Protein 2JOT (pdb70)

Solvent-accessible surface area: 4008 Å² total; per-residue (Å²): 108,98,38,4,164,62,118,18,87,118,8,210,82,212,37,75,134,98,69,63,27,8,96,58,184,74,30,23,107,23,65,25,14,44,46,38,50,105,21,2,25,53,80,81,64,149,25,0,104,139,109,20,59,169,87

Radius of gyration: 10.41 Å; Cα contacts (8 Å, |Δi|>4): 119; chains: 1; bounding box: 18×33×12 Å

GO terms:
  GO:0005576 extracellular region (C, EXP)

Secondary structure (DSSP, 8-state):
--STTS------TT---EEEEEETTEEEEEE--S-S-SSSEESSHHHHHHHHT--

InterPro domains:
  IPR002223 Pancreatic trypsin inhibitor Kunitz domain [PF00014] (36-85)
  IPR002223 Pancreatic trypsin inhibitor Kunitz domain [PR00759] (34-48)
  IPR002223 Pancreatic trypsin inhibitor Kunitz domain [PR00759] (60-70)
  IPR002223 Pancreatic trypsin inhibitor Kunitz domain [PR00759] (70-85)
  IPR002223 Pancreatic trypsin inhibitor Kunitz domain [PS50279] (37-85)
  IPR002223 Pancreatic trypsin inhibitor Kunitz domain [SM00131] (35-86)
  IPR020901 Proteinase inhibitor I2, Kunitz, conserved site [PS00280] (63-81)
  IPR036880 Pancreatic trypsin inhibitor Kunitz domain superfamily [G3DSA:4.10.410.10] (34-88)
  IPR036880 Pancreatic trypsin inhibitor Kunitz domain superfamily [SSF57362] (35-86)
  IPR050098 Tissue factor pathway inhibitor/Kunitz-type serine protease inhibitor-like [PTHR10083] (32-85)

CATH classification: 4.10.410.10

Foldseek 3Di:
DCLLPDWFDQDPPQQDAKKWFRHQARIDIDGHGDPRDDRRIGRDCVCNCCPRVVD

Organism: Cyriopagopus schmidti (NCBI:txid29017)

Structure (mmCIF, N/CA/C/O backbone):
data_2JOT
#
_entry.id   2JOT
#
_cell.length_a   1.000
_cell.length_b   1.000
_cell.length_c   1.000
_cell.angle_alpha   90.00
_cell.angle_beta   90.00
_cell.angle_gamma   90.00
#
_symmetry.space_group_name_H-M   'P 1'
#
loop_
_atom_site.group_PDB
_atom_site.id
_atom_site.type_symbol
_atom_site.label_atom_id
_atom_site.label_alt_id
_atom_site.label_comp_id
_atom_site.label_asym_id
_atom_site.label_entity_id
_atom_site.label_seq_id
_atom_site.pdbx_PDB_ins_code
_atom_site.Cartn_x
_atom_site.Cartn_y
_atom_site.Cartn_z
_atom_site.occupancy
_atom_site.B_iso_or_equiv
_atom_site.auth_seq_id
_atom_site.auth_comp_id
_atom_site.auth_asym_id
_atom_site.auth_atom_id
_atom_site.pdbx_PDB_model_num
ATOM 1 N N .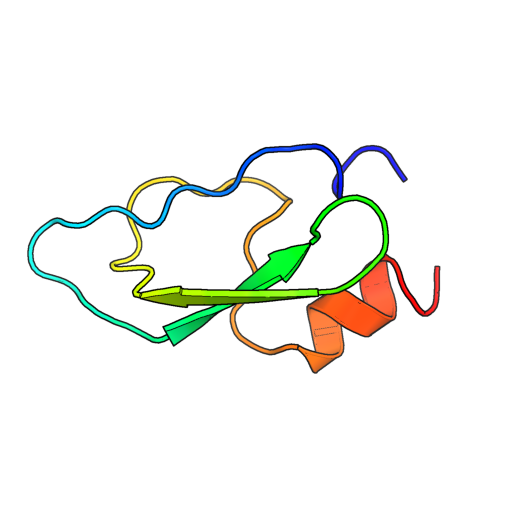 ILE A 1 1 ? 5.311 14.280 3.837 1.00 0.00 1 ILE A N 1
ATOM 2 C CA . ILE A 1 1 ? 4.890 12.877 3.591 1.00 0.00 1 ILE A CA 1
ATOM 3 C C . ILE A 1 1 ? 5.925 12.131 2.757 1.00 0.00 1 ILE A C 1
ATOM 4 O O . ILE A 1 1 ? 5.874 12.145 1.527 1.00 0.00 1 ILE A O 1
ATOM 22 N N . ASP A 1 2 ? 6.866 11.481 3.435 1.00 0.00 2 ASP A N 1
ATOM 23 C CA . ASP A 1 2 ? 7.917 10.729 2.757 1.00 0.00 2 ASP A CA 1
ATOM 24 C C . ASP A 1 2 ? 7.645 9.225 2.802 1.00 0.00 2 ASP A C 1
ATOM 25 O O . ASP A 1 2 ? 8.428 8.430 2.282 1.00 0.00 2 ASP A O 1
ATOM 34 N N . THR A 1 3 ? 6.535 8.838 3.426 1.00 0.00 3 THR A N 1
ATOM 35 C CA . THR A 1 3 ? 6.172 7.429 3.533 1.00 0.00 3 THR A CA 1
ATOM 36 C C . THR A 1 3 ? 5.523 6.933 2.245 1.00 0.00 3 THR A C 1
ATOM 37 O O . THR A 1 3 ? 5.649 5.762 1.884 1.00 0.00 3 THR A O 1
ATOM 48 N N . CYS A 1 4 ? 4.829 7.832 1.553 1.00 0.00 4 CYS A N 1
ATOM 49 C CA . CYS A 1 4 ? 4.158 7.487 0.303 1.00 0.00 4 CYS A CA 1
ATOM 50 C C . CYS A 1 4 ? 5.162 7.285 -0.833 1.00 0.00 4 CYS A C 1
ATOM 51 O O . CYS A 1 4 ? 4.790 6.865 -1.929 1.00 0.00 4 CYS A O 1
ATOM 58 N N . ARG A 1 5 ? 6.432 7.590 -0.573 1.00 0.00 5 ARG A N 1
ATOM 59 C CA . ARG A 1 5 ? 7.475 7.443 -1.584 1.00 0.00 5 ARG A CA 1
ATOM 60 C C . ARG A 1 5 ? 8.097 6.050 -1.532 1.00 0.00 5 ARG A C 1
ATOM 61 O O . ARG A 1 5 ? 8.588 5.541 -2.540 1.00 0.00 5 ARG A O 1
ATOM 82 N N . LEU A 1 6 ? 8.079 5.439 -0.351 1.00 0.00 6 LEU A N 1
ATOM 83 C CA . LEU A 1 6 ? 8.645 4.106 -0.173 1.00 0.00 6 LEU A CA 1
ATOM 84 C C . LEU A 1 6 ? 7.951 3.091 -1.083 1.00 0.00 6 LEU A C 1
ATOM 85 O O . LEU A 1 6 ? 6.723 3.041 -1.137 1.00 0.00 6 LEU A O 1
ATOM 101 N N . PRO A 1 7 ? 8.723 2.264 -1.816 1.00 0.00 7 PRO A N 1
ATOM 102 C CA . PRO A 1 7 ? 8.166 1.258 -2.717 1.00 0.00 7 PRO A CA 1
ATOM 103 C C . PRO A 1 7 ? 7.744 -0.009 -1.980 1.00 0.00 7 PRO A C 1
ATOM 104 O O . PRO A 1 7 ? 8.586 -0.755 -1.478 1.00 0.00 7 PRO A O 1
ATOM 115 N N . SER A 1 8 ? 6.439 -0.251 -1.919 1.00 0.00 8 SER A N 1
ATOM 116 C CA . SER A 1 8 ? 5.913 -1.433 -1.245 1.00 0.00 8 SER A CA 1
ATOM 117 C C . SER A 1 8 ? 6.012 -2.660 -2.147 1.00 0.00 8 SER A C 1
ATOM 118 O O . SER A 1 8 ? 5.618 -2.619 -3.312 1.00 0.00 8 SER A O 1
ATOM 126 N N . ASP A 1 9 ? 6.541 -3.751 -1.601 1.00 0.00 9 ASP A N 1
ATOM 127 C CA . ASP A 1 9 ? 6.692 -4.989 -2.359 1.00 0.00 9 ASP A CA 1
ATOM 128 C C . ASP A 1 9 ? 5.451 -5.864 -2.219 1.00 0.00 9 ASP A C 1
ATOM 129 O O . ASP A 1 9 ? 4.760 -5.822 -1.201 1.00 0.00 9 ASP A O 1
ATOM 138 N N . ARG A 1 10 ? 5.169 -6.652 -3.252 1.00 0.00 10 ARG A N 1
ATOM 139 C CA . ARG A 1 10 ? 4.007 -7.531 -3.249 1.00 0.00 10 ARG A CA 1
ATOM 140 C C . ARG A 1 10 ? 4.330 -8.893 -2.638 1.00 0.00 10 ARG A C 1
ATOM 141 O O . ARG A 1 10 ? 3.426 -9.679 -2.359 1.00 0.00 10 ARG A O 1
ATOM 162 N N . GLY A 1 11 ? 5.617 -9.165 -2.424 1.00 0.00 11 GLY A N 1
ATOM 163 C CA . GLY A 1 11 ? 6.027 -10.430 -1.838 1.00 0.00 11 GLY A CA 1
ATOM 164 C C . GLY A 1 11 ? 5.233 -11.617 -2.352 1.00 0.00 11 GLY A C 1
ATOM 165 O O . GLY A 1 11 ? 4.251 -12.026 -1.733 1.00 0.00 11 GLY A O 1
ATOM 169 N N . ARG A 1 12 ? 5.657 -12.175 -3.481 1.00 0.00 12 ARG A N 1
ATOM 170 C CA . ARG A 1 12 ? 4.973 -13.326 -4.061 1.00 0.00 12 ARG A CA 1
ATOM 171 C C . ARG A 1 12 ? 4.789 -14.420 -3.015 1.00 0.00 12 ARG A C 1
ATOM 172 O O . ARG A 1 12 ? 3.677 -14.662 -2.547 1.00 0.00 12 ARG A O 1
ATOM 193 N N . CYS A 1 13 ? 5.892 -15.068 -2.642 1.00 0.00 13 CYS A N 1
ATOM 194 C CA . CYS A 1 13 ? 5.862 -16.130 -1.639 1.00 0.00 13 CYS A CA 1
ATOM 195 C C . CYS A 1 13 ? 4.648 -17.043 -1.839 1.00 0.00 13 CYS A C 1
ATOM 196 O O . CYS A 1 13 ? 4.127 -17.151 -2.949 1.00 0.00 13 CYS A O 1
ATOM 203 N N . LYS A 1 14 ? 4.202 -17.698 -0.771 1.00 0.00 14 LYS A N 1
ATOM 204 C CA . LYS A 1 14 ? 3.054 -18.593 -0.858 1.00 0.00 14 LYS A CA 1
ATOM 205 C C . LYS A 1 14 ? 1.751 -17.868 -0.533 1.00 0.00 14 LYS A C 1
ATOM 206 O O . LYS A 1 14 ? 0.723 -18.504 -0.294 1.00 0.00 14 LYS A O 1
ATOM 225 N N . ALA A 1 15 ? 1.792 -16.538 -0.527 1.00 0.00 15 ALA A N 1
ATOM 226 C CA . ALA A 1 15 ? 0.605 -15.744 -0.231 1.00 0.00 15 ALA A CA 1
ATOM 227 C C . ALA A 1 15 ? 0.104 -15.011 -1.471 1.00 0.00 15 ALA A C 1
ATOM 228 O O . ALA A 1 15 ? 0.775 -14.980 -2.502 1.00 0.00 15 ALA A O 1
ATOM 235 N N . SER A 1 16 ? -1.083 -14.422 -1.361 1.00 0.00 16 SER A N 1
ATOM 236 C CA . SER A 1 16 ? -1.680 -13.687 -2.470 1.00 0.00 16 SER A CA 1
ATOM 237 C C . SER A 1 16 ? -2.912 -12.913 -2.010 1.00 0.00 16 SER A C 1
ATOM 238 O O . SER A 1 16 ? -4.043 -13.285 -2.322 1.00 0.00 16 SER A O 1
ATOM 246 N N . PHE A 1 17 ? -2.685 -11.835 -1.263 1.00 0.00 17 PHE A N 1
ATOM 247 C CA . PHE A 1 17 ? -3.780 -11.010 -0.759 1.00 0.00 17 PHE A CA 1
ATOM 248 C C . PHE A 1 17 ? -3.713 -9.602 -1.341 1.00 0.00 17 PHE A C 1
ATOM 249 O O . PHE A 1 17 ? -2.648 -8.988 -1.387 1.00 0.00 17 PHE A O 1
ATOM 266 N N . GLU A 1 18 ? -4.860 -9.097 -1.788 1.00 0.00 18 GLU A N 1
ATOM 267 C CA . GLU A 1 18 ? -4.930 -7.761 -2.370 1.00 0.00 18 GLU A CA 1
ATOM 268 C C . GLU A 1 18 ? -4.896 -6.686 -1.287 1.00 0.00 18 GLU A C 1
ATOM 269 O O . GLU A 1 18 ? -5.681 -6.720 -0.340 1.00 0.00 18 GLU A O 1
ATOM 281 N N . ARG A 1 19 ? -3.982 -5.731 -1.438 1.00 0.00 19 ARG A N 1
ATOM 282 C CA . ARG A 1 19 ? -3.845 -4.643 -0.476 1.00 0.00 19 ARG A CA 1
ATOM 283 C C . ARG A 1 19 ? -3.653 -3.306 -1.187 1.00 0.00 19 ARG A C 1
ATOM 284 O O . ARG A 1 19 ? -3.523 -3.257 -2.414 1.00 0.00 19 ARG A O 1
ATOM 305 N N . TRP A 1 20 ? -3.642 -2.224 -0.410 1.00 0.00 20 TRP A N 1
ATOM 306 C CA . TRP A 1 20 ? -3.474 -0.882 -0.962 1.00 0.00 20 TRP A CA 1
ATOM 307 C C . TRP A 1 20 ? -2.120 -0.287 -0.580 1.00 0.00 20 TRP A C 1
ATOM 308 O O . TRP A 1 20 ? -1.562 -0.602 0.471 1.00 0.00 20 TRP A O 1
ATOM 329 N N . TYR A 1 21 ? -1.604 0.577 -1.449 1.00 0.00 21 TYR A N 1
ATOM 330 C CA . TYR A 1 21 ? -0.315 1.229 -1.226 1.00 0.00 21 TYR A CA 1
ATOM 331 C C . TYR A 1 21 ? -0.311 2.616 -1.862 1.00 0.00 21 TYR A C 1
ATOM 332 O O . TYR A 1 21 ? -1.116 2.901 -2.749 1.00 0.00 21 TYR A O 1
ATOM 350 N N . PHE A 1 22 ? 0.596 3.476 -1.412 1.00 0.00 22 PHE A N 1
ATOM 351 C CA . PHE A 1 22 ? 0.687 4.829 -1.953 1.00 0.00 22 PHE A CA 1
ATOM 352 C C . PHE A 1 22 ? 1.519 4.848 -3.233 1.00 0.00 22 PHE A C 1
ATOM 353 O O . PHE A 1 22 ? 2.549 4.180 -3.327 1.00 0.00 22 PHE A O 1
ATOM 370 N N . ASN A 1 23 ? 1.066 5.623 -4.213 1.00 0.00 23 ASN A N 1
ATOM 371 C CA . ASN A 1 23 ? 1.768 5.737 -5.487 1.00 0.00 23 ASN A CA 1
ATOM 372 C C . ASN A 1 23 ? 2.036 7.201 -5.823 1.00 0.00 23 ASN A C 1
ATOM 373 O O . ASN A 1 23 ? 1.372 7.783 -6.681 1.00 0.00 23 ASN A O 1
ATOM 384 N N . GLY A 1 24 ? 3.008 7.791 -5.136 1.00 0.00 24 GLY A N 1
ATOM 385 C CA . GLY A 1 24 ? 3.343 9.183 -5.369 1.00 0.00 24 GLY A CA 1
ATOM 386 C C . GLY A 1 24 ? 2.373 10.126 -4.686 1.00 0.00 24 GLY A C 1
ATOM 387 O O . GLY A 1 24 ? 2.762 10.915 -3.825 1.00 0.00 24 GLY A O 1
ATOM 391 N N . ARG A 1 25 ? 1.104 10.036 -5.067 1.00 0.00 25 ARG A N 1
ATOM 392 C CA . ARG A 1 25 ? 0.067 10.880 -4.486 1.00 0.00 25 ARG A CA 1
ATOM 393 C C . ARG A 1 25 ? -1.242 10.108 -4.327 1.00 0.00 25 ARG A C 1
ATOM 394 O O . ARG A 1 25 ? -1.980 10.311 -3.364 1.00 0.00 25 ARG A O 1
ATOM 415 N N . THR A 1 26 ? -1.524 9.221 -5.279 1.00 0.00 26 THR A N 1
ATOM 416 C CA . THR A 1 26 ? -2.743 8.420 -5.242 1.00 0.00 26 THR A CA 1
ATOM 417 C C . THR A 1 26 ? -2.457 7.018 -4.715 1.00 0.00 26 THR A C 1
ATOM 418 O O . THR A 1 26 ? -1.304 6.646 -4.497 1.00 0.00 26 THR A O 1
ATOM 429 N N . CYS A 1 27 ? -3.518 6.243 -4.513 1.00 0.00 27 CYS A N 1
ATOM 430 C CA . CYS A 1 27 ? -3.390 4.881 -4.012 1.00 0.00 27 CYS A CA 1
ATOM 431 C C . CYS A 1 27 ? -3.247 3.887 -5.160 1.00 0.00 27 CYS A C 1
ATOM 432 O O . CYS A 1 27 ? -3.333 4.255 -6.331 1.00 0.00 27 CYS A O 1
ATOM 439 N N . ALA A 1 28 ? -3.022 2.627 -4.809 1.00 0.00 28 ALA A N 1
ATOM 440 C CA . ALA A 1 28 ? -2.857 1.569 -5.800 1.00 0.00 28 ALA A CA 1
ATOM 441 C C . ALA A 1 28 ? -3.309 0.222 -5.238 1.00 0.00 28 ALA A C 1
ATOM 442 O O . ALA A 1 28 ? -3.692 0.129 -4.072 1.00 0.00 28 ALA A O 1
ATOM 449 N N . LYS A 1 29 ? -3.282 -0.819 -6.069 1.00 0.00 29 LYS A N 1
ATOM 450 C CA . LYS A 1 29 ? -3.715 -2.145 -5.635 1.00 0.00 29 LYS A CA 1
ATOM 451 C C . LYS A 1 29 ? -2.941 -3.254 -6.343 1.00 0.00 29 LYS A C 1
ATOM 452 O O . LYS A 1 29 ? -2.677 -3.178 -7.542 1.00 0.00 29 LYS A O 1
ATOM 471 N N . PHE A 1 30 ? -2.588 -4.289 -5.583 1.00 0.00 30 PHE A N 1
ATOM 472 C CA . PHE A 1 30 ? -1.850 -5.426 -6.123 1.00 0.00 30 PHE A CA 1
ATOM 473 C C . PHE A 1 30 ? -1.951 -6.628 -5.188 1.00 0.00 30 PHE A C 1
ATOM 474 O O . PHE A 1 30 ? -2.539 -6.535 -4.111 1.00 0.00 30 PHE A O 1
ATOM 491 N N . ILE A 1 31 ? -1.381 -7.757 -5.597 1.00 0.00 31 ILE A N 1
ATOM 492 C CA . ILE A 1 31 ? -1.424 -8.959 -4.779 1.00 0.00 31 ILE A CA 1
ATOM 493 C C . ILE A 1 31 ? -0.226 -9.005 -3.837 1.00 0.00 31 ILE A C 1
ATOM 494 O O . ILE A 1 31 ? 0.856 -9.456 -4.210 1.00 0.00 31 ILE A O 1
ATOM 510 N N . TYR A 1 32 ? -0.429 -8.523 -2.615 1.00 0.00 32 TYR A N 1
ATOM 511 C CA . TYR A 1 32 ? 0.628 -8.490 -1.613 1.00 0.00 32 TYR A CA 1
ATOM 512 C C . TYR A 1 32 ? 0.610 -9.741 -0.742 1.00 0.00 32 TYR A C 1
ATOM 513 O O . TYR A 1 32 ? -0.146 -9.823 0.227 1.00 0.00 32 TYR A O 1
ATOM 531 N N . GLY A 1 33 ? 1.456 -10.708 -1.081 1.00 0.00 33 GLY A N 1
ATOM 532 C CA . GLY A 1 33 ? 1.528 -11.930 -0.303 1.00 0.00 33 GLY A CA 1
ATOM 533 C C . GLY A 1 33 ? 1.908 -11.658 1.141 1.00 0.00 33 GLY A C 1
ATOM 534 O O . GLY A 1 33 ? 1.651 -12.472 2.027 1.00 0.00 33 GLY A O 1
ATOM 538 N N . GLY A 1 34 ? 2.521 -10.500 1.379 1.00 0.00 34 GLY A N 1
ATOM 539 C CA . GLY A 1 34 ? 2.926 -10.136 2.723 1.00 0.00 34 GLY A CA 1
ATOM 540 C C . GLY A 1 34 ? 4.433 -10.067 2.884 1.00 0.00 34 GLY A C 1
ATOM 541 O O . GLY A 1 34 ? 4.935 -9.914 3.998 1.00 0.00 34 GLY A O 1
ATOM 545 N N . CYS A 1 35 ? 5.161 -10.184 1.775 1.00 0.00 35 CYS A N 1
ATOM 546 C CA . CYS A 1 35 ? 6.621 -10.137 1.815 1.00 0.00 35 CYS A CA 1
ATOM 547 C C . CYS A 1 35 ? 7.145 -8.857 1.168 1.00 0.00 35 CYS A C 1
ATOM 548 O O . CYS A 1 35 ? 7.128 -8.710 -0.056 1.00 0.00 35 CYS A O 1
ATOM 555 N N . GLY A 1 36 ? 7.612 -7.931 2.001 1.00 0.00 36 GLY A N 1
ATOM 556 C CA . GLY A 1 36 ? 8.136 -6.675 1.495 1.00 0.00 36 GLY A CA 1
ATOM 557 C C . GLY A 1 36 ? 7.215 -5.504 1.781 1.00 0.00 36 GLY A C 1
ATOM 558 O O . GLY A 1 36 ? 6.372 -5.153 0.955 1.00 0.00 36 GLY A O 1
ATOM 562 N N . GLY A 1 37 ? 7.377 -4.897 2.952 1.00 0.00 37 GLY A N 1
ATOM 563 C CA . GLY A 1 37 ? 6.546 -3.766 3.322 1.00 0.00 37 GLY A CA 1
ATOM 564 C C . GLY A 1 37 ? 7.119 -2.981 4.487 1.00 0.00 37 GLY A C 1
ATOM 565 O O . GLY A 1 37 ? 7.673 -3.560 5.421 1.00 0.00 37 GLY A O 1
ATOM 569 N N . ASN A 1 38 ? 6.984 -1.660 4.432 1.00 0.00 38 ASN A N 1
ATOM 570 C CA . ASN A 1 38 ? 7.492 -0.794 5.491 1.00 0.00 38 ASN A CA 1
ATOM 571 C C . ASN A 1 38 ? 6.435 0.225 5.919 1.00 0.00 38 ASN A C 1
ATOM 572 O O . ASN A 1 38 ? 5.708 0.006 6.887 1.00 0.00 38 ASN A O 1
ATOM 583 N N . GLY A 1 39 ? 6.353 1.338 5.193 1.00 0.00 39 GLY A N 1
ATOM 584 C CA . GLY A 1 39 ? 5.380 2.366 5.517 1.00 0.00 39 GLY A CA 1
ATOM 585 C C . GLY A 1 39 ? 4.473 2.708 4.347 1.00 0.00 39 GLY A C 1
ATOM 586 O O . GLY A 1 39 ? 3.512 3.461 4.501 1.00 0.00 39 GLY A O 1
ATOM 590 N N . ASN A 1 40 ? 4.776 2.153 3.176 1.00 0.00 40 ASN A N 1
ATOM 591 C CA . ASN A 1 40 ? 3.977 2.405 1.981 1.00 0.00 40 ASN A CA 1
ATOM 592 C C . ASN A 1 40 ? 2.850 1.381 1.855 1.00 0.00 40 ASN A C 1
ATOM 593 O O . ASN A 1 40 ? 1.850 1.624 1.177 1.00 0.00 40 ASN A O 1
ATOM 604 N N . LYS A 1 41 ? 3.027 0.235 2.510 1.00 0.00 41 LYS A N 1
ATOM 605 C CA . LYS A 1 41 ? 2.039 -0.836 2.478 1.00 0.00 41 LYS A CA 1
ATOM 606 C C . LYS A 1 41 ? 0.846 -0.513 3.376 1.00 0.00 41 LYS A C 1
ATOM 607 O O . LYS A 1 41 ? 0.968 0.250 4.335 1.00 0.00 41 LYS A O 1
ATOM 626 N N . PHE A 1 42 ? -0.303 -1.106 3.063 1.00 0.00 42 PHE A N 1
ATOM 627 C CA . PHE A 1 42 ? -1.516 -0.890 3.845 1.00 0.00 42 PHE A CA 1
ATOM 628 C C . PHE A 1 42 ? -2.615 -1.867 3.422 1.00 0.00 42 PHE A C 1
ATOM 629 O O . PHE A 1 42 ? -2.798 -2.128 2.233 1.00 0.00 42 PHE A O 1
ATOM 646 N N . PRO A 1 43 ? -3.358 -2.430 4.393 1.00 0.00 43 PRO A N 1
ATOM 647 C CA . PRO A 1 43 ? -4.434 -3.391 4.110 1.00 0.00 43 PRO A CA 1
ATOM 648 C C . PRO A 1 43 ? -5.604 -2.769 3.351 1.00 0.00 43 PRO A C 1
ATOM 649 O O . PRO A 1 43 ? -6.006 -3.270 2.300 1.00 0.00 43 PRO A O 1
ATOM 660 N N . THR A 1 44 ? -6.159 -1.689 3.894 1.00 0.00 44 THR A N 1
ATOM 661 C CA . THR A 1 44 ? -7.295 -1.019 3.269 1.00 0.00 44 THR A CA 1
ATOM 662 C C . THR A 1 44 ? -6.905 0.344 2.706 1.00 0.00 44 THR A C 1
ATOM 663 O O . THR A 1 44 ? -5.940 0.963 3.153 1.00 0.00 44 THR A O 1
ATOM 674 N N . GLN A 1 45 ? -7.672 0.806 1.722 1.00 0.00 45 GLN A N 1
ATOM 675 C CA . GLN A 1 45 ? -7.422 2.098 1.094 1.00 0.00 45 GLN A CA 1
ATOM 676 C C . GLN A 1 45 ? -7.755 3.238 2.051 1.00 0.00 45 GLN A C 1
ATOM 677 O O . GLN A 1 45 ? -7.214 4.338 1.931 1.00 0.00 45 GLN A O 1
ATOM 691 N N . GLU A 1 46 ? -8.649 2.970 3.001 1.00 0.00 46 GLU A N 1
ATOM 692 C CA . GLU A 1 46 ? -9.053 3.975 3.979 1.00 0.00 46 GLU A CA 1
ATOM 693 C C . GLU A 1 46 ? -7.834 4.583 4.665 1.00 0.00 46 GLU A C 1
ATOM 694 O O . GLU A 1 46 ? -7.810 5.776 4.967 1.00 0.00 46 GLU A O 1
ATOM 706 N N . ALA A 1 47 ? -6.822 3.755 4.899 1.00 0.00 47 ALA A N 1
ATOM 707 C CA . ALA A 1 47 ? -5.596 4.211 5.541 1.00 0.00 47 ALA A CA 1
ATOM 708 C C . ALA A 1 47 ? -4.672 4.870 4.525 1.00 0.00 47 ALA A C 1
ATOM 709 O O . ALA A 1 47 ? -3.960 5.823 4.841 1.00 0.00 47 ALA A O 1
ATOM 716 N N . CYS A 1 48 ? -4.694 4.355 3.300 1.00 0.00 48 CYS A N 1
ATOM 717 C CA . CYS A 1 48 ? -3.862 4.891 2.228 1.00 0.00 48 CYS A CA 1
ATOM 718 C C . CYS A 1 48 ? -4.289 6.313 1.872 1.00 0.00 48 CYS A C 1
ATOM 719 O O . CYS A 1 48 ? -3.457 7.160 1.550 1.00 0.00 48 CYS A O 1
ATOM 726 N N . MET A 1 49 ? -5.592 6.566 1.930 1.00 0.00 49 MET A N 1
ATOM 727 C CA . MET A 1 49 ? -6.129 7.884 1.610 1.00 0.00 49 MET A CA 1
ATOM 728 C C . MET A 1 49 ? -5.997 8.833 2.798 1.00 0.00 49 MET A C 1
ATOM 729 O O . MET A 1 49 ? -5.804 10.035 2.625 1.00 0.00 49 MET A O 1
ATOM 743 N N . LYS A 1 50 ? -6.107 8.288 4.003 1.00 0.00 50 LYS A N 1
ATOM 744 C CA . LYS A 1 50 ? -6.005 9.091 5.217 1.00 0.00 50 LYS A CA 1
ATOM 745 C C . LYS A 1 50 ? -4.552 9.449 5.531 1.00 0.00 50 LYS A C 1
ATOM 746 O O . LYS A 1 50 ? -4.287 10.330 6.348 1.00 0.00 50 LYS A O 1
ATOM 765 N N . ARG A 1 51 ? -3.613 8.757 4.892 1.00 0.00 51 ARG A N 1
ATOM 766 C CA . ARG A 1 51 ? -2.197 9.007 5.129 1.00 0.00 51 ARG A CA 1
ATOM 767 C C . ARG A 1 51 ? -1.608 9.968 4.097 1.00 0.00 51 ARG A C 1
ATOM 768 O O . ARG A 1 51 ? -0.676 10.714 4.400 1.00 0.00 51 ARG A O 1
ATOM 789 N N . CYS A 1 52 ? -2.137 9.939 2.878 1.00 0.00 52 CYS A N 1
ATOM 790 C CA . CYS A 1 52 ? -1.631 10.808 1.816 1.00 0.00 52 CYS A CA 1
ATOM 791 C C . CYS A 1 52 ? -2.730 11.692 1.225 1.00 0.00 52 CYS A C 1
ATOM 792 O O . CYS A 1 52 ? -2.459 12.803 0.768 1.00 0.00 52 CYS A O 1
ATOM 799 N N . ALA A 1 53 ? -3.965 11.200 1.226 1.00 0.00 53 ALA A N 1
ATOM 800 C CA . ALA A 1 53 ? -5.083 11.960 0.678 1.00 0.00 53 ALA A CA 1
ATOM 801 C C . ALA A 1 53 ? -5.687 12.896 1.721 1.00 0.00 53 ALA A C 1
ATOM 802 O O . ALA A 1 53 ? -6.301 13.906 1.377 1.00 0.00 53 ALA A O 1
ATOM 809 N N . LYS A 1 54 ? -5.512 12.556 2.994 1.00 0.00 54 LYS A N 1
ATOM 810 C CA . LYS A 1 54 ? -6.045 13.371 4.077 1.00 0.00 54 LYS A CA 1
ATOM 811 C C . LYS A 1 54 ? -4.941 14.189 4.741 1.00 0.00 54 LYS A C 1
ATOM 812 O O . LYS A 1 54 ? -5.185 15.286 5.243 1.00 0.00 54 LYS A O 1
ATOM 831 N N . ALA A 1 55 ? -3.728 13.647 4.741 1.00 0.00 55 ALA A N 1
ATOM 832 C CA . ALA A 1 55 ? -2.588 14.329 5.343 1.00 0.00 55 ALA A CA 1
ATOM 833 C C . ALA A 1 55 ? -1.979 15.339 4.377 1.00 0.00 55 ALA A C 1
ATOM 834 O O . ALA A 1 55 ? -2.611 15.616 3.335 1.00 0.00 55 ALA A O 1
ATOM 842 N N . ILE A 1 1 ? 8.650 13.598 1.206 1.00 0.00 1 ILE A N 2
ATOM 843 C CA . ILE A 1 1 ? 9.462 12.415 0.820 1.00 0.00 1 ILE A CA 2
ATOM 844 C C . ILE A 1 1 ? 9.626 11.454 1.994 1.00 0.00 1 ILE A C 2
ATOM 845 O O . ILE A 1 1 ? 10.737 11.207 2.461 1.00 0.00 1 ILE A O 2
ATOM 863 N N . ASP A 1 2 ? 8.510 10.914 2.470 1.00 0.00 2 ASP A N 2
ATOM 864 C CA . ASP A 1 2 ? 8.539 9.982 3.589 1.00 0.00 2 ASP A CA 2
ATOM 865 C C . ASP A 1 2 ? 8.186 8.560 3.132 1.00 0.00 2 ASP A C 2
ATOM 866 O O . ASP A 1 2 ? 8.868 7.994 2.276 1.00 0.00 2 ASP A O 2
ATOM 875 N N . THR A 1 3 ? 7.128 7.983 3.701 1.00 0.00 3 THR A N 2
ATOM 876 C CA . THR A 1 3 ? 6.704 6.634 3.347 1.00 0.00 3 THR A CA 2
ATOM 877 C C . THR A 1 3 ? 5.687 6.647 2.210 1.00 0.00 3 THR A C 2
ATOM 878 O O . THR A 1 3 ? 5.649 5.734 1.386 1.00 0.00 3 THR A O 2
ATOM 889 N N . CYS A 1 4 ? 4.853 7.678 2.187 1.00 0.00 4 CYS A N 2
ATOM 890 C CA . CYS A 1 4 ? 3.817 7.802 1.168 1.00 0.00 4 CYS A CA 2
ATOM 891 C C . CYS A 1 4 ? 4.406 7.941 -0.237 1.00 0.00 4 CYS A C 2
ATOM 892 O O . CYS A 1 4 ? 3.690 7.806 -1.228 1.00 0.00 4 CYS A O 2
ATOM 899 N N . ARG A 1 5 ? 5.703 8.219 -0.327 1.00 0.00 5 ARG A N 2
ATOM 900 C CA . ARG A 1 5 ? 6.346 8.378 -1.628 1.00 0.00 5 ARG A CA 2
ATOM 901 C C . ARG A 1 5 ? 7.028 7.087 -2.077 1.00 0.00 5 ARG A C 2
ATOM 902 O O . ARG A 1 5 ? 7.118 6.810 -3.273 1.00 0.00 5 ARG A O 2
ATOM 923 N N . LEU A 1 6 ? 7.511 6.301 -1.119 1.00 0.00 6 LEU A N 2
ATOM 924 C CA . LEU A 1 6 ? 8.185 5.045 -1.437 1.00 0.00 6 LEU A CA 2
ATOM 925 C C . LEU A 1 6 ? 7.170 3.931 -1.700 1.00 0.00 6 LEU A C 2
ATOM 926 O O . LEU A 1 6 ? 6.410 3.553 -0.808 1.00 0.00 6 LEU A O 2
ATOM 942 N N . PRO A 1 7 ? 7.139 3.388 -2.933 1.00 0.00 7 PRO A N 2
ATOM 943 C CA . PRO A 1 7 ? 6.208 2.314 -3.299 1.00 0.00 7 PRO A CA 2
ATOM 944 C C . PRO A 1 7 ? 6.436 1.045 -2.484 1.00 0.00 7 PRO A C 2
ATOM 945 O O . PRO A 1 7 ? 7.530 0.818 -1.965 1.00 0.00 7 PRO A O 2
ATOM 956 N N . SER A 1 8 ? 5.398 0.220 -2.377 1.00 0.00 8 SER A N 2
ATOM 957 C CA . SER A 1 8 ? 5.484 -1.029 -1.626 1.00 0.00 8 SER A CA 2
ATOM 958 C C . SER A 1 8 ? 5.442 -2.232 -2.564 1.00 0.00 8 SER A C 2
ATOM 959 O O . SER A 1 8 ? 4.684 -2.251 -3.533 1.00 0.00 8 SER A O 2
ATOM 967 N N . ASP A 1 9 ? 6.262 -3.237 -2.268 1.00 0.00 9 ASP A N 2
ATOM 968 C CA . ASP A 1 9 ? 6.316 -4.445 -3.085 1.00 0.00 9 ASP A CA 2
ATOM 969 C C . ASP A 1 9 ? 5.515 -5.574 -2.442 1.00 0.00 9 ASP A C 2
ATOM 970 O O . ASP A 1 9 ? 5.525 -5.739 -1.223 1.00 0.00 9 ASP A O 2
ATOM 979 N N . ARG A 1 10 ? 4.814 -6.343 -3.271 1.00 0.00 10 ARG A N 2
ATOM 980 C CA . ARG A 1 10 ? 3.998 -7.450 -2.786 1.00 0.00 10 ARG A CA 2
ATOM 981 C C . ARG A 1 10 ? 4.787 -8.758 -2.724 1.00 0.00 10 ARG A C 2
ATOM 982 O O . ARG A 1 10 ? 4.247 -9.791 -2.334 1.00 0.00 10 ARG A O 2
ATOM 1003 N N . GLY A 1 11 ? 6.061 -8.711 -3.111 1.00 0.00 11 GLY A N 2
ATOM 1004 C CA . GLY A 1 11 ? 6.890 -9.905 -3.095 1.00 0.00 11 GLY A CA 2
ATOM 1005 C C . GLY A 1 11 ? 6.203 -11.111 -3.715 1.00 0.00 11 GLY A C 2
ATOM 1006 O O . GLY A 1 11 ? 5.081 -11.010 -4.213 1.00 0.00 11 GLY A O 2
ATOM 1010 N N . ARG A 1 12 ? 6.876 -12.255 -3.684 1.00 0.00 12 ARG A N 2
ATOM 1011 C CA . ARG A 1 12 ? 6.320 -13.484 -4.243 1.00 0.00 12 ARG A CA 2
ATOM 1012 C C . ARG A 1 12 ? 5.979 -14.489 -3.143 1.00 0.00 12 ARG A C 2
ATOM 1013 O O . ARG A 1 12 ? 5.261 -15.459 -3.384 1.00 0.00 12 ARG A O 2
ATOM 1034 N N . CYS A 1 13 ? 6.509 -14.253 -1.940 1.00 0.00 13 CYS A N 2
ATOM 1035 C CA . CYS A 1 13 ? 6.279 -15.139 -0.796 1.00 0.00 13 CYS A CA 2
ATOM 1036 C C . CYS A 1 13 ? 4.853 -15.709 -0.784 1.00 0.00 13 CYS A C 2
ATOM 1037 O O . CYS A 1 13 ? 4.598 -16.758 -1.377 1.00 0.00 13 CYS A O 2
ATOM 1044 N N . LYS A 1 14 ? 3.927 -15.028 -0.112 1.00 0.00 14 LYS A N 2
ATOM 1045 C CA . LYS A 1 14 ? 2.546 -15.489 -0.040 1.00 0.00 14 LYS A CA 2
ATOM 1046 C C . LYS A 1 14 ? 1.618 -14.576 -0.838 1.00 0.00 14 LYS A C 2
ATOM 1047 O O . LYS A 1 14 ? 0.547 -14.197 -0.365 1.00 0.00 14 LYS A O 2
ATOM 1066 N N . ALA A 1 15 ? 2.033 -14.224 -2.053 1.00 0.00 15 ALA A N 2
ATOM 1067 C CA . ALA A 1 15 ? 1.230 -13.355 -2.907 1.00 0.00 15 ALA A CA 2
ATOM 1068 C C . ALA A 1 15 ? -0.160 -13.942 -3.132 1.00 0.00 15 ALA A C 2
ATOM 1069 O O . ALA A 1 15 ? -0.355 -14.780 -4.014 1.00 0.00 15 ALA A O 2
ATOM 1076 N N . SER A 1 16 ? -1.123 -13.498 -2.331 1.00 0.00 16 SER A N 2
ATOM 1077 C CA . SER A 1 16 ? -2.494 -13.983 -2.444 1.00 0.00 16 SER A CA 2
ATOM 1078 C C . SER A 1 16 ? -3.451 -13.157 -1.586 1.00 0.00 16 SER A C 2
ATOM 1079 O O . SER A 1 16 ? -4.474 -13.663 -1.125 1.00 0.00 16 SER A O 2
ATOM 1087 N N . PHE A 1 17 ? -3.118 -11.888 -1.375 1.00 0.00 17 PHE A N 2
ATOM 1088 C CA . PHE A 1 17 ? -3.956 -11.000 -0.575 1.00 0.00 17 PHE A CA 2
ATOM 1089 C C . PHE A 1 17 ? -3.938 -9.587 -1.146 1.00 0.00 17 PHE A C 2
ATOM 1090 O O . PHE A 1 17 ? -2.914 -8.910 -1.112 1.00 0.00 17 PHE A O 2
ATOM 1107 N N . GLU A 1 18 ? -5.074 -9.150 -1.677 1.00 0.00 18 GLU A N 2
ATOM 1108 C CA . GLU A 1 18 ? -5.178 -7.820 -2.268 1.00 0.00 18 GLU A CA 2
ATOM 1109 C C . GLU A 1 18 ? -5.100 -6.728 -1.205 1.00 0.00 18 GLU A C 2
ATOM 1110 O O . GLU A 1 18 ? -5.778 -6.791 -0.180 1.00 0.00 18 GLU A O 2
ATOM 1122 N N . ARG A 1 19 ? -4.265 -5.726 -1.466 1.00 0.00 19 ARG A N 2
ATOM 1123 C CA . ARG A 1 19 ? -4.087 -4.610 -0.543 1.00 0.00 19 ARG A CA 2
ATOM 1124 C C . ARG A 1 19 ? -3.930 -3.296 -1.305 1.00 0.00 19 ARG A C 2
ATOM 1125 O O . ARG A 1 19 ? -3.875 -3.284 -2.536 1.00 0.00 19 ARG A O 2
ATOM 1146 N N . TRP A 1 20 ? -3.864 -2.192 -0.567 1.00 0.00 20 TRP A N 2
ATOM 1147 C CA . TRP A 1 20 ? -3.719 -0.871 -1.171 1.00 0.00 20 TRP A CA 2
ATOM 1148 C C . TRP A 1 20 ? -2.375 -0.243 -0.814 1.00 0.00 20 TRP A C 2
ATOM 1149 O O . TRP A 1 20 ? -1.818 -0.504 0.251 1.00 0.00 20 TRP A O 2
ATOM 1170 N N . TYR A 1 21 ? -1.866 0.589 -1.714 1.00 0.00 21 TYR A N 2
ATOM 1171 C CA . TYR A 1 21 ? -0.588 1.266 -1.505 1.00 0.00 21 TYR A CA 2
ATOM 1172 C C . TYR A 1 21 ? -0.698 2.726 -1.926 1.00 0.00 21 TYR A C 2
ATOM 1173 O O . TYR A 1 21 ? -1.573 3.087 -2.713 1.00 0.00 21 TYR A O 2
ATOM 1191 N N . PHE A 1 22 ? 0.184 3.563 -1.398 1.00 0.00 22 PHE A N 2
ATOM 1192 C CA . PHE A 1 22 ? 0.166 4.982 -1.725 1.00 0.00 22 PHE A CA 2
ATOM 1193 C C . PHE A 1 22 ? 1.059 5.285 -2.924 1.00 0.00 22 PHE A C 2
ATOM 1194 O O . PHE A 1 22 ? 2.271 5.445 -2.782 1.00 0.00 22 PHE A O 2
ATOM 1211 N N . ASN A 1 23 ? 0.451 5.372 -4.104 1.00 0.00 23 ASN A N 2
ATOM 1212 C CA . ASN A 1 23 ? 1.198 5.666 -5.320 1.00 0.00 23 ASN A CA 2
ATOM 1213 C C . ASN A 1 23 ? 1.588 7.140 -5.362 1.00 0.00 23 ASN A C 2
ATOM 1214 O O . ASN A 1 23 ? 1.136 7.935 -4.540 1.00 0.00 23 ASN A O 2
ATOM 1225 N N . GLY A 1 24 ? 2.437 7.493 -6.318 1.00 0.00 24 GLY A N 2
ATOM 1226 C CA . GLY A 1 24 ? 2.887 8.867 -6.441 1.00 0.00 24 GLY A CA 2
ATOM 1227 C C . GLY A 1 24 ? 1.777 9.840 -6.803 1.00 0.00 24 GLY A C 2
ATOM 1228 O O . GLY A 1 24 ? 1.978 11.053 -6.746 1.00 0.00 24 GLY A O 2
ATOM 1232 N N . ARG A 1 25 ? 0.611 9.325 -7.187 1.00 0.00 25 ARG A N 2
ATOM 1233 C CA . ARG A 1 25 ? -0.500 10.195 -7.566 1.00 0.00 25 ARG A CA 2
ATOM 1234 C C . ARG A 1 25 ? -1.853 9.684 -7.060 1.00 0.00 25 ARG A C 2
ATOM 1235 O O . ARG A 1 25 ? -2.881 10.314 -7.310 1.00 0.00 25 ARG A O 2
ATOM 1256 N N . THR A 1 26 ? -1.865 8.551 -6.357 1.00 0.00 26 THR A N 2
ATOM 1257 C CA . THR A 1 26 ? -3.118 7.996 -5.842 1.00 0.00 26 THR A CA 2
ATOM 1258 C C . THR A 1 26 ? -2.900 6.637 -5.188 1.00 0.00 26 THR A C 2
ATOM 1259 O O . THR A 1 26 ? -1.799 6.091 -5.215 1.00 0.00 26 THR A O 2
ATOM 1270 N N . CYS A 1 27 ? -3.962 6.096 -4.601 1.00 0.00 27 CYS A N 2
ATOM 1271 C CA . CYS A 1 27 ? -3.897 4.798 -3.940 1.00 0.00 27 CYS A CA 2
ATOM 1272 C C . CYS A 1 27 ? -4.223 3.677 -4.926 1.00 0.00 27 CYS A C 2
ATOM 1273 O O . CYS A 1 27 ? -5.367 3.521 -5.353 1.00 0.00 27 CYS A O 2
ATOM 1280 N N . ALA A 1 28 ? -3.203 2.907 -5.285 1.00 0.00 28 ALA A N 2
ATOM 1281 C CA . ALA A 1 28 ? -3.356 1.802 -6.225 1.00 0.00 28 ALA A CA 2
ATOM 1282 C C . ALA A 1 28 ? -3.700 0.500 -5.500 1.00 0.00 28 ALA A C 2
ATOM 1283 O O . ALA A 1 28 ? -3.785 0.469 -4.272 1.00 0.00 28 ALA A O 2
ATOM 1290 N N . LYS A 1 29 ? -3.924 -0.567 -6.265 1.00 0.00 29 LYS A N 2
ATOM 1291 C CA . LYS A 1 29 ? -4.289 -1.862 -5.695 1.00 0.00 29 LYS A CA 2
ATOM 1292 C C . LYS A 1 29 ? -3.557 -3.012 -6.386 1.00 0.00 29 LYS A C 2
ATOM 1293 O O . LYS A 1 29 ? -3.316 -2.977 -7.593 1.00 0.00 29 LYS A O 2
ATOM 1312 N N . PHE A 1 30 ? -3.200 -4.024 -5.599 1.00 0.00 30 PHE A N 2
ATOM 1313 C CA . PHE A 1 30 ? -2.483 -5.189 -6.107 1.00 0.00 30 PHE A CA 2
ATOM 1314 C C . PHE A 1 30 ? -2.555 -6.345 -5.114 1.00 0.00 30 PHE A C 2
ATOM 1315 O O . PHE A 1 30 ? -3.099 -6.197 -4.019 1.00 0.00 30 PHE A O 2
ATOM 1332 N N . ILE A 1 31 ? -2.005 -7.495 -5.489 1.00 0.00 31 ILE A N 2
ATOM 1333 C CA . ILE A 1 31 ? -2.015 -8.650 -4.603 1.00 0.00 31 ILE A CA 2
ATOM 1334 C C . ILE A 1 31 ? -0.778 -8.642 -3.718 1.00 0.00 31 ILE A C 2
ATOM 1335 O O . ILE A 1 31 ? 0.326 -8.930 -4.175 1.00 0.00 31 ILE A O 2
ATOM 1351 N N . TYR A 1 32 ? -0.976 -8.298 -2.452 1.00 0.00 32 TYR A N 2
ATOM 1352 C CA . TYR A 1 32 ? 0.115 -8.231 -1.493 1.00 0.00 32 TYR A CA 2
ATOM 1353 C C . TYR A 1 32 ? 0.325 -9.571 -0.802 1.00 0.00 32 TYR A C 2
ATOM 1354 O O . TYR A 1 32 ? -0.593 -10.122 -0.192 1.00 0.00 32 TYR A O 2
ATOM 1372 N N . GLY A 1 33 ? 1.543 -10.087 -0.902 1.00 0.00 33 GLY A N 2
ATOM 1373 C CA . GLY A 1 33 ? 1.870 -11.356 -0.281 1.00 0.00 33 GLY A CA 2
ATOM 1374 C C . GLY A 1 33 ? 2.374 -11.183 1.138 1.00 0.00 33 GLY A C 2
ATOM 1375 O O . GLY A 1 33 ? 2.127 -12.027 2.000 1.00 0.00 33 GLY A O 2
ATOM 1379 N N . GLY A 1 34 ? 3.077 -10.081 1.381 1.00 0.00 34 GLY A N 2
ATOM 1380 C CA . GLY A 1 34 ? 3.601 -9.814 2.707 1.00 0.00 34 GLY A CA 2
ATOM 1381 C C . GLY A 1 34 ? 5.036 -9.325 2.685 1.00 0.00 34 GLY A C 2
ATOM 1382 O O . GLY A 1 34 ? 5.466 -8.604 3.586 1.00 0.00 34 GLY A O 2
ATOM 1386 N N . CYS A 1 35 ? 5.783 -9.716 1.656 1.00 0.00 35 CYS A N 2
ATOM 1387 C CA . CYS A 1 35 ? 7.179 -9.308 1.531 1.00 0.00 35 CYS A CA 2
ATOM 1388 C C . CYS A 1 35 ? 7.375 -8.332 0.370 1.00 0.00 35 CYS A C 2
ATOM 1389 O O . CYS A 1 35 ? 6.786 -8.487 -0.703 1.00 0.00 35 CYS A O 2
ATOM 1396 N N . GLY A 1 36 ? 8.209 -7.320 0.598 1.00 0.00 36 GLY A N 2
ATOM 1397 C CA . GLY A 1 36 ? 8.473 -6.327 -0.424 1.00 0.00 36 GLY A CA 2
ATOM 1398 C C . GLY A 1 36 ? 8.070 -4.930 0.006 1.00 0.00 36 GLY A C 2
ATOM 1399 O O . GLY A 1 36 ? 8.707 -3.947 -0.376 1.00 0.00 36 GLY A O 2
ATOM 1403 N N . GLY A 1 37 ? 7.009 -4.840 0.804 1.00 0.00 37 GLY A N 2
ATOM 1404 C CA . GLY A 1 37 ? 6.541 -3.550 1.272 1.00 0.00 37 GLY A CA 2
ATOM 1405 C C . GLY A 1 37 ? 7.224 -3.112 2.553 1.00 0.00 37 GLY A C 2
ATOM 1406 O O . GLY A 1 37 ? 8.296 -3.611 2.895 1.00 0.00 37 GLY A O 2
ATOM 1410 N N . ASN A 1 38 ? 6.600 -2.177 3.262 1.00 0.00 38 ASN A N 2
ATOM 1411 C CA . ASN A 1 38 ? 7.152 -1.668 4.512 1.00 0.00 38 ASN A CA 2
ATOM 1412 C C . ASN A 1 38 ? 6.132 -0.791 5.236 1.00 0.00 38 ASN A C 2
ATOM 1413 O O . ASN A 1 38 ? 5.503 -1.220 6.203 1.00 0.00 38 ASN A O 2
ATOM 1424 N N . GLY A 1 39 ? 5.972 0.439 4.757 1.00 0.00 39 GLY A N 2
ATOM 1425 C CA . GLY A 1 39 ? 5.027 1.360 5.362 1.00 0.00 39 GLY A CA 2
ATOM 1426 C C . GLY A 1 39 ? 4.087 1.986 4.347 1.00 0.00 39 GLY A C 2
ATOM 1427 O O . GLY A 1 39 ? 3.194 2.751 4.711 1.00 0.00 39 GLY A O 2
ATOM 1431 N N . ASN A 1 40 ? 4.286 1.662 3.071 1.00 0.00 40 ASN A N 2
ATOM 1432 C CA . ASN A 1 40 ? 3.448 2.197 2.002 1.00 0.00 40 ASN A CA 2
ATOM 1433 C C . ASN A 1 40 ? 2.243 1.290 1.750 1.00 0.00 40 ASN A C 2
ATOM 1434 O O . ASN A 1 40 ? 1.232 1.726 1.201 1.00 0.00 40 ASN A O 2
ATOM 1445 N N . LYS A 1 41 ? 2.359 0.029 2.158 1.00 0.00 41 LYS A N 2
ATOM 1446 C CA . LYS A 1 41 ? 1.280 -0.936 1.977 1.00 0.00 41 LYS A CA 2
ATOM 1447 C C . LYS A 1 41 ? 0.172 -0.714 3.001 1.00 0.00 41 LYS A C 2
ATOM 1448 O O . LYS A 1 41 ? 0.423 -0.243 4.110 1.00 0.00 41 LYS A O 2
ATOM 1467 N N . PHE A 1 42 ? -1.054 -1.059 2.622 1.00 0.00 42 PHE A N 2
ATOM 1468 C CA . PHE A 1 42 ? -2.205 -0.902 3.506 1.00 0.00 42 PHE A CA 2
ATOM 1469 C C . PHE A 1 42 ? -3.312 -1.887 3.130 1.00 0.00 42 PHE A C 2
ATOM 1470 O O . PHE A 1 42 ? -3.497 -2.200 1.956 1.00 0.00 42 PHE A O 2
ATOM 1487 N N . PRO A 1 43 ? -4.061 -2.396 4.124 1.00 0.00 43 PRO A N 2
ATOM 1488 C CA . PRO A 1 43 ? -5.147 -3.355 3.882 1.00 0.00 43 PRO A CA 2
ATOM 1489 C C . PRO A 1 43 ? -6.252 -2.783 2.999 1.00 0.00 43 PRO A C 2
ATOM 1490 O O . PRO A 1 43 ? -6.698 -3.430 2.051 1.00 0.00 43 PRO A O 2
ATOM 1501 N N . THR A 1 44 ? -6.699 -1.573 3.320 1.00 0.00 44 THR A N 2
ATOM 1502 C CA . THR A 1 44 ? -7.759 -0.923 2.559 1.00 0.00 44 THR A CA 2
ATOM 1503 C C . THR A 1 44 ? -7.342 0.475 2.115 1.00 0.00 44 THR A C 2
ATOM 1504 O O . THR A 1 44 ? -6.403 1.058 2.658 1.00 0.00 44 THR A O 2
ATOM 1515 N N . GLN A 1 45 ? -8.049 1.007 1.123 1.00 0.00 45 GLN A N 2
ATOM 1516 C CA . GLN A 1 45 ? -7.759 2.337 0.602 1.00 0.00 45 GLN A CA 2
ATOM 1517 C C . GLN A 1 45 ? -8.112 3.410 1.626 1.00 0.00 45 GLN A C 2
ATOM 1518 O O . GLN A 1 45 ? -7.485 4.468 1.672 1.00 0.00 45 GLN A O 2
ATOM 1532 N N . GLU A 1 46 ? -9.119 3.130 2.444 1.00 0.00 46 GLU A N 2
ATOM 1533 C CA . GLU A 1 46 ? -9.556 4.073 3.468 1.00 0.00 46 GLU A CA 2
ATOM 1534 C C . GLU A 1 46 ? -8.456 4.311 4.500 1.00 0.00 46 GLU A C 2
ATOM 1535 O O . GLU A 1 46 ? -8.504 5.283 5.253 1.00 0.00 46 GLU A O 2
ATOM 1547 N N . ALA A 1 47 ? -7.469 3.421 4.535 1.00 0.00 47 ALA A N 2
ATOM 1548 C CA . ALA A 1 47 ? -6.366 3.541 5.479 1.00 0.00 47 ALA A CA 2
ATOM 1549 C C . ALA A 1 47 ? -5.217 4.356 4.893 1.00 0.00 47 ALA A C 2
ATOM 1550 O O . ALA A 1 47 ? -4.541 5.095 5.608 1.00 0.00 47 ALA A O 2
ATOM 1557 N N . CYS A 1 48 ? -4.995 4.212 3.589 1.00 0.00 48 CYS A N 2
ATOM 1558 C CA . CYS A 1 48 ? -3.919 4.933 2.914 1.00 0.00 48 CYS A CA 2
ATOM 1559 C C . CYS A 1 48 ? -4.241 6.423 2.790 1.00 0.00 48 CYS A C 2
ATOM 1560 O O . CYS A 1 48 ? -3.342 7.265 2.802 1.00 0.00 48 CYS A O 2
ATOM 1567 N N . MET A 1 49 ? -5.525 6.741 2.667 1.00 0.00 49 MET A N 2
ATOM 1568 C CA . MET A 1 49 ? -5.958 8.129 2.532 1.00 0.00 49 MET A CA 2
ATOM 1569 C C . MET A 1 49 ? -6.215 8.766 3.896 1.00 0.00 49 MET A C 2
ATOM 1570 O O . MET A 1 49 ? -5.995 9.963 4.083 1.00 0.00 49 MET A O 2
ATOM 1584 N N . LYS A 1 50 ? -6.684 7.963 4.845 1.00 0.00 50 LYS A N 2
ATOM 1585 C CA . LYS A 1 50 ? -6.975 8.456 6.188 1.00 0.00 50 LYS A CA 2
ATOM 1586 C C . LYS A 1 50 ? -5.693 8.774 6.959 1.00 0.00 50 LYS A C 2
ATOM 1587 O O . LYS A 1 50 ? -5.727 9.474 7.970 1.00 0.00 50 LYS A O 2
ATOM 1606 N N . ARG A 1 51 ? -4.565 8.255 6.483 1.00 0.00 51 ARG A N 2
ATOM 1607 C CA . ARG A 1 51 ? -3.286 8.487 7.146 1.00 0.00 51 ARG A CA 2
ATOM 1608 C C . ARG A 1 51 ? -2.442 9.516 6.397 1.00 0.00 51 ARG A C 2
ATOM 1609 O O . ARG A 1 51 ? -1.652 10.239 7.004 1.00 0.00 51 ARG A O 2
ATOM 1630 N N . CYS A 1 52 ? -2.601 9.573 5.078 1.00 0.00 52 CYS A N 2
ATOM 1631 C CA . CYS A 1 52 ? -1.836 10.512 4.262 1.00 0.00 52 CYS A CA 2
ATOM 1632 C C . CYS A 1 52 ? -2.690 11.702 3.826 1.00 0.00 52 CYS A C 2
ATOM 1633 O O . CYS A 1 52 ? -2.208 12.832 3.767 1.00 0.00 52 CYS A O 2
ATOM 1640 N N . ALA A 1 53 ? -3.957 11.443 3.519 1.00 0.00 53 ALA A N 2
ATOM 1641 C CA . ALA A 1 53 ? -4.868 12.496 3.085 1.00 0.00 53 ALA A CA 2
ATOM 1642 C C . ALA A 1 53 ? -5.494 13.211 4.277 1.00 0.00 53 ALA A C 2
ATOM 1643 O O . ALA A 1 53 ? -5.828 14.393 4.198 1.00 0.00 53 ALA A O 2
ATOM 1650 N N . LYS A 1 54 ? -5.652 12.489 5.380 1.00 0.00 54 LYS A N 2
ATOM 1651 C CA . LYS A 1 54 ? -6.241 13.059 6.587 1.00 0.00 54 LYS A CA 2
ATOM 1652 C C . LYS A 1 54 ? -5.178 13.750 7.436 1.00 0.00 54 LYS A C 2
ATOM 1653 O O . LYS A 1 54 ? -5.252 14.954 7.682 1.00 0.00 54 LYS A O 2
ATOM 1672 N N . ALA A 1 55 ? -4.191 12.981 7.882 1.00 0.00 55 ALA A N 2
ATOM 1673 C CA . ALA A 1 55 ? -3.114 13.520 8.703 1.00 0.00 55 ALA A CA 2
ATOM 1674 C C . ALA A 1 55 ? -1.950 13.995 7.840 1.00 0.00 55 ALA A C 2
ATOM 1675 O O . ALA A 1 55 ? -1.116 14.774 8.349 1.00 0.00 55 ALA A O 2
ATOM 1683 N N . ILE A 1 1 ? 4.003 13.650 3.619 1.00 0.00 1 ILE A N 3
ATOM 1684 C CA . ILE A 1 1 ? 3.768 12.277 3.103 1.00 0.00 1 ILE A CA 3
ATOM 1685 C C . ILE A 1 1 ? 5.006 11.733 2.399 1.00 0.00 1 ILE A C 3
ATOM 1686 O O . ILE A 1 1 ? 5.097 11.758 1.172 1.00 0.00 1 ILE A O 3
ATOM 1704 N N . ASP A 1 2 ? 5.958 11.239 3.184 1.00 0.00 2 ASP A N 3
ATOM 1705 C CA . ASP A 1 2 ? 7.190 10.687 2.633 1.00 0.00 2 ASP A CA 3
ATOM 1706 C C . ASP A 1 2 ? 7.036 9.198 2.345 1.00 0.00 2 ASP A C 3
ATOM 1707 O O . ASP A 1 2 ? 7.544 8.692 1.345 1.00 0.00 2 ASP A O 3
ATOM 1716 N N . THR A 1 3 ? 6.331 8.500 3.231 1.00 0.00 3 THR A N 3
ATOM 1717 C CA . THR A 1 3 ? 6.107 7.066 3.077 1.00 0.00 3 THR A CA 3
ATOM 1718 C C . THR A 1 3 ? 5.465 6.750 1.729 1.00 0.00 3 THR A C 3
ATOM 1719 O O . THR A 1 3 ? 5.632 5.655 1.193 1.00 0.00 3 THR A O 3
ATOM 1730 N N . CYS A 1 4 ? 4.731 7.716 1.185 1.00 0.00 4 CYS A N 3
ATOM 1731 C CA . CYS A 1 4 ? 4.065 7.538 -0.101 1.00 0.00 4 CYS A CA 3
ATOM 1732 C C . CYS A 1 4 ? 5.069 7.551 -1.255 1.00 0.00 4 CYS A C 3
ATOM 1733 O O . CYS A 1 4 ? 4.710 7.266 -2.398 1.00 0.00 4 CYS A O 3
ATOM 1740 N N . ARG A 1 5 ? 6.322 7.887 -0.956 1.00 0.00 5 ARG A N 3
ATOM 1741 C CA . ARG A 1 5 ? 7.362 7.938 -1.978 1.00 0.00 5 ARG A CA 3
ATOM 1742 C C . ARG A 1 5 ? 8.108 6.608 -2.085 1.00 0.00 5 ARG A C 3
ATOM 1743 O O . ARG A 1 5 ? 8.791 6.353 -3.077 1.00 0.00 5 ARG A O 3
ATOM 1764 N N . LEU A 1 6 ? 7.980 5.766 -1.062 1.00 0.00 6 LEU A N 3
ATOM 1765 C CA . LEU A 1 6 ? 8.648 4.467 -1.054 1.00 0.00 6 LEU A CA 3
ATOM 1766 C C . LEU A 1 6 ? 7.639 3.326 -1.192 1.00 0.00 6 LEU A C 3
ATOM 1767 O O . LEU A 1 6 ? 7.260 2.703 -0.203 1.00 0.00 6 LEU A O 3
ATOM 1783 N N . PRO A 1 7 ? 7.193 3.035 -2.428 1.00 0.00 7 PRO A N 3
ATOM 1784 C CA . PRO A 1 7 ? 6.225 1.964 -2.692 1.00 0.00 7 PRO A CA 3
ATOM 1785 C C . PRO A 1 7 ? 6.564 0.668 -1.959 1.00 0.00 7 PRO A C 3
ATOM 1786 O O . PRO A 1 7 ? 7.734 0.351 -1.748 1.00 0.00 7 PRO A O 3
ATOM 1797 N N . SER A 1 8 ? 5.530 -0.077 -1.576 1.00 0.00 8 SER A N 3
ATOM 1798 C CA . SER A 1 8 ? 5.718 -1.341 -0.870 1.00 0.00 8 SER A CA 3
ATOM 1799 C C . SER A 1 8 ? 5.711 -2.518 -1.841 1.00 0.00 8 SER A C 3
ATOM 1800 O O . SER A 1 8 ? 5.145 -2.434 -2.931 1.00 0.00 8 SER A O 3
ATOM 1808 N N . ASP A 1 9 ? 6.347 -3.614 -1.437 1.00 0.00 9 ASP A N 3
ATOM 1809 C CA . ASP A 1 9 ? 6.417 -4.811 -2.269 1.00 0.00 9 ASP A CA 3
ATOM 1810 C C . ASP A 1 9 ? 5.252 -5.752 -1.974 1.00 0.00 9 ASP A C 3
ATOM 1811 O O . ASP A 1 9 ? 4.817 -5.882 -0.830 1.00 0.00 9 ASP A O 3
ATOM 1820 N N . ARG A 1 10 ? 4.748 -6.402 -3.019 1.00 0.00 10 ARG A N 3
ATOM 1821 C CA . ARG A 1 10 ? 3.629 -7.325 -2.886 1.00 0.00 10 ARG A CA 3
ATOM 1822 C C . ARG A 1 10 ? 4.096 -8.756 -2.609 1.00 0.00 10 ARG A C 3
ATOM 1823 O O . ARG A 1 10 ? 3.273 -9.660 -2.473 1.00 0.00 10 ARG A O 3
ATOM 1844 N N . GLY A 1 11 ? 5.416 -8.955 -2.519 1.00 0.00 11 GLY A N 3
ATOM 1845 C CA . GLY A 1 11 ? 5.970 -10.278 -2.252 1.00 0.00 11 GLY A CA 3
ATOM 1846 C C . GLY A 1 11 ? 5.080 -11.420 -2.711 1.00 0.00 11 GLY A C 3
ATOM 1847 O O . GLY A 1 11 ? 4.275 -11.934 -1.933 1.00 0.00 11 GLY A O 3
ATOM 1851 N N . ARG A 1 12 ? 5.219 -11.821 -3.970 1.00 0.00 12 ARG A N 3
ATOM 1852 C CA . ARG A 1 12 ? 4.415 -12.914 -4.512 1.00 0.00 12 ARG A CA 3
ATOM 1853 C C . ARG A 1 12 ? 4.436 -14.118 -3.572 1.00 0.00 12 ARG A C 3
ATOM 1854 O O . ARG A 1 12 ? 3.422 -14.456 -2.962 1.00 0.00 12 ARG A O 3
ATOM 1875 N N . CYS A 1 13 ? 5.600 -14.753 -3.452 1.00 0.00 13 CYS A N 3
ATOM 1876 C CA . CYS A 1 13 ? 5.760 -15.912 -2.575 1.00 0.00 13 CYS A CA 3
ATOM 1877 C C . CYS A 1 13 ? 4.586 -16.883 -2.727 1.00 0.00 13 CYS A C 3
ATOM 1878 O O . CYS A 1 13 ? 3.879 -16.859 -3.735 1.00 0.00 13 CYS A O 3
ATOM 1885 N N . LYS A 1 14 ? 4.383 -17.736 -1.726 1.00 0.00 14 LYS A N 3
ATOM 1886 C CA . LYS A 1 14 ? 3.295 -18.707 -1.762 1.00 0.00 14 LYS A CA 3
ATOM 1887 C C . LYS A 1 14 ? 1.995 -18.115 -1.213 1.00 0.00 14 LYS A C 3
ATOM 1888 O O . LYS A 1 14 ? 1.022 -18.838 -0.994 1.00 0.00 14 LYS A O 3
ATOM 1907 N N . ALA A 1 15 ? 1.980 -16.802 -0.993 1.00 0.00 15 ALA A N 3
ATOM 1908 C CA . ALA A 1 15 ? 0.795 -16.131 -0.472 1.00 0.00 15 ALA A CA 3
ATOM 1909 C C . ALA A 1 15 ? 0.153 -15.246 -1.536 1.00 0.00 15 ALA A C 3
ATOM 1910 O O . ALA A 1 15 ? 0.750 -14.982 -2.579 1.00 0.00 15 ALA A O 3
ATOM 1917 N N . SER A 1 16 ? -1.067 -14.793 -1.265 1.00 0.00 16 SER A N 3
ATOM 1918 C CA . SER A 1 16 ? -1.788 -13.938 -2.200 1.00 0.00 16 SER A CA 3
ATOM 1919 C C . SER A 1 16 ? -2.937 -13.212 -1.508 1.00 0.00 16 SER A C 3
ATOM 1920 O O . SER A 1 16 ? -4.020 -13.770 -1.330 1.00 0.00 16 SER A O 3
ATOM 1928 N N . PHE A 1 17 ? -2.696 -11.963 -1.122 1.00 0.00 17 PHE A N 3
ATOM 1929 C CA . PHE A 1 17 ? -3.712 -11.157 -0.452 1.00 0.00 17 PHE A CA 3
ATOM 1930 C C . PHE A 1 17 ? -3.759 -9.750 -1.035 1.00 0.00 17 PHE A C 3
ATOM 1931 O O . PHE A 1 17 ? -2.756 -9.038 -1.045 1.00 0.00 17 PHE A O 3
ATOM 1948 N N . GLU A 1 18 ? -4.931 -9.353 -1.520 1.00 0.00 18 GLU A N 3
ATOM 1949 C CA . GLU A 1 18 ? -5.102 -8.029 -2.104 1.00 0.00 18 GLU A CA 3
ATOM 1950 C C . GLU A 1 18 ? -5.023 -6.950 -1.028 1.00 0.00 18 GLU A C 3
ATOM 1951 O O . GLU A 1 18 ? -5.737 -7.005 -0.026 1.00 0.00 18 GLU A O 3
ATOM 1963 N N . ARG A 1 19 ? -4.146 -5.973 -1.238 1.00 0.00 19 ARG A N 3
ATOM 1964 C CA . ARG A 1 19 ? -3.972 -4.888 -0.280 1.00 0.00 19 ARG A CA 3
ATOM 1965 C C . ARG A 1 19 ? -3.798 -3.548 -0.989 1.00 0.00 19 ARG A C 3
ATOM 1966 O O . ARG A 1 19 ? -3.725 -3.487 -2.218 1.00 0.00 19 ARG A O 3
ATOM 1987 N N . TRP A 1 20 ? -3.738 -2.474 -0.203 1.00 0.00 20 TRP A N 3
ATOM 1988 C CA . TRP A 1 20 ? -3.581 -1.129 -0.748 1.00 0.00 20 TRP A CA 3
ATOM 1989 C C . TRP A 1 20 ? -2.225 -0.531 -0.378 1.00 0.00 20 TRP A C 3
ATOM 1990 O O . TRP A 1 20 ? -1.642 -0.871 0.652 1.00 0.00 20 TRP A O 3
ATOM 2011 N N . TYR A 1 21 ? -1.731 0.361 -1.232 1.00 0.00 21 TYR A N 3
ATOM 2012 C CA . TYR A 1 21 ? -0.442 1.017 -1.011 1.00 0.00 21 TYR A CA 3
ATOM 2013 C C . TYR A 1 21 ? -0.429 2.392 -1.672 1.00 0.00 21 TYR A C 3
ATOM 2014 O O . TYR A 1 21 ? -1.272 2.689 -2.518 1.00 0.00 21 TYR A O 3
ATOM 2032 N N . PHE A 1 22 ? 0.528 3.228 -1.286 1.00 0.00 22 PHE A N 3
ATOM 2033 C CA . PHE A 1 22 ? 0.636 4.570 -1.853 1.00 0.00 22 PHE A CA 3
ATOM 2034 C C . PHE A 1 22 ? 1.263 4.527 -3.243 1.00 0.00 22 PHE A C 3
ATOM 2035 O O . PHE A 1 22 ? 2.191 3.758 -3.496 1.00 0.00 22 PHE A O 3
ATOM 2052 N N . ASN A 1 23 ? 0.753 5.367 -4.137 1.00 0.00 23 ASN A N 3
ATOM 2053 C CA . ASN A 1 23 ? 1.263 5.438 -5.501 1.00 0.00 23 ASN A CA 3
ATOM 2054 C C . ASN A 1 23 ? 1.455 6.892 -5.921 1.00 0.00 23 ASN A C 3
ATOM 2055 O O . ASN A 1 23 ? 0.779 7.384 -6.826 1.00 0.00 23 ASN A O 3
ATOM 2066 N N . GLY A 1 24 ? 2.375 7.576 -5.251 1.00 0.00 24 GLY A N 3
ATOM 2067 C CA . GLY A 1 24 ? 2.637 8.968 -5.560 1.00 0.00 24 GLY A CA 3
ATOM 2068 C C . GLY A 1 24 ? 1.638 9.898 -4.901 1.00 0.00 24 GLY A C 3
ATOM 2069 O O . GLY A 1 24 ? 1.909 10.460 -3.839 1.00 0.00 24 GLY A O 3
ATOM 2073 N N . ARG A 1 25 ? 0.478 10.057 -5.529 1.00 0.00 25 ARG A N 3
ATOM 2074 C CA . ARG A 1 25 ? -0.569 10.923 -4.994 1.00 0.00 25 ARG A CA 3
ATOM 2075 C C . ARG A 1 25 ? -1.807 10.113 -4.619 1.00 0.00 25 ARG A C 3
ATOM 2076 O O . ARG A 1 25 ? -2.547 10.482 -3.706 1.00 0.00 25 ARG A O 3
ATOM 2097 N N . THR A 1 26 ? -2.030 9.011 -5.329 1.00 0.00 26 THR A N 3
ATOM 2098 C CA . THR A 1 26 ? -3.181 8.153 -5.071 1.00 0.00 26 THR A CA 3
ATOM 2099 C C . THR A 1 26 ? -2.740 6.776 -4.585 1.00 0.00 26 THR A C 3
ATOM 2100 O O . THR A 1 26 ? -1.548 6.474 -4.536 1.00 0.00 26 THR A O 3
ATOM 2111 N N . CYS A 1 27 ? -3.715 5.948 -4.226 1.00 0.00 27 CYS A N 3
ATOM 2112 C CA . CYS A 1 27 ? -3.442 4.600 -3.739 1.00 0.00 27 CYS A CA 3
ATOM 2113 C C . CYS A 1 27 ? -3.398 3.601 -4.892 1.00 0.00 27 CYS A C 3
ATOM 2114 O O . CYS A 1 27 ? -3.657 3.951 -6.043 1.00 0.00 27 CYS A O 3
ATOM 2121 N N . ALA A 1 28 ? -3.055 2.357 -4.571 1.00 0.00 28 ALA A N 3
ATOM 2122 C CA . ALA A 1 28 ? -2.958 1.299 -5.572 1.00 0.00 28 ALA A CA 3
ATOM 2123 C C . ALA A 1 28 ? -3.369 -0.053 -4.985 1.00 0.00 28 ALA A C 3
ATOM 2124 O O . ALA A 1 28 ? -3.690 -0.148 -3.800 1.00 0.00 28 ALA A O 3
ATOM 2131 N N . LYS A 1 29 ? -3.384 -1.095 -5.820 1.00 0.00 29 LYS A N 3
ATOM 2132 C CA . LYS A 1 29 ? -3.789 -2.426 -5.366 1.00 0.00 29 LYS A CA 3
ATOM 2133 C C . LYS A 1 29 ? -2.995 -3.533 -6.062 1.00 0.00 29 LYS A C 3
ATOM 2134 O O . LYS A 1 29 ? -2.709 -3.455 -7.256 1.00 0.00 29 LYS A O 3
ATOM 2153 N N . PHE A 1 30 ? -2.650 -4.568 -5.295 1.00 0.00 30 PHE A N 3
ATOM 2154 C CA . PHE A 1 30 ? -1.897 -5.707 -5.816 1.00 0.00 30 PHE A CA 3
ATOM 2155 C C . PHE A 1 30 ? -2.035 -6.914 -4.894 1.00 0.00 30 PHE A C 3
ATOM 2156 O O . PHE A 1 30 ? -2.644 -6.824 -3.828 1.00 0.00 30 PHE A O 3
ATOM 2173 N N . ILE A 1 31 ? -1.463 -8.041 -5.302 1.00 0.00 31 ILE A N 3
ATOM 2174 C CA . ILE A 1 31 ? -1.521 -9.252 -4.498 1.00 0.00 31 ILE A CA 3
ATOM 2175 C C . ILE A 1 31 ? -0.336 -9.304 -3.541 1.00 0.00 31 ILE A C 3
ATOM 2176 O O . ILE A 1 31 ? 0.750 -9.753 -3.906 1.00 0.00 31 ILE A O 3
ATOM 2192 N N . TYR A 1 32 ? -0.551 -8.833 -2.316 1.00 0.00 32 TYR A N 3
ATOM 2193 C CA . TYR A 1 32 ? 0.502 -8.814 -1.310 1.00 0.00 32 TYR A CA 3
ATOM 2194 C C . TYR A 1 32 ? 0.526 -10.112 -0.514 1.00 0.00 32 TYR A C 3
ATOM 2195 O O . TYR A 1 32 ? -0.211 -10.271 0.459 1.00 0.00 32 TYR A O 3
ATOM 2213 N N . GLY A 1 33 ? 1.385 -11.033 -0.933 1.00 0.00 33 GLY A N 3
ATOM 2214 C CA . GLY A 1 33 ? 1.499 -12.306 -0.245 1.00 0.00 33 GLY A CA 3
ATOM 2215 C C . GLY A 1 33 ? 1.957 -12.138 1.192 1.00 0.00 33 GLY A C 3
ATOM 2216 O O . GLY A 1 33 ? 1.674 -12.980 2.044 1.00 0.00 33 GLY A O 3
ATOM 2220 N N . GLY A 1 34 ? 2.665 -11.046 1.459 1.00 0.00 34 GLY A N 3
ATOM 2221 C CA . GLY A 1 34 ? 3.151 -10.783 2.802 1.00 0.00 34 GLY A CA 3
ATOM 2222 C C . GLY A 1 34 ? 4.662 -10.634 2.864 1.00 0.00 34 GLY A C 3
ATOM 2223 O O . GLY A 1 34 ? 5.237 -10.560 3.950 1.00 0.00 34 GLY A O 3
ATOM 2227 N N . CYS A 1 35 ? 5.309 -10.592 1.701 1.00 0.00 35 CYS A N 3
ATOM 2228 C CA . CYS A 1 35 ? 6.760 -10.453 1.641 1.00 0.00 35 CYS A CA 3
ATOM 2229 C C . CYS A 1 35 ? 7.157 -9.080 1.101 1.00 0.00 35 CYS A C 3
ATOM 2230 O O . CYS A 1 35 ? 6.894 -8.750 -0.060 1.00 0.00 35 CYS A O 3
ATOM 2237 N N . GLY A 1 36 ? 7.791 -8.279 1.955 1.00 0.00 36 GLY A N 3
ATOM 2238 C CA . GLY A 1 36 ? 8.215 -6.950 1.554 1.00 0.00 36 GLY A CA 3
ATOM 2239 C C . GLY A 1 36 ? 7.199 -5.885 1.914 1.00 0.00 36 GLY A C 3
ATOM 2240 O O . GLY A 1 36 ? 6.334 -5.543 1.107 1.00 0.00 36 GLY A O 3
ATOM 2244 N N . GLY A 1 37 ? 7.303 -5.356 3.131 1.00 0.00 37 GLY A N 3
ATOM 2245 C CA . GLY A 1 37 ? 6.380 -4.329 3.576 1.00 0.00 37 GLY A CA 3
ATOM 2246 C C . GLY A 1 37 ? 6.969 -3.456 4.667 1.00 0.00 37 GLY A C 3
ATOM 2247 O O . GLY A 1 37 ? 7.427 -3.957 5.693 1.00 0.00 37 GLY A O 3
ATOM 2251 N N . ASN A 1 38 ? 6.958 -2.145 4.445 1.00 0.00 38 ASN A N 3
ATOM 2252 C CA . ASN A 1 38 ? 7.496 -1.199 5.417 1.00 0.00 38 ASN A CA 3
ATOM 2253 C C . ASN A 1 38 ? 6.402 -0.260 5.929 1.00 0.00 38 ASN A C 3
ATOM 2254 O O . ASN A 1 38 ? 5.763 -0.539 6.943 1.00 0.00 38 ASN A O 3
ATOM 2265 N N . GLY A 1 39 ? 6.187 0.848 5.224 1.00 0.00 39 GLY A N 3
ATOM 2266 C CA . GLY A 1 39 ? 5.165 1.798 5.629 1.00 0.00 39 GLY A CA 3
ATOM 2267 C C . GLY A 1 39 ? 4.263 2.216 4.482 1.00 0.00 39 GLY A C 3
ATOM 2268 O O . GLY A 1 39 ? 3.351 3.022 4.666 1.00 0.00 39 GLY A O 3
ATOM 2272 N N . ASN A 1 40 ? 4.516 1.671 3.295 1.00 0.00 40 ASN A N 3
ATOM 2273 C CA . ASN A 1 40 ? 3.724 1.995 2.116 1.00 0.00 40 ASN A CA 3
ATOM 2274 C C . ASN A 1 40 ? 2.554 1.027 1.953 1.00 0.00 40 ASN A C 3
ATOM 2275 O O . ASN A 1 40 ? 1.561 1.344 1.297 1.00 0.00 40 ASN A O 3
ATOM 2286 N N . LYS A 1 41 ? 2.680 -0.155 2.550 1.00 0.00 41 LYS A N 3
ATOM 2287 C CA . LYS A 1 41 ? 1.637 -1.171 2.468 1.00 0.00 41 LYS A CA 3
ATOM 2288 C C . LYS A 1 41 ? 0.477 -0.853 3.409 1.00 0.00 41 LYS A C 3
ATOM 2289 O O . LYS A 1 41 ? 0.662 -0.223 4.450 1.00 0.00 41 LYS A O 3
ATOM 2308 N N . PHE A 1 42 ? -0.717 -1.299 3.032 1.00 0.00 42 PHE A N 3
ATOM 2309 C CA . PHE A 1 42 ? -1.914 -1.074 3.836 1.00 0.00 42 PHE A CA 3
ATOM 2310 C C . PHE A 1 42 ? -3.014 -2.057 3.444 1.00 0.00 42 PHE A C 3
ATOM 2311 O O . PHE A 1 42 ? -3.114 -2.457 2.285 1.00 0.00 42 PHE A O 3
ATOM 2328 N N . PRO A 1 43 ? -3.854 -2.469 4.409 1.00 0.00 43 PRO A N 3
ATOM 2329 C CA . PRO A 1 43 ? -4.943 -3.421 4.157 1.00 0.00 43 PRO A CA 3
ATOM 2330 C C . PRO A 1 43 ? -6.112 -2.796 3.398 1.00 0.00 43 PRO A C 3
ATOM 2331 O O . PRO A 1 43 ? -6.688 -3.421 2.506 1.00 0.00 43 PRO A O 3
ATOM 2342 N N . THR A 1 44 ? -6.466 -1.567 3.761 1.00 0.00 44 THR A N 3
ATOM 2343 C CA . THR A 1 44 ? -7.574 -0.872 3.113 1.00 0.00 44 THR A CA 3
ATOM 2344 C C . THR A 1 44 ? -7.133 0.477 2.553 1.00 0.00 44 THR A C 3
ATOM 2345 O O . THR A 1 44 ? -6.187 1.090 3.048 1.00 0.00 44 THR A O 3
ATOM 2356 N N . GLN A 1 45 ? -7.832 0.934 1.519 1.00 0.00 45 GLN A N 3
ATOM 2357 C CA . GLN A 1 45 ? -7.523 2.212 0.888 1.00 0.00 45 GLN A CA 3
ATOM 2358 C C . GLN A 1 45 ? -7.801 3.369 1.843 1.00 0.00 45 GLN A C 3
ATOM 2359 O O . GLN A 1 45 ? -7.175 4.424 1.754 1.00 0.00 45 GLN A O 3
ATOM 2373 N N . GLU A 1 46 ? -8.741 3.163 2.757 1.00 0.00 46 GLU A N 3
ATOM 2374 C CA . GLU A 1 46 ? -9.097 4.191 3.728 1.00 0.00 46 GLU A CA 3
ATOM 2375 C C . GLU A 1 46 ? -7.895 4.560 4.590 1.00 0.00 46 GLU A C 3
ATOM 2376 O O . GLU A 1 46 ? -7.741 5.711 4.999 1.00 0.00 46 GLU A O 3
ATOM 2388 N N . ALA A 1 47 ? -7.043 3.576 4.858 1.00 0.00 47 ALA A N 3
ATOM 2389 C CA . ALA A 1 47 ? -5.853 3.797 5.669 1.00 0.00 47 ALA A CA 3
ATOM 2390 C C . ALA A 1 47 ? -4.825 4.635 4.915 1.00 0.00 47 ALA A C 3
ATOM 2391 O O . ALA A 1 47 ? -4.229 5.554 5.477 1.00 0.00 47 ALA A O 3
ATOM 2398 N N . CYS A 1 48 ? -4.618 4.311 3.641 1.00 0.00 48 CYS A N 3
ATOM 2399 C CA . CYS A 1 48 ? -3.659 5.039 2.819 1.00 0.00 48 CYS A CA 3
ATOM 2400 C C . CYS A 1 48 ? -4.186 6.428 2.469 1.00 0.00 48 CYS A C 3
ATOM 2401 O O . CYS A 1 48 ? -3.444 7.410 2.494 1.00 0.00 48 CYS A O 3
ATOM 2408 N N . MET A 1 49 ? -5.471 6.504 2.144 1.00 0.00 49 MET A N 3
ATOM 2409 C CA . MET A 1 49 ? -6.096 7.774 1.789 1.00 0.00 49 MET A CA 3
ATOM 2410 C C . MET A 1 49 ? -6.172 8.710 2.995 1.00 0.00 49 MET A C 3
ATOM 2411 O O . MET A 1 49 ? -6.373 9.913 2.844 1.00 0.00 49 MET A O 3
ATOM 2425 N N . LYS A 1 50 ? -6.015 8.151 4.192 1.00 0.00 50 LYS A N 3
ATOM 2426 C CA . LYS A 1 50 ? -6.072 8.942 5.416 1.00 0.00 50 LYS A CA 3
ATOM 2427 C C . LYS A 1 50 ? -4.691 9.467 5.806 1.00 0.00 50 LYS A C 3
ATOM 2428 O O . LYS A 1 50 ? -4.577 10.415 6.583 1.00 0.00 50 LYS A O 3
ATOM 2447 N N . ARG A 1 51 ? -3.643 8.842 5.274 1.00 0.00 51 ARG A N 3
ATOM 2448 C CA . ARG A 1 51 ? -2.278 9.250 5.585 1.00 0.00 51 ARG A CA 3
ATOM 2449 C C . ARG A 1 51 ? -1.600 9.911 4.384 1.00 0.00 51 ARG A C 3
ATOM 2450 O O . ARG A 1 51 ? -0.643 10.669 4.545 1.00 0.00 51 ARG A O 3
ATOM 2471 N N . CYS A 1 52 ? -2.091 9.620 3.182 1.00 0.00 52 CYS A N 3
ATOM 2472 C CA . CYS A 1 52 ? -1.516 10.192 1.968 1.00 0.00 52 CYS A CA 3
ATOM 2473 C C . CYS A 1 52 ? -2.361 11.348 1.438 1.00 0.00 52 CYS A C 3
ATOM 2474 O O . CYS A 1 52 ? -1.865 12.202 0.704 1.00 0.00 52 CYS A O 3
ATOM 2481 N N . ALA A 1 53 ? -3.638 11.373 1.811 1.00 0.00 53 ALA A N 3
ATOM 2482 C CA . ALA A 1 53 ? -4.538 12.429 1.364 1.00 0.00 53 ALA A CA 3
ATOM 2483 C C . ALA A 1 53 ? -4.677 13.520 2.420 1.00 0.00 53 ALA A C 3
ATOM 2484 O O . ALA A 1 53 ? -4.443 14.697 2.144 1.00 0.00 53 ALA A O 3
ATOM 2491 N N . LYS A 1 54 ? -5.060 13.125 3.630 1.00 0.00 54 LYS A N 3
ATOM 2492 C CA . LYS A 1 54 ? -5.229 14.075 4.722 1.00 0.00 54 LYS A CA 3
ATOM 2493 C C . LYS A 1 54 ? -3.889 14.407 5.371 1.00 0.00 54 LYS A C 3
ATOM 2494 O O . LYS A 1 54 ? -3.545 15.577 5.542 1.00 0.00 54 LYS A O 3
ATOM 2513 N N . ALA A 1 55 ? -3.136 13.373 5.728 1.00 0.00 55 ALA A N 3
ATOM 2514 C CA . ALA A 1 55 ? -1.833 13.557 6.356 1.00 0.00 55 ALA A CA 3
ATOM 2515 C C . ALA A 1 55 ? -0.714 13.524 5.321 1.00 0.00 55 ALA A C 3
ATOM 2516 O O . ALA A 1 55 ? 0.429 13.190 5.696 1.00 0.00 55 ALA A O 3
ATOM 2524 N N . ILE A 1 1 ? 7.855 11.901 5.141 1.00 0.00 1 ILE A N 4
ATOM 2525 C CA . ILE A 1 1 ? 7.651 12.395 3.754 1.00 0.00 1 ILE A CA 4
ATOM 2526 C C . ILE A 1 1 ? 8.179 11.395 2.728 1.00 0.00 1 ILE A C 4
ATOM 2527 O O . ILE A 1 1 ? 7.617 11.250 1.643 1.00 0.00 1 ILE A O 4
ATOM 2545 N N . ASP A 1 2 ? 9.262 10.711 3.080 1.00 0.00 2 ASP A N 4
ATOM 2546 C CA . ASP A 1 2 ? 9.867 9.725 2.190 1.00 0.00 2 ASP A CA 4
ATOM 2547 C C . ASP A 1 2 ? 9.051 8.432 2.155 1.00 0.00 2 ASP A C 4
ATOM 2548 O O . ASP A 1 2 ? 9.313 7.547 1.340 1.00 0.00 2 ASP A O 4
ATOM 2557 N N . THR A 1 3 ? 8.065 8.325 3.041 1.00 0.00 3 THR A N 4
ATOM 2558 C CA . THR A 1 3 ? 7.220 7.138 3.105 1.00 0.00 3 THR A CA 4
ATOM 2559 C C . THR A 1 3 ? 6.098 7.205 2.075 1.00 0.00 3 THR A C 4
ATOM 2560 O O . THR A 1 3 ? 5.745 6.199 1.459 1.00 0.00 3 THR A O 4
ATOM 2571 N N . CYS A 1 4 ? 5.536 8.396 1.897 1.00 0.00 4 CYS A N 4
ATOM 2572 C CA . CYS A 1 4 ? 4.447 8.595 0.947 1.00 0.00 4 CYS A CA 4
ATOM 2573 C C . CYS A 1 4 ? 4.950 8.603 -0.497 1.00 0.00 4 CYS A C 4
ATOM 2574 O O . CYS A 1 4 ? 4.154 8.671 -1.434 1.00 0.00 4 CYS A O 4
ATOM 2581 N N . ARG A 1 5 ? 6.267 8.538 -0.678 1.00 0.00 5 ARG A N 4
ATOM 2582 C CA . ARG A 1 5 ? 6.848 8.543 -2.018 1.00 0.00 5 ARG A CA 4
ATOM 2583 C C . ARG A 1 5 ? 7.504 7.204 -2.354 1.00 0.00 5 ARG A C 4
ATOM 2584 O O . ARG A 1 5 ? 7.887 6.967 -3.499 1.00 0.00 5 ARG A O 4
ATOM 2605 N N . LEU A 1 6 ? 7.632 6.328 -1.359 1.00 0.00 6 LEU A N 4
ATOM 2606 C CA . LEU A 1 6 ? 8.243 5.021 -1.577 1.00 0.00 6 LEU A CA 4
ATOM 2607 C C . LEU A 1 6 ? 7.173 3.949 -1.795 1.00 0.00 6 LEU A C 4
ATOM 2608 O O . LEU A 1 6 ? 6.171 3.910 -1.082 1.00 0.00 6 LEU A O 4
ATOM 2624 N N . PRO A 1 7 ? 7.372 3.063 -2.788 1.00 0.00 7 PRO A N 4
ATOM 2625 C CA . PRO A 1 7 ? 6.419 1.995 -3.094 1.00 0.00 7 PRO A CA 4
ATOM 2626 C C . PRO A 1 7 ? 6.549 0.808 -2.144 1.00 0.00 7 PRO A C 4
ATOM 2627 O O . PRO A 1 7 ? 7.585 0.618 -1.509 1.00 0.00 7 PRO A O 4
ATOM 2638 N N . SER A 1 8 ? 5.488 0.010 -2.055 1.00 0.00 8 SER A N 4
ATOM 2639 C CA . SER A 1 8 ? 5.482 -1.161 -1.184 1.00 0.00 8 SER A CA 4
ATOM 2640 C C . SER A 1 8 ? 5.674 -2.437 -1.998 1.00 0.00 8 SER A C 4
ATOM 2641 O O . SER A 1 8 ? 5.287 -2.506 -3.165 1.00 0.00 8 SER A O 4
ATOM 2649 N N . ASP A 1 9 ? 6.272 -3.449 -1.375 1.00 0.00 9 ASP A N 4
ATOM 2650 C CA . ASP A 1 9 ? 6.513 -4.722 -2.045 1.00 0.00 9 ASP A CA 4
ATOM 2651 C C . ASP A 1 9 ? 5.334 -5.669 -1.848 1.00 0.00 9 ASP A C 4
ATOM 2652 O O . ASP A 1 9 ? 4.626 -5.595 -0.844 1.00 0.00 9 ASP A O 4
ATOM 2661 N N . ARG A 1 10 ? 5.121 -6.551 -2.820 1.00 0.00 10 ARG A N 4
ATOM 2662 C CA . ARG A 1 10 ? 4.019 -7.501 -2.762 1.00 0.00 10 ARG A CA 4
ATOM 2663 C C . ARG A 1 10 ? 4.427 -8.805 -2.081 1.00 0.00 10 ARG A C 4
ATOM 2664 O O . ARG A 1 10 ? 3.568 -9.576 -1.659 1.00 0.00 10 ARG A O 4
ATOM 2685 N N . GLY A 1 11 ? 5.733 -9.042 -1.966 1.00 0.00 11 GLY A N 4
ATOM 2686 C CA . GLY A 1 11 ? 6.229 -10.253 -1.325 1.00 0.00 11 GLY A CA 4
ATOM 2687 C C . GLY A 1 11 ? 5.307 -11.450 -1.478 1.00 0.00 11 GLY A C 4
ATOM 2688 O O . GLY A 1 11 ? 4.739 -11.928 -0.495 1.00 0.00 11 GLY A O 4
ATOM 2692 N N . ARG A 1 12 ? 5.155 -11.939 -2.705 1.00 0.00 12 ARG A N 4
ATOM 2693 C CA . ARG A 1 12 ? 4.291 -13.089 -2.963 1.00 0.00 12 ARG A CA 4
ATOM 2694 C C . ARG A 1 12 ? 4.596 -14.223 -1.986 1.00 0.00 12 ARG A C 4
ATOM 2695 O O . ARG A 1 12 ? 3.697 -14.749 -1.330 1.00 0.00 12 ARG A O 4
ATOM 2716 N N . CYS A 1 13 ? 5.874 -14.583 -1.890 1.00 0.00 13 CYS A N 4
ATOM 2717 C CA . CYS A 1 13 ? 6.319 -15.644 -0.989 1.00 0.00 13 CYS A CA 4
ATOM 2718 C C . CYS A 1 13 ? 5.344 -16.832 -0.992 1.00 0.00 13 CYS A C 4
ATOM 2719 O O . CYS A 1 13 ? 5.240 -17.547 -1.989 1.00 0.00 13 CYS A O 4
ATOM 2726 N N . LYS A 1 14 ? 4.630 -17.043 0.116 1.00 0.00 14 LYS A N 4
ATOM 2727 C CA . LYS A 1 14 ? 3.678 -18.144 0.213 1.00 0.00 14 LYS A CA 4
ATOM 2728 C C . LYS A 1 14 ? 2.239 -17.633 0.242 1.00 0.00 14 LYS A C 4
ATOM 2729 O O . LYS A 1 14 ? 1.310 -18.351 -0.130 1.00 0.00 14 LYS A O 4
ATOM 2748 N N . ALA A 1 15 ? 2.058 -16.395 0.693 1.00 0.00 15 ALA A N 4
ATOM 2749 C CA . ALA A 1 15 ? 0.730 -15.800 0.779 1.00 0.00 15 ALA A CA 4
ATOM 2750 C C . ALA A 1 15 ? 0.406 -14.976 -0.462 1.00 0.00 15 ALA A C 4
ATOM 2751 O O . ALA A 1 15 ? 1.234 -14.835 -1.362 1.00 0.00 15 ALA A O 4
ATOM 2758 N N . SER A 1 16 ? -0.807 -14.433 -0.503 1.00 0.00 16 SER A N 4
ATOM 2759 C CA . SER A 1 16 ? -1.246 -13.621 -1.632 1.00 0.00 16 SER A CA 4
ATOM 2760 C C . SER A 1 16 ? -2.569 -12.926 -1.321 1.00 0.00 16 SER A C 4
ATOM 2761 O O . SER A 1 16 ? -3.638 -13.418 -1.682 1.00 0.00 16 SER A O 4
ATOM 2769 N N . PHE A 1 17 ? -2.488 -11.781 -0.650 1.00 0.00 17 PHE A N 4
ATOM 2770 C CA . PHE A 1 17 ? -3.681 -11.019 -0.293 1.00 0.00 17 PHE A CA 4
ATOM 2771 C C . PHE A 1 17 ? -3.674 -9.652 -0.968 1.00 0.00 17 PHE A C 4
ATOM 2772 O O . PHE A 1 17 ? -2.634 -9.003 -1.066 1.00 0.00 17 PHE A O 4
ATOM 2789 N N . GLU A 1 18 ? -4.842 -9.221 -1.434 1.00 0.00 18 GLU A N 4
ATOM 2790 C CA . GLU A 1 18 ? -4.967 -7.931 -2.105 1.00 0.00 18 GLU A CA 4
ATOM 2791 C C . GLU A 1 18 ? -4.972 -6.787 -1.095 1.00 0.00 18 GLU A C 4
ATOM 2792 O O . GLU A 1 18 ? -5.866 -6.692 -0.254 1.00 0.00 18 GLU A O 4
ATOM 2804 N N . ARG A 1 19 ? -3.971 -5.917 -1.188 1.00 0.00 19 ARG A N 4
ATOM 2805 C CA . ARG A 1 19 ? -3.859 -4.777 -0.285 1.00 0.00 19 ARG A CA 4
ATOM 2806 C C . ARG A 1 19 ? -3.695 -3.476 -1.069 1.00 0.00 19 ARG A C 4
ATOM 2807 O O . ARG A 1 19 ? -3.586 -3.491 -2.296 1.00 0.00 19 ARG A O 4
ATOM 2828 N N . TRP A 1 20 ? -3.688 -2.354 -0.354 1.00 0.00 20 TRP A N 4
ATOM 2829 C CA . TRP A 1 20 ? -3.547 -1.044 -0.985 1.00 0.00 20 TRP A CA 4
ATOM 2830 C C . TRP A 1 20 ? -2.218 -0.387 -0.621 1.00 0.00 20 TRP A C 4
ATOM 2831 O O . TRP A 1 20 ? -1.680 -0.605 0.465 1.00 0.00 20 TRP A O 4
ATOM 2852 N N . TYR A 1 21 ? -1.699 0.421 -1.540 1.00 0.00 21 TYR A N 4
ATOM 2853 C CA . TYR A 1 21 ? -0.432 1.120 -1.332 1.00 0.00 21 TYR A CA 4
ATOM 2854 C C . TYR A 1 21 ? -0.481 2.506 -1.968 1.00 0.00 21 TYR A C 4
ATOM 2855 O O . TYR A 1 21 ? -1.109 2.697 -3.010 1.00 0.00 21 TYR A O 4
ATOM 2873 N N . PHE A 1 22 ? 0.181 3.470 -1.338 1.00 0.00 22 PHE A N 4
ATOM 2874 C CA . PHE A 1 22 ? 0.204 4.835 -1.852 1.00 0.00 22 PHE A CA 4
ATOM 2875 C C . PHE A 1 22 ? 1.108 4.941 -3.078 1.00 0.00 22 PHE A C 4
ATOM 2876 O O . PHE A 1 22 ? 2.279 4.563 -3.032 1.00 0.00 22 PHE A O 4
ATOM 2893 N N . ASN A 1 23 ? 0.558 5.459 -4.172 1.00 0.00 23 ASN A N 4
ATOM 2894 C CA . ASN A 1 23 ? 1.317 5.616 -5.408 1.00 0.00 23 ASN A CA 4
ATOM 2895 C C . ASN A 1 23 ? 1.199 7.040 -5.944 1.00 0.00 23 ASN A C 4
ATOM 2896 O O . ASN A 1 23 ? 0.371 7.322 -6.811 1.00 0.00 23 ASN A O 4
ATOM 2907 N N . GLY A 1 24 ? 2.033 7.932 -5.421 1.00 0.00 24 GLY A N 4
ATOM 2908 C CA . GLY A 1 24 ? 2.010 9.315 -5.857 1.00 0.00 24 GLY A CA 4
ATOM 2909 C C . GLY A 1 24 ? 0.909 10.116 -5.193 1.00 0.00 24 GLY A C 4
ATOM 2910 O O . GLY A 1 24 ? 1.142 10.800 -4.196 1.00 0.00 24 GLY A O 4
ATOM 2914 N N . ARG A 1 25 ? -0.294 10.035 -5.749 1.00 0.00 25 ARG A N 4
ATOM 2915 C CA . ARG A 1 25 ? -1.438 10.763 -5.208 1.00 0.00 25 ARG A CA 4
ATOM 2916 C C . ARG A 1 25 ? -2.606 9.826 -4.911 1.00 0.00 25 ARG A C 4
ATOM 2917 O O . ARG A 1 25 ? -3.431 10.109 -4.041 1.00 0.00 25 ARG A O 4
ATOM 2938 N N . THR A 1 26 ? -2.678 8.712 -5.635 1.00 0.00 26 THR A N 4
ATOM 2939 C CA . THR A 1 26 ? -3.753 7.745 -5.443 1.00 0.00 26 THR A CA 4
ATOM 2940 C C . THR A 1 26 ? -3.222 6.448 -4.842 1.00 0.00 26 THR A C 4
ATOM 2941 O O . THR A 1 26 ? -2.015 6.276 -4.675 1.00 0.00 26 THR A O 4
ATOM 2952 N N . CYS A 1 27 ? -4.137 5.540 -4.517 1.00 0.00 27 CYS A N 4
ATOM 2953 C CA . CYS A 1 27 ? -3.770 4.255 -3.933 1.00 0.00 27 CYS A CA 4
ATOM 2954 C C . CYS A 1 27 ? -3.941 3.128 -4.948 1.00 0.00 27 CYS A C 4
ATOM 2955 O O . CYS A 1 27 ? -4.985 3.005 -5.589 1.00 0.00 27 CYS A O 4
ATOM 2962 N N . ALA A 1 28 ? -2.902 2.313 -5.091 1.00 0.00 28 ALA A N 4
ATOM 2963 C CA . ALA A 1 28 ? -2.914 1.194 -6.027 1.00 0.00 28 ALA A CA 4
ATOM 2964 C C . ALA A 1 28 ? -3.272 -0.114 -5.320 1.00 0.00 28 ALA A C 4
ATOM 2965 O O . ALA A 1 28 ? -3.475 -0.135 -4.106 1.00 0.00 28 ALA A O 4
ATOM 2972 N N . LYS A 1 29 ? -3.373 -1.200 -6.087 1.00 0.00 29 LYS A N 4
ATOM 2973 C CA . LYS A 1 29 ? -3.737 -2.501 -5.528 1.00 0.00 29 LYS A CA 4
ATOM 2974 C C . LYS A 1 29 ? -2.960 -3.637 -6.190 1.00 0.00 29 LYS A C 4
ATOM 2975 O O . LYS A 1 29 ? -2.708 -3.618 -7.394 1.00 0.00 29 LYS A O 4
ATOM 2994 N N . PHE A 1 30 ? -2.584 -4.626 -5.381 1.00 0.00 30 PHE A N 4
ATOM 2995 C CA . PHE A 1 30 ? -1.835 -5.782 -5.863 1.00 0.00 30 PHE A CA 4
ATOM 2996 C C . PHE A 1 30 ? -1.899 -6.919 -4.847 1.00 0.00 30 PHE A C 4
ATOM 2997 O O . PHE A 1 30 ? -2.479 -6.765 -3.773 1.00 0.00 30 PHE A O 4
ATOM 3014 N N . ILE A 1 31 ? -1.313 -8.062 -5.185 1.00 0.00 31 ILE A N 4
ATOM 3015 C CA . ILE A 1 31 ? -1.328 -9.206 -4.284 1.00 0.00 31 ILE A CA 4
ATOM 3016 C C . ILE A 1 31 ? -0.124 -9.168 -3.347 1.00 0.00 31 ILE A C 4
ATOM 3017 O O . ILE A 1 31 ? 0.962 -9.628 -3.692 1.00 0.00 31 ILE A O 4
ATOM 3033 N N . TYR A 1 32 ? -0.335 -8.607 -2.158 1.00 0.00 32 TYR A N 4
ATOM 3034 C CA . TYR A 1 32 ? 0.723 -8.491 -1.161 1.00 0.00 32 TYR A CA 4
ATOM 3035 C C . TYR A 1 32 ? 0.754 -9.708 -0.242 1.00 0.00 32 TYR A C 4
ATOM 3036 O O . TYR A 1 32 ? 0.021 -9.772 0.745 1.00 0.00 32 TYR A O 4
ATOM 3054 N N . GLY A 1 33 ? 1.615 -10.666 -0.567 1.00 0.00 33 GLY A N 4
ATOM 3055 C CA . GLY A 1 33 ? 1.736 -11.860 0.247 1.00 0.00 33 GLY A CA 4
ATOM 3056 C C . GLY A 1 33 ? 2.112 -11.538 1.679 1.00 0.00 33 GLY A C 4
ATOM 3057 O O . GLY A 1 33 ? 1.717 -12.245 2.607 1.00 0.00 33 GLY A O 4
ATOM 3061 N N . GLY A 1 34 ? 2.870 -10.459 1.861 1.00 0.00 34 GLY A N 4
ATOM 3062 C CA . GLY A 1 34 ? 3.278 -10.056 3.193 1.00 0.00 34 GLY A CA 4
ATOM 3063 C C . GLY A 1 34 ? 4.772 -9.811 3.322 1.00 0.00 34 GLY A C 4
ATOM 3064 O O . GLY A 1 34 ? 5.261 -9.539 4.419 1.00 0.00 34 GLY A O 4
ATOM 3068 N N . CYS A 1 35 ? 5.507 -9.906 2.215 1.00 0.00 35 CYS A N 4
ATOM 3069 C CA . CYS A 1 35 ? 6.952 -9.686 2.248 1.00 0.00 35 CYS A CA 4
ATOM 3070 C C . CYS A 1 35 ? 7.332 -8.391 1.532 1.00 0.00 35 CYS A C 4
ATOM 3071 O O . CYS A 1 35 ? 7.044 -8.211 0.346 1.00 0.00 35 CYS A O 4
ATOM 3078 N N . GLY A 1 36 ? 7.981 -7.492 2.264 1.00 0.00 36 GLY A N 4
ATOM 3079 C CA . GLY A 1 36 ? 8.393 -6.224 1.691 1.00 0.00 36 GLY A CA 4
ATOM 3080 C C . GLY A 1 36 ? 7.400 -5.112 1.964 1.00 0.00 36 GLY A C 4
ATOM 3081 O O . GLY A 1 36 ? 6.419 -4.954 1.237 1.00 0.00 36 GLY A O 4
ATOM 3085 N N . GLY A 1 37 ? 7.655 -4.338 3.014 1.00 0.00 37 GLY A N 4
ATOM 3086 C CA . GLY A 1 37 ? 6.768 -3.243 3.363 1.00 0.00 37 GLY A CA 4
ATOM 3087 C C . GLY A 1 37 ? 7.328 -2.374 4.472 1.00 0.00 37 GLY A C 4
ATOM 3088 O O . GLY A 1 37 ? 8.342 -2.712 5.083 1.00 0.00 37 GLY A O 4
ATOM 3092 N N . ASN A 1 38 ? 6.667 -1.250 4.733 1.00 0.00 38 ASN A N 4
ATOM 3093 C CA . ASN A 1 38 ? 7.108 -0.329 5.777 1.00 0.00 38 ASN A CA 4
ATOM 3094 C C . ASN A 1 38 ? 5.984 0.629 6.171 1.00 0.00 38 ASN A C 4
ATOM 3095 O O . ASN A 1 38 ? 5.266 0.387 7.141 1.00 0.00 38 ASN A O 4
ATOM 3106 N N . GLY A 1 39 ? 5.833 1.716 5.416 1.00 0.00 39 GLY A N 4
ATOM 3107 C CA . GLY A 1 39 ? 4.792 2.685 5.712 1.00 0.00 39 GLY A CA 4
ATOM 3108 C C . GLY A 1 39 ? 3.894 2.970 4.521 1.00 0.00 39 GLY A C 4
ATOM 3109 O O . GLY A 1 39 ? 2.907 3.694 4.644 1.00 0.00 39 GLY A O 4
ATOM 3113 N N . ASN A 1 40 ? 4.232 2.401 3.367 1.00 0.00 40 ASN A N 4
ATOM 3114 C CA . ASN A 1 40 ? 3.442 2.601 2.157 1.00 0.00 40 ASN A CA 4
ATOM 3115 C C . ASN A 1 40 ? 2.353 1.539 2.038 1.00 0.00 40 ASN A C 4
ATOM 3116 O O . ASN A 1 40 ? 1.326 1.756 1.393 1.00 0.00 40 ASN A O 4
ATOM 3127 N N . LYS A 1 41 ? 2.587 0.390 2.665 1.00 0.00 41 LYS A N 4
ATOM 3128 C CA . LYS A 1 41 ? 1.633 -0.712 2.637 1.00 0.00 41 LYS A CA 4
ATOM 3129 C C . LYS A 1 41 ? 0.383 -0.378 3.450 1.00 0.00 41 LYS A C 4
ATOM 3130 O O . LYS A 1 41 ? 0.464 0.274 4.491 1.00 0.00 41 LYS A O 4
ATOM 3149 N N . PHE A 1 42 ? -0.770 -0.833 2.968 1.00 0.00 42 PHE A N 4
ATOM 3150 C CA . PHE A 1 42 ? -2.039 -0.590 3.645 1.00 0.00 42 PHE A CA 4
ATOM 3151 C C . PHE A 1 42 ? -3.039 -1.702 3.329 1.00 0.00 42 PHE A C 4
ATOM 3152 O O . PHE A 1 42 ? -3.139 -2.145 2.186 1.00 0.00 42 PHE A O 4
ATOM 3169 N N . PRO A 1 43 ? -3.790 -2.175 4.339 1.00 0.00 43 PRO A N 4
ATOM 3170 C CA . PRO A 1 43 ? -4.776 -3.246 4.153 1.00 0.00 43 PRO A CA 4
ATOM 3171 C C . PRO A 1 43 ? -5.962 -2.816 3.294 1.00 0.00 43 PRO A C 4
ATOM 3172 O O . PRO A 1 43 ? -6.295 -3.474 2.309 1.00 0.00 43 PRO A O 4
ATOM 3183 N N . THR A 1 44 ? -6.600 -1.713 3.674 1.00 0.00 44 THR A N 4
ATOM 3184 C CA . THR A 1 44 ? -7.752 -1.206 2.937 1.00 0.00 44 THR A CA 4
ATOM 3185 C C . THR A 1 44 ? -7.468 0.178 2.360 1.00 0.00 44 THR A C 4
ATOM 3186 O O . THR A 1 44 ? -6.499 0.835 2.741 1.00 0.00 44 THR A O 4
ATOM 3197 N N . GLN A 1 45 ? -8.320 0.612 1.437 1.00 0.00 45 GLN A N 4
ATOM 3198 C CA . GLN A 1 45 ? -8.164 1.917 0.806 1.00 0.00 45 GLN A CA 4
ATOM 3199 C C . GLN A 1 45 ? -8.517 3.037 1.780 1.00 0.00 45 GLN A C 4
ATOM 3200 O O . GLN A 1 45 ? -7.974 4.139 1.696 1.00 0.00 45 GLN A O 4
ATOM 3214 N N . GLU A 1 46 ? -9.427 2.748 2.706 1.00 0.00 46 GLU A N 4
ATOM 3215 C CA . GLU A 1 46 ? -9.849 3.730 3.696 1.00 0.00 46 GLU A CA 4
ATOM 3216 C C . GLU A 1 46 ? -8.659 4.219 4.515 1.00 0.00 46 GLU A C 4
ATOM 3217 O O . GLU A 1 46 ? -8.609 5.379 4.926 1.00 0.00 46 GLU A O 4
ATOM 3229 N N . ALA A 1 47 ? -7.701 3.328 4.746 1.00 0.00 47 ALA A N 4
ATOM 3230 C CA . ALA A 1 47 ? -6.510 3.667 5.512 1.00 0.00 47 ALA A CA 4
ATOM 3231 C C . ALA A 1 47 ? -5.560 4.529 4.687 1.00 0.00 47 ALA A C 4
ATOM 3232 O O . ALA A 1 47 ? -5.091 5.570 5.147 1.00 0.00 47 ALA A O 4
ATOM 3239 N N . CYS A 1 48 ? -5.281 4.084 3.466 1.00 0.00 48 CYS A N 4
ATOM 3240 C CA . CYS A 1 48 ? -4.387 4.806 2.564 1.00 0.00 48 CYS A CA 4
ATOM 3241 C C . CYS A 1 48 ? -4.771 6.282 2.464 1.00 0.00 48 CYS A C 4
ATOM 3242 O O . CYS A 1 48 ? -3.908 7.148 2.312 1.00 0.00 48 CYS A O 4
ATOM 3249 N N . MET A 1 49 ? -6.067 6.559 2.543 1.00 0.00 49 MET A N 4
ATOM 3250 C CA . MET A 1 49 ? -6.562 7.929 2.452 1.00 0.00 49 MET A CA 4
ATOM 3251 C C . MET A 1 49 ? -6.430 8.663 3.785 1.00 0.00 49 MET A C 4
ATOM 3252 O O . MET A 1 49 ? -6.046 9.831 3.823 1.00 0.00 49 MET A O 4
ATOM 3266 N N . LYS A 1 50 ? -6.759 7.980 4.874 1.00 0.00 50 LYS A N 4
ATOM 3267 C CA . LYS A 1 50 ? -6.684 8.582 6.202 1.00 0.00 50 LYS A CA 4
ATOM 3268 C C . LYS A 1 50 ? -5.251 8.605 6.738 1.00 0.00 50 LYS A C 4
ATOM 3269 O O . LYS A 1 50 ? -5.010 9.071 7.851 1.00 0.00 50 LYS A O 4
ATOM 3288 N N . ARG A 1 51 ? -4.302 8.098 5.952 1.00 0.00 51 ARG A N 4
ATOM 3289 C CA . ARG A 1 51 ? -2.906 8.068 6.377 1.00 0.00 51 ARG A CA 4
ATOM 3290 C C . ARG A 1 51 ? -2.099 9.194 5.733 1.00 0.00 51 ARG A C 4
ATOM 3291 O O . ARG A 1 51 ? -1.355 9.899 6.414 1.00 0.00 51 ARG A O 4
ATOM 3312 N N . CYS A 1 52 ? -2.235 9.351 4.419 1.00 0.00 52 CYS A N 4
ATOM 3313 C CA . CYS A 1 52 ? -1.497 10.387 3.700 1.00 0.00 52 CYS A CA 4
ATOM 3314 C C . CYS A 1 52 ? -2.428 11.444 3.111 1.00 0.00 52 CYS A C 4
ATOM 3315 O O . CYS A 1 52 ? -2.018 12.583 2.887 1.00 0.00 52 CYS A O 4
ATOM 3322 N N . ALA A 1 53 ? -3.677 11.069 2.857 1.00 0.00 53 ALA A N 4
ATOM 3323 C CA . ALA A 1 53 ? -4.647 11.999 2.290 1.00 0.00 53 ALA A CA 4
ATOM 3324 C C . ALA A 1 53 ? -5.276 12.873 3.371 1.00 0.00 53 ALA A C 4
ATOM 3325 O O . ALA A 1 53 ? -5.753 13.972 3.092 1.00 0.00 53 ALA A O 4
ATOM 3332 N N . LYS A 1 54 ? -5.273 12.381 4.606 1.00 0.00 54 LYS A N 4
ATOM 3333 C CA . LYS A 1 54 ? -5.844 13.124 5.721 1.00 0.00 54 LYS A CA 4
ATOM 3334 C C . LYS A 1 54 ? -4.862 14.173 6.234 1.00 0.00 54 LYS A C 4
ATOM 3335 O O . LYS A 1 54 ? -5.087 15.374 6.085 1.00 0.00 54 LYS A O 4
ATOM 3354 N N . ALA A 1 55 ? -3.772 13.712 6.838 1.00 0.00 55 ALA A N 4
ATOM 3355 C CA . ALA A 1 55 ? -2.755 14.610 7.372 1.00 0.00 55 ALA A CA 4
ATOM 3356 C C . ALA A 1 55 ? -2.045 15.362 6.252 1.00 0.00 55 ALA A C 4
ATOM 3357 O O . ALA A 1 55 ? -2.347 15.088 5.071 1.00 0.00 55 ALA A O 4
ATOM 3365 N N . ILE A 1 1 ? 7.649 12.657 5.926 1.00 0.00 1 ILE A N 5
ATOM 3366 C CA . ILE A 1 1 ? 6.763 12.389 4.765 1.00 0.00 1 ILE A CA 5
ATOM 3367 C C . ILE A 1 1 ? 7.535 11.717 3.629 1.00 0.00 1 ILE A C 5
ATOM 3368 O O . ILE A 1 1 ? 7.521 12.182 2.489 1.00 0.00 1 ILE A O 5
ATOM 3386 N N . ASP A 1 2 ? 8.212 10.620 3.953 1.00 0.00 2 ASP A N 5
ATOM 3387 C CA . ASP A 1 2 ? 8.992 9.883 2.965 1.00 0.00 2 ASP A CA 5
ATOM 3388 C C . ASP A 1 2 ? 8.354 8.530 2.642 1.00 0.00 2 ASP A C 5
ATOM 3389 O O . ASP A 1 2 ? 8.842 7.798 1.781 1.00 0.00 2 ASP A O 5
ATOM 3398 N N . THR A 1 3 ? 7.268 8.200 3.337 1.00 0.00 3 THR A N 5
ATOM 3399 C CA . THR A 1 3 ? 6.577 6.934 3.119 1.00 0.00 3 THR A CA 5
ATOM 3400 C C . THR A 1 3 ? 5.657 7.011 1.904 1.00 0.00 3 THR A C 5
ATOM 3401 O O . THR A 1 3 ? 5.576 6.070 1.114 1.00 0.00 3 THR A O 5
ATOM 3412 N N . CYS A 1 4 ? 4.964 8.136 1.762 1.00 0.00 4 CYS A N 5
ATOM 3413 C CA . CYS A 1 4 ? 4.045 8.334 0.647 1.00 0.00 4 CYS A CA 5
ATOM 3414 C C . CYS A 1 4 ? 4.788 8.421 -0.686 1.00 0.00 4 CYS A C 5
ATOM 3415 O O . CYS A 1 4 ? 4.172 8.363 -1.750 1.00 0.00 4 CYS A O 5
ATOM 3422 N N . ARG A 1 5 ? 6.109 8.566 -0.627 1.00 0.00 5 ARG A N 5
ATOM 3423 C CA . ARG A 1 5 ? 6.917 8.664 -1.838 1.00 0.00 5 ARG A CA 5
ATOM 3424 C C . ARG A 1 5 ? 7.523 7.315 -2.212 1.00 0.00 5 ARG A C 5
ATOM 3425 O O . ARG A 1 5 ? 7.775 7.044 -3.387 1.00 0.00 5 ARG A O 5
ATOM 3446 N N . LEU A 1 6 ? 7.755 6.469 -1.213 1.00 0.00 6 LEU A N 5
ATOM 3447 C CA . LEU A 1 6 ? 8.333 5.151 -1.454 1.00 0.00 6 LEU A CA 5
ATOM 3448 C C . LEU A 1 6 ? 7.238 4.117 -1.724 1.00 0.00 6 LEU A C 5
ATOM 3449 O O . LEU A 1 6 ? 6.437 3.808 -0.841 1.00 0.00 6 LEU A O 5
ATOM 3465 N N . PRO A 1 7 ? 7.182 3.569 -2.953 1.00 0.00 7 PRO A N 5
ATOM 3466 C CA . PRO A 1 7 ? 6.173 2.571 -3.328 1.00 0.00 7 PRO A CA 5
ATOM 3467 C C . PRO A 1 7 ? 6.298 1.286 -2.516 1.00 0.00 7 PRO A C 5
ATOM 3468 O O . PRO A 1 7 ? 7.278 1.086 -1.798 1.00 0.00 7 PRO A O 5
ATOM 3479 N N . SER A 1 8 ? 5.300 0.417 -2.638 1.00 0.00 8 SER A N 5
ATOM 3480 C CA . SER A 1 8 ? 5.297 -0.853 -1.920 1.00 0.00 8 SER A CA 5
ATOM 3481 C C . SER A 1 8 ? 5.499 -2.020 -2.882 1.00 0.00 8 SER A C 5
ATOM 3482 O O . SER A 1 8 ? 5.117 -1.945 -4.050 1.00 0.00 8 SER A O 5
ATOM 3490 N N . ASP A 1 9 ? 6.101 -3.095 -2.386 1.00 0.00 9 ASP A N 5
ATOM 3491 C CA . ASP A 1 9 ? 6.352 -4.276 -3.204 1.00 0.00 9 ASP A CA 5
ATOM 3492 C C . ASP A 1 9 ? 5.776 -5.528 -2.547 1.00 0.00 9 ASP A C 5
ATOM 3493 O O . ASP A 1 9 ? 5.956 -5.753 -1.350 1.00 0.00 9 ASP A O 5
ATOM 3502 N N . ARG A 1 10 ? 5.081 -6.338 -3.338 1.00 0.00 10 ARG A N 5
ATOM 3503 C CA . ARG A 1 10 ? 4.476 -7.566 -2.834 1.00 0.00 10 ARG A CA 5
ATOM 3504 C C . ARG A 1 10 ? 5.432 -8.753 -2.949 1.00 0.00 10 ARG A C 5
ATOM 3505 O O . ARG A 1 10 ? 5.082 -9.873 -2.575 1.00 0.00 10 ARG A O 5
ATOM 3526 N N . GLY A 1 11 ? 6.634 -8.509 -3.471 1.00 0.00 11 GLY A N 5
ATOM 3527 C CA . GLY A 1 11 ? 7.608 -9.578 -3.625 1.00 0.00 11 GLY A CA 5
ATOM 3528 C C . GLY A 1 11 ? 7.019 -10.804 -4.296 1.00 0.00 11 GLY A C 5
ATOM 3529 O O . GLY A 1 11 ? 5.865 -10.789 -4.724 1.00 0.00 11 GLY A O 5
ATOM 3533 N N . ARG A 1 12 ? 7.804 -11.873 -4.383 1.00 0.00 12 ARG A N 5
ATOM 3534 C CA . ARG A 1 12 ? 7.332 -13.105 -4.999 1.00 0.00 12 ARG A CA 5
ATOM 3535 C C . ARG A 1 12 ? 6.666 -13.999 -3.956 1.00 0.00 12 ARG A C 5
ATOM 3536 O O . ARG A 1 12 ? 5.439 -14.032 -3.858 1.00 0.00 12 ARG A O 5
ATOM 3557 N N . CYS A 1 13 ? 7.480 -14.703 -3.164 1.00 0.00 13 CYS A N 5
ATOM 3558 C CA . CYS A 1 13 ? 6.976 -15.586 -2.107 1.00 0.00 13 CYS A CA 5
ATOM 3559 C C . CYS A 1 13 ? 5.652 -16.249 -2.506 1.00 0.00 13 CYS A C 5
ATOM 3560 O O . CYS A 1 13 ? 5.387 -16.460 -3.689 1.00 0.00 13 CYS A O 5
ATOM 3567 N N . LYS A 1 14 ? 4.819 -16.568 -1.515 1.00 0.00 14 LYS A N 5
ATOM 3568 C CA . LYS A 1 14 ? 3.525 -17.191 -1.774 1.00 0.00 14 LYS A CA 5
ATOM 3569 C C . LYS A 1 14 ? 2.398 -16.202 -1.494 1.00 0.00 14 LYS A C 5
ATOM 3570 O O . LYS A 1 14 ? 1.471 -16.493 -0.739 1.00 0.00 14 LYS A O 5
ATOM 3589 N N . ALA A 1 15 ? 2.495 -15.024 -2.106 1.00 0.00 15 ALA A N 5
ATOM 3590 C CA . ALA A 1 15 ? 1.498 -13.974 -1.926 1.00 0.00 15 ALA A CA 5
ATOM 3591 C C . ALA A 1 15 ? 0.082 -14.494 -2.148 1.00 0.00 15 ALA A C 5
ATOM 3592 O O . ALA A 1 15 ? -0.165 -15.291 -3.053 1.00 0.00 15 ALA A O 5
ATOM 3599 N N . SER A 1 16 ? -0.846 -14.032 -1.315 1.00 0.00 16 SER A N 5
ATOM 3600 C CA . SER A 1 16 ? -2.238 -14.446 -1.419 1.00 0.00 16 SER A CA 5
ATOM 3601 C C . SER A 1 16 ? -3.172 -13.443 -0.743 1.00 0.00 16 SER A C 5
ATOM 3602 O O . SER A 1 16 ? -4.291 -13.789 -0.364 1.00 0.00 16 SER A O 5
ATOM 3610 N N . PHE A 1 17 ? -2.715 -12.201 -0.593 1.00 0.00 17 PHE A N 5
ATOM 3611 C CA . PHE A 1 17 ? -3.528 -11.167 0.038 1.00 0.00 17 PHE A CA 5
ATOM 3612 C C . PHE A 1 17 ? -3.607 -9.925 -0.846 1.00 0.00 17 PHE A C 5
ATOM 3613 O O . PHE A 1 17 ? -2.728 -9.685 -1.670 1.00 0.00 17 PHE A O 5
ATOM 3630 N N . GLU A 1 18 ? -4.664 -9.139 -0.667 1.00 0.00 18 GLU A N 5
ATOM 3631 C CA . GLU A 1 18 ? -4.851 -7.919 -1.448 1.00 0.00 18 GLU A CA 5
ATOM 3632 C C . GLU A 1 18 ? -4.662 -6.688 -0.568 1.00 0.00 18 GLU A C 5
ATOM 3633 O O . GLU A 1 18 ? -5.290 -6.566 0.484 1.00 0.00 18 GLU A O 5
ATOM 3645 N N . ARG A 1 19 ? -3.787 -5.782 -0.997 1.00 0.00 19 ARG A N 5
ATOM 3646 C CA . ARG A 1 19 ? -3.513 -4.570 -0.231 1.00 0.00 19 ARG A CA 5
ATOM 3647 C C . ARG A 1 19 ? -3.526 -3.331 -1.123 1.00 0.00 19 ARG A C 5
ATOM 3648 O O . ARG A 1 19 ? -3.634 -3.429 -2.345 1.00 0.00 19 ARG A O 5
ATOM 3669 N N . TRP A 1 20 ? -3.407 -2.164 -0.494 1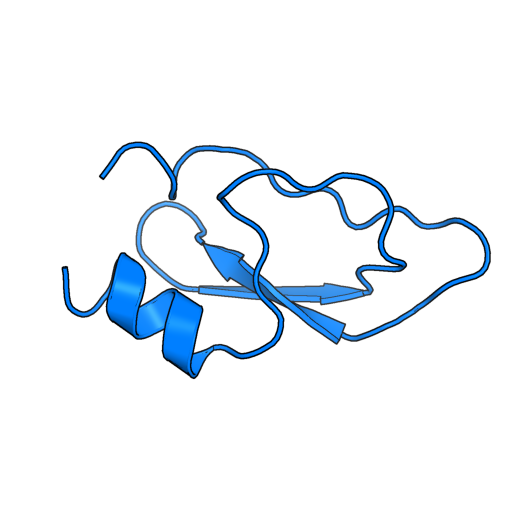.00 0.00 20 TRP A N 5
ATOM 3670 C CA . TRP A 1 20 ? -3.394 -0.895 -1.211 1.00 0.00 20 TRP A CA 5
ATOM 3671 C C . TRP A 1 20 ? -2.048 -0.199 -1.036 1.00 0.00 20 TRP A C 5
ATOM 3672 O O . TRP A 1 20 ? -1.393 -0.347 -0.005 1.00 0.00 20 TRP A O 5
ATOM 3693 N N . TYR A 1 21 ? -1.634 0.550 -2.051 1.00 0.00 21 TYR A N 5
ATOM 3694 C CA . TYR A 1 21 ? -0.356 1.256 -2.010 1.00 0.00 21 TYR A CA 5
ATOM 3695 C C . TYR A 1 21 ? -0.500 2.666 -2.571 1.00 0.00 21 TYR A C 5
ATOM 3696 O O . TYR A 1 21 ? -1.101 2.866 -3.626 1.00 0.00 21 TYR A O 5
ATOM 3714 N N . PHE A 1 22 ? 0.055 3.639 -1.858 1.00 0.00 22 PHE A N 5
ATOM 3715 C CA . PHE A 1 22 ? -0.015 5.032 -2.286 1.00 0.00 22 PHE A CA 5
ATOM 3716 C C . PHE A 1 22 ? 0.846 5.264 -3.523 1.00 0.00 22 PHE A C 5
ATOM 3717 O O . PHE A 1 22 ? 2.070 5.144 -3.471 1.00 0.00 22 PHE A O 5
ATOM 3734 N N . ASN A 1 23 ? 0.198 5.596 -4.635 1.00 0.00 23 ASN A N 5
ATOM 3735 C CA . ASN A 1 23 ? 0.904 5.845 -5.887 1.00 0.00 23 ASN A CA 5
ATOM 3736 C C . ASN A 1 23 ? 1.185 7.334 -6.070 1.00 0.00 23 ASN A C 5
ATOM 3737 O O . ASN A 1 23 ? 1.024 7.878 -7.163 1.00 0.00 23 ASN A O 5
ATOM 3748 N N . GLY A 1 24 ? 1.612 7.987 -4.994 1.00 0.00 24 GLY A N 5
ATOM 3749 C CA . GLY A 1 24 ? 1.919 9.403 -5.056 1.00 0.00 24 GLY A CA 5
ATOM 3750 C C . GLY A 1 24 ? 0.682 10.275 -5.160 1.00 0.00 24 GLY A C 5
ATOM 3751 O O . GLY A 1 24 ? 0.319 10.962 -4.205 1.00 0.00 24 GLY A O 5
ATOM 3755 N N . ARG A 1 25 ? 0.040 10.260 -6.324 1.00 0.00 25 ARG A N 5
ATOM 3756 C CA . ARG A 1 25 ? -1.153 11.070 -6.548 1.00 0.00 25 ARG A CA 5
ATOM 3757 C C . ARG A 1 25 ? -2.429 10.282 -6.265 1.00 0.00 25 ARG A C 5
ATOM 3758 O O . ARG A 1 25 ? -3.426 10.846 -5.814 1.00 0.00 25 ARG A O 5
ATOM 3779 N N . THR A 1 26 ? -2.398 8.981 -6.534 1.00 0.00 26 THR A N 5
ATOM 3780 C CA . THR A 1 26 ? -3.564 8.133 -6.308 1.00 0.00 26 THR A CA 5
ATOM 3781 C C . THR A 1 26 ? -3.159 6.783 -5.727 1.00 0.00 26 THR A C 5
ATOM 3782 O O . THR A 1 26 ? -1.979 6.436 -5.700 1.00 0.00 26 THR A O 5
ATOM 3793 N N . CYS A 1 27 ? -4.148 6.023 -5.263 1.00 0.00 27 CYS A N 5
ATOM 3794 C CA . CYS A 1 27 ? -3.897 4.709 -4.684 1.00 0.00 27 CYS A CA 5
ATOM 3795 C C . CYS A 1 27 ? -3.948 3.626 -5.756 1.00 0.00 27 CYS A C 5
ATOM 3796 O O . CYS A 1 27 ? -4.256 3.896 -6.916 1.00 0.00 27 CYS A O 5
ATOM 3803 N N . ALA A 1 28 ? -3.632 2.400 -5.357 1.00 0.00 28 ALA A N 5
ATOM 3804 C CA . ALA A 1 28 ? -3.628 1.269 -6.276 1.00 0.00 28 ALA A CA 5
ATOM 3805 C C . ALA A 1 28 ? -3.955 -0.034 -5.546 1.00 0.00 28 ALA A C 5
ATOM 3806 O O . ALA A 1 28 ? -4.131 -0.039 -4.327 1.00 0.00 28 ALA A O 5
ATOM 3813 N N . LYS A 1 29 ? -4.055 -1.133 -6.294 1.00 0.00 29 LYS A N 5
ATOM 3814 C CA . LYS A 1 29 ? -4.386 -2.429 -5.703 1.00 0.00 29 LYS A CA 5
ATOM 3815 C C . LYS A 1 29 ? -3.580 -3.556 -6.340 1.00 0.00 29 LYS A C 5
ATOM 3816 O O . LYS A 1 29 ? -3.362 -3.576 -7.551 1.00 0.00 29 LYS A O 5
ATOM 3835 N N . PHE A 1 30 ? -3.137 -4.491 -5.505 1.00 0.00 30 PHE A N 5
ATOM 3836 C CA . PHE A 1 30 ? -2.344 -5.625 -5.966 1.00 0.00 30 PHE A CA 5
ATOM 3837 C C . PHE A 1 30 ? -2.328 -6.742 -4.929 1.00 0.00 30 PHE A C 5
ATOM 3838 O O . PHE A 1 30 ? -2.877 -6.597 -3.838 1.00 0.00 30 PHE A O 5
ATOM 3855 N N . ILE A 1 31 ? -1.695 -7.858 -5.275 1.00 0.00 31 ILE A N 5
ATOM 3856 C CA . ILE A 1 31 ? -1.613 -8.990 -4.372 1.00 0.00 31 ILE A CA 5
ATOM 3857 C C . ILE A 1 31 ? -0.378 -8.864 -3.493 1.00 0.00 31 ILE A C 5
ATOM 3858 O O . ILE A 1 31 ? 0.743 -9.074 -3.948 1.00 0.00 31 ILE A O 5
ATOM 3874 N N . TYR A 1 32 ? -0.594 -8.505 -2.237 1.00 0.00 32 TYR A N 5
ATOM 3875 C CA . TYR A 1 32 ? 0.500 -8.333 -1.298 1.00 0.00 32 TYR A CA 5
ATOM 3876 C C . TYR A 1 32 ? 0.818 -9.641 -0.588 1.00 0.00 32 TYR A C 5
ATOM 3877 O O . TYR A 1 32 ? -0.009 -10.185 0.146 1.00 0.00 32 TYR A O 5
ATOM 3895 N N . GLY A 1 33 ? 2.023 -10.142 -0.825 1.00 0.00 33 GLY A N 5
ATOM 3896 C CA . GLY A 1 33 ? 2.444 -11.386 -0.208 1.00 0.00 33 GLY A CA 5
ATOM 3897 C C . GLY A 1 33 ? 3.269 -11.167 1.048 1.00 0.00 33 GLY A C 5
ATOM 3898 O O . GLY A 1 33 ? 3.903 -12.096 1.549 1.00 0.00 33 GLY A O 5
ATOM 3902 N N . GLY A 1 34 ? 3.258 -9.940 1.562 1.00 0.00 34 GLY A N 5
ATOM 3903 C CA . GLY A 1 34 ? 4.013 -9.634 2.764 1.00 0.00 34 GLY A CA 5
ATOM 3904 C C . GLY A 1 34 ? 5.501 -9.473 2.507 1.00 0.00 34 GLY A C 5
ATOM 3905 O O . GLY A 1 34 ? 6.275 -9.268 3.441 1.00 0.00 34 GLY A O 5
ATOM 3909 N N . CYS A 1 35 ? 5.906 -9.571 1.244 1.00 0.00 35 CYS A N 5
ATOM 3910 C CA . CYS A 1 35 ? 7.314 -9.437 0.883 1.00 0.00 35 CYS A CA 5
ATOM 3911 C C . CYS A 1 35 ? 7.572 -8.141 0.118 1.00 0.00 35 CYS A C 5
ATOM 3912 O O . CYS A 1 35 ? 7.303 -8.049 -1.081 1.00 0.00 35 CYS A O 5
ATOM 3919 N N . GLY A 1 36 ? 8.101 -7.142 0.819 1.00 0.00 36 GLY A N 5
ATOM 3920 C CA . GLY A 1 36 ? 8.393 -5.866 0.189 1.00 0.00 36 GLY A CA 5
ATOM 3921 C C . GLY A 1 36 ? 7.472 -4.755 0.657 1.00 0.00 36 GLY A C 5
ATOM 3922 O O . GLY A 1 36 ? 7.088 -3.889 -0.129 1.00 0.00 36 GLY A O 5
ATOM 3926 N N . GLY A 1 37 ? 7.118 -4.776 1.937 1.00 0.00 37 GLY A N 5
ATOM 3927 C CA . GLY A 1 37 ? 6.241 -3.755 2.480 1.00 0.00 37 GLY A CA 5
ATOM 3928 C C . GLY A 1 37 ? 6.872 -3.001 3.634 1.00 0.00 37 GLY A C 5
ATOM 3929 O O . GLY A 1 37 ? 7.772 -3.512 4.300 1.00 0.00 37 GLY A O 5
ATOM 3933 N N . ASN A 1 38 ? 6.397 -1.784 3.871 1.00 0.00 38 ASN A N 5
ATOM 3934 C CA . ASN A 1 38 ? 6.919 -0.955 4.953 1.00 0.00 38 ASN A CA 5
ATOM 3935 C C . ASN A 1 38 ? 5.846 0.002 5.467 1.00 0.00 38 ASN A C 5
ATOM 3936 O O . ASN A 1 38 ? 5.219 -0.249 6.497 1.00 0.00 38 ASN A O 5
ATOM 3947 N N . GLY A 1 39 ? 5.635 1.098 4.744 1.00 0.00 39 GLY A N 5
ATOM 3948 C CA . GLY A 1 39 ? 4.636 2.072 5.145 1.00 0.00 39 GLY A CA 5
ATOM 3949 C C . GLY A 1 39 ? 3.765 2.535 3.990 1.00 0.00 39 GLY A C 5
ATOM 3950 O O . GLY A 1 39 ? 2.873 3.364 4.176 1.00 0.00 39 GLY A O 5
ATOM 3954 N N . ASN A 1 40 ? 4.018 2.006 2.795 1.00 0.00 40 ASN A N 5
ATOM 3955 C CA . ASN A 1 40 ? 3.247 2.378 1.615 1.00 0.00 40 ASN A CA 5
ATOM 3956 C C . ASN A 1 40 ? 2.040 1.463 1.441 1.00 0.00 40 ASN A C 5
ATOM 3957 O O . ASN A 1 40 ? 1.009 1.875 0.908 1.00 0.00 40 ASN A O 5
ATOM 3968 N N . LYS A 1 41 ? 2.176 0.218 1.891 1.00 0.00 41 LYS A N 5
ATOM 3969 C CA . LYS A 1 41 ? 1.096 -0.756 1.784 1.00 0.00 41 LYS A CA 5
ATOM 3970 C C . LYS A 1 41 ? 0.024 -0.506 2.841 1.00 0.00 41 LYS A C 5
ATOM 3971 O O . LYS A 1 41 ? 0.314 -0.004 3.927 1.00 0.00 41 LYS A O 5
ATOM 3990 N N . PHE A 1 42 ? -1.214 -0.860 2.513 1.00 0.00 42 PHE A N 5
ATOM 3991 C CA . PHE A 1 42 ? -2.333 -0.678 3.430 1.00 0.00 42 PHE A CA 5
ATOM 3992 C C . PHE A 1 42 ? -3.402 -1.744 3.195 1.00 0.00 42 PHE A C 5
ATOM 3993 O O . PHE A 1 42 ? -3.651 -2.139 2.058 1.00 0.00 42 PHE A O 5
ATOM 4010 N N . PRO A 1 43 ? -4.051 -2.225 4.269 1.00 0.00 43 PRO A N 5
ATOM 4011 C CA . PRO A 1 43 ? -5.093 -3.253 4.166 1.00 0.00 43 PRO A CA 5
ATOM 4012 C C . PRO A 1 43 ? -6.295 -2.789 3.349 1.00 0.00 43 PRO A C 5
ATOM 4013 O O . PRO A 1 43 ? -6.792 -3.518 2.492 1.00 0.00 43 PRO A O 5
ATOM 4024 N N . THR A 1 44 ? -6.761 -1.574 3.622 1.00 0.00 44 THR A N 5
ATOM 4025 C CA . THR A 1 44 ? -7.910 -1.022 2.910 1.00 0.00 44 THR A CA 5
ATOM 4026 C C . THR A 1 44 ? -7.587 0.349 2.325 1.00 0.00 44 THR A C 5
ATOM 4027 O O . THR A 1 44 ? -6.595 0.977 2.698 1.00 0.00 44 THR A O 5
ATOM 4038 N N . GLN A 1 45 ? -8.433 0.808 1.408 1.00 0.00 45 GLN A N 5
ATOM 4039 C CA . GLN A 1 45 ? -8.240 2.106 0.770 1.00 0.00 45 GLN A CA 5
ATOM 4040 C C . GLN A 1 45 ? -8.384 3.236 1.785 1.00 0.00 45 GLN A C 5
ATOM 4041 O O . GLN A 1 45 ? -7.770 4.294 1.645 1.00 0.00 45 GLN A O 5
ATOM 4055 N N . GLU A 1 46 ? -9.201 3.006 2.810 1.00 0.00 46 GLU A N 5
ATOM 4056 C CA . GLU A 1 46 ? -9.423 4.004 3.848 1.00 0.00 46 GLU A CA 5
ATOM 4057 C C . GLU A 1 46 ? -8.103 4.422 4.489 1.00 0.00 46 GLU A C 5
ATOM 4058 O O . GLU A 1 46 ? -7.867 5.604 4.733 1.00 0.00 46 GLU A O 5
ATOM 4070 N N . ALA A 1 47 ? -7.245 3.442 4.754 1.00 0.00 47 ALA A N 5
ATOM 4071 C CA . ALA A 1 47 ? -5.948 3.707 5.363 1.00 0.00 47 ALA A CA 5
ATOM 4072 C C . ALA A 1 47 ? -4.994 4.357 4.364 1.00 0.00 47 ALA A C 5
ATOM 4073 O O . ALA A 1 47 ? -4.062 5.062 4.750 1.00 0.00 47 ALA A O 5
ATOM 4080 N N . CYS A 1 48 ? -5.235 4.115 3.078 1.00 0.00 48 CYS A N 5
ATOM 4081 C CA . CYS A 1 48 ? -4.397 4.677 2.023 1.00 0.00 48 CYS A CA 5
ATOM 4082 C C . CYS A 1 48 ? -4.343 6.198 2.122 1.00 0.00 48 CYS A C 5
ATOM 4083 O O . CYS A 1 48 ? -3.264 6.791 2.143 1.00 0.00 48 CYS A O 5
ATOM 4090 N N . MET A 1 49 ? -5.513 6.826 2.180 1.00 0.00 49 MET A N 5
ATOM 4091 C CA . MET A 1 49 ? -5.597 8.279 2.273 1.00 0.00 49 MET A CA 5
ATOM 4092 C C . MET A 1 49 ? -5.606 8.741 3.728 1.00 0.00 49 MET A C 5
ATOM 4093 O O . MET A 1 49 ? -5.178 9.851 4.038 1.00 0.00 49 MET A O 5
ATOM 4107 N N . LYS A 1 50 ? -6.100 7.886 4.616 1.00 0.00 50 LYS A N 5
ATOM 4108 C CA . LYS A 1 50 ? -6.167 8.216 6.036 1.00 0.00 50 LYS A CA 5
ATOM 4109 C C . LYS A 1 50 ? -4.778 8.236 6.673 1.00 0.00 50 LYS A C 5
ATOM 4110 O O . LYS A 1 50 ? -4.599 8.770 7.767 1.00 0.00 50 LYS A O 5
ATOM 4129 N N . ARG A 1 51 ? -3.799 7.646 5.991 1.00 0.00 51 ARG A N 5
ATOM 4130 C CA . ARG A 1 51 ? -2.435 7.598 6.511 1.00 0.00 51 ARG A CA 5
ATOM 4131 C C . ARG A 1 51 ? -1.493 8.490 5.706 1.00 0.00 51 ARG A C 5
ATOM 4132 O O . ARG A 1 51 ? -0.495 8.983 6.233 1.00 0.00 51 ARG A O 5
ATOM 4153 N N . CYS A 1 52 ? -1.803 8.691 4.429 1.00 0.00 52 CYS A N 5
ATOM 4154 C CA . CYS A 1 52 ? -0.966 9.519 3.566 1.00 0.00 52 CYS A CA 5
ATOM 4155 C C . CYS A 1 52 ? -1.606 10.880 3.300 1.00 0.00 52 CYS A C 5
ATOM 4156 O O . CYS A 1 52 ? -0.907 11.864 3.057 1.00 0.00 52 CYS A O 5
ATOM 4163 N N . ALA A 1 53 ? -2.932 10.933 3.342 1.00 0.00 53 ALA A N 5
ATOM 4164 C CA . ALA A 1 53 ? -3.650 12.180 3.100 1.00 0.00 53 ALA A CA 5
ATOM 4165 C C . ALA A 1 53 ? -3.986 12.887 4.408 1.00 0.00 53 ALA A C 5
ATOM 4166 O O . ALA A 1 53 ? -3.689 14.070 4.578 1.00 0.00 53 ALA A O 5
ATOM 4173 N N . LYS A 1 54 ? -4.606 12.157 5.329 1.00 0.00 54 LYS A N 5
ATOM 4174 C CA . LYS A 1 54 ? -4.980 12.719 6.620 1.00 0.00 54 LYS A CA 5
ATOM 4175 C C . LYS A 1 54 ? -3.747 12.961 7.486 1.00 0.00 54 LYS A C 5
ATOM 4176 O O . LYS A 1 54 ? -3.481 14.088 7.905 1.00 0.00 54 LYS A O 5
ATOM 4195 N N . ALA A 1 55 ? -2.997 11.896 7.748 1.00 0.00 55 ALA A N 5
ATOM 4196 C CA . ALA A 1 55 ? -1.792 11.993 8.563 1.00 0.00 55 ALA A CA 5
ATOM 4197 C C . ALA A 1 55 ? -0.767 12.919 7.918 1.00 0.00 55 ALA A C 5
ATOM 4198 O O . ALA A 1 55 ? 0.401 12.907 8.360 1.00 0.00 55 ALA A O 5
ATOM 4206 N N . ILE A 1 1 ? 7.379 14.743 2.709 1.00 0.00 1 ILE A N 6
ATOM 4207 C CA . ILE A 1 1 ? 7.275 13.367 3.259 1.00 0.00 1 ILE A CA 6
ATOM 4208 C C . ILE A 1 1 ? 7.830 12.340 2.280 1.00 0.00 1 ILE A C 6
ATOM 4209 O O . ILE A 1 1 ? 7.577 12.413 1.077 1.00 0.00 1 ILE A O 6
ATOM 4227 N N . ASP A 1 2 ? 8.589 11.382 2.802 1.00 0.00 2 ASP A N 6
ATOM 4228 C CA . ASP A 1 2 ? 9.180 10.337 1.975 1.00 0.00 2 ASP A CA 6
ATOM 4229 C C . ASP A 1 2 ? 8.383 9.040 2.080 1.00 0.00 2 ASP A C 6
ATOM 4230 O O . ASP A 1 2 ? 8.413 8.206 1.174 1.00 0.00 2 ASP A O 6
ATOM 4239 N N . THR A 1 3 ? 7.670 8.873 3.192 1.00 0.00 3 THR A N 6
ATOM 4240 C CA . THR A 1 3 ? 6.866 7.677 3.415 1.00 0.00 3 THR A CA 6
ATOM 4241 C C . THR A 1 3 ? 5.890 7.450 2.264 1.00 0.00 3 THR A C 6
ATOM 4242 O O . THR A 1 3 ? 5.556 6.312 1.933 1.00 0.00 3 THR A O 6
ATOM 4253 N N . CYS A 1 4 ? 5.435 8.542 1.658 1.00 0.00 4 CYS A N 6
ATOM 4254 C CA . CYS A 1 4 ? 4.494 8.465 0.546 1.00 0.00 4 CYS A CA 6
ATOM 4255 C C . CYS A 1 4 ? 5.201 8.120 -0.767 1.00 0.00 4 CYS A C 6
ATOM 4256 O O . CYS A 1 4 ? 4.558 8.001 -1.809 1.00 0.00 4 CYS A O 6
ATOM 4263 N N . ARG A 1 5 ? 6.523 7.961 -0.714 1.00 0.00 5 ARG A N 6
ATOM 4264 C CA . ARG A 1 5 ? 7.297 7.633 -1.907 1.00 0.00 5 ARG A CA 6
ATOM 4265 C C . ARG A 1 5 ? 7.923 6.242 -1.805 1.00 0.00 5 ARG A C 6
ATOM 4266 O O . ARG A 1 5 ? 8.616 5.800 -2.722 1.00 0.00 5 ARG A O 6
ATOM 4287 N N . LEU A 1 6 ? 7.681 5.554 -0.691 1.00 0.00 6 LEU A N 6
ATOM 4288 C CA . LEU A 1 6 ? 8.231 4.219 -0.488 1.00 0.00 6 LEU A CA 6
ATOM 4289 C C . LEU A 1 6 ? 7.583 3.209 -1.436 1.00 0.00 6 LEU A C 6
ATOM 4290 O O . LEU A 1 6 ? 6.359 3.111 -1.505 1.00 0.00 6 LEU A O 6
ATOM 4306 N N . PRO A 1 7 ? 8.398 2.441 -2.184 1.00 0.00 7 PRO A N 6
ATOM 4307 C CA . PRO A 1 7 ? 7.895 1.443 -3.124 1.00 0.00 7 PRO A CA 6
ATOM 4308 C C . PRO A 1 7 ? 7.614 0.102 -2.452 1.00 0.00 7 PRO A C 6
ATOM 4309 O O . PRO A 1 7 ? 8.494 -0.755 -2.362 1.00 0.00 7 PRO A O 6
ATOM 4320 N N . SER A 1 8 ? 6.384 -0.073 -1.978 1.00 0.00 8 SER A N 6
ATOM 4321 C CA . SER A 1 8 ? 5.991 -1.311 -1.312 1.00 0.00 8 SER A CA 6
ATOM 4322 C C . SER A 1 8 ? 5.920 -2.468 -2.305 1.00 0.00 8 SER A C 6
ATOM 4323 O O . SER A 1 8 ? 5.361 -2.331 -3.394 1.00 0.00 8 SER A O 6
ATOM 4331 N N . ASP A 1 9 ? 6.485 -3.607 -1.918 1.00 0.00 9 ASP A N 6
ATOM 4332 C CA . ASP A 1 9 ? 6.481 -4.790 -2.770 1.00 0.00 9 ASP A CA 6
ATOM 4333 C C . ASP A 1 9 ? 5.450 -5.801 -2.281 1.00 0.00 9 ASP A C 6
ATOM 4334 O O . ASP A 1 9 ? 5.455 -6.194 -1.115 1.00 0.00 9 ASP A O 6
ATOM 4343 N N . ARG A 1 10 ? 4.561 -6.216 -3.174 1.00 0.00 10 ARG A N 6
ATOM 4344 C CA . ARG A 1 10 ? 3.523 -7.175 -2.826 1.00 0.00 10 ARG A CA 6
ATOM 4345 C C . ARG A 1 10 ? 4.110 -8.541 -2.482 1.00 0.00 10 ARG A C 6
ATOM 4346 O O . ARG A 1 10 ? 3.426 -9.390 -1.914 1.00 0.00 10 ARG A O 6
ATOM 4367 N N . GLY A 1 11 ? 5.379 -8.748 -2.821 1.00 0.00 11 GLY A N 6
ATOM 4368 C CA . GLY A 1 11 ? 6.022 -10.013 -2.527 1.00 0.00 11 GLY A CA 6
ATOM 4369 C C . GLY A 1 11 ? 5.291 -11.204 -3.118 1.00 0.00 11 GLY A C 6
ATOM 4370 O O . GLY A 1 11 ? 4.201 -11.558 -2.670 1.00 0.00 11 GLY A O 6
ATOM 4374 N N . ARG A 1 12 ? 5.898 -11.831 -4.119 1.00 0.00 12 ARG A N 6
ATOM 4375 C CA . ARG A 1 12 ? 5.300 -12.995 -4.763 1.00 0.00 12 ARG A CA 6
ATOM 4376 C C . ARG A 1 12 ? 5.415 -14.233 -3.871 1.00 0.00 12 ARG A C 6
ATOM 4377 O O . ARG A 1 12 ? 4.858 -15.285 -4.186 1.00 0.00 12 ARG A O 6
ATOM 4398 N N . CYS A 1 13 ? 6.143 -14.103 -2.761 1.00 0.00 13 CYS A N 6
ATOM 4399 C CA . CYS A 1 13 ? 6.335 -15.209 -1.827 1.00 0.00 13 CYS A CA 6
ATOM 4400 C C . CYS A 1 13 ? 5.023 -15.942 -1.546 1.00 0.00 13 CYS A C 6
ATOM 4401 O O . CYS A 1 13 ? 4.759 -16.999 -2.119 1.00 0.00 13 CYS A O 6
ATOM 4408 N N . LYS A 1 14 ? 4.204 -15.378 -0.662 1.00 0.00 14 LYS A N 6
ATOM 4409 C CA . LYS A 1 14 ? 2.925 -15.986 -0.311 1.00 0.00 14 LYS A CA 6
ATOM 4410 C C . LYS A 1 14 ? 1.758 -15.162 -0.849 1.00 0.00 14 LYS A C 6
ATOM 4411 O O . LYS A 1 14 ? 0.743 -14.994 -0.173 1.00 0.00 14 LYS A O 6
ATOM 4430 N N . ALA A 1 15 ? 1.907 -14.652 -2.069 1.00 0.00 15 ALA A N 6
ATOM 4431 C CA . ALA A 1 15 ? 0.862 -13.846 -2.697 1.00 0.00 15 ALA A CA 6
ATOM 4432 C C . ALA A 1 15 ? -0.504 -14.514 -2.568 1.00 0.00 15 ALA A C 6
ATOM 4433 O O . ALA A 1 15 ? -0.840 -15.414 -3.338 1.00 0.00 15 ALA A O 6
ATOM 4440 N N . SER A 1 16 ? -1.283 -14.074 -1.585 1.00 0.00 16 SER A N 6
ATOM 4441 C CA . SER A 1 16 ? -2.609 -14.639 -1.353 1.00 0.00 16 SER A CA 6
ATOM 4442 C C . SER A 1 16 ? -3.640 -13.561 -1.018 1.00 0.00 16 SER A C 6
ATOM 4443 O O . SER A 1 16 ? -4.829 -13.729 -1.294 1.00 0.00 16 SER A O 6
ATOM 4451 N N . PHE A 1 17 ? -3.192 -12.460 -0.419 1.00 0.00 17 PHE A N 6
ATOM 4452 C CA . PHE A 1 17 ? -4.096 -11.376 -0.049 1.00 0.00 17 PHE A CA 6
ATOM 4453 C C . PHE A 1 17 ? -3.854 -10.144 -0.910 1.00 0.00 17 PHE A C 6
ATOM 4454 O O . PHE A 1 17 ? -2.899 -10.091 -1.683 1.00 0.00 17 PHE A O 6
ATOM 4471 N N . GLU A 1 18 ? -4.726 -9.151 -0.766 1.00 0.00 18 GLU A N 6
ATOM 4472 C CA . GLU A 1 18 ? -4.610 -7.913 -1.524 1.00 0.00 18 GLU A CA 6
ATOM 4473 C C . GLU A 1 18 ? -4.533 -6.713 -0.586 1.00 0.00 18 GLU A C 6
ATOM 4474 O O . GLU A 1 18 ? -5.208 -6.676 0.444 1.00 0.00 18 GLU A O 6
ATOM 4486 N N . ARG A 1 19 ? -3.708 -5.734 -0.942 1.00 0.00 19 ARG A N 6
ATOM 4487 C CA . ARG A 1 19 ? -3.547 -4.539 -0.121 1.00 0.00 19 ARG A CA 6
ATOM 4488 C C . ARG A 1 19 ? -3.380 -3.295 -0.987 1.00 0.00 19 ARG A C 6
ATOM 4489 O O . ARG A 1 19 ? -3.253 -3.388 -2.208 1.00 0.00 19 ARG A O 6
ATOM 4510 N N . TRP A 1 20 ? -3.382 -2.132 -0.343 1.00 0.00 20 TRP A N 6
ATOM 4511 C CA . TRP A 1 20 ? -3.231 -0.865 -1.049 1.00 0.00 20 TRP A CA 6
ATOM 4512 C C . TRP A 1 20 ? -1.883 -0.223 -0.737 1.00 0.00 20 TRP A C 6
ATOM 4513 O O . TRP A 1 20 ? -1.305 -0.448 0.325 1.00 0.00 20 TRP A O 6
ATOM 4534 N N . TYR A 1 21 ? -1.387 0.568 -1.680 1.00 0.00 21 TYR A N 6
ATOM 4535 C CA . TYR A 1 21 ? -0.101 1.242 -1.528 1.00 0.00 21 TYR A CA 6
ATOM 4536 C C . TYR A 1 21 ? -0.145 2.619 -2.181 1.00 0.00 21 TYR A C 6
ATOM 4537 O O . TYR A 1 21 ? -0.570 2.757 -3.328 1.00 0.00 21 TYR A O 6
ATOM 4555 N N . PHE A 1 22 ? 0.290 3.637 -1.447 1.00 0.00 22 PHE A N 6
ATOM 4556 C CA . PHE A 1 22 ? 0.288 5.000 -1.964 1.00 0.00 22 PHE A CA 6
ATOM 4557 C C . PHE A 1 22 ? 1.333 5.173 -3.062 1.00 0.00 22 PHE A C 6
ATOM 4558 O O . PHE A 1 22 ? 2.514 4.892 -2.860 1.00 0.00 22 PHE A O 6
ATOM 4575 N N . ASN A 1 23 ? 0.885 5.639 -4.224 1.00 0.00 23 ASN A N 6
ATOM 4576 C CA . ASN A 1 23 ? 1.775 5.853 -5.359 1.00 0.00 23 ASN A CA 6
ATOM 4577 C C . ASN A 1 23 ? 1.707 7.301 -5.836 1.00 0.00 23 ASN A C 6
ATOM 4578 O O . ASN A 1 23 ? 0.999 7.617 -6.791 1.00 0.00 23 ASN A O 6
ATOM 4589 N N . GLY A 1 24 ? 2.444 8.176 -5.160 1.00 0.00 24 GLY A N 6
ATOM 4590 C CA . GLY A 1 24 ? 2.453 9.579 -5.524 1.00 0.00 24 GLY A CA 6
ATOM 4591 C C . GLY A 1 24 ? 1.261 10.329 -4.968 1.00 0.00 24 GLY A C 6
ATOM 4592 O O . GLY A 1 24 ? 1.353 10.963 -3.917 1.00 0.00 24 GLY A O 6
ATOM 4596 N N . ARG A 1 25 ? 0.139 10.257 -5.675 1.00 0.00 25 ARG A N 6
ATOM 4597 C CA . ARG A 1 25 ? -1.079 10.939 -5.247 1.00 0.00 25 ARG A CA 6
ATOM 4598 C C . ARG A 1 25 ? -2.272 9.985 -5.218 1.00 0.00 25 ARG A C 6
ATOM 4599 O O . ARG A 1 25 ? -3.232 10.205 -4.479 1.00 0.00 25 ARG A O 6
ATOM 4620 N N . THR A 1 26 ? -2.212 8.928 -6.025 1.00 0.00 26 THR A N 6
ATOM 4621 C CA . THR A 1 26 ? -3.295 7.952 -6.083 1.00 0.00 26 THR A CA 6
ATOM 4622 C C . THR A 1 26 ? -2.867 6.624 -5.468 1.00 0.00 26 THR A C 6
ATOM 4623 O O . THR A 1 26 ? -1.676 6.322 -5.387 1.00 0.00 26 THR A O 6
ATOM 4634 N N . CYS A 1 27 ? -3.845 5.835 -5.038 1.00 0.00 27 CYS A N 6
ATOM 4635 C CA . CYS A 1 27 ? -3.568 4.539 -4.433 1.00 0.00 27 CYS A CA 6
ATOM 4636 C C . CYS A 1 27 ? -3.530 3.441 -5.491 1.00 0.00 27 CYS A C 6
ATOM 4637 O O . CYS A 1 27 ? -3.955 3.644 -6.629 1.00 0.00 27 CYS A O 6
ATOM 4644 N N . ALA A 1 28 ? -3.012 2.281 -5.107 1.00 0.00 28 ALA A N 6
ATOM 4645 C CA . ALA A 1 28 ? -2.903 1.144 -6.013 1.00 0.00 28 ALA A CA 6
ATOM 4646 C C . ALA A 1 28 ? -3.293 -0.150 -5.303 1.00 0.00 28 ALA A C 6
ATOM 4647 O O . ALA A 1 28 ? -3.594 -0.139 -4.110 1.00 0.00 28 ALA A O 6
ATOM 4654 N N . LYS A 1 29 ? -3.307 -1.263 -6.036 1.00 0.00 29 LYS A N 6
ATOM 4655 C CA . LYS A 1 29 ? -3.685 -2.546 -5.450 1.00 0.00 29 LYS A CA 6
ATOM 4656 C C . LYS A 1 29 ? -2.939 -3.707 -6.099 1.00 0.00 29 LYS A C 6
ATOM 4657 O O . LYS A 1 29 ? -2.677 -3.700 -7.302 1.00 0.00 29 LYS A O 6
ATOM 4676 N N . PHE A 1 30 ? -2.604 -4.705 -5.286 1.00 0.00 30 PHE A N 6
ATOM 4677 C CA . PHE A 1 30 ? -1.891 -5.884 -5.764 1.00 0.00 30 PHE A CA 6
ATOM 4678 C C . PHE A 1 30 ? -2.031 -7.041 -4.777 1.00 0.00 30 PHE A C 6
ATOM 4679 O O . PHE A 1 30 ? -2.620 -6.885 -3.708 1.00 0.00 30 PHE A O 6
ATOM 4696 N N . ILE A 1 31 ? -1.488 -8.199 -5.139 1.00 0.00 31 ILE A N 6
ATOM 4697 C CA . ILE A 1 31 ? -1.557 -9.369 -4.274 1.00 0.00 31 ILE A CA 6
ATOM 4698 C C . ILE A 1 31 ? -0.360 -9.393 -3.335 1.00 0.00 31 ILE A C 6
ATOM 4699 O O . ILE A 1 31 ? 0.753 -9.719 -3.742 1.00 0.00 31 ILE A O 6
ATOM 4715 N N . TYR A 1 32 ? -0.597 -9.027 -2.079 1.00 0.00 32 TYR A N 6
ATOM 4716 C CA . TYR A 1 32 ? 0.466 -8.976 -1.085 1.00 0.00 32 TYR A CA 6
ATOM 4717 C C . TYR A 1 32 ? 0.637 -10.315 -0.380 1.00 0.00 32 TYR A C 6
ATOM 4718 O O . TYR A 1 32 ? -0.197 -10.719 0.431 1.00 0.00 32 TYR A O 6
ATOM 4736 N N . GLY A 1 33 ? 1.735 -10.993 -0.695 1.00 0.00 33 GLY A N 6
ATOM 4737 C CA . GLY A 1 33 ? 2.019 -12.276 -0.085 1.00 0.00 33 GLY A CA 6
ATOM 4738 C C . GLY A 1 33 ? 2.712 -12.132 1.255 1.00 0.00 33 GLY A C 6
ATOM 4739 O O . GLY A 1 33 ? 2.571 -12.986 2.131 1.00 0.00 33 GLY A O 6
ATOM 4743 N N . GLY A 1 34 ? 3.461 -11.044 1.420 1.00 0.00 34 GLY A N 6
ATOM 4744 C CA . GLY A 1 34 ? 4.160 -10.812 2.671 1.00 0.00 34 GLY A CA 6
ATOM 4745 C C . GLY A 1 34 ? 5.593 -10.341 2.485 1.00 0.00 34 GLY A C 6
ATOM 4746 O O . GLY A 1 34 ? 6.290 -10.076 3.466 1.00 0.00 34 GLY A O 6
ATOM 4750 N N . CYS A 1 35 ? 6.045 -10.234 1.237 1.00 0.00 35 CYS A N 6
ATOM 4751 C CA . CYS A 1 35 ? 7.409 -9.789 0.964 1.00 0.00 35 CYS A CA 6
ATOM 4752 C C . CYS A 1 35 ? 7.421 -8.400 0.331 1.00 0.00 35 CYS A C 6
ATOM 4753 O O . CYS A 1 35 ? 7.174 -8.246 -0.867 1.00 0.00 35 CYS A O 6
ATOM 4760 N N . GLY A 1 36 ? 7.712 -7.388 1.146 1.00 0.00 36 GLY A N 6
ATOM 4761 C CA . GLY A 1 36 ? 7.755 -6.024 0.654 1.00 0.00 36 GLY A CA 6
ATOM 4762 C C . GLY A 1 36 ? 6.787 -5.109 1.380 1.00 0.00 36 GLY A C 6
ATOM 4763 O O . GLY A 1 36 ? 5.639 -4.951 0.966 1.00 0.00 36 GLY A O 6
ATOM 4767 N N . GLY A 1 37 ? 7.253 -4.501 2.466 1.00 0.00 37 GLY A N 6
ATOM 4768 C CA . GLY A 1 37 ? 6.412 -3.602 3.232 1.00 0.00 37 GLY A CA 6
ATOM 4769 C C . GLY A 1 37 ? 7.222 -2.592 4.019 1.00 0.00 37 GLY A C 6
ATOM 4770 O O . GLY A 1 37 ? 7.995 -2.961 4.903 1.00 0.00 37 GLY A O 6
ATOM 4774 N N . ASN A 1 38 ? 7.052 -1.314 3.695 1.00 0.00 38 ASN A N 6
ATOM 4775 C CA . ASN A 1 38 ? 7.783 -0.252 4.379 1.00 0.00 38 ASN A CA 6
ATOM 4776 C C . ASN A 1 38 ? 6.839 0.645 5.178 1.00 0.00 38 ASN A C 6
ATOM 4777 O O . ASN A 1 38 ? 6.593 0.397 6.359 1.00 0.00 38 ASN A O 6
ATOM 4788 N N . GLY A 1 39 ? 6.318 1.691 4.540 1.00 0.00 39 GLY A N 6
ATOM 4789 C CA . GLY A 1 39 ? 5.419 2.598 5.231 1.00 0.00 39 GLY A CA 6
ATOM 4790 C C . GLY A 1 39 ? 4.251 3.060 4.376 1.00 0.00 39 GLY A C 6
ATOM 4791 O O . GLY A 1 39 ? 3.415 3.837 4.838 1.00 0.00 39 GLY A O 6
ATOM 4795 N N . ASN A 1 40 ? 4.184 2.593 3.132 1.00 0.00 40 ASN A N 6
ATOM 4796 C CA . ASN A 1 40 ? 3.097 2.983 2.237 1.00 0.00 40 ASN A CA 6
ATOM 4797 C C . ASN A 1 40 ? 2.129 1.826 1.991 1.00 0.00 40 ASN A C 6
ATOM 4798 O O . ASN A 1 40 ? 1.025 2.031 1.486 1.00 0.00 40 ASN A O 6
ATOM 4809 N N . LYS A 1 41 ? 2.543 0.613 2.353 1.00 0.00 41 LYS A N 6
ATOM 4810 C CA . LYS A 1 41 ? 1.699 -0.563 2.170 1.00 0.00 41 LYS A CA 6
ATOM 4811 C C . LYS A 1 41 ? 0.612 -0.622 3.241 1.00 0.00 41 LYS A C 6
ATOM 4812 O O . LYS A 1 41 ? 0.898 -0.860 4.415 1.00 0.00 41 LYS A O 6
ATOM 4831 N N . PHE A 1 42 ? -0.633 -0.404 2.830 1.00 0.00 42 PHE A N 6
ATOM 4832 C CA . PHE A 1 42 ? -1.759 -0.432 3.756 1.00 0.00 42 PHE A CA 6
ATOM 4833 C C . PHE A 1 42 ? -2.767 -1.509 3.357 1.00 0.00 42 PHE A C 6
ATOM 4834 O O . PHE A 1 42 ? -2.922 -1.816 2.176 1.00 0.00 42 PHE A O 6
ATOM 4851 N N . PRO A 1 43 ? -3.466 -2.101 4.341 1.00 0.00 43 PRO A N 6
ATOM 4852 C CA . PRO A 1 43 ? -4.460 -3.151 4.085 1.00 0.00 43 PRO A CA 6
ATOM 4853 C C . PRO A 1 43 ? -5.570 -2.689 3.144 1.00 0.00 43 PRO A C 6
ATOM 4854 O O . PRO A 1 43 ? -5.748 -3.245 2.060 1.00 0.00 43 PRO A O 6
ATOM 4865 N N . THR A 1 44 ? -6.316 -1.674 3.568 1.00 0.00 44 THR A N 6
ATOM 4866 C CA . THR A 1 44 ? -7.414 -1.143 2.765 1.00 0.00 44 THR A CA 6
ATOM 486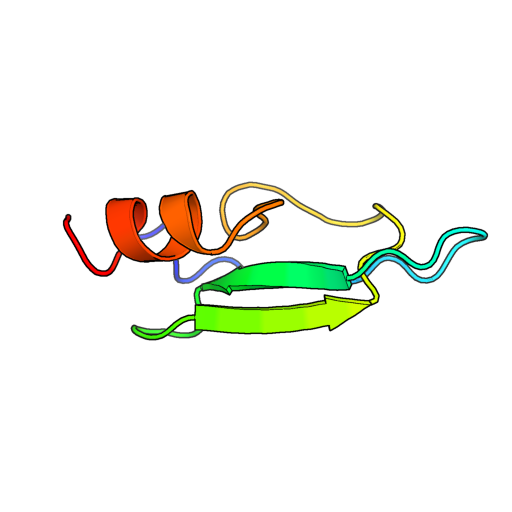7 C C . THR A 1 44 ? -7.071 0.233 2.204 1.00 0.00 44 THR A C 6
ATOM 4868 O O . THR A 1 44 ? -6.074 0.844 2.592 1.00 0.00 44 THR A O 6
ATOM 4879 N N . GLN A 1 45 ? -7.906 0.717 1.289 1.00 0.00 45 GLN A N 6
ATOM 4880 C CA . GLN A 1 45 ? -7.696 2.023 0.673 1.00 0.00 45 GLN A CA 6
ATOM 4881 C C . GLN A 1 45 ? -7.999 3.144 1.662 1.00 0.00 45 GLN A C 6
ATOM 4882 O O . GLN A 1 45 ? -7.405 4.220 1.595 1.00 0.00 45 GLN A O 6
ATOM 4896 N N . GLU A 1 46 ? -8.924 2.885 2.581 1.00 0.00 46 GLU A N 6
ATOM 4897 C CA . GLU A 1 46 ? -9.303 3.873 3.586 1.00 0.00 46 GLU A CA 6
ATOM 4898 C C . GLU A 1 46 ? -8.074 4.386 4.330 1.00 0.00 46 GLU A C 6
ATOM 4899 O O . GLU A 1 46 ? -7.968 5.575 4.628 1.00 0.00 46 GLU A O 6
ATOM 4911 N N . ALA A 1 47 ? -7.146 3.481 4.622 1.00 0.00 47 ALA A N 6
ATOM 4912 C CA . ALA A 1 47 ? -5.921 3.842 5.324 1.00 0.00 47 ALA A CA 6
ATOM 4913 C C . ALA A 1 47 ? -4.925 4.503 4.378 1.00 0.00 47 ALA A C 6
ATOM 4914 O O . ALA A 1 47 ? -4.094 5.309 4.799 1.00 0.00 47 ALA A O 6
ATOM 4921 N N . CYS A 1 48 ? -5.014 4.158 3.096 1.00 0.00 48 CYS A N 6
ATOM 4922 C CA . CYS A 1 48 ? -4.122 4.718 2.087 1.00 0.00 48 CYS A CA 6
ATOM 4923 C C . CYS A 1 48 ? -4.218 6.240 2.057 1.00 0.00 48 CYS A C 6
ATOM 4924 O O . CYS A 1 48 ? -3.204 6.937 2.107 1.00 0.00 48 CYS A O 6
ATOM 4931 N N . MET A 1 49 ? -5.443 6.751 1.973 1.00 0.00 49 MET A N 6
ATOM 4932 C CA . MET A 1 49 ? -5.667 8.191 1.932 1.00 0.00 49 MET A CA 6
ATOM 4933 C C . MET A 1 49 ? -5.737 8.780 3.338 1.00 0.00 49 MET A C 6
ATOM 4934 O O . MET A 1 49 ? -5.333 9.921 3.563 1.00 0.00 49 MET A O 6
ATOM 4948 N N . LYS A 1 50 ? -6.255 8.001 4.278 1.00 0.00 50 LYS A N 6
ATOM 4949 C CA . LYS A 1 50 ? -6.382 8.451 5.660 1.00 0.00 50 LYS A CA 6
ATOM 4950 C C . LYS A 1 50 ? -5.019 8.541 6.349 1.00 0.00 50 LYS A C 6
ATOM 4951 O O . LYS A 1 50 ? -4.911 9.068 7.456 1.00 0.00 50 LYS A O 6
ATOM 4970 N N . ARG A 1 51 ? -3.981 8.020 5.700 1.00 0.00 51 ARG A N 6
ATOM 4971 C CA . ARG A 1 51 ? -2.641 8.044 6.277 1.00 0.00 51 ARG A CA 6
ATOM 4972 C C . ARG A 1 51 ? -1.726 9.028 5.552 1.00 0.00 51 ARG A C 6
ATOM 4973 O O . ARG A 1 51 ? -0.835 9.618 6.163 1.00 0.00 51 ARG A O 6
ATOM 4994 N N . CYS A 1 52 ? -1.933 9.194 4.247 1.00 0.00 52 CYS A N 6
ATOM 4995 C CA . CYS A 1 52 ? -1.100 10.101 3.460 1.00 0.00 52 CYS A CA 6
ATOM 4996 C C . CYS A 1 52 ? -1.915 11.235 2.837 1.00 0.00 52 CYS A C 6
ATOM 4997 O O . CYS A 1 52 ? -1.388 12.317 2.583 1.00 0.00 52 CYS A O 6
ATOM 5004 N N . ALA A 1 53 ? -3.197 10.987 2.588 1.00 0.00 53 ALA A N 6
ATOM 5005 C CA . ALA A 1 53 ? -4.062 11.998 1.990 1.00 0.00 53 ALA A CA 6
ATOM 5006 C C . ALA A 1 53 ? -4.660 12.913 3.053 1.00 0.00 53 ALA A C 6
ATOM 5007 O O . ALA A 1 53 ? -4.967 14.075 2.784 1.00 0.00 53 ALA A O 6
ATOM 5014 N N . LYS A 1 54 ? -4.820 12.386 4.262 1.00 0.00 54 LYS A N 6
ATOM 5015 C CA . LYS A 1 54 ? -5.380 13.161 5.362 1.00 0.00 54 LYS A CA 6
ATOM 5016 C C . LYS A 1 54 ? -4.306 13.493 6.393 1.00 0.00 54 LYS A C 6
ATOM 5017 O O . LYS A 1 54 ? -3.966 14.659 6.596 1.00 0.00 54 LYS A O 6
ATOM 5036 N N . ALA A 1 55 ? -3.778 12.461 7.042 1.00 0.00 55 ALA A N 6
ATOM 5037 C CA . ALA A 1 55 ? -2.743 12.643 8.053 1.00 0.00 55 ALA A CA 6
ATOM 5038 C C . ALA A 1 55 ? -1.512 13.319 7.462 1.00 0.00 55 ALA A C 6
ATOM 5039 O O . ALA A 1 55 ? -0.765 12.646 6.721 1.00 0.00 55 ALA A O 6
ATOM 5047 N N . ILE A 1 1 ? 5.280 11.288 5.538 1.00 0.00 1 ILE A N 7
ATOM 5048 C CA . ILE A 1 1 ? 5.332 12.038 4.256 1.00 0.00 1 ILE A CA 7
ATOM 5049 C C . ILE A 1 1 ? 6.259 11.352 3.257 1.00 0.00 1 ILE A C 7
ATOM 5050 O O . ILE A 1 1 ? 5.922 11.202 2.083 1.00 0.00 1 ILE A O 7
ATOM 5068 N N . ASP A 1 2 ? 7.428 10.935 3.733 1.00 0.00 2 ASP A N 7
ATOM 5069 C CA . ASP A 1 2 ? 8.403 10.263 2.881 1.00 0.00 2 ASP A CA 7
ATOM 5070 C C . ASP A 1 2 ? 7.938 8.854 2.526 1.00 0.00 2 ASP A C 7
ATOM 5071 O O . ASP A 1 2 ? 8.307 8.313 1.484 1.00 0.00 2 ASP A O 7
ATOM 5080 N N . THR A 1 3 ? 7.128 8.264 3.401 1.00 0.00 3 THR A N 7
ATOM 5081 C CA . THR A 1 3 ? 6.614 6.918 3.179 1.00 0.00 3 THR A CA 7
ATOM 5082 C C . THR A 1 3 ? 5.833 6.839 1.871 1.00 0.00 3 THR A C 7
ATOM 5083 O O . THR A 1 3 ? 5.891 5.834 1.161 1.00 0.00 3 THR A O 7
ATOM 5094 N N . CYS A 1 4 ? 5.107 7.905 1.556 1.00 0.00 4 CYS A N 7
ATOM 5095 C CA . CYS A 1 4 ? 4.318 7.955 0.330 1.00 0.00 4 CYS A CA 7
ATOM 5096 C C . CYS A 1 4 ? 5.218 8.013 -0.904 1.00 0.00 4 CYS A C 7
ATOM 5097 O O . CYS A 1 4 ? 4.756 7.821 -2.029 1.00 0.00 4 CYS A O 7
ATOM 5104 N N . ARG A 1 5 ? 6.505 8.282 -0.690 1.00 0.00 5 ARG A N 7
ATOM 5105 C CA . ARG A 1 5 ? 7.460 8.366 -1.788 1.00 0.00 5 ARG A CA 7
ATOM 5106 C C . ARG A 1 5 ? 8.091 7.007 -2.075 1.00 0.00 5 ARG A C 7
ATOM 5107 O O . ARG A 1 5 ? 8.453 6.710 -3.215 1.00 0.00 5 ARG A O 7
ATOM 5128 N N . LEU A 1 6 ? 8.225 6.186 -1.039 1.00 0.00 6 LEU A N 7
ATOM 5129 C CA . LEU A 1 6 ? 8.819 4.861 -1.189 1.00 0.00 6 LEU A CA 7
ATOM 5130 C C . LEU A 1 6 ? 7.746 3.808 -1.473 1.00 0.00 6 LEU A C 7
ATOM 5131 O O . LEU A 1 6 ? 6.903 3.527 -0.621 1.00 0.00 6 LEU A O 7
ATOM 5147 N N . PRO A 1 7 ? 7.762 3.208 -2.679 1.00 0.00 7 PRO A N 7
ATOM 5148 C CA . PRO A 1 7 ? 6.784 2.183 -3.062 1.00 0.00 7 PRO A CA 7
ATOM 5149 C C . PRO A 1 7 ? 6.793 0.995 -2.107 1.00 0.00 7 PRO A C 7
ATOM 5150 O O . PRO A 1 7 ? 7.780 0.750 -1.414 1.00 0.00 7 PRO A O 7
ATOM 5161 N N . SER A 1 8 ? 5.687 0.259 -2.075 1.00 0.00 8 SER A N 7
ATOM 5162 C CA . SER A 1 8 ? 5.568 -0.903 -1.202 1.00 0.00 8 SER A CA 7
ATOM 5163 C C . SER A 1 8 ? 5.561 -2.198 -2.010 1.00 0.00 8 SER A C 7
ATOM 5164 O O . SER A 1 8 ? 4.821 -2.329 -2.984 1.00 0.00 8 SER A O 7
ATOM 5172 N N . ASP A 1 9 ? 6.385 -3.154 -1.592 1.00 0.00 9 ASP A N 7
ATOM 5173 C CA . ASP A 1 9 ? 6.465 -4.440 -2.272 1.00 0.00 9 ASP A CA 7
ATOM 5174 C C . ASP A 1 9 ? 5.464 -5.420 -1.671 1.00 0.00 9 ASP A C 7
ATOM 5175 O O . ASP A 1 9 ? 5.229 -5.419 -0.463 1.00 0.00 9 ASP A O 7
ATOM 5184 N N . ARG A 1 10 ? 4.861 -6.239 -2.523 1.00 0.00 10 ARG A N 7
ATOM 5185 C CA . ARG A 1 10 ? 3.865 -7.208 -2.078 1.00 0.00 10 ARG A CA 7
ATOM 5186 C C . ARG A 1 10 ? 4.493 -8.525 -1.633 1.00 0.00 10 ARG A C 7
ATOM 5187 O O . ARG A 1 10 ? 3.826 -9.350 -1.013 1.00 0.00 10 ARG A O 7
ATOM 5208 N N . GLY A 1 11 ? 5.770 -8.720 -1.941 1.00 0.00 11 GLY A N 7
ATOM 5209 C CA . GLY A 1 11 ? 6.441 -9.946 -1.552 1.00 0.00 11 GLY A CA 7
ATOM 5210 C C . GLY A 1 11 ? 5.751 -11.194 -2.075 1.00 0.00 11 GLY A C 7
ATOM 5211 O O . GLY A 1 11 ? 4.569 -11.416 -1.813 1.00 0.00 11 GLY A O 7
ATOM 5215 N N . ARG A 1 12 ? 6.489 -12.016 -2.807 1.00 0.00 12 ARG A N 7
ATOM 5216 C CA . ARG A 1 12 ? 5.935 -13.248 -3.356 1.00 0.00 12 ARG A CA 7
ATOM 5217 C C . ARG A 1 12 ? 5.966 -14.377 -2.325 1.00 0.00 12 ARG A C 7
ATOM 5218 O O . ARG A 1 12 ? 5.557 -15.501 -2.616 1.00 0.00 12 ARG A O 7
ATOM 5239 N N . CYS A 1 13 ? 6.457 -14.079 -1.122 1.00 0.00 13 CYS A N 7
ATOM 5240 C CA . CYS A 1 13 ? 6.542 -15.082 -0.066 1.00 0.00 13 CYS A CA 7
ATOM 5241 C C . CYS A 1 13 ? 5.171 -15.690 0.237 1.00 0.00 13 CYS A C 7
ATOM 5242 O O . CYS A 1 13 ? 4.964 -16.889 0.047 1.00 0.00 13 CYS A O 7
ATOM 5249 N N . LYS A 1 14 ? 4.239 -14.866 0.707 1.00 0.00 14 LYS A N 7
ATOM 5250 C CA . LYS A 1 14 ? 2.896 -15.336 1.030 1.00 0.00 14 LYS A CA 7
ATOM 5251 C C . LYS A 1 14 ? 1.869 -14.781 0.048 1.00 0.00 14 LYS A C 7
ATOM 5252 O O . LYS A 1 14 ? 0.731 -14.499 0.422 1.00 0.00 14 LYS A O 7
ATOM 5271 N N . ALA A 1 15 ? 2.274 -14.625 -1.210 1.00 0.00 15 ALA A N 7
ATOM 5272 C CA . ALA A 1 15 ? 1.384 -14.099 -2.241 1.00 0.00 15 ALA A CA 7
ATOM 5273 C C . ALA A 1 15 ? 0.031 -14.806 -2.227 1.00 0.00 15 ALA A C 7
ATOM 5274 O O . ALA A 1 15 ? -0.124 -15.883 -2.802 1.00 0.00 15 ALA A O 7
ATOM 5281 N N . SER A 1 16 ? -0.946 -14.191 -1.564 1.00 0.00 16 SER A N 7
ATOM 5282 C CA . SER A 1 16 ? -2.286 -14.764 -1.476 1.00 0.00 16 SER A CA 7
ATOM 5283 C C . SER A 1 16 ? -3.276 -13.766 -0.879 1.00 0.00 16 SER A C 7
ATOM 5284 O O . SER A 1 16 ? -4.202 -14.152 -0.167 1.00 0.00 16 SER A O 7
ATOM 5292 N N . PHE A 1 17 ? -3.075 -12.484 -1.171 1.00 0.00 17 PHE A N 7
ATOM 5293 C CA . PHE A 1 17 ? -3.955 -11.436 -0.660 1.00 0.00 17 PHE A CA 7
ATOM 5294 C C . PHE A 1 17 ? -3.887 -10.192 -1.536 1.00 0.00 17 PHE A C 7
ATOM 5295 O O . PHE A 1 17 ? -3.092 -10.122 -2.471 1.00 0.00 17 PHE A O 7
ATOM 5312 N N . GLU A 1 18 ? -4.725 -9.210 -1.220 1.00 0.00 18 GLU A N 7
ATOM 5313 C CA . GLU A 1 18 ? -4.764 -7.960 -1.971 1.00 0.00 18 GLU A CA 7
ATOM 5314 C C . GLU A 1 18 ? -4.591 -6.769 -1.032 1.00 0.00 18 GLU A C 7
ATOM 5315 O O . GLU A 1 18 ? -4.959 -6.838 0.140 1.00 0.00 18 GLU A O 7
ATOM 5327 N N . ARG A 1 19 ? -4.024 -5.681 -1.546 1.00 0.00 19 ARG A N 7
ATOM 5328 C CA . ARG A 1 19 ? -3.807 -4.489 -0.733 1.00 0.00 19 ARG A CA 7
ATOM 5329 C C . ARG A 1 19 ? -3.707 -3.234 -1.596 1.00 0.00 19 ARG A C 7
ATOM 5330 O O . ARG A 1 19 ? -3.626 -3.312 -2.821 1.00 0.00 19 ARG A O 7
ATOM 5351 N N . TRP A 1 20 ? -3.712 -2.078 -0.938 1.00 0.00 20 TRP A N 7
ATOM 5352 C CA . TRP A 1 20 ? -3.621 -0.797 -1.630 1.00 0.00 20 TRP A CA 7
ATOM 5353 C C . TRP A 1 20 ? -2.312 -0.091 -1.286 1.00 0.00 20 TRP A C 7
ATOM 5354 O O . TRP A 1 20 ? -1.784 -0.242 -0.185 1.00 0.00 20 TRP A O 7
ATOM 5375 N N . TYR A 1 21 ? -1.788 0.668 -2.242 1.00 0.00 21 TYR A N 7
ATOM 5376 C CA . TYR A 1 21 ? -0.531 1.388 -2.050 1.00 0.00 21 TYR A CA 7
ATOM 5377 C C . TYR A 1 21 ? -0.604 2.772 -2.688 1.00 0.00 21 TYR A C 7
ATOM 5378 O O . TYR A 1 21 ? -1.224 2.949 -3.737 1.00 0.00 21 TYR A O 7
ATOM 5396 N N . PHE A 1 22 ? 0.028 3.749 -2.050 1.00 0.00 22 PHE A N 7
ATOM 5397 C CA . PHE A 1 22 ? 0.027 5.116 -2.560 1.00 0.00 22 PHE A CA 7
ATOM 5398 C C . PHE A 1 22 ? 0.867 5.223 -3.830 1.00 0.00 22 PHE A C 7
ATOM 5399 O O . PHE A 1 22 ? 2.070 4.962 -3.815 1.00 0.00 22 PHE A O 7
ATOM 5416 N N . ASN A 1 23 ? 0.224 5.611 -4.926 1.00 0.00 23 ASN A N 7
ATOM 5417 C CA . ASN A 1 23 ? 0.909 5.754 -6.205 1.00 0.00 23 ASN A CA 7
ATOM 5418 C C . ASN A 1 23 ? 1.167 7.223 -6.525 1.00 0.00 23 ASN A C 7
ATOM 5419 O O . ASN A 1 23 ? 0.767 7.721 -7.579 1.00 0.00 23 ASN A O 7
ATOM 5430 N N . GLY A 1 24 ? 1.837 7.913 -5.608 1.00 0.00 24 GLY A N 7
ATOM 5431 C CA . GLY A 1 24 ? 2.140 9.317 -5.808 1.00 0.00 24 GLY A CA 7
ATOM 5432 C C . GLY A 1 24 ? 0.908 10.197 -5.749 1.00 0.00 24 GLY A C 7
ATOM 5433 O O . GLY A 1 24 ? 0.654 10.854 -4.740 1.00 0.00 24 GLY A O 7
ATOM 5437 N N . ARG A 1 25 ? 0.142 10.212 -6.835 1.00 0.00 25 ARG A N 7
ATOM 5438 C CA . ARG A 1 25 ? -1.068 11.021 -6.907 1.00 0.00 25 ARG A CA 7
ATOM 5439 C C . ARG A 1 25 ? -2.292 10.214 -6.482 1.00 0.00 25 ARG A C 7
ATOM 5440 O O . ARG A 1 25 ? -3.096 10.668 -5.669 1.00 0.00 25 ARG A O 7
ATOM 5461 N N . THR A 1 26 ? -2.428 9.017 -7.043 1.00 0.00 26 THR A N 7
ATOM 5462 C CA . THR A 1 26 ? -3.557 8.149 -6.727 1.00 0.00 26 THR A CA 7
ATOM 5463 C C . THR A 1 26 ? -3.079 6.829 -6.134 1.00 0.00 26 THR A C 7
ATOM 5464 O O . THR A 1 26 ? -1.881 6.552 -6.097 1.00 0.00 26 THR A O 7
ATOM 5475 N N . CYS A 1 27 ? -4.023 6.016 -5.671 1.00 0.00 27 CYS A N 7
ATOM 5476 C CA . CYS A 1 27 ? -3.695 4.726 -5.081 1.00 0.00 27 CYS A CA 7
ATOM 5477 C C . CYS A 1 27 ? -3.668 3.634 -6.147 1.00 0.00 27 CYS A C 7
ATOM 5478 O O . CYS A 1 27 ? -4.022 3.871 -7.302 1.00 0.00 27 CYS A O 7
ATOM 5485 N N . ALA A 1 28 ? -3.229 2.443 -5.754 1.00 0.00 28 ALA A N 7
ATOM 5486 C CA . ALA A 1 28 ? -3.137 1.316 -6.676 1.00 0.00 28 ALA A CA 7
ATOM 5487 C C . ALA A 1 28 ? -3.538 0.009 -5.992 1.00 0.00 28 ALA A C 7
ATOM 5488 O O . ALA A 1 28 ? -3.846 -0.004 -4.799 1.00 0.00 28 ALA A O 7
ATOM 5495 N N . LYS A 1 29 ? -3.557 -1.083 -6.753 1.00 0.00 29 LYS A N 7
ATOM 5496 C CA . LYS A 1 29 ? -3.950 -2.382 -6.212 1.00 0.00 29 LYS A CA 7
ATOM 5497 C C . LYS A 1 29 ? -3.089 -3.509 -6.774 1.00 0.00 29 LYS A C 7
ATOM 5498 O O . LYS A 1 29 ? -2.751 -3.523 -7.958 1.00 0.00 29 LYS A O 7
ATOM 5517 N N . PHE A 1 30 ? -2.738 -4.452 -5.905 1.00 0.00 30 PHE A N 7
ATOM 5518 C CA . PHE A 1 30 ? -1.914 -5.590 -6.289 1.00 0.00 30 PHE A CA 7
ATOM 5519 C C . PHE A 1 30 ? -2.109 -6.753 -5.322 1.00 0.00 30 PHE A C 7
ATOM 5520 O O . PHE A 1 30 ? -2.828 -6.632 -4.330 1.00 0.00 30 PHE A O 7
ATOM 5537 N N . ILE A 1 31 ? -1.467 -7.879 -5.612 1.00 0.00 31 ILE A N 7
ATOM 5538 C CA . ILE A 1 31 ? -1.577 -9.049 -4.755 1.00 0.00 31 ILE A CA 7
ATOM 5539 C C . ILE A 1 31 ? -0.501 -9.005 -3.679 1.00 0.00 31 ILE A C 7
ATOM 5540 O O . ILE A 1 31 ? 0.686 -9.142 -3.972 1.00 0.00 31 ILE A O 7
ATOM 5556 N N . TYR A 1 32 ? -0.925 -8.790 -2.437 1.00 0.00 32 TYR A N 7
ATOM 5557 C CA . TYR A 1 32 ? 0.003 -8.697 -1.316 1.00 0.00 32 TYR A CA 7
ATOM 5558 C C . TYR A 1 32 ? 0.272 -10.059 -0.690 1.00 0.00 32 TYR A C 7
ATOM 5559 O O . TYR A 1 32 ? -0.648 -10.752 -0.255 1.00 0.00 32 TYR A O 7
ATOM 5577 N N . GLY A 1 33 ? 1.547 -10.427 -0.644 1.00 0.00 33 GLY A N 7
ATOM 5578 C CA . GLY A 1 33 ? 1.937 -11.694 -0.061 1.00 0.00 33 GLY A CA 7
ATOM 5579 C C . GLY A 1 33 ? 2.265 -11.562 1.412 1.00 0.00 33 GLY A C 7
ATOM 5580 O O . GLY A 1 33 ? 1.708 -12.277 2.244 1.00 0.00 33 GLY A O 7
ATOM 5584 N N . GLY A 1 34 ? 3.164 -10.636 1.738 1.00 0.00 34 GLY A N 7
ATOM 5585 C CA . GLY A 1 34 ? 3.534 -10.428 3.124 1.00 0.00 34 GLY A CA 7
ATOM 5586 C C . GLY A 1 34 ? 4.883 -9.753 3.293 1.00 0.00 34 GLY A C 7
ATOM 5587 O O . GLY A 1 34 ? 5.132 -9.113 4.314 1.00 0.00 34 GLY A O 7
ATOM 5591 N N . CYS A 1 35 ? 5.761 -9.891 2.302 1.00 0.00 35 CYS A N 7
ATOM 5592 C CA . CYS A 1 35 ? 7.086 -9.280 2.380 1.00 0.00 35 CYS A CA 7
ATOM 5593 C C . CYS A 1 35 ? 7.239 -8.129 1.386 1.00 0.00 35 CYS A C 7
ATOM 5594 O O . CYS A 1 35 ? 6.560 -8.075 0.358 1.00 0.00 35 CYS A O 7
ATOM 5601 N N . GLY A 1 36 ? 8.143 -7.206 1.701 1.00 0.00 36 GLY A N 7
ATOM 5602 C CA . GLY A 1 36 ? 8.376 -6.072 0.830 1.00 0.00 36 GLY A CA 7
ATOM 5603 C C . GLY A 1 36 ? 7.733 -4.796 1.341 1.00 0.00 36 GLY A C 7
ATOM 5604 O O . GLY A 1 36 ? 8.370 -3.743 1.373 1.00 0.00 36 GLY A O 7
ATOM 5608 N N . GLY A 1 37 ? 6.468 -4.889 1.739 1.00 0.00 37 GLY A N 7
ATOM 5609 C CA . GLY A 1 37 ? 5.763 -3.727 2.242 1.00 0.00 37 GLY A CA 7
ATOM 5610 C C . GLY A 1 37 ? 6.430 -3.129 3.463 1.00 0.00 37 GLY A C 7
ATOM 5611 O O . GLY A 1 37 ? 7.342 -3.726 4.036 1.00 0.00 37 GLY A O 7
ATOM 5615 N N . ASN A 1 38 ? 5.977 -1.946 3.863 1.00 0.00 38 ASN A N 7
ATOM 5616 C CA . ASN A 1 38 ? 6.538 -1.267 5.026 1.00 0.00 38 ASN A CA 7
ATOM 5617 C C . ASN A 1 38 ? 5.590 -0.186 5.536 1.00 0.00 38 ASN A C 7
ATOM 5618 O O . ASN A 1 38 ? 5.018 -0.309 6.618 1.00 0.00 38 ASN A O 7
ATOM 5629 N N . GLY A 1 39 ? 5.429 0.874 4.749 1.00 0.00 39 GLY A N 7
ATOM 5630 C CA . GLY A 1 39 ? 4.551 1.961 5.144 1.00 0.00 39 GLY A CA 7
ATOM 5631 C C . GLY A 1 39 ? 3.716 2.505 3.996 1.00 0.00 39 GLY A C 7
ATOM 5632 O O . GLY A 1 39 ? 2.840 3.344 4.207 1.00 0.00 39 GLY A O 7
ATOM 5636 N N . ASN A 1 40 ? 3.984 2.034 2.781 1.00 0.00 40 ASN A N 7
ATOM 5637 C CA . ASN A 1 40 ? 3.246 2.489 1.606 1.00 0.00 40 ASN A CA 7
ATOM 5638 C C . ASN A 1 40 ? 2.068 1.563 1.307 1.00 0.00 40 ASN A C 7
ATOM 5639 O O . ASN A 1 40 ? 1.116 1.955 0.629 1.00 0.00 40 ASN A O 7
ATOM 5650 N N . LYS A 1 41 ? 2.136 0.336 1.816 1.00 0.00 41 LYS A N 7
ATOM 5651 C CA . LYS A 1 41 ? 1.075 -0.641 1.603 1.00 0.00 41 LYS A CA 7
ATOM 5652 C C . LYS A 1 41 ? -0.074 -0.419 2.582 1.00 0.00 41 LYS A C 7
ATOM 5653 O O . LYS A 1 41 ? 0.102 0.205 3.628 1.00 0.00 41 LYS A O 7
ATOM 5672 N N . PHE A 1 42 ? -1.250 -0.933 2.233 1.00 0.00 42 PHE A N 7
ATOM 5673 C CA . PHE A 1 42 ? -2.430 -0.792 3.080 1.00 0.00 42 PHE A CA 7
ATOM 5674 C C . PHE A 1 42 ? -3.453 -1.883 2.772 1.00 0.00 42 PHE A C 7
ATOM 5675 O O . PHE A 1 42 ? -3.562 -2.338 1.635 1.00 0.00 42 PHE A O 7
ATOM 5692 N N . PRO A 1 43 ? -4.221 -2.317 3.786 1.00 0.00 43 PRO A N 7
ATOM 5693 C CA . PRO A 1 43 ? -5.239 -3.360 3.615 1.00 0.00 43 PRO A CA 7
ATOM 5694 C C . PRO A 1 43 ? -6.454 -2.863 2.840 1.00 0.00 43 PRO A C 7
ATOM 5695 O O . PRO A 1 43 ? -7.070 -3.613 2.083 1.00 0.00 43 PRO A O 7
ATOM 5706 N N . THR A 1 44 ? -6.795 -1.591 3.034 1.00 0.00 44 THR A N 7
ATOM 5707 C CA . THR A 1 44 ? -7.940 -0.995 2.352 1.00 0.00 44 THR A CA 7
ATOM 5708 C C . THR A 1 44 ? -7.574 0.358 1.750 1.00 0.00 44 THR A C 7
ATOM 5709 O O . THR A 1 44 ? -6.496 0.893 2.009 1.00 0.00 44 THR A O 7
ATOM 5720 N N . GLN A 1 45 ? -8.481 0.906 0.948 1.00 0.00 45 GLN A N 7
ATOM 5721 C CA . GLN A 1 45 ? -8.256 2.198 0.310 1.00 0.00 45 GLN A CA 7
ATOM 5722 C C . GLN A 1 45 ? -8.394 3.333 1.319 1.00 0.00 45 GLN A C 7
ATOM 5723 O O . GLN A 1 45 ? -7.732 4.365 1.203 1.00 0.00 45 GLN A O 7
ATOM 5737 N N . GLU A 1 46 ? -9.258 3.137 2.309 1.00 0.00 46 GLU A N 7
ATOM 5738 C CA . GLU A 1 46 ? -9.482 4.144 3.339 1.00 0.00 46 GLU A CA 7
ATOM 5739 C C . GLU A 1 46 ? -8.178 4.503 4.042 1.00 0.00 46 GLU A C 7
ATOM 5740 O O . GLU A 1 46 ? -7.946 5.661 4.389 1.00 0.00 46 GLU A O 7
ATOM 5752 N N . ALA A 1 47 ? -7.327 3.502 4.247 1.00 0.00 47 ALA A N 7
ATOM 5753 C CA . ALA A 1 47 ? -6.044 3.712 4.906 1.00 0.00 47 ALA A CA 7
ATOM 5754 C C . ALA A 1 47 ? -5.033 4.337 3.950 1.00 0.00 47 ALA A C 7
ATOM 5755 O O . ALA A 1 47 ? -4.114 5.038 4.374 1.00 0.00 47 ALA A O 7
ATOM 5762 N N . CYS A 1 48 ? -5.211 4.080 2.657 1.00 0.00 48 CYS A N 7
ATOM 5763 C CA . CYS A 1 48 ? -4.315 4.617 1.638 1.00 0.00 48 CYS A CA 7
ATOM 5764 C C . CYS A 1 48 ? -4.229 6.139 1.732 1.00 0.00 48 CYS A C 7
ATOM 5765 O O . CYS A 1 48 ? -3.139 6.709 1.740 1.00 0.00 48 CYS A O 7
ATOM 5772 N N . MET A 1 49 ? -5.387 6.789 1.796 1.00 0.00 49 MET A N 7
ATOM 5773 C CA . MET A 1 49 ? -5.442 8.245 1.880 1.00 0.00 49 MET A CA 7
ATOM 5774 C C . MET A 1 49 ? -5.432 8.723 3.330 1.00 0.00 49 MET A C 7
ATOM 5775 O O . MET A 1 49 ? -4.993 9.833 3.623 1.00 0.00 49 MET A O 7
ATOM 5789 N N . LYS A 1 50 ? -5.924 7.884 4.236 1.00 0.00 50 LYS A N 7
ATOM 5790 C CA . LYS A 1 50 ? -5.974 8.237 5.650 1.00 0.00 50 LYS A CA 7
ATOM 5791 C C . LYS A 1 50 ? -4.577 8.276 6.266 1.00 0.00 50 LYS A C 7
ATOM 5792 O O . LYS A 1 50 ? -4.358 8.930 7.285 1.00 0.00 50 LYS A O 7
ATOM 5811 N N . ARG A 1 51 ? -3.634 7.568 5.652 1.00 0.00 51 ARG A N 7
ATOM 5812 C CA . ARG A 1 51 ? -2.268 7.526 6.161 1.00 0.00 51 ARG A CA 7
ATOM 5813 C C . ARG A 1 51 ? -1.328 8.398 5.331 1.00 0.00 51 ARG A C 7
ATOM 5814 O O . ARG A 1 51 ? -0.331 8.906 5.842 1.00 0.00 51 ARG A O 7
ATOM 5835 N N . CYS A 1 52 ? -1.641 8.564 4.049 1.00 0.00 52 CYS A N 7
ATOM 5836 C CA . CYS A 1 52 ? -0.805 9.372 3.165 1.00 0.00 52 CYS A CA 7
ATOM 5837 C C . CYS A 1 52 ? -1.477 10.696 2.809 1.00 0.00 52 CYS A C 7
ATOM 5838 O O . CYS A 1 52 ? -0.817 11.732 2.727 1.00 0.00 52 CYS A O 7
ATOM 5845 N N . ALA A 1 53 ? -2.788 10.660 2.599 1.00 0.00 53 ALA A N 7
ATOM 5846 C CA . ALA A 1 53 ? -3.536 11.863 2.251 1.00 0.00 53 ALA A CA 7
ATOM 5847 C C . ALA A 1 53 ? -3.891 12.669 3.495 1.00 0.00 53 ALA A C 7
ATOM 5848 O O . ALA A 1 53 ? -4.077 13.883 3.426 1.00 0.00 53 ALA A O 7
ATOM 5855 N N . LYS A 1 54 ? -3.983 11.987 4.633 1.00 0.00 54 LYS A N 7
ATOM 5856 C CA . LYS A 1 54 ? -4.315 12.645 5.889 1.00 0.00 54 LYS A CA 7
ATOM 5857 C C . LYS A 1 54 ? -3.069 13.236 6.539 1.00 0.00 54 LYS A C 7
ATOM 5858 O O . LYS A 1 54 ? -2.969 14.450 6.722 1.00 0.00 54 LYS A O 7
ATOM 5877 N N . ALA A 1 55 ? -2.122 12.371 6.887 1.00 0.00 55 ALA A N 7
ATOM 5878 C CA . ALA A 1 55 ? -0.882 12.808 7.516 1.00 0.00 55 ALA A CA 7
ATOM 5879 C C . ALA A 1 55 ? 0.076 13.402 6.490 1.00 0.00 55 ALA A C 7
ATOM 5880 O O . ALA A 1 55 ? 0.555 12.644 5.620 1.00 0.00 55 ALA A O 7
ATOM 5888 N N . ILE A 1 1 ? 7.405 12.966 6.010 1.00 0.00 1 ILE A N 8
ATOM 5889 C CA . ILE A 1 1 ? 6.430 12.299 5.108 1.00 0.00 1 ILE A CA 8
ATOM 5890 C C . ILE A 1 1 ? 7.110 11.810 3.831 1.00 0.00 1 ILE A C 8
ATOM 5891 O O . ILE A 1 1 ? 6.896 12.357 2.750 1.00 0.00 1 ILE A O 8
ATOM 5909 N N . ASP A 1 2 ? 7.933 10.774 3.967 1.00 0.00 2 ASP A N 8
ATOM 5910 C CA . ASP A 1 2 ? 8.647 10.211 2.827 1.00 0.00 2 ASP A CA 8
ATOM 5911 C C . ASP A 1 2 ? 8.108 8.827 2.464 1.00 0.00 2 ASP A C 8
ATOM 5912 O O . ASP A 1 2 ? 8.320 8.342 1.353 1.00 0.00 2 ASP A O 8
ATOM 5921 N N . THR A 1 3 ? 7.412 8.195 3.406 1.00 0.00 3 THR A N 8
ATOM 5922 C CA . THR A 1 3 ? 6.849 6.867 3.180 1.00 0.00 3 THR A CA 8
ATOM 5923 C C . THR A 1 3 ? 5.958 6.851 1.941 1.00 0.00 3 THR A C 8
ATOM 5924 O O . THR A 1 3 ? 5.951 5.881 1.182 1.00 0.00 3 THR A O 8
ATOM 5935 N N . CYS A 1 4 ? 5.208 7.930 1.743 1.00 0.00 4 CYS A N 8
ATOM 5936 C CA . CYS A 1 4 ? 4.313 8.038 0.595 1.00 0.00 4 CYS A CA 8
ATOM 5937 C C . CYS A 1 4 ? 5.095 8.123 -0.716 1.00 0.00 4 CYS A C 8
ATOM 5938 O O . CYS A 1 4 ? 4.523 7.983 -1.796 1.00 0.00 4 CYS A O 8
ATOM 5945 N N . ARG A 1 5 ? 6.402 8.355 -0.618 1.00 0.00 5 ARG A N 8
ATOM 5946 C CA . ARG A 1 5 ? 7.250 8.459 -1.802 1.00 0.00 5 ARG A CA 8
ATOM 5947 C C . ARG A 1 5 ? 7.811 7.096 -2.195 1.00 0.00 5 ARG A C 8
ATOM 5948 O O . ARG A 1 5 ? 8.015 6.816 -3.376 1.00 0.00 5 ARG A O 8
ATOM 5969 N N . LEU A 1 6 ? 8.060 6.251 -1.199 1.00 0.00 6 LEU A N 8
ATOM 5970 C CA . LEU A 1 6 ? 8.600 4.919 -1.446 1.00 0.00 6 LEU A CA 8
ATOM 5971 C C . LEU A 1 6 ? 7.477 3.897 -1.621 1.00 0.00 6 LEU A C 8
ATOM 5972 O O . LEU A 1 6 ? 6.527 3.871 -0.839 1.00 0.00 6 LEU A O 8
ATOM 5988 N N . PRO A 1 7 ? 7.567 3.040 -2.656 1.00 0.00 7 PRO A N 8
ATOM 5989 C CA . PRO A 1 7 ? 6.554 2.020 -2.927 1.00 0.00 7 PRO A CA 8
ATOM 5990 C C . PRO A 1 7 ? 6.723 0.783 -2.050 1.00 0.00 7 PRO A C 8
ATOM 5991 O O . PRO A 1 7 ? 7.772 0.583 -1.439 1.00 0.00 7 PRO A O 8
ATOM 6002 N N . SER A 1 8 ? 5.683 -0.044 -1.995 1.00 0.00 8 SER A N 8
ATOM 6003 C CA . SER A 1 8 ? 5.717 -1.263 -1.193 1.00 0.00 8 SER A CA 8
ATOM 6004 C C . SER A 1 8 ? 5.758 -2.499 -2.086 1.00 0.00 8 SER A C 8
ATOM 6005 O O . SER A 1 8 ? 5.020 -2.592 -3.067 1.00 0.00 8 SER A O 8
ATOM 6013 N N . ASP A 1 9 ? 6.620 -3.448 -1.737 1.00 0.00 9 ASP A N 8
ATOM 6014 C CA . ASP A 1 9 ? 6.752 -4.681 -2.506 1.00 0.00 9 ASP A CA 8
ATOM 6015 C C . ASP A 1 9 ? 5.843 -5.769 -1.945 1.00 0.00 9 ASP A C 8
ATOM 6016 O O . ASP A 1 9 ? 5.863 -6.053 -0.747 1.00 0.00 9 ASP A O 8
ATOM 6025 N N . ARG A 1 10 ? 5.042 -6.369 -2.818 1.00 0.00 10 ARG A N 8
ATOM 6026 C CA . ARG A 1 10 ? 4.117 -7.424 -2.413 1.00 0.00 10 ARG A CA 8
ATOM 6027 C C . ARG A 1 10 ? 4.835 -8.752 -2.176 1.00 0.00 10 ARG A C 8
ATOM 6028 O O . ARG A 1 10 ? 4.215 -9.727 -1.751 1.00 0.00 10 ARG A O 8
ATOM 6049 N N . GLY A 1 11 ? 6.137 -8.789 -2.447 1.00 0.00 11 GLY A N 8
ATOM 6050 C CA . GLY A 1 11 ? 6.905 -10.006 -2.258 1.00 0.00 11 GLY A CA 8
ATOM 6051 C C . GLY A 1 11 ? 6.270 -11.217 -2.919 1.00 0.00 11 GLY A C 8
ATOM 6052 O O . GLY A 1 11 ? 5.152 -11.146 -3.428 1.00 0.00 11 GLY A O 8
ATOM 6056 N N . ARG A 1 12 ? 6.987 -12.334 -2.909 1.00 0.00 12 ARG A N 8
ATOM 6057 C CA . ARG A 1 12 ? 6.489 -13.569 -3.504 1.00 0.00 12 ARG A CA 8
ATOM 6058 C C . ARG A 1 12 ? 6.173 -14.612 -2.431 1.00 0.00 12 ARG A C 8
ATOM 6059 O O . ARG A 1 12 ? 5.567 -15.643 -2.720 1.00 0.00 12 ARG A O 8
ATOM 6080 N N . CYS A 1 13 ? 6.600 -14.340 -1.196 1.00 0.00 13 CYS A N 8
ATOM 6081 C CA . CYS A 1 13 ? 6.380 -15.257 -0.078 1.00 0.00 13 CYS A CA 8
ATOM 6082 C C . CYS A 1 13 ? 4.978 -15.877 -0.115 1.00 0.00 13 CYS A C 8
ATOM 6083 O O . CYS A 1 13 ? 4.799 -16.979 -0.634 1.00 0.00 13 CYS A O 8
ATOM 6090 N N . LYS A 1 14 ? 3.989 -15.177 0.435 1.00 0.00 14 LYS A N 8
ATOM 6091 C CA . LYS A 1 14 ? 2.621 -15.678 0.453 1.00 0.00 14 LYS A CA 8
ATOM 6092 C C . LYS A 1 14 ? 1.724 -14.869 -0.480 1.00 0.00 14 LYS A C 8
ATOM 6093 O O . LYS A 1 14 ? 0.670 -14.380 -0.074 1.00 0.00 14 LYS A O 8
ATOM 6112 N N . ALA A 1 15 ? 2.146 -14.733 -1.734 1.00 0.00 15 ALA A N 8
ATOM 6113 C CA . ALA A 1 15 ? 1.373 -13.985 -2.719 1.00 0.00 15 ALA A CA 8
ATOM 6114 C C . ALA A 1 15 ? -0.020 -14.578 -2.889 1.00 0.00 15 ALA A C 8
ATOM 6115 O O . ALA A 1 15 ? -0.217 -15.505 -3.674 1.00 0.00 15 ALA A O 8
ATOM 6122 N N . SER A 1 16 ? -0.983 -14.040 -2.148 1.00 0.00 16 SER A N 8
ATOM 6123 C CA . SER A 1 16 ? -2.358 -14.526 -2.223 1.00 0.00 16 SER A CA 8
ATOM 6124 C C . SER A 1 16 ? -3.346 -13.545 -1.586 1.00 0.00 16 SER A C 8
ATOM 6125 O O . SER A 1 16 ? -4.438 -13.939 -1.177 1.00 0.00 16 SER A O 8
ATOM 6133 N N . PHE A 1 17 ? -2.967 -12.272 -1.507 1.00 0.00 17 PHE A N 8
ATOM 6134 C CA . PHE A 1 17 ? -3.838 -11.257 -0.925 1.00 0.00 17 PHE A CA 8
ATOM 6135 C C . PHE A 1 17 ? -3.798 -9.974 -1.748 1.00 0.00 17 PHE A C 8
ATOM 6136 O O . PHE A 1 17 ? -2.932 -9.808 -2.603 1.00 0.00 17 PHE A O 8
ATOM 6153 N N . GLU A 1 18 ? -4.738 -9.072 -1.486 1.00 0.00 18 GLU A N 8
ATOM 6154 C CA . GLU A 1 18 ? -4.805 -7.804 -2.207 1.00 0.00 18 GLU A CA 8
ATOM 6155 C C . GLU A 1 18 ? -4.757 -6.629 -1.234 1.00 0.00 18 GLU A C 8
ATOM 6156 O O . GLU A 1 18 ? -5.401 -6.656 -0.186 1.00 0.00 18 GLU A O 8
ATOM 6168 N N . ARG A 1 19 ? -3.988 -5.599 -1.582 1.00 0.00 19 ARG A N 8
ATOM 6169 C CA . ARG A 1 19 ? -3.862 -4.424 -0.722 1.00 0.00 19 ARG A CA 8
ATOM 6170 C C . ARG A 1 19 ? -3.678 -3.150 -1.542 1.00 0.00 19 ARG A C 8
ATOM 6171 O O . ARG A 1 19 ? -3.553 -3.197 -2.766 1.00 0.00 19 ARG A O 8
ATOM 6192 N N . TRP A 1 20 ? -3.657 -2.012 -0.851 1.00 0.00 20 TRP A N 8
ATOM 6193 C CA . TRP A 1 20 ? -3.483 -0.718 -1.502 1.00 0.00 20 TRP A CA 8
ATOM 6194 C C . TRP A 1 20 ? -2.114 -0.130 -1.175 1.00 0.00 20 TRP A C 8
ATOM 6195 O O . TRP A 1 20 ? -1.549 -0.400 -0.116 1.00 0.00 20 TRP A O 8
ATOM 6216 N N . TYR A 1 21 ? -1.580 0.667 -2.095 1.00 0.00 21 TYR A N 8
ATOM 6217 C CA . TYR A 1 21 ? -0.268 1.284 -1.909 1.00 0.00 21 TYR A CA 8
ATOM 6218 C C . TYR A 1 21 ? -0.250 2.692 -2.493 1.00 0.00 21 TYR A C 8
ATOM 6219 O O . TYR A 1 21 ? -0.861 2.951 -3.531 1.00 0.00 21 TYR A O 8
ATOM 6237 N N . PHE A 1 22 ? 0.450 3.599 -1.824 1.00 0.00 22 PHE A N 8
ATOM 6238 C CA . PHE A 1 22 ? 0.542 4.980 -2.283 1.00 0.00 22 PHE A CA 8
ATOM 6239 C C . PHE A 1 22 ? 1.417 5.083 -3.529 1.00 0.00 22 PHE A C 8
ATOM 6240 O O . PHE A 1 22 ? 2.581 4.682 -3.517 1.00 0.00 22 PHE A O 8
ATOM 6257 N N . ASN A 1 23 ? 0.848 5.622 -4.602 1.00 0.00 23 ASN A N 8
ATOM 6258 C CA . ASN A 1 23 ? 1.574 5.777 -5.857 1.00 0.00 23 ASN A CA 8
ATOM 6259 C C . ASN A 1 23 ? 1.709 7.251 -6.230 1.00 0.00 23 ASN A C 8
ATOM 6260 O O . ASN A 1 23 ? 1.021 7.742 -7.125 1.00 0.00 23 ASN A O 8
ATOM 6271 N N . GLY A 1 24 ? 2.600 7.950 -5.534 1.00 0.00 24 GLY A N 8
ATOM 6272 C CA . GLY A 1 24 ? 2.812 9.359 -5.803 1.00 0.00 24 GLY A CA 8
ATOM 6273 C C . GLY A 1 24 ? 1.745 10.235 -5.179 1.00 0.00 24 GLY A C 8
ATOM 6274 O O . GLY A 1 24 ? 1.940 10.786 -4.096 1.00 0.00 24 GLY A O 8
ATOM 6278 N N . ARG A 1 25 ? 0.616 10.366 -5.866 1.00 0.00 25 ARG A N 8
ATOM 6279 C CA . ARG A 1 25 ? -0.488 11.185 -5.374 1.00 0.00 25 ARG A CA 8
ATOM 6280 C C . ARG A 1 25 ? -1.742 10.344 -5.152 1.00 0.00 25 ARG A C 8
ATOM 6281 O O . ARG A 1 25 ? -2.537 10.626 -4.255 1.00 0.00 25 ARG A O 8
ATOM 6302 N N . THR A 1 26 ? -1.916 9.312 -5.972 1.00 0.00 26 THR A N 8
ATOM 6303 C CA . THR A 1 26 ? -3.077 8.436 -5.860 1.00 0.00 26 THR A CA 8
ATOM 6304 C C . THR A 1 26 ? -2.671 7.050 -5.370 1.00 0.00 26 THR A C 8
ATOM 6305 O O . THR A 1 26 ? -1.487 6.717 -5.329 1.00 0.00 26 THR A O 8
ATOM 6316 N N . CYS A 1 27 ? -3.663 6.246 -5.000 1.00 0.00 27 CYS A N 8
ATOM 6317 C CA . CYS A 1 27 ? -3.409 4.895 -4.514 1.00 0.00 27 CYS A CA 8
ATOM 6318 C C . CYS A 1 27 ? -3.407 3.894 -5.665 1.00 0.00 27 CYS A C 8
ATOM 6319 O O . CYS A 1 27 ? -3.682 4.247 -6.811 1.00 0.00 27 CYS A O 8
ATOM 6326 N N . ALA A 1 28 ? -3.082 2.645 -5.350 1.00 0.00 28 ALA A N 8
ATOM 6327 C CA . ALA A 1 28 ? -3.026 1.589 -6.353 1.00 0.00 28 ALA A CA 8
ATOM 6328 C C . ALA A 1 28 ? -3.515 0.256 -5.783 1.00 0.00 28 ALA A C 8
ATOM 6329 O O . ALA A 1 28 ? -3.843 0.164 -4.600 1.00 0.00 28 ALA A O 8
ATOM 6336 N N . LYS A 1 29 ? -3.577 -0.771 -6.634 1.00 0.00 29 LYS A N 8
ATOM 6337 C CA . LYS A 1 29 ? -4.050 -2.089 -6.210 1.00 0.00 29 LYS A CA 8
ATOM 6338 C C . LYS A 1 29 ? -3.189 -3.203 -6.798 1.00 0.00 29 LYS A C 8
ATOM 6339 O O . LYS A 1 29 ? -2.853 -3.189 -7.982 1.00 0.00 29 LYS A O 8
ATOM 6358 N N . PHE A 1 30 ? -2.830 -4.165 -5.952 1.00 0.00 30 PHE A N 8
ATOM 6359 C CA . PHE A 1 30 ? -1.998 -5.286 -6.372 1.00 0.00 30 PHE A CA 8
ATOM 6360 C C . PHE A 1 30 ? -2.142 -6.467 -5.420 1.00 0.00 30 PHE A C 8
ATOM 6361 O O . PHE A 1 30 ? -2.828 -6.375 -4.402 1.00 0.00 30 PHE A O 8
ATOM 6378 N N . ILE A 1 31 ? -1.491 -7.577 -5.753 1.00 0.00 31 ILE A N 8
ATOM 6379 C CA . ILE A 1 31 ? -1.549 -8.763 -4.922 1.00 0.00 31 ILE A CA 8
ATOM 6380 C C . ILE A 1 31 ? -0.428 -8.727 -3.896 1.00 0.00 31 ILE A C 8
ATOM 6381 O O . ILE A 1 31 ? 0.736 -8.893 -4.241 1.00 0.00 31 ILE A O 8
ATOM 6397 N N . TYR A 1 32 ? -0.782 -8.489 -2.641 1.00 0.00 32 TYR A N 8
ATOM 6398 C CA . TYR A 1 32 ? 0.211 -8.409 -1.581 1.00 0.00 32 TYR A CA 8
ATOM 6399 C C . TYR A 1 32 ? 0.475 -9.773 -0.961 1.00 0.00 32 TYR A C 8
ATOM 6400 O O . TYR A 1 32 ? -0.421 -10.401 -0.397 1.00 0.00 32 TYR A O 8
ATOM 6418 N N . GLY A 1 33 ? 1.720 -10.222 -1.071 1.00 0.00 33 GLY A N 8
ATOM 6419 C CA . GLY A 1 33 ? 2.099 -11.504 -0.512 1.00 0.00 33 GLY A CA 8
ATOM 6420 C C . GLY A 1 33 ? 2.421 -11.405 0.965 1.00 0.00 33 GLY A C 8
ATOM 6421 O O . GLY A 1 33 ? 2.216 -12.357 1.719 1.00 0.00 33 GLY A O 8
ATOM 6425 N N . GLY A 1 34 ? 2.922 -10.244 1.384 1.00 0.00 34 GLY A N 8
ATOM 6426 C CA . GLY A 1 34 ? 3.255 -10.043 2.781 1.00 0.00 34 GLY A CA 8
ATOM 6427 C C . GLY A 1 34 ? 4.655 -9.495 2.984 1.00 0.00 34 GLY A C 8
ATOM 6428 O O . GLY A 1 34 ? 4.910 -8.778 3.952 1.00 0.00 34 GLY A O 8
ATOM 6432 N N . CYS A 1 35 ? 5.568 -9.832 2.077 1.00 0.00 35 CYS A N 8
ATOM 6433 C CA . CYS A 1 35 ? 6.947 -9.364 2.180 1.00 0.00 35 CYS A CA 8
ATOM 6434 C C . CYS A 1 35 ? 7.277 -8.352 1.082 1.00 0.00 35 CYS A C 8
ATOM 6435 O O . CYS A 1 35 ? 6.741 -8.415 -0.028 1.00 0.00 35 CYS A O 8
ATOM 6442 N N . GLY A 1 36 ? 8.161 -7.414 1.405 1.00 0.00 36 GLY A N 8
ATOM 6443 C CA . GLY A 1 36 ? 8.550 -6.397 0.446 1.00 0.00 36 GLY A CA 8
ATOM 6444 C C . GLY A 1 36 ? 8.038 -5.019 0.820 1.00 0.00 36 GLY A C 8
ATOM 6445 O O . GLY A 1 36 ? 8.636 -4.007 0.454 1.00 0.00 36 GLY A O 8
ATOM 6449 N N . GLY A 1 37 ? 6.929 -4.980 1.552 1.00 0.00 37 GLY A N 8
ATOM 6450 C CA . GLY A 1 37 ? 6.356 -3.712 1.962 1.00 0.00 37 GLY A CA 8
ATOM 6451 C C . GLY A 1 37 ? 7.035 -3.136 3.188 1.00 0.00 37 GLY A C 8
ATOM 6452 O O . GLY A 1 37 ? 8.059 -3.649 3.640 1.00 0.00 37 GLY A O 8
ATOM 6456 N N . ASN A 1 38 ? 6.463 -2.064 3.726 1.00 0.00 38 ASN A N 8
ATOM 6457 C CA . ASN A 1 38 ? 7.015 -1.410 4.907 1.00 0.00 38 ASN A CA 8
ATOM 6458 C C . ASN A 1 38 ? 6.040 -0.370 5.452 1.00 0.00 38 ASN A C 8
ATOM 6459 O O . ASN A 1 38 ? 5.402 -0.584 6.483 1.00 0.00 38 ASN A O 8
ATOM 6470 N N . GLY A 1 39 ? 5.927 0.752 4.750 1.00 0.00 39 GLY A N 8
ATOM 6471 C CA . GLY A 1 39 ? 5.023 1.808 5.172 1.00 0.00 39 GLY A CA 8
ATOM 6472 C C . GLY A 1 39 ? 4.156 2.324 4.036 1.00 0.00 39 GLY A C 8
ATOM 6473 O O . GLY A 1 39 ? 3.313 3.199 4.241 1.00 0.00 39 GLY A O 8
ATOM 6477 N N . ASN A 1 40 ? 4.361 1.783 2.836 1.00 0.00 40 ASN A N 8
ATOM 6478 C CA . ASN A 1 40 ? 3.592 2.195 1.667 1.00 0.00 40 ASN A CA 8
ATOM 6479 C C . ASN A 1 40 ? 2.369 1.302 1.473 1.00 0.00 40 ASN A C 8
ATOM 6480 O O . ASN A 1 40 ? 1.391 1.703 0.841 1.00 0.00 40 ASN A O 8
ATOM 6491 N N . LYS A 1 41 ? 2.432 0.089 2.017 1.00 0.00 41 LYS A N 8
ATOM 6492 C CA . LYS A 1 41 ? 1.330 -0.861 1.902 1.00 0.00 41 LYS A CA 8
ATOM 6493 C C . LYS A 1 41 ? 0.150 -0.444 2.774 1.00 0.00 41 LYS A C 8
ATOM 6494 O O . LYS A 1 41 ? 0.325 0.202 3.807 1.00 0.00 41 LYS A O 8
ATOM 6513 N N . PHE A 1 42 ? -1.051 -0.822 2.349 1.00 0.00 42 PHE A N 8
ATOM 6514 C CA . PHE A 1 42 ? -2.267 -0.494 3.084 1.00 0.00 42 PHE A CA 8
ATOM 6515 C C . PHE A 1 42 ? -3.329 -1.575 2.877 1.00 0.00 42 PHE A C 8
ATOM 6516 O O . PHE A 1 42 ? -3.818 -1.764 1.763 1.00 0.00 42 PHE A O 8
ATOM 6533 N N . PRO A 1 43 ? -3.701 -2.302 3.946 1.00 0.00 43 PRO A N 8
ATOM 6534 C CA . PRO A 1 43 ? -4.707 -3.367 3.862 1.00 0.00 43 PRO A CA 8
ATOM 6535 C C . PRO A 1 43 ? -5.985 -2.913 3.164 1.00 0.00 43 PRO A C 8
ATOM 6536 O O . PRO A 1 43 ? -6.520 -3.620 2.309 1.00 0.00 43 PRO A O 8
ATOM 6547 N N . THR A 1 44 ? -6.474 -1.733 3.531 1.00 0.00 44 THR A N 8
ATOM 6548 C CA . THR A 1 44 ? -7.691 -1.193 2.937 1.00 0.00 44 THR A CA 8
ATOM 6549 C C . THR A 1 44 ? -7.452 0.200 2.362 1.00 0.00 44 THR A C 8
ATOM 6550 O O . THR A 1 44 ? -6.524 0.900 2.767 1.00 0.00 44 THR A O 8
ATOM 6561 N N . GLN A 1 45 ? -8.298 0.595 1.416 1.00 0.00 45 GLN A N 8
ATOM 6562 C CA . GLN A 1 45 ? -8.184 1.904 0.783 1.00 0.00 45 GLN A CA 8
ATOM 6563 C C . GLN A 1 45 ? -8.451 3.019 1.789 1.00 0.00 45 GLN A C 8
ATOM 6564 O O . GLN A 1 45 ? -7.900 4.115 1.676 1.00 0.00 45 GLN A O 8
ATOM 6578 N N . GLU A 1 46 ? -9.300 2.734 2.772 1.00 0.00 46 GLU A N 8
ATOM 6579 C CA . GLU A 1 46 ? -9.638 3.713 3.798 1.00 0.00 46 GLU A CA 8
ATOM 6580 C C . GLU A 1 46 ? -8.385 4.202 4.516 1.00 0.00 46 GLU A C 8
ATOM 6581 O O . GLU A 1 46 ? -8.283 5.373 4.885 1.00 0.00 46 GLU A O 8
ATOM 6593 N N . ALA A 1 47 ? -7.430 3.297 4.707 1.00 0.00 47 ALA A N 8
ATOM 6594 C CA . ALA A 1 47 ? -6.181 3.635 5.376 1.00 0.00 47 ALA A CA 8
ATOM 6595 C C . ALA A 1 47 ? -5.283 4.466 4.467 1.00 0.00 47 ALA A C 8
ATOM 6596 O O . ALA A 1 47 ? -4.502 5.292 4.936 1.00 0.00 47 ALA A O 8
ATOM 6603 N N . CYS A 1 48 ? -5.399 4.236 3.164 1.00 0.00 48 CYS A N 8
ATOM 6604 C CA . CYS A 1 48 ? -4.598 4.955 2.178 1.00 0.00 48 CYS A CA 8
ATOM 6605 C C . CYS A 1 48 ? -4.903 6.453 2.195 1.00 0.00 48 CYS A C 8
ATOM 6606 O O . CYS A 1 48 ? -3.992 7.282 2.206 1.00 0.00 48 CYS A O 8
ATOM 6613 N N . MET A 1 49 ? -6.188 6.791 2.184 1.00 0.00 49 MET A N 8
ATOM 6614 C CA . MET A 1 49 ? -6.615 8.187 2.183 1.00 0.00 49 MET A CA 8
ATOM 6615 C C . MET A 1 49 ? -6.334 8.867 3.522 1.00 0.00 49 MET A C 8
ATOM 6616 O O . MET A 1 49 ? -5.963 10.040 3.564 1.00 0.00 49 MET A O 8
ATOM 6630 N N . LYS A 1 50 ? -6.520 8.136 4.615 1.00 0.00 50 LYS A N 8
ATOM 6631 C CA . LYS A 1 50 ? -6.293 8.692 5.946 1.00 0.00 50 LYS A CA 8
ATOM 6632 C C . LYS A 1 50 ? -4.805 8.745 6.298 1.00 0.00 50 LYS A C 8
ATOM 6633 O O . LYS A 1 50 ? -4.438 9.186 7.387 1.00 0.00 50 LYS A O 8
ATOM 6652 N N . ARG A 1 51 ? -3.949 8.299 5.381 1.00 0.00 51 ARG A N 8
ATOM 6653 C CA . ARG A 1 51 ? -2.509 8.309 5.622 1.00 0.00 51 ARG A CA 8
ATOM 6654 C C . ARG A 1 51 ? -1.858 9.551 5.019 1.00 0.00 51 ARG A C 8
ATOM 6655 O O . ARG A 1 51 ? -1.125 10.269 5.700 1.00 0.00 51 ARG A O 8
ATOM 6676 N N . CYS A 1 52 ? -2.118 9.795 3.737 1.00 0.00 52 CYS A N 8
ATOM 6677 C CA . CYS A 1 52 ? -1.542 10.947 3.051 1.00 0.00 52 CYS A CA 8
ATOM 6678 C C . CYS A 1 52 ? -2.616 11.960 2.660 1.00 0.00 52 CYS A C 8
ATOM 6679 O O . CYS A 1 52 ? -2.349 13.159 2.579 1.00 0.00 52 CYS A O 8
ATOM 6686 N N . ALA A 1 53 ? -3.829 11.475 2.414 1.00 0.00 53 ALA A N 8
ATOM 6687 C CA . ALA A 1 53 ? -4.932 12.347 2.029 1.00 0.00 53 ALA A CA 8
ATOM 6688 C C . ALA A 1 53 ? -5.517 13.067 3.239 1.00 0.00 53 ALA A C 8
ATOM 6689 O O . ALA A 1 53 ? -6.110 14.138 3.108 1.00 0.00 53 ALA A O 8
ATOM 6696 N N . LYS A 1 54 ? -5.348 12.475 4.418 1.00 0.00 54 LYS A N 8
ATOM 6697 C CA . LYS A 1 54 ? -5.862 13.066 5.647 1.00 0.00 54 LYS A CA 8
ATOM 6698 C C . LYS A 1 54 ? -5.204 14.415 5.920 1.00 0.00 54 LYS A C 8
ATOM 6699 O O . LYS A 1 54 ? -5.845 15.461 5.819 1.00 0.00 54 LYS A O 8
ATOM 6718 N N . ALA A 1 55 ? -3.921 14.383 6.265 1.00 0.00 55 ALA A N 8
ATOM 6719 C CA . ALA A 1 55 ? -3.176 15.602 6.553 1.00 0.00 55 ALA A CA 8
ATOM 6720 C C . ALA A 1 55 ? -2.740 16.295 5.267 1.00 0.00 55 ALA A C 8
ATOM 6721 O O . ALA A 1 55 ? -2.644 15.608 4.228 1.00 0.00 55 ALA A O 8
ATOM 6729 N N . ILE A 1 1 ? 5.276 11.994 5.358 1.00 0.00 1 ILE A N 9
ATOM 6730 C CA . ILE A 1 1 ? 4.983 12.111 3.905 1.00 0.00 1 ILE A CA 9
ATOM 6731 C C . ILE A 1 1 ? 5.961 11.278 3.081 1.00 0.00 1 ILE A C 9
ATOM 6732 O O . ILE A 1 1 ? 5.608 10.752 2.026 1.00 0.00 1 ILE A O 9
ATOM 6750 N N . ASP A 1 2 ? 7.192 11.164 3.571 1.00 0.00 2 ASP A N 9
ATOM 6751 C CA . ASP A 1 2 ? 8.221 10.395 2.879 1.00 0.00 2 ASP A CA 9
ATOM 6752 C C . ASP A 1 2 ? 7.782 8.947 2.678 1.00 0.00 2 ASP A C 9
ATOM 6753 O O . ASP A 1 2 ? 8.233 8.276 1.750 1.00 0.00 2 ASP A O 9
ATOM 6762 N N . THR A 1 3 ? 6.897 8.472 3.551 1.00 0.00 3 THR A N 9
ATOM 6763 C CA . THR A 1 3 ? 6.398 7.104 3.465 1.00 0.00 3 THR A CA 9
ATOM 6764 C C . THR A 1 3 ? 5.769 6.838 2.099 1.00 0.00 3 THR A C 9
ATOM 6765 O O . THR A 1 3 ? 5.780 5.709 1.608 1.00 0.00 3 THR A O 9
ATOM 6776 N N . CYS A 1 4 ? 5.224 7.888 1.489 1.00 0.00 4 CYS A N 9
ATOM 6777 C CA . CYS A 1 4 ? 4.592 7.771 0.179 1.00 0.00 4 CYS A CA 9
ATOM 6778 C C . CYS A 1 4 ? 5.631 7.669 -0.938 1.00 0.00 4 CYS A C 9
ATOM 6779 O O . CYS A 1 4 ? 5.278 7.517 -2.108 1.00 0.00 4 CYS A O 9
ATOM 6786 N N . ARG A 1 5 ? 6.910 7.757 -0.579 1.00 0.00 5 ARG A N 9
ATOM 6787 C CA . ARG A 1 5 ? 7.986 7.677 -1.563 1.00 0.00 5 ARG A CA 9
ATOM 6788 C C . ARG A 1 5 ? 8.517 6.251 -1.694 1.00 0.00 5 ARG A C 9
ATOM 6789 O O . ARG A 1 5 ? 9.137 5.904 -2.700 1.00 0.00 5 ARG A O 9
ATOM 6810 N N . LEU A 1 6 ? 8.278 5.427 -0.677 1.00 0.00 6 LEU A N 9
ATOM 6811 C CA . LEU A 1 6 ? 8.746 4.043 -0.697 1.00 0.00 6 LEU A CA 9
ATOM 6812 C C . LEU A 1 6 ? 7.842 3.171 -1.568 1.00 0.00 6 LEU A C 9
ATOM 6813 O O . LEU A 1 6 ? 6.650 3.037 -1.293 1.00 0.00 6 LEU A O 9
ATOM 6829 N N . PRO A 1 7 ? 8.397 2.554 -2.629 1.00 0.00 7 PRO A N 9
ATOM 6830 C CA . PRO A 1 7 ? 7.627 1.689 -3.524 1.00 0.00 7 PRO A CA 9
ATOM 6831 C C . PRO A 1 7 ? 7.310 0.343 -2.879 1.00 0.00 7 PRO A C 9
ATOM 6832 O O . PRO A 1 7 ? 8.109 -0.590 -2.942 1.00 0.00 7 PRO A O 9
ATOM 6843 N N . SER A 1 8 ? 6.142 0.254 -2.253 1.00 0.00 8 SER A N 9
ATOM 6844 C CA . SER A 1 8 ? 5.724 -0.974 -1.589 1.00 0.00 8 SER A CA 9
ATOM 6845 C C . SER A 1 8 ? 5.576 -2.116 -2.590 1.00 0.00 8 SER A C 9
ATOM 6846 O O . SER A 1 8 ? 4.779 -2.038 -3.524 1.00 0.00 8 SER A O 9
ATOM 6854 N N . ASP A 1 9 ? 6.348 -3.180 -2.383 1.00 0.00 9 ASP A N 9
ATOM 6855 C CA . ASP A 1 9 ? 6.297 -4.341 -3.263 1.00 0.00 9 ASP A CA 9
ATOM 6856 C C . ASP A 1 9 ? 5.261 -5.343 -2.764 1.00 0.00 9 ASP A C 9
ATOM 6857 O O . ASP A 1 9 ? 4.986 -5.420 -1.566 1.00 0.00 9 ASP A O 9
ATOM 6866 N N . ARG A 1 10 ? 4.677 -6.097 -3.688 1.00 0.00 10 ARG A N 9
ATOM 6867 C CA . ARG A 1 10 ? 3.657 -7.081 -3.342 1.00 0.00 10 ARG A CA 9
ATOM 6868 C C . ARG A 1 10 ? 4.264 -8.449 -3.047 1.00 0.00 10 ARG A C 9
ATOM 6869 O O . ARG A 1 10 ? 3.615 -9.302 -2.441 1.00 0.00 10 ARG A O 9
ATOM 6890 N N . GLY A 1 11 ? 5.506 -8.657 -3.471 1.00 0.00 11 GLY A N 9
ATOM 6891 C CA . GLY A 1 11 ? 6.164 -9.928 -3.234 1.00 0.00 11 GLY A CA 9
ATOM 6892 C C . GLY A 1 11 ? 5.400 -11.103 -3.815 1.00 0.00 11 GLY A C 9
ATOM 6893 O O . GLY A 1 11 ? 4.195 -11.021 -4.044 1.00 0.00 11 GLY A O 9
ATOM 6897 N N . ARG A 1 12 ? 6.107 -12.205 -4.048 1.00 0.00 12 ARG A N 9
ATOM 6898 C CA . ARG A 1 12 ? 5.492 -13.409 -4.597 1.00 0.00 12 ARG A CA 9
ATOM 6899 C C . ARG A 1 12 ? 5.433 -14.521 -3.550 1.00 0.00 12 ARG A C 9
ATOM 6900 O O . ARG A 1 12 ? 4.770 -15.539 -3.751 1.00 0.00 12 ARG A O 9
ATOM 6921 N N . CYS A 1 13 ? 6.140 -14.323 -2.436 1.00 0.00 13 CYS A N 9
ATOM 6922 C CA . CYS A 1 13 ? 6.182 -15.309 -1.353 1.00 0.00 13 CYS A CA 9
ATOM 6923 C C . CYS A 1 13 ? 4.803 -15.917 -1.078 1.00 0.00 13 CYS A C 9
ATOM 6924 O O . CYS A 1 13 ? 4.490 -17.003 -1.569 1.00 0.00 13 CYS A O 9
ATOM 6931 N N . LYS A 1 14 ? 3.988 -15.224 -0.288 1.00 0.00 14 LYS A N 9
ATOM 6932 C CA . LYS A 1 14 ? 2.654 -15.713 0.048 1.00 0.00 14 LYS A CA 9
ATOM 6933 C C . LYS A 1 14 ? 1.570 -14.873 -0.621 1.00 0.00 14 LYS A C 9
ATOM 6934 O O . LYS A 1 14 ? 0.512 -14.632 -0.039 1.00 0.00 14 LYS A O 9
ATOM 6953 N N . ALA A 1 15 ? 1.835 -14.431 -1.847 1.00 0.00 15 ALA A N 9
ATOM 6954 C CA . ALA A 1 15 ? 0.876 -13.621 -2.592 1.00 0.00 15 ALA A CA 9
ATOM 6955 C C . ALA A 1 15 ? -0.516 -14.248 -2.563 1.00 0.00 15 ALA A C 9
ATOM 6956 O O . ALA A 1 15 ? -0.739 -15.311 -3.142 1.00 0.00 15 ALA A O 9
ATOM 6963 N N . SER A 1 16 ? -1.447 -13.586 -1.882 1.00 0.00 16 SER A N 9
ATOM 6964 C CA . SER A 1 16 ? -2.814 -14.086 -1.777 1.00 0.00 16 SER A CA 9
ATOM 6965 C C . SER A 1 16 ? -3.749 -13.045 -1.161 1.00 0.00 16 SER A C 9
ATOM 6966 O O . SER A 1 16 ? -4.935 -12.996 -1.489 1.00 0.00 16 SER A O 9
ATOM 6974 N N . PHE A 1 17 ? -3.214 -12.214 -0.269 1.00 0.00 17 PHE A N 9
ATOM 6975 C CA . PHE A 1 17 ? -4.010 -11.183 0.384 1.00 0.00 17 PHE A CA 9
ATOM 6976 C C . PHE A 1 17 ? -3.792 -9.833 -0.286 1.00 0.00 17 PHE A C 9
ATOM 6977 O O . PHE A 1 17 ? -2.686 -9.293 -0.269 1.00 0.00 17 PHE A O 9
ATOM 6994 N N . GLU A 1 18 ? -4.849 -9.296 -0.881 1.00 0.00 18 GLU A N 9
ATOM 6995 C CA . GLU A 1 18 ? -4.765 -8.013 -1.561 1.00 0.00 18 GLU A CA 9
ATOM 6996 C C . GLU A 1 18 ? -4.607 -6.872 -0.561 1.00 0.00 18 GLU A C 9
ATOM 6997 O O . GLU A 1 18 ? -5.235 -6.869 0.499 1.00 0.00 18 GLU A O 9
ATOM 7009 N N . ARG A 1 19 ? -3.761 -5.906 -0.904 1.00 0.00 19 ARG A N 9
ATOM 7010 C CA . ARG A 1 19 ? -3.515 -4.760 -0.039 1.00 0.00 19 ARG A CA 9
ATOM 7011 C C . ARG A 1 19 ? -3.473 -3.466 -0.848 1.00 0.00 19 ARG A C 9
ATOM 7012 O O . ARG A 1 19 ? -3.314 -3.489 -2.069 1.00 0.00 19 ARG A O 9
ATOM 7033 N N . TRP A 1 20 ? -3.614 -2.341 -0.156 1.00 0.00 20 TRP A N 9
ATOM 7034 C CA . TRP A 1 20 ? -3.590 -1.033 -0.802 1.00 0.00 20 TRP A CA 9
ATOM 7035 C C . TRP A 1 20 ? -2.263 -0.327 -0.540 1.00 0.00 20 TRP A C 9
ATOM 7036 O O . TRP A 1 20 ? -1.638 -0.528 0.497 1.00 0.00 20 TRP A O 9
ATOM 7057 N N . TYR A 1 21 ? -1.834 0.492 -1.494 1.00 0.00 21 TYR A N 9
ATOM 7058 C CA . TYR A 1 21 ? -0.572 1.219 -1.369 1.00 0.00 21 TYR A CA 9
ATOM 7059 C C . TYR A 1 21 ? -0.679 2.596 -2.018 1.00 0.00 21 TYR A C 9
ATOM 7060 O O . TYR A 1 21 ? -1.119 2.721 -3.162 1.00 0.00 21 TYR A O 9
ATOM 7078 N N . PHE A 1 22 ? -0.277 3.625 -1.282 1.00 0.00 22 PHE A N 9
ATOM 7079 C CA . PHE A 1 22 ? -0.332 4.992 -1.790 1.00 0.00 22 PHE A CA 9
ATOM 7080 C C . PHE A 1 22 ? 0.923 5.329 -2.587 1.00 0.00 22 PHE A C 9
ATOM 7081 O O . PHE A 1 22 ? 2.004 5.499 -2.023 1.00 0.00 22 PHE A O 9
ATOM 7098 N N . ASN A 1 23 ? 0.769 5.424 -3.903 1.00 0.00 23 ASN A N 9
ATOM 7099 C CA . ASN A 1 23 ? 1.886 5.739 -4.784 1.00 0.00 23 ASN A CA 9
ATOM 7100 C C . ASN A 1 23 ? 1.995 7.245 -5.009 1.00 0.00 23 ASN A C 9
ATOM 7101 O O . ASN A 1 23 ? 1.385 7.792 -5.927 1.00 0.00 23 ASN A O 9
ATOM 7112 N N . GLY A 1 24 ? 2.776 7.907 -4.162 1.00 0.00 24 GLY A N 9
ATOM 7113 C CA . GLY A 1 24 ? 2.955 9.342 -4.280 1.00 0.00 24 GLY A CA 9
ATOM 7114 C C . GLY A 1 24 ? 1.797 10.119 -3.687 1.00 0.00 24 GLY A C 9
ATOM 7115 O O . GLY A 1 24 ? 1.983 10.932 -2.782 1.00 0.00 24 GLY A O 9
ATOM 7119 N N . ARG A 1 25 ? 0.600 9.867 -4.202 1.00 0.00 25 ARG A N 9
ATOM 7120 C CA . ARG A 1 25 ? -0.597 10.548 -3.722 1.00 0.00 25 ARG A CA 9
ATOM 7121 C C . ARG A 1 25 ? -1.849 9.696 -3.931 1.00 0.00 25 ARG A C 9
ATOM 7122 O O . ARG A 1 25 ? -2.793 9.765 -3.145 1.00 0.00 25 ARG A O 9
ATOM 7143 N N . THR A 1 26 ? -1.856 8.895 -4.994 1.00 0.00 26 THR A N 9
ATOM 7144 C CA . THR A 1 26 ? -2.998 8.039 -5.296 1.00 0.00 26 THR A CA 9
ATOM 7145 C C . THR A 1 26 ? -2.816 6.652 -4.690 1.00 0.00 26 THR A C 9
ATOM 7146 O O . THR A 1 26 ? -1.724 6.298 -4.245 1.00 0.00 26 THR A O 9
ATOM 7157 N N . CYS A 1 27 ? -3.891 5.873 -4.675 1.00 0.00 27 CYS A N 9
ATOM 7158 C CA . CYS A 1 27 ? -3.845 4.524 -4.123 1.00 0.00 27 CYS A CA 9
ATOM 7159 C C . CYS A 1 27 ? -3.717 3.484 -5.232 1.00 0.00 27 CYS A C 9
ATOM 7160 O O . CYS A 1 27 ? -3.820 3.805 -6.416 1.00 0.00 27 CYS A O 9
ATOM 7167 N N . ALA A 1 28 ? -3.482 2.237 -4.838 1.00 0.00 28 ALA A N 9
ATOM 7168 C CA . ALA A 1 28 ? -3.327 1.143 -5.790 1.00 0.00 28 ALA A CA 9
ATOM 7169 C C . ALA A 1 28 ? -3.718 -0.191 -5.153 1.00 0.00 28 ALA A C 9
ATOM 7170 O O . ALA A 1 28 ? -4.055 -0.242 -3.970 1.00 0.00 28 ALA A O 9
ATOM 7177 N N . LYS A 1 29 ? -3.692 -1.268 -5.940 1.00 0.00 29 LYS A N 9
ATOM 7178 C CA . LYS A 1 29 ? -4.071 -2.586 -5.433 1.00 0.00 29 LYS A CA 9
ATOM 7179 C C . LYS A 1 29 ? -3.242 -3.701 -6.068 1.00 0.00 29 LYS A C 9
ATOM 7180 O O . LYS A 1 29 ? -2.961 -3.680 -7.266 1.00 0.00 29 LYS A O 9
ATOM 7199 N N . PHE A 1 30 ? -2.859 -4.675 -5.246 1.00 0.00 30 PHE A N 9
ATOM 7200 C CA . PHE A 1 30 ? -2.064 -5.809 -5.705 1.00 0.00 30 PHE A CA 9
ATOM 7201 C C . PHE A 1 30 ? -2.165 -6.971 -4.720 1.00 0.00 30 PHE A C 9
ATOM 7202 O O . PHE A 1 30 ? -2.795 -6.847 -3.671 1.00 0.00 30 PHE A O 9
ATOM 7219 N N . ILE A 1 31 ? -1.547 -8.101 -5.055 1.00 0.00 31 ILE A N 9
ATOM 7220 C CA . ILE A 1 31 ? -1.583 -9.263 -4.177 1.00 0.00 31 ILE A CA 9
ATOM 7221 C C . ILE A 1 31 ? -0.418 -9.216 -3.199 1.00 0.00 31 ILE A C 9
ATOM 7222 O O . ILE A 1 31 ? 0.728 -9.459 -3.574 1.00 0.00 31 ILE A O 9
ATOM 7238 N N . TYR A 1 32 ? -0.714 -8.888 -1.947 1.00 0.00 32 TYR A N 9
ATOM 7239 C CA . TYR A 1 32 ? 0.319 -8.784 -0.924 1.00 0.00 32 TYR A CA 9
ATOM 7240 C C . TYR A 1 32 ? 0.553 -10.120 -0.229 1.00 0.00 32 TYR A C 9
ATOM 7241 O O . TYR A 1 32 ? -0.270 -10.577 0.563 1.00 0.00 32 TYR A O 9
ATOM 7259 N N . GLY A 1 33 ? 1.693 -10.731 -0.532 1.00 0.00 33 GLY A N 9
ATOM 7260 C CA . GLY A 1 33 ? 2.038 -12.001 0.073 1.00 0.00 33 GLY A CA 9
ATOM 7261 C C . GLY A 1 33 ? 2.848 -11.827 1.342 1.00 0.00 33 GLY A C 9
ATOM 7262 O O . GLY A 1 33 ? 2.812 -12.677 2.230 1.00 0.00 33 GLY A O 9
ATOM 7266 N N . GLY A 1 34 ? 3.576 -10.717 1.429 1.00 0.00 34 GLY A N 9
ATOM 7267 C CA . GLY A 1 34 ? 4.382 -10.453 2.606 1.00 0.00 34 GLY A CA 9
ATOM 7268 C C . GLY A 1 34 ? 5.762 -9.909 2.278 1.00 0.00 34 GLY A C 9
ATOM 7269 O O . GLY A 1 34 ? 6.495 -9.497 3.176 1.00 0.00 34 GLY A O 9
ATOM 7273 N N . CYS A 1 35 ? 6.125 -9.906 0.996 1.00 0.00 35 CYS A N 9
ATOM 7274 C CA . CYS A 1 35 ? 7.434 -9.406 0.583 1.00 0.00 35 CYS A CA 9
ATOM 7275 C C . CYS A 1 35 ? 7.308 -8.098 -0.193 1.00 0.00 35 CYS A C 9
ATOM 7276 O O . CYS A 1 35 ? 6.873 -8.085 -1.348 1.00 0.00 35 CYS A O 9
ATOM 7283 N N . GLY A 1 36 ? 7.697 -6.998 0.447 1.00 0.00 36 GLY A N 9
ATOM 7284 C CA . GLY A 1 36 ? 7.625 -5.700 -0.199 1.00 0.00 36 GLY A CA 9
ATOM 7285 C C . GLY A 1 36 ? 6.902 -4.660 0.638 1.00 0.00 36 GLY A C 9
ATOM 7286 O O . GLY A 1 36 ? 6.993 -3.464 0.360 1.00 0.00 36 GLY A O 9
ATOM 7290 N N . GLY A 1 37 ? 6.182 -5.110 1.661 1.00 0.00 37 GLY A N 9
ATOM 7291 C CA . GLY A 1 37 ? 5.453 -4.191 2.514 1.00 0.00 37 GLY A CA 9
ATOM 7292 C C . GLY A 1 37 ? 6.301 -3.645 3.646 1.00 0.00 37 GLY A C 9
ATOM 7293 O O . GLY A 1 37 ? 6.889 -4.406 4.414 1.00 0.00 37 GLY A O 9
ATOM 7297 N N . ASN A 1 38 ? 6.357 -2.321 3.752 1.00 0.00 38 ASN A N 9
ATOM 7298 C CA . ASN A 1 38 ? 7.133 -1.669 4.802 1.00 0.00 38 ASN A CA 9
ATOM 7299 C C . ASN A 1 38 ? 6.319 -0.557 5.462 1.00 0.00 38 ASN A C 9
ATOM 7300 O O . ASN A 1 38 ? 5.839 -0.712 6.585 1.00 0.00 38 ASN A O 9
ATOM 7311 N N . GLY A 1 39 ? 6.165 0.558 4.756 1.00 0.00 39 GLY A N 9
ATOM 7312 C CA . GLY A 1 39 ? 5.406 1.675 5.288 1.00 0.00 39 GLY A CA 9
ATOM 7313 C C . GLY A 1 39 ? 4.526 2.341 4.243 1.00 0.00 39 GLY A C 9
ATOM 7314 O O . GLY A 1 39 ? 3.828 3.311 4.541 1.00 0.00 39 GLY A O 9
ATOM 7318 N N . ASN A 1 40 ? 4.561 1.828 3.014 1.00 0.00 40 ASN A N 9
ATOM 7319 C CA . ASN A 1 40 ? 3.764 2.387 1.929 1.00 0.00 40 ASN A CA 9
ATOM 7320 C C . ASN A 1 40 ? 2.496 1.569 1.687 1.00 0.00 40 ASN A C 9
ATOM 7321 O O . ASN A 1 40 ? 1.566 2.034 1.028 1.00 0.00 40 ASN A O 9
ATOM 7332 N N . LYS A 1 41 ? 2.465 0.349 2.215 1.00 0.00 41 LYS A N 9
ATOM 7333 C CA . LYS A 1 41 ? 1.311 -0.526 2.042 1.00 0.00 41 LYS A CA 9
ATOM 7334 C C . LYS A 1 41 ? 0.290 -0.329 3.160 1.00 0.00 41 LYS A C 9
ATOM 7335 O O . LYS A 1 41 ? 0.616 0.170 4.237 1.00 0.00 41 LYS A O 9
ATOM 7354 N N . PHE A 1 42 ? -0.948 -0.733 2.891 1.00 0.00 42 PHE A N 9
ATOM 7355 C CA . PHE A 1 42 ? -2.030 -0.614 3.860 1.00 0.00 42 PHE A CA 9
ATOM 7356 C C . PHE A 1 42 ? -3.142 -1.615 3.539 1.00 0.00 42 PHE A C 9
ATOM 7357 O O . PHE A 1 42 ? -3.482 -1.818 2.374 1.00 0.00 42 PHE A O 9
ATOM 7374 N N . PRO A 1 43 ? -3.721 -2.260 4.566 1.00 0.00 43 PRO A N 9
ATOM 7375 C CA . PRO A 1 43 ? -4.791 -3.246 4.375 1.00 0.00 43 PRO A CA 9
ATOM 7376 C C . PRO A 1 43 ? -5.995 -2.678 3.627 1.00 0.00 43 PRO A C 9
ATOM 7377 O O . PRO A 1 43 ? -6.573 -3.347 2.770 1.00 0.00 43 PRO A O 9
ATOM 7388 N N . THR A 1 44 ? -6.377 -1.448 3.959 1.00 0.00 44 THR A N 9
ATOM 7389 C CA . THR A 1 44 ? -7.521 -0.809 3.316 1.00 0.00 44 THR A CA 9
ATOM 7390 C C . THR A 1 44 ? -7.126 0.505 2.648 1.00 0.00 44 THR A C 9
ATOM 7391 O O . THR A 1 44 ? -6.139 1.137 3.024 1.00 0.00 44 THR A O 9
ATOM 7402 N N . GLN A 1 45 ? -7.913 0.910 1.655 1.00 0.00 45 GLN A N 9
ATOM 7403 C CA . GLN A 1 45 ? -7.659 2.149 0.930 1.00 0.00 45 GLN A CA 9
ATOM 7404 C C . GLN A 1 45 ? -7.964 3.362 1.804 1.00 0.00 45 GLN A C 9
ATOM 7405 O O . GLN A 1 45 ? -7.410 4.441 1.602 1.00 0.00 45 GLN A O 9
ATOM 7419 N N . GLU A 1 46 ? -8.852 3.175 2.777 1.00 0.00 46 GLU A N 9
ATOM 7420 C CA . GLU A 1 46 ? -9.230 4.254 3.682 1.00 0.00 46 GLU A CA 9
ATOM 7421 C C . GLU A 1 46 ? -8.015 4.786 4.437 1.00 0.00 46 GLU A C 9
ATOM 7422 O O . GLU A 1 46 ? -8.012 5.927 4.898 1.00 0.00 46 GLU A O 9
ATOM 7434 N N . ALA A 1 47 ? -6.987 3.952 4.562 1.00 0.00 47 ALA A N 9
ATOM 7435 C CA . ALA A 1 47 ? -5.771 4.342 5.263 1.00 0.00 47 ALA A CA 9
ATOM 7436 C C . ALA A 1 47 ? -4.778 5.011 4.317 1.00 0.00 47 ALA A C 9
ATOM 7437 O O . ALA A 1 47 ? -4.137 5.999 4.675 1.00 0.00 47 ALA A O 9
ATOM 7444 N N . CYS A 1 48 ? -4.650 4.465 3.112 1.00 0.00 48 CYS A N 9
ATOM 7445 C CA . CYS A 1 48 ? -3.728 5.013 2.123 1.00 0.00 48 CYS A CA 9
ATOM 7446 C C . CYS A 1 48 ? -4.082 6.458 1.781 1.00 0.00 48 CYS A C 9
ATOM 7447 O O . CYS A 1 48 ? -3.213 7.250 1.418 1.00 0.00 48 CYS A O 9
ATOM 7454 N N . MET A 1 49 ? -5.363 6.793 1.895 1.00 0.00 49 MET A N 9
ATOM 7455 C CA . MET A 1 49 ? -5.829 8.140 1.591 1.00 0.00 49 MET A CA 9
ATOM 7456 C C . MET A 1 49 ? -5.748 9.041 2.821 1.00 0.00 49 MET A C 9
ATOM 7457 O O . MET A 1 49 ? -5.384 10.212 2.722 1.00 0.00 49 MET A O 9
ATOM 7471 N N . LYS A 1 50 ? -6.095 8.488 3.977 1.00 0.00 50 LYS A N 9
ATOM 7472 C CA . LYS A 1 50 ? -6.068 9.244 5.225 1.00 0.00 50 LYS A CA 9
ATOM 7473 C C . LYS A 1 50 ? -4.638 9.475 5.715 1.00 0.00 50 LYS A C 9
ATOM 7474 O O . LYS A 1 50 ? -4.420 10.205 6.683 1.00 0.00 50 LYS A O 9
ATOM 7493 N N . ARG A 1 51 ? -3.666 8.850 5.056 1.00 0.00 51 ARG A N 9
ATOM 7494 C CA . ARG A 1 51 ? -2.267 8.995 5.447 1.00 0.00 51 ARG A CA 9
ATOM 7495 C C . ARG A 1 51 ? -1.475 9.799 4.419 1.00 0.00 51 ARG A C 9
ATOM 7496 O O . ARG A 1 51 ? -0.504 10.473 4.764 1.00 0.00 51 ARG A O 9
ATOM 7517 N N . CYS A 1 52 ? -1.880 9.717 3.154 1.00 0.00 52 CYS A N 9
ATOM 7518 C CA . CYS A 1 52 ? -1.186 10.435 2.088 1.00 0.00 52 CYS A CA 9
ATOM 7519 C C . CYS A 1 52 ? -2.099 11.446 1.396 1.00 0.00 52 CYS A C 9
ATOM 7520 O O . CYS A 1 52 ? -1.634 12.471 0.897 1.00 0.00 52 CYS A O 9
ATOM 7527 N N . ALA A 1 53 ? -3.396 11.156 1.363 1.00 0.00 53 ALA A N 9
ATOM 7528 C CA . ALA A 1 53 ? -4.356 12.048 0.723 1.00 0.00 53 ALA A CA 9
ATOM 7529 C C . ALA A 1 53 ? -4.848 13.118 1.690 1.00 0.00 53 ALA A C 9
ATOM 7530 O O . ALA A 1 53 ? -5.191 14.228 1.280 1.00 0.00 53 ALA A O 9
ATOM 7537 N N . LYS A 1 54 ? -4.882 12.781 2.975 1.00 0.00 54 LYS A N 9
ATOM 7538 C CA . LYS A 1 54 ? -5.334 13.719 3.995 1.00 0.00 54 LYS A CA 9
ATOM 7539 C C . LYS A 1 54 ? -4.151 14.400 4.674 1.00 0.00 54 LYS A C 9
ATOM 7540 O O . LYS A 1 54 ? -4.072 15.627 4.724 1.00 0.00 54 LYS A O 9
ATOM 7559 N N . ALA A 1 55 ? -3.232 13.595 5.197 1.00 0.00 55 ALA A N 9
ATOM 7560 C CA . ALA A 1 55 ? -2.051 14.121 5.873 1.00 0.00 55 ALA A CA 9
ATOM 7561 C C . ALA A 1 55 ? -1.194 14.946 4.919 1.00 0.00 55 ALA A C 9
ATOM 7562 O O . ALA A 1 55 ? -1.198 14.642 3.708 1.00 0.00 55 ALA A O 9
ATOM 7570 N N . ILE A 1 1 ? 8.103 14.301 2.994 1.00 0.00 1 ILE A N 10
ATOM 7571 C CA . ILE A 1 1 ? 7.432 12.987 2.832 1.00 0.00 1 ILE A CA 10
ATOM 7572 C C . ILE A 1 1 ? 8.405 11.936 2.305 1.00 0.00 1 ILE A C 10
ATOM 7573 O O . ILE A 1 1 ? 8.881 12.025 1.172 1.00 0.00 1 ILE A O 10
ATOM 7591 N N . ASP A 1 2 ? 8.704 10.944 3.139 1.00 0.00 2 ASP A N 10
ATOM 7592 C CA . ASP A 1 2 ? 9.629 9.879 2.762 1.00 0.00 2 ASP A CA 10
ATOM 7593 C C . ASP A 1 2 ? 8.900 8.551 2.571 1.00 0.00 2 ASP A C 10
ATOM 7594 O O . ASP A 1 2 ? 9.404 7.650 1.900 1.00 0.00 2 ASP A O 10
ATOM 7603 N N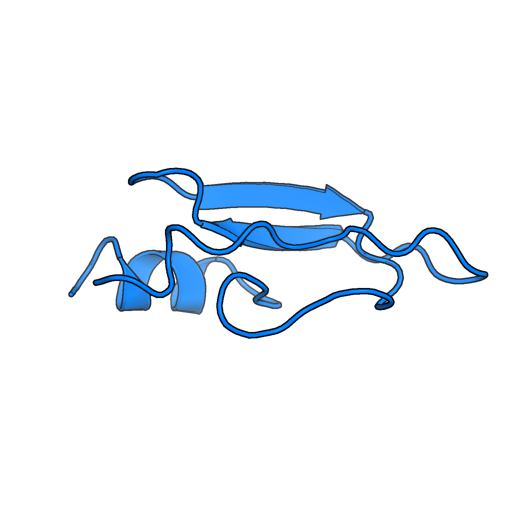 . THR A 1 3 ? 7.720 8.427 3.172 1.00 0.00 3 THR A N 10
ATOM 7604 C CA . THR A 1 3 ? 6.938 7.200 3.069 1.00 0.00 3 THR A CA 10
ATOM 7605 C C . THR A 1 3 ? 6.107 7.174 1.790 1.00 0.00 3 THR A C 10
ATOM 7606 O O . THR A 1 3 ? 6.088 6.173 1.072 1.00 0.00 3 THR A O 10
ATOM 7617 N N . CYS A 1 4 ? 5.412 8.272 1.515 1.00 0.00 4 CYS A N 10
ATOM 7618 C CA . CYS A 1 4 ? 4.569 8.366 0.328 1.00 0.00 4 CYS A CA 10
ATOM 7619 C C . CYS A 1 4 ? 5.396 8.326 -0.958 1.00 0.00 4 CYS A C 10
ATOM 7620 O O . CYS A 1 4 ? 4.848 8.154 -2.047 1.00 0.00 4 CYS A O 10
ATOM 7627 N N . ARG A 1 5 ? 6.711 8.489 -0.836 1.00 0.00 5 ARG A N 10
ATOM 7628 C CA . ARG A 1 5 ? 7.587 8.472 -2.003 1.00 0.00 5 ARG A CA 10
ATOM 7629 C C . ARG A 1 5 ? 8.166 7.081 -2.241 1.00 0.00 5 ARG A C 10
ATOM 7630 O O . ARG A 1 5 ? 8.435 6.699 -3.380 1.00 0.00 5 ARG A O 10
ATOM 7651 N N . LEU A 1 6 ? 8.360 6.327 -1.163 1.00 0.00 6 LEU A N 10
ATOM 7652 C CA . LEU A 1 6 ? 8.911 4.981 -1.268 1.00 0.00 6 LEU A CA 10
ATOM 7653 C C . LEU A 1 6 ? 7.805 3.956 -1.528 1.00 0.00 6 LEU A C 10
ATOM 7654 O O . LEU A 1 6 ? 6.857 3.848 -0.750 1.00 0.00 6 LEU A O 10
ATOM 7670 N N . PRO A 1 7 ? 7.912 3.185 -2.627 1.00 0.00 7 PRO A N 10
ATOM 7671 C CA . PRO A 1 7 ? 6.916 2.169 -2.976 1.00 0.00 7 PRO A CA 10
ATOM 7672 C C . PRO A 1 7 ? 7.028 0.924 -2.104 1.00 0.00 7 PRO A C 10
ATOM 7673 O O . PRO A 1 7 ? 8.041 0.709 -1.438 1.00 0.00 7 PRO A O 10
ATOM 7684 N N . SER A 1 8 ? 5.983 0.104 -2.114 1.00 0.00 8 SER A N 10
ATOM 7685 C CA . SER A 1 8 ? 5.965 -1.121 -1.326 1.00 0.00 8 SER A CA 10
ATOM 7686 C C . SER A 1 8 ? 6.084 -2.345 -2.228 1.00 0.00 8 SER A C 10
ATOM 7687 O O . SER A 1 8 ? 5.638 -2.329 -3.374 1.00 0.00 8 SER A O 10
ATOM 7695 N N . ASP A 1 9 ? 6.690 -3.406 -1.703 1.00 0.00 9 ASP A N 10
ATOM 7696 C CA . ASP A 1 9 ? 6.865 -4.638 -2.462 1.00 0.00 9 ASP A CA 10
ATOM 7697 C C . ASP A 1 9 ? 5.672 -5.567 -2.263 1.00 0.00 9 ASP A C 10
ATOM 7698 O O . ASP A 1 9 ? 5.039 -5.563 -1.208 1.00 0.00 9 ASP A O 10
ATOM 7707 N N . ARG A 1 10 ? 5.363 -6.352 -3.289 1.00 0.00 10 ARG A N 10
ATOM 7708 C CA . ARG A 1 10 ? 4.237 -7.276 -3.233 1.00 0.00 10 ARG A CA 10
ATOM 7709 C C . ARG A 1 10 ? 4.647 -8.646 -2.694 1.00 0.00 10 ARG A C 10
ATOM 7710 O O . ARG A 1 10 ? 3.789 -9.477 -2.398 1.00 0.00 10 ARG A O 10
ATOM 7731 N N . GLY A 1 11 ? 5.956 -8.874 -2.565 1.00 0.00 11 GLY A N 10
ATOM 7732 C CA . GLY A 1 11 ? 6.458 -10.146 -2.059 1.00 0.00 11 GLY A CA 10
ATOM 7733 C C . GLY A 1 11 ? 5.587 -11.334 -2.425 1.00 0.00 11 GLY A C 10
ATOM 7734 O O . GLY A 1 11 ? 4.677 -11.693 -1.678 1.00 0.00 11 GLY A O 10
ATOM 7738 N N . ARG A 1 12 ? 5.865 -11.953 -3.568 1.00 0.00 12 ARG A N 10
ATOM 7739 C CA . ARG A 1 12 ? 5.094 -13.112 -4.011 1.00 0.00 12 ARG A CA 10
ATOM 7740 C C . ARG A 1 12 ? 4.976 -14.134 -2.885 1.00 0.00 12 ARG A C 10
ATOM 7741 O O . ARG A 1 12 ? 3.895 -14.350 -2.338 1.00 0.00 12 ARG A O 10
ATOM 7762 N N . CYS A 1 13 ? 6.101 -14.753 -2.536 1.00 0.00 13 CYS A N 10
ATOM 7763 C CA . CYS A 1 13 ? 6.132 -15.744 -1.466 1.00 0.00 13 CYS A CA 10
ATOM 7764 C C . CYS A 1 13 ? 4.966 -16.727 -1.595 1.00 0.00 13 CYS A C 10
ATOM 7765 O O . CYS A 1 13 ? 4.398 -16.881 -2.675 1.00 0.00 13 CYS A O 10
ATOM 7772 N N . LYS A 1 14 ? 4.619 -17.397 -0.500 1.00 0.00 14 LYS A N 10
ATOM 7773 C CA . LYS A 1 14 ? 3.529 -18.366 -0.519 1.00 0.00 14 LYS A CA 10
ATOM 7774 C C . LYS A 1 14 ? 2.174 -17.707 -0.272 1.00 0.00 14 LYS A C 10
ATOM 7775 O O . LYS A 1 14 ? 1.158 -18.393 -0.158 1.00 0.00 14 LYS A O 10
ATOM 7794 N N . ALA A 1 15 ? 2.154 -16.379 -0.190 1.00 0.00 15 ALA A N 10
ATOM 7795 C CA . ALA A 1 15 ? 0.908 -15.656 0.042 1.00 0.00 15 ALA A CA 10
ATOM 7796 C C . ALA A 1 15 ? 0.480 -14.874 -1.195 1.00 0.00 15 ALA A C 10
ATOM 7797 O O . ALA A 1 15 ? 1.260 -14.692 -2.130 1.00 0.00 15 ALA A O 10
ATOM 7804 N N . SER A 1 16 ? -0.767 -14.414 -1.191 1.00 0.00 16 SER A N 10
ATOM 7805 C CA . SER A 1 16 ? -1.306 -13.650 -2.310 1.00 0.00 16 SER A CA 10
ATOM 7806 C C . SER A 1 16 ? -2.576 -12.910 -1.902 1.00 0.00 16 SER A C 10
ATOM 7807 O O . SER A 1 16 ? -3.685 -13.318 -2.250 1.00 0.00 16 SER A O 10
ATOM 7815 N N . PHE A 1 17 ? -2.408 -11.817 -1.165 1.00 0.00 17 PHE A N 10
ATOM 7816 C CA . PHE A 1 17 ? -3.538 -11.016 -0.713 1.00 0.00 17 PHE A CA 10
ATOM 7817 C C . PHE A 1 17 ? -3.536 -9.655 -1.399 1.00 0.00 17 PHE A C 10
ATOM 7818 O O . PHE A 1 17 ? -2.572 -9.294 -2.072 1.00 0.00 17 PHE A O 10
ATOM 7835 N N . GLU A 1 18 ? -4.616 -8.903 -1.228 1.00 0.00 18 GLU A N 10
ATOM 7836 C CA . GLU A 1 18 ? -4.726 -7.584 -1.837 1.00 0.00 18 GLU A CA 10
ATOM 7837 C C . GLU A 1 18 ? -4.490 -6.485 -0.806 1.00 0.00 18 GLU A C 10
ATOM 7838 O O . GLU A 1 18 ? -4.988 -6.556 0.317 1.00 0.00 18 GLU A O 10
ATOM 7850 N N . ARG A 1 19 ? -3.727 -5.469 -1.197 1.00 0.00 19 ARG A N 10
ATOM 7851 C CA . ARG A 1 19 ? -3.424 -4.354 -0.308 1.00 0.00 19 ARG A CA 10
ATOM 7852 C C . ARG A 1 19 ? -3.326 -3.046 -1.088 1.00 0.00 19 ARG A C 10
ATOM 7853 O O . ARG A 1 19 ? -3.208 -3.050 -2.314 1.00 0.00 19 ARG A O 10
ATOM 7874 N N . TRP A 1 20 ? -3.380 -1.930 -0.367 1.00 0.00 20 TRP A N 10
ATOM 7875 C CA . TRP A 1 20 ? -3.302 -0.612 -0.988 1.00 0.00 20 TRP A CA 10
ATOM 7876 C C . TRP A 1 20 ? -1.959 0.055 -0.703 1.00 0.00 20 TRP A C 10
ATOM 7877 O O . TRP A 1 20 ? -1.398 -0.093 0.381 1.00 0.00 20 TRP A O 10
ATOM 7898 N N . TYR A 1 21 ? -1.450 0.788 -1.689 1.00 0.00 21 TYR A N 10
ATOM 7899 C CA . TYR A 1 21 ? -0.169 1.481 -1.551 1.00 0.00 21 TYR A CA 10
ATOM 7900 C C . TYR A 1 21 ? -0.288 2.920 -2.037 1.00 0.00 21 TYR A C 10
ATOM 7901 O O . TYR A 1 21 ? -1.109 3.224 -2.902 1.00 0.00 21 TYR A O 10
ATOM 7919 N N . PHE A 1 22 ? 0.531 3.804 -1.479 1.00 0.00 22 PHE A N 10
ATOM 7920 C CA . PHE A 1 22 ? 0.508 5.212 -1.861 1.00 0.00 22 PHE A CA 10
ATOM 7921 C C . PHE A 1 22 ? 1.047 5.401 -3.276 1.00 0.00 22 PHE A C 10
ATOM 7922 O O . PHE A 1 22 ? 1.937 4.672 -3.714 1.00 0.00 22 PHE A O 10
ATOM 7939 N N . ASN A 1 23 ? 0.504 6.386 -3.983 1.00 0.00 23 ASN A N 10
ATOM 7940 C CA . ASN A 1 23 ? 0.929 6.674 -5.348 1.00 0.00 23 ASN A CA 10
ATOM 7941 C C . ASN A 1 23 ? 0.700 8.144 -5.688 1.00 0.00 23 ASN A C 10
ATOM 7942 O O . ASN A 1 23 ? -0.195 8.482 -6.465 1.00 0.00 23 ASN A O 10
ATOM 7953 N N . GLY A 1 24 ? 1.510 9.016 -5.096 1.00 0.00 24 GLY A N 10
ATOM 7954 C CA . GLY A 1 24 ? 1.377 10.437 -5.343 1.00 0.00 24 GLY A CA 10
ATOM 7955 C C . GLY A 1 24 ? 0.267 11.063 -4.523 1.00 0.00 24 GLY A C 10
ATOM 7956 O O . GLY A 1 24 ? 0.513 11.616 -3.451 1.00 0.00 24 GLY A O 10
ATOM 7960 N N . ARG A 1 25 ? -0.957 10.970 -5.027 1.00 0.00 25 ARG A N 10
ATOM 7961 C CA . ARG A 1 25 ? -2.115 11.528 -4.336 1.00 0.00 25 ARG A CA 10
ATOM 7962 C C . ARG A 1 25 ? -3.118 10.434 -3.983 1.00 0.00 25 ARG A C 10
ATOM 7963 O O . ARG A 1 25 ? -3.824 10.525 -2.978 1.00 0.00 25 ARG A O 10
ATOM 7984 N N . THR A 1 26 ? -3.176 9.398 -4.816 1.00 0.00 26 THR A N 10
ATOM 7985 C CA . THR A 1 26 ? -4.091 8.286 -4.594 1.00 0.00 26 THR A CA 10
ATOM 7986 C C . THR A 1 26 ? -3.324 6.996 -4.343 1.00 0.00 26 THR A C 10
ATOM 7987 O O . THR A 1 26 ? -2.097 6.963 -4.432 1.00 0.00 26 THR A O 10
ATOM 7998 N N . CYS A 1 27 ? -4.055 5.934 -4.028 1.00 0.00 27 CYS A N 10
ATOM 7999 C CA . CYS A 1 27 ? -3.442 4.638 -3.762 1.00 0.00 27 CYS A CA 10
ATOM 8000 C C . CYS A 1 27 ? -3.763 3.642 -4.873 1.00 0.00 27 CYS A C 10
ATOM 8001 O O . CYS A 1 27 ? -4.714 3.822 -5.633 1.00 0.00 27 CYS A O 10
ATOM 8008 N N . ALA A 1 28 ? -2.957 2.589 -4.953 1.00 0.00 28 ALA A N 10
ATOM 8009 C CA . ALA A 1 28 ? -3.133 1.548 -5.958 1.00 0.00 28 ALA A CA 10
ATOM 8010 C C . ALA A 1 28 ? -3.389 0.197 -5.290 1.00 0.00 28 ALA A C 10
ATOM 8011 O O . ALA A 1 28 ? -3.401 0.100 -4.064 1.00 0.00 28 ALA A O 10
ATOM 8018 N N . LYS A 1 29 ? -3.624 -0.838 -6.093 1.00 0.00 29 LYS A N 10
ATOM 8019 C CA . LYS A 1 29 ? -3.916 -2.168 -5.561 1.00 0.00 29 LYS A CA 10
ATOM 8020 C C . LYS A 1 29 ? -3.115 -3.253 -6.276 1.00 0.00 29 LYS A C 10
ATOM 8021 O O . LYS A 1 29 ? -2.963 -3.228 -7.498 1.00 0.00 29 LYS A O 10
ATOM 8040 N N . PHE A 1 30 ? -2.607 -4.205 -5.498 1.00 0.00 30 PHE A N 10
ATOM 8041 C CA . PHE A 1 30 ? -1.817 -5.304 -6.043 1.00 0.00 30 PHE A CA 10
ATOM 8042 C C . PHE A 1 30 ? -1.867 -6.523 -5.125 1.00 0.00 30 PHE A C 10
ATOM 8043 O O . PHE A 1 30 ? -2.457 -6.473 -4.045 1.00 0.00 30 PHE A O 10
ATOM 8060 N N . ILE A 1 31 ? -1.249 -7.618 -5.557 1.00 0.00 31 ILE A N 10
ATOM 8061 C CA . ILE A 1 31 ? -1.233 -8.837 -4.763 1.00 0.00 31 ILE A CA 10
ATOM 8062 C C . ILE A 1 31 ? -0.028 -8.847 -3.827 1.00 0.00 31 ILE A C 10
ATOM 8063 O O . ILE A 1 31 ? 1.068 -9.247 -4.215 1.00 0.00 31 ILE A O 10
ATOM 8079 N N . TYR A 1 32 ? -0.244 -8.397 -2.595 1.00 0.00 32 TYR A N 10
ATOM 8080 C CA . TYR A 1 32 ? 0.819 -8.336 -1.598 1.00 0.00 32 TYR A CA 10
ATOM 8081 C C . TYR A 1 32 ? 0.880 -9.617 -0.771 1.00 0.00 32 TYR A C 10
ATOM 8082 O O . TYR A 1 32 ? 0.114 -9.792 0.177 1.00 0.00 32 TYR A O 10
ATOM 8100 N N . GLY A 1 33 ? 1.807 -10.502 -1.124 1.00 0.00 33 GLY A N 10
ATOM 8101 C CA . GLY A 1 33 ? 1.959 -11.744 -0.388 1.00 0.00 33 GLY A CA 10
ATOM 8102 C C . GLY A 1 33 ? 2.326 -11.502 1.065 1.00 0.00 33 GLY A C 10
ATOM 8103 O O . GLY A 1 33 ? 2.178 -12.386 1.907 1.00 0.00 33 GLY A O 10
ATOM 8107 N N . GLY A 1 34 ? 2.805 -10.295 1.361 1.00 0.00 34 GLY A N 10
ATOM 8108 C CA . GLY A 1 34 ? 3.182 -9.961 2.721 1.00 0.00 34 GLY A CA 10
ATOM 8109 C C . GLY A 1 34 ? 4.677 -9.754 2.885 1.00 0.00 34 GLY A C 10
ATOM 8110 O O . GLY A 1 34 ? 5.150 -9.472 3.986 1.00 0.00 34 GLY A O 10
ATOM 8114 N N . CYS A 1 35 ? 5.426 -9.898 1.794 1.00 0.00 35 CYS A N 10
ATOM 8115 C CA . CYS A 1 35 ? 6.875 -9.727 1.838 1.00 0.00 35 CYS A CA 10
ATOM 8116 C C . CYS A 1 35 ? 7.305 -8.462 1.095 1.00 0.00 35 CYS A C 10
ATOM 8117 O O . CYS A 1 35 ? 6.969 -8.266 -0.076 1.00 0.00 35 CYS A O 10
ATOM 8124 N N . GLY A 1 36 ? 8.050 -7.605 1.787 1.00 0.00 36 GLY A N 10
ATOM 8125 C CA . GLY A 1 36 ? 8.514 -6.371 1.183 1.00 0.00 36 GLY A CA 10
ATOM 8126 C C . GLY A 1 36 ? 7.577 -5.208 1.449 1.00 0.00 36 GLY A C 10
ATOM 8127 O O . GLY A 1 36 ? 6.970 -4.667 0.525 1.00 0.00 36 GLY A O 10
ATOM 8131 N N . GLY A 1 37 ? 7.457 -4.824 2.715 1.00 0.00 37 GLY A N 10
ATOM 8132 C CA . GLY A 1 37 ? 6.585 -3.721 3.075 1.00 0.00 37 GLY A CA 10
ATOM 8133 C C . GLY A 1 37 ? 7.076 -2.970 4.297 1.00 0.00 37 GLY A C 10
ATOM 8134 O O . GLY A 1 37 ? 7.673 -3.560 5.198 1.00 0.00 37 GLY A O 10
ATOM 8138 N N . ASN A 1 38 ? 6.825 -1.665 4.329 1.00 0.00 38 ASN A N 10
ATOM 8139 C CA . ASN A 1 38 ? 7.247 -0.833 5.450 1.00 0.00 38 ASN A CA 10
ATOM 8140 C C . ASN A 1 38 ? 6.126 0.110 5.885 1.00 0.00 38 ASN A C 10
ATOM 8141 O O . ASN A 1 38 ? 5.397 -0.179 6.835 1.00 0.00 38 ASN A O 10
ATOM 8152 N N . GLY A 1 39 ? 5.994 1.235 5.190 1.00 0.00 39 GLY A N 10
ATOM 8153 C CA . GLY A 1 39 ? 4.960 2.197 5.526 1.00 0.00 39 GLY A CA 10
ATOM 8154 C C . GLY A 1 39 ? 4.147 2.637 4.322 1.00 0.00 39 GLY A C 10
ATOM 8155 O O . GLY A 1 39 ? 3.236 3.456 4.451 1.00 0.00 39 GLY A O 10
ATOM 8159 N N . ASN A 1 40 ? 4.473 2.101 3.149 1.00 0.00 40 ASN A N 10
ATOM 8160 C CA . ASN A 1 40 ? 3.760 2.451 1.927 1.00 0.00 40 ASN A CA 10
ATOM 8161 C C . ASN A 1 40 ? 2.571 1.521 1.704 1.00 0.00 40 ASN A C 10
ATOM 8162 O O . ASN A 1 40 ? 1.578 1.906 1.089 1.00 0.00 40 ASN A O 10
ATOM 8173 N N . LYS A 1 41 ? 2.680 0.294 2.205 1.00 0.00 41 LYS A N 10
ATOM 8174 C CA . LYS A 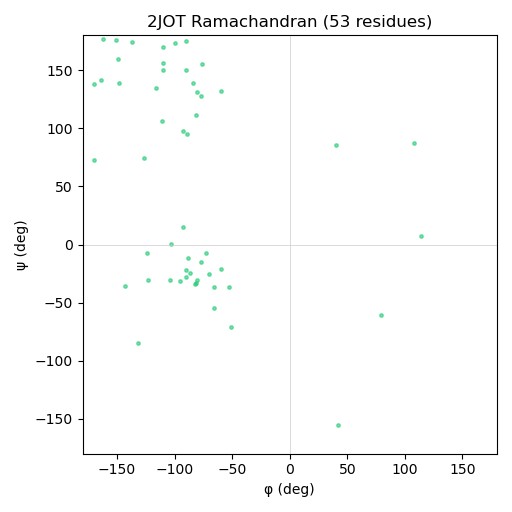1 41 ? 1.613 -0.690 2.057 1.00 0.00 41 LYS A CA 10
ATOM 8175 C C . LYS A 1 41 ? 0.500 -0.448 3.072 1.00 0.00 41 LYS A C 10
ATOM 8176 O O . LYS A 1 41 ? 0.730 0.119 4.140 1.00 0.00 41 LYS A O 10
ATOM 8195 N N . PHE A 1 42 ? -0.708 -0.885 2.730 1.00 0.00 42 PHE A N 10
ATOM 8196 C CA . PHE A 1 42 ? -1.861 -0.721 3.608 1.00 0.00 42 PHE A CA 10
ATOM 8197 C C . PHE A 1 42 ? -2.906 -1.800 3.337 1.00 0.00 42 PHE A C 10
ATOM 8198 O O . PHE A 1 42 ? -3.060 -2.256 2.204 1.00 0.00 42 PHE A O 10
ATOM 8215 N N . PRO A 1 43 ? -3.638 -2.231 4.380 1.00 0.00 43 PRO A N 10
ATOM 8216 C CA . PRO A 1 43 ? -4.665 -3.269 4.249 1.00 0.00 43 PRO A CA 10
ATOM 8217 C C . PRO A 1 43 ? -5.961 -2.748 3.635 1.00 0.00 43 PRO A C 10
ATOM 8218 O O . PRO A 1 43 ? -6.545 -3.389 2.763 1.00 0.00 43 PRO A O 10
ATOM 8229 N N . THR A 1 44 ? -6.415 -1.587 4.100 1.00 0.00 44 THR A N 10
ATOM 8230 C CA . THR A 1 44 ? -7.649 -0.994 3.596 1.00 0.00 44 THR A CA 10
ATOM 8231 C C . THR A 1 44 ? -7.374 0.300 2.838 1.00 0.00 44 THR A C 10
ATOM 8232 O O . THR A 1 44 ? -6.387 0.989 3.097 1.00 0.00 44 THR A O 10
ATOM 8243 N N . GLN A 1 45 ? -8.261 0.625 1.904 1.00 0.00 45 GLN A N 10
ATOM 8244 C CA . GLN A 1 45 ? -8.127 1.837 1.105 1.00 0.00 45 GLN A CA 10
ATOM 8245 C C . GLN A 1 45 ? -8.461 3.078 1.929 1.00 0.00 45 GLN A C 10
ATOM 8246 O O . GLN A 1 45 ? -8.044 4.187 1.597 1.00 0.00 45 GLN A O 10
ATOM 8260 N N . GLU A 1 46 ? -9.217 2.884 3.007 1.00 0.00 46 GLU A N 10
ATOM 8261 C CA . GLU A 1 46 ? -9.605 3.988 3.876 1.00 0.00 46 GLU A CA 10
ATOM 8262 C C . GLU A 1 46 ? -8.393 4.563 4.601 1.00 0.00 46 GLU A C 10
ATOM 8263 O O . GLU A 1 46 ? -8.363 5.748 4.936 1.00 0.00 46 GLU A O 10
ATOM 8275 N N . ALA A 1 47 ? -7.395 3.718 4.841 1.00 0.00 47 ALA A N 10
ATOM 8276 C CA . ALA A 1 47 ? -6.182 4.145 5.526 1.00 0.00 47 ALA A CA 10
ATOM 8277 C C . ALA A 1 47 ? -5.273 4.938 4.593 1.00 0.00 47 ALA A C 10
ATOM 8278 O O . ALA A 1 47 ? -4.827 6.034 4.930 1.00 0.00 47 ALA A O 10
ATOM 8285 N N . CYS A 1 48 ? -5.000 4.375 3.420 1.00 0.00 48 CYS A N 10
ATOM 8286 C CA . CYS A 1 48 ? -4.140 5.030 2.440 1.00 0.00 48 CYS A CA 10
ATOM 8287 C C . CYS A 1 48 ? -4.696 6.398 2.051 1.00 0.00 48 CYS A C 10
ATOM 8288 O O . CYS A 1 48 ? -3.941 7.335 1.792 1.00 0.00 48 CYS A O 10
ATOM 8295 N N . MET A 1 49 ? -6.020 6.502 2.008 1.00 0.00 49 MET A N 10
ATOM 8296 C CA . MET A 1 49 ? -6.676 7.754 1.648 1.00 0.00 49 MET A CA 10
ATOM 8297 C C . MET A 1 49 ? -6.648 8.742 2.810 1.00 0.00 49 MET A C 10
ATOM 8298 O O . MET A 1 49 ? -6.602 9.954 2.607 1.00 0.00 49 MET A O 10
ATOM 8312 N N . LYS A 1 50 ? -6.679 8.215 4.027 1.00 0.00 50 LYS A N 10
ATOM 8313 C CA . LYS A 1 50 ? -6.661 9.049 5.223 1.00 0.00 50 LYS A CA 10
ATOM 8314 C C . LYS A 1 50 ? -5.233 9.320 5.697 1.00 0.00 50 LYS A C 10
ATOM 8315 O O . LYS A 1 50 ? -5.025 10.007 6.696 1.00 0.00 50 LYS A O 10
ATOM 8334 N N . ARG A 1 51 ? -4.249 8.773 4.988 1.00 0.00 51 ARG A N 10
ATOM 8335 C CA . ARG A 1 51 ? -2.852 8.961 5.363 1.00 0.00 51 ARG A CA 10
ATOM 8336 C C . ARG A 1 51 ? -2.151 9.974 4.461 1.00 0.00 51 ARG A C 10
ATOM 8337 O O . ARG A 1 51 ? -1.530 10.920 4.944 1.00 0.00 51 ARG A O 10
ATOM 8358 N N . CYS A 1 52 ? -2.237 9.765 3.149 1.00 0.00 52 CYS A N 10
ATOM 8359 C CA . CYS A 1 52 ? -1.588 10.661 2.193 1.00 0.00 52 CYS A CA 10
ATOM 8360 C C . CYS A 1 52 ? -2.601 11.398 1.319 1.00 0.00 52 CYS A C 10
ATOM 8361 O O . CYS A 1 52 ? -2.301 12.461 0.775 1.00 0.00 52 CYS A O 10
ATOM 8368 N N . ALA A 1 53 ? -3.798 10.835 1.179 1.00 0.00 53 ALA A N 10
ATOM 8369 C CA . ALA A 1 53 ? -4.835 11.455 0.363 1.00 0.00 53 ALA A CA 10
ATOM 8370 C C . ALA A 1 53 ? -5.646 12.471 1.163 1.00 0.00 53 ALA A C 10
ATOM 8371 O O . ALA A 1 53 ? -6.425 13.238 0.597 1.00 0.00 53 ALA A O 10
ATOM 8378 N N . LYS A 1 54 ? -5.462 12.477 2.481 1.00 0.00 54 LYS A N 10
ATOM 8379 C CA . LYS A 1 54 ? -6.181 13.405 3.344 1.00 0.00 54 LYS A CA 10
ATOM 8380 C C . LYS A 1 54 ? -5.237 14.459 3.914 1.00 0.00 54 LYS A C 10
ATOM 8381 O O . LYS A 1 54 ? -5.455 15.659 3.745 1.00 0.00 54 LYS A O 10
ATOM 8400 N N . ALA A 1 55 ? -4.187 14.003 4.590 1.00 0.00 55 ALA A N 10
ATOM 8401 C CA . ALA A 1 55 ? -3.209 14.906 5.184 1.00 0.00 55 ALA A CA 10
ATOM 8402 C C . ALA A 1 55 ? -2.506 15.734 4.115 1.00 0.00 55 ALA A C 10
ATOM 8403 O O . ALA A 1 55 ? -2.213 15.180 3.034 1.00 0.00 55 ALA A O 10
ATOM 8411 N N . ILE A 1 1 ? 7.012 13.913 5.738 1.00 0.00 1 ILE A N 11
ATOM 8412 C CA . ILE A 1 1 ? 6.584 12.542 5.359 1.00 0.00 1 ILE A CA 11
ATOM 8413 C C . ILE A 1 1 ? 7.105 12.172 3.971 1.00 0.00 1 ILE A C 11
ATOM 8414 O O . ILE A 1 1 ? 6.646 12.702 2.959 1.00 0.00 1 ILE A O 11
ATOM 8432 N N . ASP A 1 2 ? 8.074 11.262 3.933 1.00 0.00 2 ASP A N 11
ATOM 8433 C CA . ASP A 1 2 ? 8.664 10.824 2.672 1.00 0.00 2 ASP A CA 11
ATOM 8434 C C . ASP A 1 2 ? 8.273 9.383 2.341 1.00 0.00 2 ASP A C 11
ATOM 8435 O O . ASP A 1 2 ? 8.499 8.913 1.227 1.00 0.00 2 ASP A O 11
ATOM 8444 N N . THR A 1 3 ? 7.687 8.687 3.312 1.00 0.00 3 THR A N 11
ATOM 8445 C CA . THR A 1 3 ? 7.268 7.302 3.118 1.00 0.00 3 THR A CA 11
ATOM 8446 C C . THR A 1 3 ? 6.402 7.154 1.868 1.00 0.00 3 THR A C 11
ATOM 8447 O O . THR A 1 3 ? 6.354 6.086 1.257 1.00 0.00 3 THR A O 11
ATOM 8458 N N . CYS A 1 4 ? 5.718 8.231 1.494 1.00 0.00 4 CYS A N 11
ATOM 8459 C CA . CYS A 1 4 ? 4.854 8.218 0.319 1.00 0.00 4 CYS A CA 11
ATOM 8460 C C . CYS A 1 4 ? 5.673 8.219 -0.973 1.00 0.00 4 CYS A C 11
ATOM 8461 O O . CYS A 1 4 ? 5.129 8.018 -2.059 1.00 0.00 4 CYS A O 11
ATOM 8468 N N . ARG A 1 5 ? 6.977 8.451 -0.852 1.00 0.00 5 ARG A N 11
ATOM 8469 C CA . ARG A 1 5 ? 7.858 8.480 -2.013 1.00 0.00 5 ARG A CA 11
ATOM 8470 C C . ARG A 1 5 ? 8.426 7.094 -2.312 1.00 0.00 5 ARG A C 11
ATOM 8471 O O . ARG A 1 5 ? 8.807 6.802 -3.447 1.00 0.00 5 ARG A O 11
ATOM 8492 N N . LEU A 1 6 ? 8.482 6.243 -1.292 1.00 0.00 6 LEU A N 11
ATOM 8493 C CA . LEU A 1 6 ? 9.004 4.890 -1.455 1.00 0.00 6 LEU A CA 11
ATOM 8494 C C . LEU A 1 6 ? 7.866 3.872 -1.527 1.00 0.00 6 LEU A C 11
ATOM 8495 O O . LEU A 1 6 ? 7.231 3.574 -0.516 1.00 0.00 6 LEU A O 11
ATOM 8511 N N . PRO A 1 7 ? 7.587 3.323 -2.725 1.00 0.00 7 PRO A N 11
ATOM 8512 C CA . PRO A 1 7 ? 6.515 2.339 -2.910 1.00 0.00 7 PRO A CA 11
ATOM 8513 C C . PRO A 1 7 ? 6.791 1.031 -2.174 1.00 0.00 7 PRO A C 11
ATOM 8514 O O . PRO A 1 7 ? 7.929 0.743 -1.802 1.00 0.00 7 PRO A O 11
ATOM 8525 N N . SER A 1 8 ? 5.740 0.243 -1.966 1.00 0.00 8 SER A N 11
ATOM 8526 C CA . SER A 1 8 ? 5.865 -1.035 -1.273 1.00 0.00 8 SER A CA 11
ATOM 8527 C C . SER A 1 8 ? 5.661 -2.203 -2.231 1.00 0.00 8 SER A C 11
ATOM 8528 O O . SER A 1 8 ? 5.068 -2.048 -3.299 1.00 0.00 8 SER A O 11
ATOM 8536 N N . ASP A 1 9 ? 6.151 -3.374 -1.837 1.00 0.00 9 ASP A N 11
ATOM 8537 C CA . ASP A 1 9 ? 6.018 -4.573 -2.655 1.00 0.00 9 ASP A CA 11
ATOM 8538 C C . ASP A 1 9 ? 4.936 -5.488 -2.092 1.00 0.00 9 ASP A C 11
ATOM 8539 O O . ASP A 1 9 ? 4.699 -5.511 -0.887 1.00 0.00 9 ASP A O 11
ATOM 8548 N N . ARG A 1 10 ? 4.278 -6.232 -2.970 1.00 0.00 10 ARG A N 11
ATOM 8549 C CA . ARG A 1 10 ? 3.217 -7.143 -2.557 1.00 0.00 10 ARG A CA 11
ATOM 8550 C C . ARG A 1 10 ? 3.757 -8.531 -2.234 1.00 0.00 10 ARG A C 11
ATOM 8551 O O . ARG A 1 10 ? 2.999 -9.426 -1.863 1.00 0.00 10 ARG A O 11
ATOM 8572 N N . GLY A 1 11 ? 5.067 -8.706 -2.366 1.00 0.00 11 GLY A N 11
ATOM 8573 C CA . GLY A 1 11 ? 5.674 -9.989 -2.074 1.00 0.00 11 GLY A CA 11
ATOM 8574 C C . GLY A 1 11 ? 4.945 -11.158 -2.707 1.00 0.00 11 GLY A C 11
ATOM 8575 O O . GLY A 1 11 ? 3.980 -11.674 -2.142 1.00 0.00 11 GLY A O 11
ATOM 8579 N N . ARG A 1 12 ? 5.416 -11.593 -3.870 1.00 0.00 12 ARG A N 11
ATOM 8580 C CA . ARG A 1 12 ? 4.807 -12.725 -4.558 1.00 0.00 12 ARG A CA 11
ATOM 8581 C C . ARG A 1 12 ? 4.883 -13.980 -3.689 1.00 0.00 12 ARG A C 11
ATOM 8582 O O . ARG A 1 12 ? 4.175 -14.957 -3.931 1.00 0.00 12 ARG A O 11
ATOM 8603 N N . CYS A 1 13 ? 5.757 -13.936 -2.678 1.00 0.00 13 CYS A N 11
ATOM 8604 C CA . CYS A 1 13 ? 5.961 -15.050 -1.748 1.00 0.00 13 CYS A CA 11
ATOM 8605 C C . CYS A 1 13 ? 4.688 -15.881 -1.544 1.00 0.00 13 CYS A C 11
ATOM 8606 O O . CYS A 1 13 ? 4.494 -16.897 -2.212 1.00 0.00 13 CYS A O 11
ATOM 8613 N N . LYS A 1 14 ? 3.832 -15.458 -0.617 1.00 0.00 14 LYS A N 11
ATOM 8614 C CA . LYS A 1 14 ? 2.596 -16.184 -0.334 1.00 0.00 14 LYS A CA 11
ATOM 8615 C C . LYS A 1 14 ? 1.363 -15.408 -0.802 1.00 0.00 14 LYS A C 11
ATOM 8616 O O . LYS A 1 14 ? 0.448 -15.150 -0.020 1.00 0.00 14 LYS A O 11
ATOM 8635 N N . ALA A 1 15 ? 1.337 -15.047 -2.084 1.00 0.00 15 ALA A N 11
ATOM 8636 C CA . ALA A 1 15 ? 0.208 -14.310 -2.652 1.00 0.00 15 ALA A CA 11
ATOM 8637 C C . ALA A 1 15 ? -1.120 -14.971 -2.289 1.00 0.00 15 ALA A C 11
ATOM 8638 O O . ALA A 1 15 ? -1.295 -16.175 -2.481 1.00 0.00 15 ALA A O 11
ATOM 8645 N N . SER A 1 16 ? -2.053 -14.181 -1.762 1.00 0.00 16 SER A N 11
ATOM 8646 C CA . SER A 1 16 ? -3.359 -14.708 -1.373 1.00 0.00 16 SER A CA 11
ATOM 8647 C C . SER A 1 16 ? -4.344 -13.592 -1.023 1.00 0.00 16 SER A C 11
ATOM 8648 O O . SER A 1 16 ? -5.536 -13.698 -1.313 1.00 0.00 16 SER A O 11
ATOM 8656 N N . PHE A 1 17 ? -3.849 -12.529 -0.393 1.00 0.00 17 PHE A N 11
ATOM 8657 C CA . PHE A 1 17 ? -4.702 -11.412 -0.004 1.00 0.00 17 PHE A CA 11
ATOM 8658 C C . PHE A 1 17 ? -4.432 -10.191 -0.873 1.00 0.00 17 PHE A C 11
ATOM 8659 O O . PHE A 1 17 ? -3.481 -10.168 -1.652 1.00 0.00 17 PHE A O 11
ATOM 8676 N N . GLU A 1 18 ? -5.275 -9.175 -0.729 1.00 0.00 18 GLU A N 11
ATOM 8677 C CA . GLU A 1 18 ? -5.125 -7.947 -1.496 1.00 0.00 18 GLU A CA 11
ATOM 8678 C C . GLU A 1 18 ? -4.832 -6.769 -0.571 1.00 0.00 18 GLU A C 11
ATOM 8679 O O . GLU A 1 18 ? -5.348 -6.704 0.545 1.00 0.00 18 GLU A O 11
ATOM 8691 N N . ARG A 1 19 ? -4.000 -5.844 -1.036 1.00 0.00 19 ARG A N 11
ATOM 8692 C CA . ARG A 1 19 ? -3.640 -4.677 -0.237 1.00 0.00 19 ARG A CA 11
ATOM 8693 C C . ARG A 1 19 ? -3.532 -3.421 -1.099 1.00 0.00 19 ARG A C 11
ATOM 8694 O O . ARG A 1 19 ? -3.552 -3.494 -2.326 1.00 0.00 19 ARG A O 11
ATOM 8715 N N . TRP A 1 20 ? -3.422 -2.269 -0.441 1.00 0.00 20 TRP A N 11
ATOM 8716 C CA . TRP A 1 20 ? -3.313 -0.992 -1.139 1.00 0.00 20 TRP A CA 11
ATOM 8717 C C . TRP A 1 20 ? -2.001 -0.289 -0.803 1.00 0.00 20 TRP A C 11
ATOM 8718 O O . TRP A 1 20 ? -1.435 -0.486 0.271 1.00 0.00 20 TRP A O 11
ATOM 8739 N N . TYR A 1 21 ? -1.519 0.524 -1.738 1.00 0.00 21 TYR A N 11
ATOM 8740 C CA . TYR A 1 21 ? -0.266 1.255 -1.558 1.00 0.00 21 TYR A CA 11
ATOM 8741 C C . TYR A 1 21 ? -0.395 2.673 -2.102 1.00 0.00 21 TYR A C 11
ATOM 8742 O O . TYR A 1 21 ? -1.243 2.945 -2.951 1.00 0.00 21 TYR A O 11
ATOM 8760 N N . PHE A 1 22 ? 0.450 3.573 -1.613 1.00 0.00 22 PHE A N 11
ATOM 8761 C CA . PHE A 1 22 ? 0.420 4.960 -2.061 1.00 0.00 22 PHE A CA 11
ATOM 8762 C C . PHE A 1 22 ? 1.305 5.155 -3.288 1.00 0.00 22 PHE A C 11
ATOM 8763 O O . PHE A 1 22 ? 2.531 5.111 -3.195 1.00 0.00 22 PHE A O 11
ATOM 8780 N N . ASN A 1 23 ? 0.673 5.370 -4.437 1.00 0.00 23 ASN A N 11
ATOM 8781 C CA . ASN A 1 23 ? 1.400 5.573 -5.683 1.00 0.00 23 ASN A CA 11
ATOM 8782 C C . ASN A 1 23 ? 1.710 7.051 -5.899 1.00 0.00 23 ASN A C 11
ATOM 8783 O O . ASN A 1 23 ? 1.407 7.616 -6.950 1.00 0.00 23 ASN A O 11
ATOM 8794 N N . GLY A 1 24 ? 2.318 7.673 -4.893 1.00 0.00 24 GLY A N 11
ATOM 8795 C CA . GLY A 1 24 ? 2.664 9.078 -4.988 1.00 0.00 24 GLY A CA 11
ATOM 8796 C C . GLY A 1 24 ? 1.449 9.984 -4.963 1.00 0.00 24 GLY A C 11
ATOM 8797 O O . GLY A 1 24 ? 1.270 10.767 -4.029 1.00 0.00 24 GLY A O 11
ATOM 8801 N N . ARG A 1 25 ? 0.618 9.883 -5.993 1.00 0.00 25 ARG A N 11
ATOM 8802 C CA . ARG A 1 25 ? -0.583 10.705 -6.089 1.00 0.00 25 ARG A CA 11
ATOM 8803 C C . ARG A 1 25 ? -1.840 9.875 -5.843 1.00 0.00 25 ARG A C 11
ATOM 8804 O O . ARG A 1 25 ? -2.728 10.284 -5.095 1.00 0.00 25 ARG A O 11
ATOM 8825 N N . THR A 1 26 ? -1.913 8.711 -6.480 1.00 0.00 26 THR A N 11
ATOM 8826 C CA . THR A 1 26 ? -3.068 7.831 -6.329 1.00 0.00 26 THR A CA 11
ATOM 8827 C C . THR A 1 26 ? -2.683 6.538 -5.618 1.00 0.00 26 THR A C 11
ATOM 8828 O O . THR A 1 26 ? -1.508 6.182 -5.550 1.00 0.00 26 THR A O 11
ATOM 8839 N N . CYS A 1 27 ? -3.684 5.839 -5.090 1.00 0.00 27 CYS A N 11
ATOM 8840 C CA . CYS A 1 27 ? -3.450 4.585 -4.384 1.00 0.00 27 CYS A CA 11
ATOM 8841 C C . CYS A 1 27 ? -3.757 3.387 -5.281 1.00 0.00 27 CYS A C 11
ATOM 8842 O O . CYS A 1 27 ? -4.895 3.188 -5.705 1.00 0.00 27 CYS A O 11
ATOM 8849 N N . ALA A 1 28 ? -2.729 2.593 -5.559 1.00 0.00 28 ALA A N 11
ATOM 8850 C CA . ALA A 1 28 ? -2.867 1.409 -6.399 1.00 0.00 28 ALA A CA 11
ATOM 8851 C C . ALA A 1 28 ? -3.215 0.183 -5.555 1.00 0.00 28 ALA A C 11
ATOM 8852 O O . ALA A 1 28 ? -3.311 0.275 -4.331 1.00 0.00 28 ALA A O 11
ATOM 8859 N N . LYS A 1 29 ? -3.429 -0.957 -6.208 1.00 0.00 29 LYS A N 11
ATOM 8860 C CA . LYS A 1 29 ? -3.797 -2.180 -5.498 1.00 0.00 29 LYS A CA 11
ATOM 8861 C C . LYS A 1 29 ? -3.120 -3.411 -6.095 1.00 0.00 29 LYS A C 11
ATOM 8862 O O . LYS A 1 29 ? -2.895 -3.492 -7.303 1.00 0.00 29 LYS A O 11
ATOM 8881 N N . PHE A 1 30 ? -2.799 -4.366 -5.226 1.00 0.00 30 PHE A N 11
ATOM 8882 C CA . PHE A 1 30 ? -2.146 -5.602 -5.636 1.00 0.00 30 PHE A CA 11
ATOM 8883 C C . PHE A 1 30 ? -2.406 -6.710 -4.618 1.00 0.00 30 PHE A C 11
ATOM 8884 O O . PHE A 1 30 ? -3.019 -6.475 -3.577 1.00 0.00 30 PHE A O 11
ATOM 8901 N N . ILE A 1 31 ? -1.940 -7.915 -4.919 1.00 0.00 31 ILE A N 11
ATOM 8902 C CA . ILE A 1 31 ? -2.125 -9.044 -4.017 1.00 0.00 31 ILE A CA 11
ATOM 8903 C C . ILE A 1 31 ? -0.938 -9.164 -3.069 1.00 0.00 31 ILE A C 11
ATOM 8904 O O . ILE A 1 31 ? 0.187 -9.404 -3.501 1.00 0.00 31 ILE A O 11
ATOM 8920 N N . TYR A 1 32 ? -1.197 -8.987 -1.778 1.00 0.00 32 TYR A N 11
ATOM 8921 C CA . TYR A 1 32 ? -0.146 -9.057 -0.769 1.00 0.00 32 TYR A CA 11
ATOM 8922 C C . TYR A 1 32 ? 0.040 -10.483 -0.275 1.00 0.00 32 TYR A C 11
ATOM 8923 O O . TYR A 1 32 ? -0.793 -11.016 0.458 1.00 0.00 32 TYR A O 11
ATOM 8941 N N . GLY A 1 33 ? 1.141 -11.097 -0.694 1.00 0.00 33 GLY A N 11
ATOM 8942 C CA . GLY A 1 33 ? 1.425 -12.463 -0.301 1.00 0.00 33 GLY A CA 11
ATOM 8943 C C . GLY A 1 33 ? 2.030 -12.570 1.085 1.00 0.00 33 GLY A C 11
ATOM 8944 O O . GLY A 1 33 ? 1.843 -13.575 1.771 1.00 0.00 33 GLY A O 11
ATOM 8948 N N . GLY A 1 34 ? 2.755 -11.538 1.501 1.00 0.00 34 GLY A N 11
ATOM 8949 C CA . GLY A 1 34 ? 3.371 -11.558 2.815 1.00 0.00 34 GLY A CA 11
ATOM 8950 C C . GLY A 1 34 ? 4.655 -10.752 2.889 1.00 0.00 34 GLY A C 11
ATOM 8951 O O . GLY A 1 34 ? 5.150 -10.472 3.981 1.00 0.00 34 GLY A O 11
ATOM 8955 N N . CYS A 1 35 ? 5.200 -10.372 1.735 1.00 0.00 35 CYS A N 11
ATOM 8956 C CA . CYS A 1 35 ? 6.431 -9.591 1.704 1.00 0.00 35 CYS A CA 11
ATOM 8957 C C . CYS A 1 35 ? 6.146 -8.168 1.233 1.00 0.00 35 CYS A C 11
ATOM 8958 O O . CYS A 1 35 ? 6.142 -7.883 0.032 1.00 0.00 35 CYS A O 11
ATOM 8965 N N . GLY A 1 36 ? 5.890 -7.285 2.195 1.00 0.00 36 GLY A N 11
ATOM 8966 C CA . GLY A 1 36 ? 5.586 -5.900 1.885 1.00 0.00 36 GLY A CA 11
ATOM 8967 C C . GLY A 1 36 ? 6.780 -5.131 1.355 1.00 0.00 36 GLY A C 11
ATOM 8968 O O . GLY A 1 36 ? 7.469 -5.585 0.442 1.00 0.00 36 GLY A O 11
ATOM 8972 N N . GLY A 1 37 ? 7.020 -3.957 1.932 1.00 0.00 37 GLY A N 11
ATOM 8973 C CA . GLY A 1 37 ? 8.133 -3.132 1.506 1.00 0.00 37 GLY A CA 11
ATOM 8974 C C . GLY A 1 37 ? 8.718 -2.318 2.643 1.00 0.00 37 GLY A C 11
ATOM 8975 O O . GLY A 1 37 ? 9.902 -2.440 2.956 1.00 0.00 37 GLY A O 11
ATOM 8979 N N . ASN A 1 38 ? 7.887 -1.486 3.265 1.00 0.00 38 ASN A N 11
ATOM 8980 C CA . ASN A 1 38 ? 8.336 -0.652 4.376 1.00 0.00 38 ASN A CA 11
ATOM 8981 C C . ASN A 1 38 ? 7.157 0.026 5.074 1.00 0.00 38 ASN A C 11
ATOM 8982 O O . ASN A 1 38 ? 6.662 -0.466 6.088 1.00 0.00 38 ASN A O 11
ATOM 8993 N N . GLY A 1 39 ? 6.716 1.162 4.536 1.00 0.00 39 GLY A N 11
ATOM 8994 C CA . GLY A 1 39 ? 5.608 1.886 5.136 1.00 0.00 39 GLY A CA 11
ATOM 8995 C C . GLY A 1 39 ? 4.577 2.356 4.121 1.00 0.00 39 GLY A C 11
ATOM 8996 O O . GLY A 1 39 ? 3.594 3.000 4.486 1.00 0.00 39 GLY A O 11
ATOM 9000 N N . ASN A 1 40 ? 4.801 2.046 2.847 1.00 0.00 40 ASN A N 11
ATOM 9001 C CA . ASN A 1 40 ? 3.882 2.455 1.790 1.00 0.00 40 ASN A CA 11
ATOM 9002 C C . ASN A 1 40 ? 2.790 1.407 1.560 1.00 0.00 40 ASN A C 11
ATOM 9003 O O . ASN A 1 40 ? 1.922 1.586 0.705 1.00 0.00 40 ASN A O 11
ATOM 9014 N N . LYS A 1 41 ? 2.834 0.320 2.327 1.00 0.00 41 LYS A N 11
ATOM 9015 C CA . LYS A 1 41 ? 1.843 -0.744 2.199 1.00 0.00 41 LYS A CA 11
ATOM 9016 C C . LYS A 1 41 ? 0.649 -0.489 3.117 1.00 0.00 41 LYS A C 11
ATOM 9017 O O . LYS A 1 41 ? 0.800 0.038 4.218 1.00 0.00 41 LYS A O 11
ATOM 9036 N N . PHE A 1 42 ? -0.538 -0.868 2.652 1.00 0.00 42 PHE A N 11
ATOM 9037 C CA . PHE A 1 42 ? -1.761 -0.682 3.428 1.00 0.00 42 PHE A CA 11
ATOM 9038 C C . PHE A 1 42 ? -2.778 -1.777 3.108 1.00 0.00 42 PHE A C 11
ATOM 9039 O O . PHE A 1 42 ? -2.727 -2.388 2.043 1.00 0.00 42 PHE A O 11
ATOM 9056 N N . PRO A 1 43 ? -3.718 -2.043 4.032 1.00 0.00 43 PRO A N 11
ATOM 9057 C CA . PRO A 1 43 ? -4.743 -3.074 3.842 1.00 0.00 43 PRO A CA 11
ATOM 9058 C C . PRO A 1 43 ? -5.857 -2.632 2.896 1.00 0.00 43 PRO A C 11
ATOM 9059 O O . PRO A 1 43 ? -6.269 -3.388 2.016 1.00 0.00 43 PRO A O 11
ATOM 9070 N N . THR A 1 44 ? -6.344 -1.409 3.084 1.00 0.00 44 THR A N 11
ATOM 9071 C CA . THR A 1 44 ? -7.414 -0.876 2.246 1.00 0.00 44 THR A CA 11
ATOM 9072 C C . THR A 1 44 ? -6.990 0.426 1.576 1.00 0.00 44 THR A C 11
ATOM 9073 O O . THR A 1 44 ? -5.912 0.956 1.848 1.00 0.00 44 THR A O 11
ATOM 9084 N N . GLN A 1 45 ? -7.846 0.937 0.695 1.00 0.00 45 GLN A N 11
ATOM 9085 C CA . GLN A 1 45 ? -7.563 2.178 -0.017 1.00 0.00 45 GLN A CA 11
ATOM 9086 C C . GLN A 1 45 ? -7.774 3.385 0.891 1.00 0.00 45 GLN A C 11
ATOM 9087 O O . GLN A 1 45 ? -7.099 4.405 0.752 1.00 0.00 45 GLN A O 11
ATOM 9101 N N . GLU A 1 46 ? -8.713 3.262 1.821 1.00 0.00 46 GLU A N 11
ATOM 9102 C CA . GLU A 1 46 ? -9.009 4.344 2.752 1.00 0.00 46 GLU A CA 11
ATOM 9103 C C . GLU A 1 46 ? -7.850 4.553 3.721 1.00 0.00 46 GLU A C 11
ATOM 9104 O O . GLU A 1 46 ? -7.599 5.670 4.171 1.00 0.00 46 GLU A O 11
ATOM 9116 N N . ALA A 1 47 ? -7.149 3.469 4.036 1.00 0.00 47 ALA A N 11
ATOM 9117 C CA . ALA A 1 47 ? -6.015 3.529 4.952 1.00 0.00 47 ALA A CA 11
ATOM 9118 C C . ALA A 1 47 ? -4.862 4.327 4.352 1.00 0.00 47 ALA A C 11
ATOM 9119 O O . ALA A 1 47 ? -4.371 5.279 4.959 1.00 0.00 47 ALA A O 11
ATOM 9126 N N . CYS A 1 48 ? -4.430 3.930 3.159 1.00 0.00 48 CYS A N 11
ATOM 9127 C CA . CYS A 1 48 ? -3.331 4.607 2.481 1.00 0.00 48 CYS A CA 11
ATOM 9128 C C . CYS A 1 48 ? -3.653 6.080 2.250 1.00 0.00 48 CYS A C 11
ATOM 9129 O O . CYS A 1 48 ? -2.758 6.922 2.212 1.00 0.00 48 CYS A O 11
ATOM 9136 N N . MET A 1 49 ? -4.938 6.385 2.092 1.00 0.00 49 MET A N 11
ATOM 9137 C CA . MET A 1 49 ? -5.374 7.756 1.859 1.00 0.00 49 MET A CA 11
ATOM 9138 C C . MET A 1 49 ? -5.572 8.506 3.174 1.00 0.00 49 MET A C 11
ATOM 9139 O O . MET A 1 49 ? -5.373 9.718 3.243 1.00 0.00 49 MET A O 11
ATOM 9153 N N . LYS A 1 50 ? -5.971 7.782 4.212 1.00 0.00 50 LYS A N 11
ATOM 9154 C CA . LYS A 1 50 ? -6.202 8.388 5.520 1.00 0.00 50 LYS A CA 11
ATOM 9155 C C . LYS A 1 50 ? -4.937 8.381 6.380 1.00 0.00 50 LYS A C 11
ATOM 9156 O O . LYS A 1 50 ? -4.957 8.840 7.523 1.00 0.00 50 LYS A O 11
ATOM 9175 N N . ARG A 1 51 ? -3.843 7.850 5.840 1.00 0.00 51 ARG A N 11
ATOM 9176 C CA . ARG A 1 51 ? -2.588 7.782 6.582 1.00 0.00 51 ARG A CA 11
ATOM 9177 C C . ARG A 1 51 ? -1.546 8.751 6.026 1.00 0.00 51 ARG A C 11
ATOM 9178 O O . ARG A 1 51 ? -0.792 9.360 6.784 1.00 0.00 51 ARG A O 11
ATOM 9199 N N . CYS A 1 52 ? -1.494 8.880 4.704 1.00 0.00 52 CYS A N 11
ATOM 9200 C CA . CYS A 1 52 ? -0.522 9.767 4.068 1.00 0.00 52 CYS A CA 11
ATOM 9201 C C . CYS A 1 52 ? -1.199 10.934 3.351 1.00 0.00 52 CYS A C 11
ATOM 9202 O O . CYS A 1 52 ? -0.607 12.002 3.197 1.00 0.00 52 CYS A O 11
ATOM 9209 N N . ALA A 1 53 ? -2.435 10.729 2.912 1.00 0.00 53 ALA A N 11
ATOM 9210 C CA . ALA A 1 53 ? -3.173 11.774 2.209 1.00 0.00 53 ALA A CA 11
ATOM 9211 C C . ALA A 1 53 ? -3.862 12.719 3.189 1.00 0.00 53 ALA A C 11
ATOM 9212 O O . ALA A 1 53 ? -4.113 13.882 2.870 1.00 0.00 53 ALA A O 11
ATOM 9219 N N . LYS A 1 54 ? -4.167 12.215 4.380 1.00 0.00 54 LYS A N 11
ATOM 9220 C CA . LYS A 1 54 ? -4.828 13.020 5.399 1.00 0.00 54 LYS A CA 11
ATOM 9221 C C . LYS A 1 54 ? -3.808 13.772 6.249 1.00 0.00 54 LYS A C 11
ATOM 9222 O O . LYS A 1 54 ? -3.696 14.996 6.163 1.00 0.00 54 LYS A O 11
ATOM 9241 N N . ALA A 1 55 ? -3.068 13.034 7.069 1.00 0.00 55 ALA A N 11
ATOM 9242 C CA . ALA A 1 55 ? -2.058 13.632 7.934 1.00 0.00 55 ALA A CA 11
ATOM 9243 C C . ALA A 1 55 ? -0.821 14.035 7.140 1.00 0.00 55 ALA A C 11
ATOM 9244 O O . ALA A 1 55 ? -0.442 15.225 7.201 1.00 0.00 55 ALA A O 11
ATOM 9252 N N . ILE A 1 1 ? 5.026 12.349 4.299 1.00 0.00 1 ILE A N 12
ATOM 9253 C CA . ILE A 1 1 ? 5.106 12.587 2.835 1.00 0.00 1 ILE A CA 12
ATOM 9254 C C . ILE A 1 1 ? 6.210 11.744 2.200 1.00 0.00 1 ILE A C 12
ATOM 9255 O O . ILE A 1 1 ? 6.142 11.405 1.018 1.00 0.00 1 ILE A O 12
ATOM 9273 N N . ASP A 1 2 ? 7.225 11.410 2.990 1.00 0.00 2 ASP A N 12
ATOM 9274 C CA . ASP A 1 2 ? 8.343 10.608 2.504 1.00 0.00 2 ASP A CA 12
ATOM 9275 C C . ASP A 1 2 ? 7.957 9.134 2.376 1.00 0.00 2 ASP A C 12
ATOM 9276 O O . ASP A 1 2 ? 8.689 8.344 1.781 1.00 0.00 2 ASP A O 12
ATOM 9285 N N . THR A 1 3 ? 6.810 8.768 2.941 1.00 0.00 3 THR A N 12
ATOM 9286 C CA . THR A 1 3 ? 6.339 7.390 2.887 1.00 0.00 3 THR A CA 12
ATOM 9287 C C . THR A 1 3 ? 5.474 7.158 1.651 1.00 0.00 3 THR A C 12
ATOM 9288 O O . THR A 1 3 ? 5.445 6.060 1.097 1.00 0.00 3 THR A O 12
ATOM 9299 N N . CYS A 1 4 ? 4.768 8.201 1.226 1.00 0.00 4 CYS A N 12
ATOM 9300 C CA . CYS A 1 4 ? 3.899 8.112 0.058 1.00 0.00 4 CYS A CA 12
ATOM 9301 C C . CYS A 1 4 ? 4.699 8.147 -1.246 1.00 0.00 4 CYS A C 12
ATOM 9302 O O . CYS A 1 4 ? 4.131 8.028 -2.331 1.00 0.00 4 CYS A O 12
ATOM 9309 N N . ARG A 1 5 ? 6.016 8.312 -1.140 1.00 0.00 5 ARG A N 12
ATOM 9310 C CA . ARG A 1 5 ? 6.873 8.363 -2.321 1.00 0.00 5 ARG A CA 12
ATOM 9311 C C . ARG A 1 5 ? 7.653 7.062 -2.504 1.00 0.00 5 ARG A C 12
ATOM 9312 O O . ARG A 1 5 ? 8.214 6.815 -3.571 1.00 0.00 5 ARG A O 12
ATOM 9333 N N . LEU A 1 6 ? 7.693 6.232 -1.463 1.00 0.00 6 LEU A N 12
ATOM 9334 C CA . LEU A 1 6 ? 8.413 4.964 -1.533 1.00 0.00 6 LEU A CA 12
ATOM 9335 C C . LEU A 1 6 ? 7.453 3.802 -1.787 1.00 0.00 6 LEU A C 12
ATOM 9336 O O . LEU A 1 6 ? 6.406 3.703 -1.149 1.00 0.00 6 LEU A O 12
ATOM 9352 N N . PRO A 1 7 ? 7.798 2.905 -2.730 1.00 0.00 7 PRO A N 12
ATOM 9353 C CA . PRO A 1 7 ? 6.960 1.751 -3.068 1.00 0.00 7 PRO A CA 12
ATOM 9354 C C . PRO A 1 7 ? 7.089 0.619 -2.053 1.00 0.00 7 PRO A C 12
ATOM 9355 O O . PRO A 1 7 ? 8.082 0.527 -1.332 1.00 0.00 7 PRO A O 12
ATOM 9366 N N . SER A 1 8 ? 6.077 -0.243 -2.007 1.00 0.00 8 SER A N 12
ATOM 9367 C CA . SER A 1 8 ? 6.073 -1.371 -1.082 1.00 0.00 8 SER A CA 12
ATOM 9368 C C . SER A 1 8 ? 6.236 -2.692 -1.831 1.00 0.00 8 SER A C 12
ATOM 9369 O O . SER A 1 8 ? 5.815 -2.820 -2.981 1.00 0.00 8 SER A O 12
ATOM 9377 N N . ASP A 1 9 ? 6.842 -3.673 -1.169 1.00 0.00 9 ASP A N 12
ATOM 9378 C CA . ASP A 1 9 ? 7.053 -4.984 -1.771 1.00 0.00 9 ASP A CA 12
ATOM 9379 C C . ASP A 1 9 ? 5.869 -5.902 -1.484 1.00 0.00 9 ASP A C 12
ATOM 9380 O O . ASP A 1 9 ? 5.272 -5.843 -0.410 1.00 0.00 9 ASP A O 12
ATOM 9389 N N . ARG A 1 10 ? 5.525 -6.739 -2.457 1.00 0.00 10 ARG A N 12
ATOM 9390 C CA . ARG A 1 10 ? 4.401 -7.656 -2.312 1.00 0.00 10 ARG A CA 12
ATOM 9391 C C . ARG A 1 10 ? 4.825 -8.999 -1.725 1.00 0.00 10 ARG A C 12
ATOM 9392 O O . ARG A 1 10 ? 3.978 -9.836 -1.415 1.00 0.00 10 ARG A O 12
ATOM 9413 N N . GLY A 1 11 ? 6.131 -9.213 -1.580 1.00 0.00 11 GLY A N 12
ATOM 9414 C CA . GLY A 1 11 ? 6.610 -10.472 -1.036 1.00 0.00 11 GLY A CA 12
ATOM 9415 C C . GLY A 1 11 ? 5.973 -11.668 -1.720 1.00 0.00 11 GLY A C 12
ATOM 9416 O O . GLY A 1 11 ? 4.946 -12.173 -1.265 1.00 0.00 11 GLY A O 12
ATOM 9420 N N . ARG A 1 12 ? 6.576 -12.112 -2.821 1.00 0.00 12 ARG A N 12
ATOM 9421 C CA . ARG A 1 12 ? 6.058 -13.248 -3.584 1.00 0.00 12 ARG A CA 12
ATOM 9422 C C . ARG A 1 12 ? 5.580 -14.366 -2.663 1.00 0.00 12 ARG A C 12
ATOM 9423 O O . ARG A 1 12 ? 4.577 -15.029 -2.954 1.00 0.00 12 ARG A O 12
ATOM 9444 N N . CYS A 1 13 ? 6.301 -14.560 -1.549 1.00 0.00 13 CYS A N 12
ATOM 9445 C CA . CYS A 1 13 ? 5.960 -15.592 -0.561 1.00 0.00 13 CYS A CA 12
ATOM 9446 C C . CYS A 1 13 ? 4.526 -16.062 -0.758 1.00 0.00 13 CYS A C 12
ATOM 9447 O O . CYS A 1 13 ? 3.617 -15.238 -0.823 1.00 0.00 13 CYS A O 12
ATOM 9454 N N . LYS A 1 14 ? 4.336 -17.379 -0.881 1.00 0.00 14 LYS A N 12
ATOM 9455 C CA . LYS A 1 14 ? 3.009 -17.964 -1.116 1.00 0.00 14 LYS A CA 12
ATOM 9456 C C . LYS A 1 14 ? 1.899 -17.105 -0.524 1.00 0.00 14 LYS A C 12
ATOM 9457 O O . LYS A 1 14 ? 1.380 -17.386 0.557 1.00 0.00 14 LYS A O 12
ATOM 9476 N N . ALA A 1 15 ? 1.561 -16.041 -1.245 1.00 0.00 15 ALA A N 12
ATOM 9477 C CA . ALA A 1 15 ? 0.534 -15.110 -0.803 1.00 0.00 15 ALA A CA 12
ATOM 9478 C C . ALA A 1 15 ? -0.743 -15.221 -1.628 1.00 0.00 15 ALA A C 12
ATOM 9479 O O . ALA A 1 15 ? -0.787 -15.912 -2.646 1.00 0.00 15 ALA A O 12
ATOM 9486 N N . SER A 1 16 ? -1.778 -14.523 -1.172 1.00 0.00 16 SER A N 12
ATOM 9487 C CA . SER A 1 16 ? -3.067 -14.518 -1.851 1.00 0.00 16 SER A CA 12
ATOM 9488 C C . SER A 1 16 ? -3.983 -13.456 -1.252 1.00 0.00 16 SER A C 12
ATOM 9489 O O . SER A 1 16 ? -5.198 -13.643 -1.175 1.00 0.00 16 SER A O 12
ATOM 9497 N N . PHE A 1 17 ? -3.394 -12.341 -0.822 1.00 0.00 17 PHE A N 12
ATOM 9498 C CA . PHE A 1 17 ? -4.163 -11.254 -0.224 1.00 0.00 17 PHE A CA 12
ATOM 9499 C C . PHE A 1 17 ? -3.885 -9.933 -0.930 1.00 0.00 17 PHE A C 12
ATOM 9500 O O . PHE A 1 17 ? -2.752 -9.453 -0.947 1.00 0.00 17 PHE A O 12
ATOM 9517 N N . GLU A 1 18 ? -4.928 -9.346 -1.506 1.00 0.00 18 GLU A N 12
ATOM 9518 C CA . GLU A 1 18 ? -4.795 -8.075 -2.206 1.00 0.00 18 GLU A CA 12
ATOM 9519 C C . GLU A 1 18 ? -4.881 -6.915 -1.221 1.00 0.00 18 GLU A C 12
ATOM 9520 O O . GLU A 1 18 ? -5.786 -6.865 -0.387 1.00 0.00 18 GLU A O 12
ATOM 9532 N N . ARG A 1 19 ? -3.933 -5.989 -1.313 1.00 0.00 19 ARG A N 12
ATOM 9533 C CA . ARG A 1 19 ? -3.908 -4.839 -0.419 1.00 0.00 19 ARG A CA 12
ATOM 9534 C C . ARG A 1 19 ? -3.722 -3.539 -1.195 1.00 0.00 19 ARG A C 12
ATOM 9535 O O . ARG A 1 19 ? -3.532 -3.549 -2.411 1.00 0.00 19 ARG A O 12
ATOM 9556 N N . TRP A 1 20 ? -3.791 -2.419 -0.481 1.00 0.00 20 TRP A N 12
ATOM 9557 C CA . TRP A 1 20 ? -3.644 -1.106 -1.098 1.00 0.00 20 TRP A CA 12
ATOM 9558 C C . TRP A 1 20 ? -2.301 -0.472 -0.754 1.00 0.00 20 TRP A C 12
ATOM 9559 O O . TRP A 1 20 ? -1.720 -0.744 0.297 1.00 0.00 20 TRP A O 12
ATOM 9580 N N . TYR A 1 21 ? -1.815 0.376 -1.656 1.00 0.00 21 TYR A N 12
ATOM 9581 C CA . TYR A 1 21 ? -0.535 1.060 -1.468 1.00 0.00 21 TYR A CA 12
ATOM 9582 C C . TYR A 1 21 ? -0.582 2.449 -2.096 1.00 0.00 21 TYR A C 12
ATOM 9583 O O . TYR A 1 21 ? -1.388 2.706 -2.990 1.00 0.00 21 TYR A O 12
ATOM 9601 N N . PHE A 1 22 ? 0.282 3.341 -1.628 1.00 0.00 22 PHE A N 12
ATOM 9602 C CA . PHE A 1 22 ? 0.326 4.700 -2.157 1.00 0.00 22 PHE A CA 12
ATOM 9603 C C . PHE A 1 22 ? 1.295 4.796 -3.330 1.00 0.00 22 PHE A C 12
ATOM 9604 O O . PHE A 1 22 ? 2.422 4.306 -3.260 1.00 0.00 22 PHE A O 12
ATOM 9621 N N . ASN A 1 23 ? 0.847 5.429 -4.410 1.00 0.00 23 ASN A N 12
ATOM 9622 C CA . ASN A 1 23 ? 1.673 5.588 -5.601 1.00 0.00 23 ASN A CA 12
ATOM 9623 C C . ASN A 1 23 ? 1.639 7.030 -6.101 1.00 0.00 23 ASN A C 12
ATOM 9624 O O . ASN A 1 23 ? 0.890 7.361 -7.020 1.00 0.00 23 ASN A O 12
ATOM 9635 N N . GLY A 1 24 ? 2.457 7.881 -5.490 1.00 0.00 24 GLY A N 12
ATOM 9636 C CA . GLY A 1 24 ? 2.509 9.275 -5.887 1.00 0.00 24 GLY A CA 12
ATOM 9637 C C . GLY A 1 24 ? 1.480 10.124 -5.170 1.00 0.00 24 GLY A C 12
ATOM 9638 O O . GLY A 1 24 ? 1.775 10.734 -4.143 1.00 0.00 24 GLY A O 12
ATOM 9642 N N . ARG A 1 25 ? 0.270 10.167 -5.717 1.00 0.00 25 ARG A N 12
ATOM 9643 C CA . ARG A 1 25 ? -0.808 10.954 -5.127 1.00 0.00 25 ARG A CA 12
ATOM 9644 C C . ARG A 1 25 ? -2.112 10.158 -5.047 1.00 0.00 25 ARG A C 12
ATOM 9645 O O . ARG A 1 25 ? -3.129 10.674 -4.581 1.00 0.00 25 ARG A O 12
ATOM 9666 N N . THR A 1 26 ? -2.087 8.907 -5.504 1.00 0.00 26 THR A N 12
ATOM 9667 C CA . THR A 1 26 ? -3.278 8.067 -5.477 1.00 0.00 26 THR A CA 12
ATOM 9668 C C . THR A 1 26 ? -2.959 6.680 -4.925 1.00 0.00 26 THR A C 12
ATOM 9669 O O . THR A 1 26 ? -1.794 6.327 -4.740 1.00 0.00 26 THR A O 12
ATOM 9680 N N . CYS A 1 27 ? -4.003 5.899 -4.669 1.00 0.00 27 CYS A N 12
ATOM 9681 C CA . CYS A 1 27 ? -3.840 4.549 -4.142 1.00 0.00 27 CYS A CA 12
ATOM 9682 C C . CYS A 1 27 ? -3.719 3.538 -5.279 1.00 0.00 27 CYS A C 12
ATOM 9683 O O . CYS A 1 27 ? -3.856 3.888 -6.451 1.00 0.00 27 CYS A O 12
ATOM 9690 N N . ALA A 1 28 ? -3.450 2.287 -4.925 1.00 0.00 28 ALA A N 12
ATOM 9691 C CA . ALA A 1 28 ? -3.297 1.229 -5.918 1.00 0.00 28 ALA A CA 12
ATOM 9692 C C . ALA A 1 28 ? -3.714 -0.131 -5.355 1.00 0.00 28 ALA A C 12
ATOM 9693 O O . ALA A 1 28 ? -4.060 -0.242 -4.177 1.00 0.00 28 ALA A O 12
ATOM 9700 N N . LYS A 1 29 ? -3.691 -1.162 -6.205 1.00 0.00 29 LYS A N 12
ATOM 9701 C CA . LYS A 1 29 ? -4.088 -2.509 -5.792 1.00 0.00 29 LYS A CA 12
ATOM 9702 C C . LYS A 1 29 ? -3.145 -3.567 -6.363 1.00 0.00 29 LYS A C 12
ATOM 9703 O O . LYS A 1 29 ? -2.750 -3.504 -7.526 1.00 0.00 29 LYS A O 12
ATOM 9722 N N . PHE A 1 30 ? -2.784 -4.535 -5.523 1.00 0.00 30 PHE A N 12
ATOM 9723 C CA . PHE A 1 30 ? -1.877 -5.604 -5.924 1.00 0.00 30 PHE A CA 12
ATOM 9724 C C . PHE A 1 30 ? -1.948 -6.779 -4.943 1.00 0.00 30 PHE A C 12
ATOM 9725 O O . PHE A 1 30 ? -2.662 -6.712 -3.943 1.00 0.00 30 PHE A O 12
ATOM 9742 N N . ILE A 1 31 ? -1.225 -7.861 -5.237 1.00 0.00 31 ILE A N 12
ATOM 9743 C CA . ILE A 1 31 ? -1.239 -9.042 -4.376 1.00 0.00 31 ILE A CA 12
ATOM 9744 C C . ILE A 1 31 ? -0.159 -8.960 -3.299 1.00 0.00 31 ILE A C 12
ATOM 9745 O O . ILE A 1 31 ? 1.018 -9.184 -3.566 1.00 0.00 31 ILE A O 12
ATOM 9761 N N . TYR A 1 32 ? -0.570 -8.637 -2.078 1.00 0.00 32 TYR A N 12
ATOM 9762 C CA . TYR A 1 32 ? 0.367 -8.522 -0.968 1.00 0.00 32 TYR A CA 12
ATOM 9763 C C . TYR A 1 32 ? 0.545 -9.852 -0.244 1.00 0.00 32 TYR A C 12
ATOM 9764 O O . TYR A 1 32 ? -0.410 -10.611 -0.063 1.00 0.00 32 TYR A O 12
ATOM 9782 N N . GLY A 1 33 ? 1.779 -10.122 0.172 1.00 0.00 33 GLY A N 12
ATOM 9783 C CA . GLY A 1 33 ? 2.080 -11.352 0.879 1.00 0.00 33 GLY A CA 12
ATOM 9784 C C . GLY A 1 33 ? 2.560 -11.102 2.296 1.00 0.00 33 GLY A C 12
ATOM 9785 O O . GLY A 1 33 ? 2.271 -11.881 3.203 1.00 0.00 33 GLY A O 12
ATOM 9789 N N . GLY A 1 34 ? 3.294 -10.010 2.485 1.00 0.00 34 GLY A N 12
ATOM 9790 C CA . GLY A 1 34 ? 3.800 -9.678 3.804 1.00 0.00 34 GLY A CA 12
ATOM 9791 C C . GLY A 1 34 ? 5.315 -9.593 3.851 1.00 0.00 34 GLY A C 12
ATOM 9792 O O . GLY A 1 34 ? 5.888 -9.230 4.879 1.00 0.00 34 GLY A O 12
ATOM 9796 N N . CYS A 1 35 ? 5.970 -9.926 2.741 1.00 0.00 35 CYS A N 12
ATOM 9797 C CA . CYS A 1 35 ? 7.427 -9.880 2.674 1.00 0.00 35 CYS A CA 12
ATOM 9798 C C . CYS A 1 35 ? 7.893 -8.661 1.883 1.00 0.00 35 CYS A C 12
ATOM 9799 O O . CYS A 1 35 ? 7.854 -8.654 0.650 1.00 0.00 35 CYS A O 12
ATOM 9806 N N . GLY A 1 36 ? 8.331 -7.631 2.601 1.00 0.00 36 GLY A N 12
ATOM 9807 C CA . GLY A 1 36 ? 8.797 -6.418 1.956 1.00 0.00 36 GLY A CA 12
ATOM 9808 C C . GLY A 1 36 ? 7.804 -5.277 2.073 1.00 0.00 36 GLY A C 12
ATOM 9809 O O . GLY A 1 36 ? 6.995 -5.055 1.173 1.00 0.00 36 GLY A O 12
ATOM 9813 N N . GLY A 1 37 ? 7.867 -4.549 3.185 1.00 0.00 37 GLY A N 12
ATOM 9814 C CA . GLY A 1 37 ? 6.963 -3.434 3.396 1.00 0.00 37 GLY A CA 12
ATOM 9815 C C . GLY A 1 37 ? 7.403 -2.544 4.543 1.00 0.00 37 GLY A C 12
ATOM 9816 O O . GLY A 1 37 ? 8.089 -2.996 5.459 1.00 0.00 37 GLY A O 12
ATOM 9820 N N . ASN A 1 38 ? 7.009 -1.275 4.492 1.00 0.00 38 ASN A N 12
ATOM 9821 C CA . ASN A 1 38 ? 7.371 -0.321 5.537 1.00 0.00 38 ASN A CA 12
ATOM 9822 C C . ASN A 1 38 ? 6.187 0.577 5.896 1.00 0.00 38 ASN A C 12
ATOM 9823 O O . ASN A 1 38 ? 5.472 0.315 6.863 1.00 0.00 38 ASN A O 12
ATOM 9834 N N . GLY A 1 39 ? 5.985 1.634 5.115 1.00 0.00 39 GLY A N 12
ATOM 9835 C CA . GLY A 1 39 ? 4.888 2.549 5.375 1.00 0.00 39 GLY A CA 12
ATOM 9836 C C . GLY A 1 39 ? 4.035 2.813 4.146 1.00 0.00 39 GLY A C 12
ATOM 9837 O O . GLY A 1 39 ? 3.068 3.571 4.211 1.00 0.00 39 GLY A O 12
ATOM 9841 N N . ASN A 1 40 ? 4.390 2.191 3.024 1.00 0.00 40 ASN A N 12
ATOM 9842 C CA . ASN A 1 40 ? 3.643 2.372 1.785 1.00 0.00 40 ASN A CA 12
ATOM 9843 C C . ASN A 1 40 ? 2.524 1.344 1.663 1.00 0.00 40 ASN A C 12
ATOM 9844 O O . ASN A 1 40 ? 1.508 1.592 1.012 1.00 0.00 40 ASN A O 12
ATOM 9855 N N . LYS A 1 41 ? 2.716 0.187 2.292 1.00 0.00 41 LYS A N 12
ATOM 9856 C CA . LYS A 1 41 ? 1.721 -0.878 2.251 1.00 0.00 41 LYS A CA 12
ATOM 9857 C C . LYS A 1 41 ? 0.525 -0.547 3.141 1.00 0.00 41 LYS A C 12
ATOM 9858 O O . LYS A 1 41 ? 0.679 0.029 4.218 1.00 0.00 41 LYS A O 12
ATOM 9877 N N . PHE A 1 42 ? -0.667 -0.919 2.680 1.00 0.00 42 PHE A N 12
ATOM 9878 C CA . PHE A 1 42 ? -1.893 -0.668 3.431 1.00 0.00 42 PHE A CA 12
ATOM 9879 C C . PHE A 1 42 ? -2.948 -1.726 3.107 1.00 0.00 42 PHE A C 12
ATOM 9880 O O . PHE A 1 42 ? -3.121 -2.099 1.949 1.00 0.00 42 PHE A O 12
ATOM 9897 N N . PRO A 1 43 ? -3.670 -2.224 4.126 1.00 0.00 43 PRO A N 12
ATOM 9898 C CA . PRO A 1 43 ? -4.709 -3.244 3.933 1.00 0.00 43 PRO A CA 12
ATOM 9899 C C . PRO A 1 43 ? -5.903 -2.721 3.141 1.00 0.00 43 PRO A C 12
ATOM 9900 O O . PRO A 1 43 ? -6.404 -3.394 2.240 1.00 0.00 43 PRO A O 12
ATOM 9911 N N . THR A 1 44 ? -6.359 -1.520 3.485 1.00 0.00 44 THR A N 12
ATOM 9912 C CA . THR A 1 44 ? -7.499 -0.912 2.806 1.00 0.00 44 THR A CA 12
ATOM 9913 C C . THR A 1 44 ? -7.134 0.454 2.233 1.00 0.00 44 THR A C 12
ATOM 9914 O O . THR A 1 44 ? -6.239 1.135 2.739 1.00 0.00 44 THR A O 12
ATOM 9925 N N . GLN A 1 45 ? -7.836 0.851 1.175 1.00 0.00 45 GLN A N 12
ATOM 9926 C CA . GLN A 1 45 ? -7.592 2.137 0.533 1.00 0.00 45 GLN A CA 12
ATOM 9927 C C . GLN A 1 45 ? -7.798 3.284 1.517 1.00 0.00 45 GLN A C 12
ATOM 9928 O O . GLN A 1 45 ? -7.174 4.337 1.398 1.00 0.00 45 GLN A O 12
ATOM 9942 N N . GLU A 1 46 ? -8.678 3.070 2.490 1.00 0.00 46 GLU A N 12
ATOM 9943 C CA . GLU A 1 46 ? -8.963 4.086 3.496 1.00 0.00 46 GLU A CA 12
ATOM 9944 C C . GLU A 1 46 ? -7.714 4.405 4.312 1.00 0.00 46 GLU A C 12
ATOM 9945 O O . GLU A 1 46 ? -7.562 5.514 4.823 1.00 0.00 46 GLU A O 12
ATOM 9957 N N . ALA A 1 47 ? -6.823 3.426 4.430 1.00 0.00 47 ALA A N 12
ATOM 9958 C CA . ALA A 1 47 ? -5.589 3.603 5.185 1.00 0.00 47 ALA A CA 12
ATOM 9959 C C . ALA A 1 47 ? -4.600 4.486 4.429 1.00 0.00 47 ALA A C 12
ATOM 9960 O O . ALA A 1 47 ? -3.945 5.345 5.021 1.00 0.00 47 ALA A O 12
ATOM 9967 N N . CYS A 1 48 ? -4.491 4.269 3.122 1.00 0.00 48 CYS A N 12
ATOM 9968 C CA . CYS A 1 48 ? -3.575 5.048 2.294 1.00 0.00 48 CYS A CA 12
ATOM 9969 C C . CYS A 1 48 ? -4.053 6.492 2.161 1.00 0.00 48 CYS A C 12
ATOM 9970 O O . CYS A 1 48 ? -3.247 7.420 2.080 1.00 0.00 48 CYS A O 12
ATOM 9977 N N . MET A 1 49 ? -5.369 6.674 2.136 1.00 0.00 49 MET A N 12
ATOM 9978 C CA . MET A 1 49 ? -5.956 8.004 2.011 1.00 0.00 49 MET A CA 12
ATOM 9979 C C . MET A 1 49 ? -6.079 8.687 3.371 1.00 0.00 49 MET A C 12
ATOM 9980 O O . MET A 1 49 ? -6.198 9.908 3.451 1.00 0.00 49 MET A O 12
ATOM 9994 N N . LYS A 1 50 ? -6.054 7.896 4.440 1.00 0.00 50 LYS A N 12
ATOM 9995 C CA . LYS A 1 50 ? -6.168 8.438 5.789 1.00 0.00 50 LYS A CA 12
ATOM 9996 C C . LYS A 1 50 ? -4.815 8.908 6.322 1.00 0.00 50 LYS A C 12
ATOM 9997 O O . LYS A 1 50 ? -4.749 9.601 7.337 1.00 0.00 50 LYS A O 12
ATOM 10016 N N . ARG A 1 51 ? -3.737 8.526 5.642 1.00 0.00 51 ARG A N 12
ATOM 10017 C CA . ARG A 1 51 ? -2.395 8.911 6.067 1.00 0.00 51 ARG A CA 12
ATOM 10018 C C . ARG A 1 51 ? -1.803 9.986 5.157 1.00 0.00 51 ARG A C 12
ATOM 10019 O O . ARG A 1 51 ? -0.948 10.762 5.581 1.00 0.00 51 ARG A O 12
ATOM 10040 N N . CYS A 1 52 ? -2.253 10.024 3.906 1.00 0.00 52 CYS A N 12
ATOM 10041 C CA . CYS A 1 52 ? -1.749 11.006 2.950 1.00 0.00 52 CYS A CA 12
ATOM 10042 C C . CYS A 1 52 ? -2.822 12.028 2.578 1.00 0.00 52 CYS A C 12
ATOM 10043 O O . CYS A 1 52 ? -2.514 13.185 2.289 1.00 0.00 52 CYS A O 12
ATOM 10050 N N . ALA A 1 53 ? -4.080 11.599 2.579 1.00 0.00 53 ALA A N 12
ATOM 10051 C CA . ALA A 1 53 ? -5.186 12.485 2.236 1.00 0.00 53 ALA A CA 12
ATOM 10052 C C . ALA A 1 53 ? -5.798 13.115 3.482 1.00 0.00 53 ALA A C 12
ATOM 10053 O O . ALA A 1 53 ? -5.981 14.330 3.549 1.00 0.00 53 ALA A O 12
ATOM 10060 N N . LYS A 1 54 ? -6.114 12.282 4.468 1.00 0.00 54 LYS A N 12
ATOM 10061 C CA . LYS A 1 54 ? -6.706 12.762 5.709 1.00 0.00 54 LYS A CA 12
ATOM 10062 C C . LYS A 1 54 ? -5.668 13.480 6.566 1.00 0.00 54 LYS A C 12
ATOM 10063 O O . LYS A 1 54 ? -5.853 14.639 6.941 1.00 0.00 54 LYS A O 12
ATOM 10082 N N . ALA A 1 55 ? -4.577 12.787 6.871 1.00 0.00 55 ALA A N 12
ATOM 10083 C CA . ALA A 1 55 ? -3.509 13.361 7.682 1.00 0.00 55 ALA A CA 12
ATOM 10084 C C . ALA A 1 55 ? -2.704 14.384 6.888 1.00 0.00 55 ALA A C 12
ATOM 10085 O O . ALA A 1 55 ? -3.074 14.652 5.725 1.00 0.00 55 ALA A O 12
ATOM 10093 N N . ILE A 1 1 ? 5.598 13.836 4.104 1.00 0.00 1 ILE A N 13
ATOM 10094 C CA . ILE A 1 1 ? 5.734 12.361 4.223 1.00 0.00 1 ILE A CA 13
ATOM 10095 C C . ILE A 1 1 ? 6.528 11.785 3.053 1.00 0.00 1 ILE A C 13
ATOM 10096 O O . ILE A 1 1 ? 6.311 12.156 1.900 1.00 0.00 1 ILE A O 13
ATOM 10114 N N . ASP A 1 2 ? 7.448 10.877 3.360 1.00 0.00 2 ASP A N 13
ATOM 10115 C CA . ASP A 1 2 ? 8.275 10.248 2.337 1.00 0.00 2 ASP A CA 13
ATOM 10116 C C . ASP A 1 2 ? 7.901 8.779 2.157 1.00 0.00 2 ASP A C 13
ATOM 10117 O O . ASP A 1 2 ? 8.064 8.216 1.074 1.00 0.00 2 ASP A O 13
ATOM 10126 N N . THR A 1 3 ? 7.401 8.164 3.225 1.00 0.00 3 THR A N 13
ATOM 10127 C CA . THR A 1 3 ? 7.007 6.758 3.187 1.00 0.00 3 THR A CA 13
ATOM 10128 C C . THR A 1 3 ? 5.986 6.501 2.080 1.00 0.00 3 THR A C 13
ATOM 10129 O O . THR A 1 3 ? 5.885 5.388 1.565 1.00 0.00 3 THR A O 13
ATOM 10140 N N . CYS A 1 4 ? 5.229 7.533 1.721 1.00 0.00 4 CYS A N 13
ATOM 10141 C CA . CYS A 1 4 ? 4.214 7.413 0.680 1.00 0.00 4 CYS A CA 13
ATOM 10142 C C . CYS A 1 4 ? 4.830 7.458 -0.721 1.00 0.00 4 CYS A C 13
ATOM 10143 O O . CYS A 1 4 ? 4.115 7.379 -1.719 1.00 0.00 4 CYS A O 13
ATOM 10150 N N . ARG A 1 5 ? 6.154 7.591 -0.795 1.00 0.00 5 ARG A N 13
ATOM 10151 C CA . ARG A 1 5 ? 6.842 7.651 -2.082 1.00 0.00 5 ARG A CA 13
ATOM 10152 C C . ARG A 1 5 ? 7.759 6.444 -2.293 1.00 0.00 5 ARG A C 13
ATOM 10153 O O . ARG A 1 5 ? 8.425 6.339 -3.323 1.00 0.00 5 ARG A O 13
ATOM 10174 N N . LEU A 1 6 ? 7.800 5.538 -1.318 1.00 0.00 6 LEU A N 13
ATOM 10175 C CA . LEU A 1 6 ? 8.647 4.353 -1.415 1.00 0.00 6 LEU A CA 13
ATOM 10176 C C . LEU A 1 6 ? 7.906 3.195 -2.088 1.00 0.00 6 LEU A C 13
ATOM 10177 O O . LEU A 1 6 ? 6.864 2.756 -1.603 1.00 0.00 6 LEU A O 13
ATOM 10193 N N . PRO A 1 7 ? 8.432 2.677 -3.216 1.00 0.00 7 PRO A N 13
ATOM 10194 C CA . PRO A 1 7 ? 7.806 1.563 -3.939 1.00 0.00 7 PRO A CA 13
ATOM 10195 C C . PRO A 1 7 ? 7.766 0.283 -3.109 1.00 0.00 7 PRO A C 13
ATOM 10196 O O . PRO A 1 7 ? 8.796 -0.350 -2.878 1.00 0.00 7 PRO A O 13
ATOM 10207 N N . SER A 1 8 ? 6.572 -0.092 -2.660 1.00 0.00 8 SER A N 13
ATOM 10208 C CA . SER A 1 8 ? 6.401 -1.297 -1.854 1.00 0.00 8 SER A CA 13
ATOM 10209 C C . SER A 1 8 ? 6.207 -2.532 -2.735 1.00 0.00 8 SER A C 13
ATOM 10210 O O . SER A 1 8 ? 5.862 -2.417 -3.912 1.00 0.00 8 SER A O 13
ATOM 10218 N N . ASP A 1 9 ? 6.435 -3.715 -2.159 1.00 0.00 9 ASP A N 13
ATOM 10219 C CA . ASP A 1 9 ? 6.285 -4.969 -2.897 1.00 0.00 9 ASP A CA 13
ATOM 10220 C C . ASP A 1 9 ? 5.165 -5.826 -2.307 1.00 0.00 9 ASP A C 13
ATOM 10221 O O . ASP A 1 9 ? 4.762 -5.632 -1.161 1.00 0.00 9 ASP A O 13
ATOM 10230 N N . ARG A 1 10 ? 4.658 -6.767 -3.101 1.00 0.00 10 ARG A N 13
ATOM 10231 C CA . ARG A 1 10 ? 3.577 -7.646 -2.653 1.00 0.00 10 ARG A CA 13
ATOM 10232 C C . ARG A 1 10 ? 4.098 -8.927 -2.006 1.00 0.00 10 ARG A C 13
ATOM 10233 O O . ARG A 1 10 ? 3.316 -9.707 -1.464 1.00 0.00 10 ARG A O 13
ATOM 10254 N N . GLY A 1 11 ? 5.404 -9.155 -2.065 1.00 0.00 11 GLY A N 13
ATOM 10255 C CA . GLY A 1 11 ? 5.959 -10.361 -1.481 1.00 0.00 11 GLY A CA 13
ATOM 10256 C C . GLY A 1 11 ? 5.318 -11.620 -2.034 1.00 0.00 11 GLY A C 13
ATOM 10257 O O . GLY A 1 11 ? 4.208 -11.983 -1.643 1.00 0.00 11 GLY A O 13
ATOM 10261 N N . ARG A 1 12 ? 6.017 -12.291 -2.942 1.00 0.00 12 ARG A N 13
ATOM 10262 C CA . ARG A 1 12 ? 5.508 -13.519 -3.545 1.00 0.00 12 ARG A CA 13
ATOM 10263 C C . ARG A 1 12 ? 5.356 -14.629 -2.505 1.00 0.00 12 ARG A C 13
ATOM 10264 O O . ARG A 1 12 ? 4.761 -15.671 -2.783 1.00 0.00 12 ARG A O 13
ATOM 10285 N N . CYS A 1 13 ? 5.903 -14.403 -1.307 1.00 0.00 13 CYS A N 13
ATOM 10286 C CA . CYS A 1 13 ? 5.838 -15.381 -0.221 1.00 0.00 13 CYS A CA 13
ATOM 10287 C C . CYS A 1 13 ? 4.471 -16.069 -0.150 1.00 0.00 13 CYS A C 13
ATOM 10288 O O . CYS A 1 13 ? 4.304 -17.182 -0.649 1.00 0.00 13 CYS A O 13
ATOM 10295 N N . LYS A 1 14 ? 3.498 -15.408 0.475 1.00 0.00 14 LYS A N 13
ATOM 10296 C CA . LYS A 1 14 ? 2.159 -15.972 0.610 1.00 0.00 14 LYS A CA 13
ATOM 10297 C C . LYS A 1 14 ? 1.144 -15.214 -0.246 1.00 0.00 14 LYS A C 13
ATOM 10298 O O . LYS A 1 14 ? 0.151 -14.698 0.267 1.00 0.00 14 LYS A O 13
ATOM 10317 N N . ALA A 1 15 ? 1.394 -15.158 -1.551 1.00 0.00 15 ALA A N 13
ATOM 10318 C CA . ALA A 1 15 ? 0.495 -14.467 -2.473 1.00 0.00 15 ALA A CA 13
ATOM 10319 C C . ALA A 1 15 ? -0.935 -14.985 -2.344 1.00 0.00 15 ALA A C 13
ATOM 10320 O O . ALA A 1 15 ? -1.275 -16.034 -2.892 1.00 0.00 15 ALA A O 13
ATOM 10327 N N . SER A 1 16 ? -1.770 -14.248 -1.613 1.00 0.00 16 SER A N 13
ATOM 10328 C CA . SER A 1 16 ? -3.162 -14.649 -1.420 1.00 0.00 16 SER A CA 13
ATOM 10329 C C . SER A 1 16 ? -3.986 -13.542 -0.763 1.00 0.00 16 SER A C 13
ATOM 10330 O O . SER A 1 16 ? -4.942 -13.820 -0.040 1.00 0.00 16 SER A O 13
ATOM 10338 N N . PHE A 1 17 ? -3.623 -12.288 -1.023 1.00 0.00 17 PHE A N 13
ATOM 10339 C CA . PHE A 1 17 ? -4.349 -11.154 -0.456 1.00 0.00 17 PHE A CA 13
ATOM 10340 C C . PHE A 1 17 ? -4.194 -9.914 -1.329 1.00 0.00 17 PHE A C 13
ATOM 10341 O O . PHE A 1 17 ? -3.327 -9.859 -2.200 1.00 0.00 17 PHE A O 13
ATOM 10358 N N . GLU A 1 18 ? -5.038 -8.919 -1.082 1.00 0.00 18 GLU A N 13
ATOM 10359 C CA . GLU A 1 18 ? -4.998 -7.671 -1.833 1.00 0.00 18 GLU A CA 13
ATOM 10360 C C . GLU A 1 18 ? -4.721 -6.502 -0.897 1.00 0.00 18 GLU A C 13
ATOM 10361 O O . GLU A 1 18 ? -5.259 -6.444 0.209 1.00 0.00 18 GLU A O 13
ATOM 10373 N N . ARG A 1 19 ? -3.875 -5.576 -1.334 1.00 0.00 19 ARG A N 13
ATOM 10374 C CA . ARG A 1 19 ? -3.536 -4.420 -0.513 1.00 0.00 19 ARG A CA 13
ATOM 10375 C C . ARG A 1 19 ? -3.378 -3.165 -1.364 1.00 0.00 19 ARG A C 13
ATOM 10376 O O . ARG A 1 19 ? -3.450 -3.221 -2.592 1.00 0.00 19 ARG A O 13
ATOM 10397 N N . TRP A 1 20 ? -3.169 -2.033 -0.701 1.00 0.00 20 TRP A N 13
ATOM 10398 C CA . TRP A 1 20 ? -3.009 -0.760 -1.392 1.00 0.00 20 TRP A CA 13
ATOM 10399 C C . TRP A 1 20 ? -1.628 -0.163 -1.141 1.00 0.00 20 TRP A C 13
ATOM 10400 O O . TRP A 1 20 ? -0.980 -0.460 -0.138 1.00 0.00 20 TRP A O 13
ATOM 10421 N N . TYR A 1 21 ? -1.182 0.674 -2.072 1.00 0.00 21 TYR A N 13
ATOM 10422 C CA . TYR A 1 21 ? 0.128 1.316 -1.978 1.00 0.00 21 TYR A CA 13
ATOM 10423 C C . TYR A 1 21 ? 0.066 2.724 -2.558 1.00 0.00 21 TYR A C 13
ATOM 10424 O O . TYR A 1 21 ? -0.583 2.955 -3.578 1.00 0.00 21 TYR A O 13
ATOM 10442 N N . PHE A 1 22 ? 0.742 3.663 -1.909 1.00 0.00 22 PHE A N 13
ATOM 10443 C CA . PHE A 1 22 ? 0.753 5.045 -2.377 1.00 0.00 22 PHE A CA 13
ATOM 10444 C C . PHE A 1 22 ? 1.702 5.211 -3.561 1.00 0.00 22 PHE A C 13
ATOM 10445 O O . PHE A 1 22 ? 2.903 5.412 -3.380 1.00 0.00 22 PHE A O 13
ATOM 10462 N N . ASN A 1 23 ? 1.157 5.130 -4.769 1.00 0.00 23 ASN A N 13
ATOM 10463 C CA . ASN A 1 23 ? 1.960 5.275 -5.979 1.00 0.00 23 ASN A CA 13
ATOM 10464 C C . ASN A 1 23 ? 2.132 6.747 -6.338 1.00 0.00 23 ASN A C 13
ATOM 10465 O O . ASN A 1 23 ? 1.397 7.286 -7.168 1.00 0.00 23 ASN A O 13
ATOM 10476 N N . GLY A 1 24 ? 3.103 7.396 -5.703 1.00 0.00 24 GLY A N 13
ATOM 10477 C CA . GLY A 1 24 ? 3.354 8.802 -5.964 1.00 0.00 24 GLY A CA 13
ATOM 10478 C C . GLY A 1 24 ? 2.389 9.711 -5.228 1.00 0.00 24 GLY A C 13
ATOM 10479 O O . GLY A 1 24 ? 2.805 10.641 -4.536 1.00 0.00 24 GLY A O 13
ATOM 10483 N N . ARG A 1 25 ? 1.097 9.442 -5.378 1.00 0.00 25 ARG A N 13
ATOM 10484 C CA . ARG A 1 25 ? 0.065 10.239 -4.725 1.00 0.00 25 ARG A CA 13
ATOM 10485 C C . ARG A 1 25 ? -1.266 9.491 -4.680 1.00 0.00 25 ARG A C 13
ATOM 10486 O O . ARG A 1 25 ? -2.047 9.654 -3.742 1.00 0.00 25 ARG A O 13
ATOM 10507 N N . THR A 1 26 ? -1.528 8.676 -5.700 1.00 0.00 26 THR A N 13
ATOM 10508 C CA . THR A 1 26 ? -2.770 7.914 -5.769 1.00 0.00 26 THR A CA 13
ATOM 10509 C C . THR A 1 26 ? -2.623 6.554 -5.092 1.00 0.00 26 THR A C 13
ATOM 10510 O O . THR A 1 26 ? -1.511 6.072 -4.879 1.00 0.00 26 THR A O 13
ATOM 10521 N N . CYS A 1 27 ? -3.757 5.942 -4.761 1.00 0.00 27 CYS A N 13
ATOM 10522 C CA . CYS A 1 27 ? -3.764 4.638 -4.110 1.00 0.00 27 CYS A CA 13
ATOM 10523 C C . CYS A 1 27 ? -3.983 3.522 -5.133 1.00 0.00 27 CYS A C 13
ATOM 10524 O O . CYS A 1 27 ? -5.056 3.406 -5.725 1.00 0.00 27 CYS A O 13
ATOM 10531 N N . ALA A 1 28 ? -2.950 2.710 -5.334 1.00 0.00 28 ALA A N 13
ATOM 10532 C CA . ALA A 1 28 ? -3.002 1.602 -6.285 1.00 0.00 28 ALA A CA 13
ATOM 10533 C C . ALA A 1 28 ? -3.394 0.294 -5.594 1.00 0.00 28 ALA A C 13
ATOM 10534 O O . ALA A 1 28 ? -3.582 0.262 -4.379 1.00 0.00 28 ALA A O 13
ATOM 10541 N N . LYS A 1 29 ? -3.535 -0.779 -6.375 1.00 0.00 29 LYS A N 13
ATOM 10542 C CA . LYS A 1 29 ? -3.930 -2.075 -5.824 1.00 0.00 29 LYS A CA 13
ATOM 10543 C C . LYS A 1 29 ? -3.173 -3.222 -6.488 1.00 0.00 29 LYS A C 13
ATOM 10544 O O . LYS A 1 29 ? -2.956 -3.221 -7.700 1.00 0.00 29 LYS A O 13
ATOM 10563 N N . PHE A 1 30 ? -2.770 -4.195 -5.676 1.00 0.00 30 PHE A N 13
ATOM 10564 C CA . PHE A 1 30 ? -2.024 -5.347 -6.166 1.00 0.00 30 PHE A CA 13
ATOM 10565 C C . PHE A 1 30 ? -2.262 -6.570 -5.280 1.00 0.00 30 PHE A C 13
ATOM 10566 O O . PHE A 1 30 ? -2.945 -6.482 -4.261 1.00 0.00 30 PHE A O 13
ATOM 10583 N N . ILE A 1 31 ? -1.701 -7.712 -5.669 1.00 0.00 31 ILE A N 13
ATOM 10584 C CA . ILE A 1 31 ? -1.866 -8.933 -4.895 1.00 0.00 31 ILE A CA 13
ATOM 10585 C C . ILE A 1 31 ? -0.759 -9.052 -3.859 1.00 0.00 31 ILE A C 13
ATOM 10586 O O . ILE A 1 31 ? 0.359 -9.441 -4.183 1.00 0.00 31 ILE A O 13
ATOM 10602 N N . TYR A 1 32 ? -1.078 -8.702 -2.617 1.00 0.00 32 TYR A N 13
ATOM 10603 C CA . TYR A 1 32 ? -0.105 -8.748 -1.533 1.00 0.00 32 TYR A CA 13
ATOM 10604 C C . TYR A 1 32 ? -0.093 -10.112 -0.857 1.00 0.00 32 TYR A C 13
ATOM 10605 O O . TYR A 1 32 ? -1.092 -10.549 -0.288 1.00 0.00 32 TYR A O 13
ATOM 10623 N N . GLY A 1 33 ? 1.051 -10.781 -0.932 1.00 0.00 33 GLY A N 13
ATOM 10624 C CA . GLY A 1 33 ? 1.186 -12.094 -0.331 1.00 0.00 33 GLY A CA 13
ATOM 10625 C C . GLY A 1 33 ? 1.531 -12.033 1.143 1.00 0.00 33 GLY A C 13
ATOM 10626 O O . GLY A 1 33 ? 0.993 -12.800 1.942 1.00 0.00 33 GLY A O 13
ATOM 10630 N N . GLY A 1 34 ? 2.430 -11.124 1.510 1.00 0.00 34 GLY A N 13
ATOM 10631 C CA . GLY A 1 34 ? 2.818 -11.000 2.903 1.00 0.00 34 GLY A CA 13
ATOM 10632 C C . GLY A 1 34 ? 4.196 -10.389 3.096 1.00 0.00 34 GLY A C 13
ATOM 10633 O O . GLY A 1 34 ? 4.536 -9.962 4.199 1.00 0.00 34 GLY A O 13
ATOM 10637 N N . CYS A 1 35 ? 4.997 -10.348 2.033 1.00 0.00 35 CYS A N 13
ATOM 10638 C CA . CYS A 1 35 ? 6.341 -9.786 2.121 1.00 0.00 35 CYS A CA 13
ATOM 10639 C C . CYS A 1 35 ? 6.442 -8.464 1.361 1.00 0.00 35 CYS A C 13
ATOM 10640 O O . CYS A 1 35 ? 6.720 -8.438 0.161 1.00 0.00 35 CYS A O 13
ATOM 10647 N N . GLY A 1 36 ? 6.219 -7.366 2.077 1.00 0.00 36 GLY A N 13
ATOM 10648 C CA . GLY A 1 36 ? 6.295 -6.054 1.464 1.00 0.00 36 GLY A CA 13
ATOM 10649 C C . GLY A 1 36 ? 7.645 -5.402 1.679 1.00 0.00 36 GLY A C 13
ATOM 10650 O O . GLY A 1 36 ? 8.253 -4.893 0.736 1.00 0.00 36 GLY A O 13
ATOM 10654 N N . GLY A 1 37 ? 8.112 -5.423 2.925 1.00 0.00 37 GLY A N 13
ATOM 10655 C CA . GLY A 1 37 ? 9.396 -4.835 3.250 1.00 0.00 37 GLY A CA 13
ATOM 10656 C C . GLY A 1 37 ? 9.424 -3.344 3.009 1.00 0.00 37 GLY A C 13
ATOM 10657 O O . GLY A 1 37 ? 10.378 -2.817 2.437 1.00 0.00 37 GLY A O 13
ATOM 10661 N N . ASN A 1 38 ? 8.372 -2.657 3.439 1.00 0.00 38 ASN A N 13
ATOM 10662 C CA . ASN A 1 38 ? 8.287 -1.220 3.254 1.00 0.00 38 ASN A CA 13
ATOM 10663 C C . ASN A 1 38 ? 7.125 -0.621 4.043 1.00 0.00 38 ASN A C 13
ATOM 10664 O O . ASN A 1 38 ? 6.261 -1.335 4.551 1.00 0.00 38 ASN A O 13
ATOM 10675 N N . GLY A 1 39 ? 7.127 0.702 4.140 1.00 0.00 39 GLY A N 13
ATOM 10676 C CA . GLY A 1 39 ? 6.093 1.422 4.863 1.00 0.00 39 GLY A CA 13
ATOM 10677 C C . GLY A 1 39 ? 5.049 2.045 3.950 1.00 0.00 39 GLY A C 13
ATOM 10678 O O . GLY A 1 39 ? 4.151 2.745 4.415 1.00 0.00 39 GLY A O 13
ATOM 10682 N N . ASN A 1 40 ? 5.184 1.819 2.645 1.00 0.00 40 ASN A N 13
ATOM 10683 C CA . ASN A 1 40 ? 4.265 2.395 1.667 1.00 0.00 40 ASN A CA 13
ATOM 10684 C C . ASN A 1 40 ? 3.045 1.497 1.434 1.00 0.00 40 ASN A C 13
ATOM 10685 O O . ASN A 1 40 ? 2.076 1.916 0.794 1.00 0.00 40 ASN A O 13
ATOM 10696 N N . LYS A 1 41 ? 3.088 0.273 1.960 1.00 0.00 41 LYS A N 13
ATOM 10697 C CA . LYS A 1 41 ? 1.972 -0.661 1.811 1.00 0.00 41 LYS A CA 13
ATOM 10698 C C . LYS A 1 41 ? 0.766 -0.222 2.635 1.00 0.00 41 LYS A C 13
ATOM 10699 O O . LYS A 1 41 ? 0.875 0.629 3.518 1.00 0.00 41 LYS A O 13
ATOM 10718 N N . PHE A 1 42 ? -0.385 -0.822 2.339 1.00 0.00 42 PHE A N 13
ATOM 10719 C CA . PHE A 1 42 ? -1.626 -0.514 3.041 1.00 0.00 42 PHE A CA 13
ATOM 10720 C C . PHE A 1 42 ? -2.631 -1.654 2.873 1.00 0.00 42 PHE A C 13
ATOM 10721 O O . PHE A 1 42 ? -2.687 -2.288 1.820 1.00 0.00 42 PHE A O 13
ATOM 10738 N N . PRO A 1 43 ? -3.441 -1.932 3.909 1.00 0.00 43 PRO A N 13
ATOM 10739 C CA . PRO A 1 43 ? -4.441 -3.004 3.862 1.00 0.00 43 PRO A CA 13
ATOM 10740 C C . PRO A 1 43 ? -5.653 -2.636 3.012 1.00 0.00 43 PRO A C 13
ATOM 10741 O O . PRO A 1 43 ? -6.130 -3.443 2.214 1.00 0.00 43 PRO A O 13
ATOM 10752 N N . THR A 1 44 ? -6.153 -1.416 3.189 1.00 0.00 44 THR A N 13
ATOM 10753 C CA . THR A 1 44 ? -7.314 -0.950 2.438 1.00 0.00 44 THR A CA 13
ATOM 10754 C C . THR A 1 44 ? -7.077 0.445 1.865 1.00 0.00 44 THR A C 13
ATOM 10755 O O . THR A 1 44 ? -6.148 1.145 2.268 1.00 0.00 44 THR A O 13
ATOM 10766 N N . GLN A 1 45 ? -7.928 0.840 0.921 1.00 0.00 45 GLN A N 13
ATOM 10767 C CA . GLN A 1 45 ? -7.818 2.150 0.290 1.00 0.00 45 GLN A CA 13
ATOM 10768 C C . GLN A 1 45 ? -8.049 3.265 1.304 1.00 0.00 45 GLN A C 13
ATOM 10769 O O . GLN A 1 45 ? -7.418 4.319 1.237 1.00 0.00 45 GLN A O 13
ATOM 10783 N N . GLU A 1 46 ? -8.956 3.024 2.245 1.00 0.00 46 GLU A N 13
ATOM 10784 C CA . GLU A 1 46 ? -9.269 4.008 3.273 1.00 0.00 46 GLU A CA 13
ATOM 10785 C C . GLU A 1 46 ? -8.082 4.218 4.208 1.00 0.00 46 GLU A C 13
ATOM 10786 O O . GLU A 1 46 ? -7.959 5.262 4.847 1.00 0.00 46 GLU A O 13
ATOM 10798 N N . ALA A 1 47 ? -7.210 3.216 4.287 1.00 0.00 47 ALA A N 13
ATOM 10799 C CA . ALA A 1 47 ? -6.036 3.292 5.145 1.00 0.00 47 ALA A CA 13
ATOM 10800 C C . ALA A 1 47 ? -5.014 4.285 4.601 1.00 0.00 47 ALA A C 13
ATOM 10801 O O . ALA A 1 47 ? -4.376 5.011 5.363 1.00 0.00 47 ALA A O 13
ATOM 10808 N N . CYS A 1 48 ? -4.859 4.310 3.281 1.00 0.00 48 CYS A N 13
ATOM 10809 C CA . CYS A 1 48 ? -3.907 5.215 2.645 1.00 0.00 48 CYS A CA 13
ATOM 10810 C C . CYS A 1 48 ? -4.450 6.642 2.594 1.00 0.00 48 CYS A C 13
ATOM 10811 O O . CYS A 1 48 ? -3.728 7.600 2.866 1.00 0.00 48 CYS A O 13
ATOM 10818 N N . MET A 1 49 ? -5.724 6.775 2.243 1.00 0.00 49 MET A N 13
ATOM 10819 C CA . MET A 1 49 ? -6.358 8.084 2.155 1.00 0.00 49 MET A CA 13
ATOM 10820 C C . MET A 1 49 ? -6.385 8.775 3.515 1.00 0.00 49 MET A C 13
ATOM 10821 O O . MET A 1 49 ? -6.282 9.998 3.602 1.00 0.00 49 MET A O 13
ATOM 10835 N N . LYS A 1 50 ? -6.532 7.986 4.573 1.00 0.00 50 LYS A N 13
ATOM 10836 C CA . LYS A 1 50 ? -6.580 8.525 5.928 1.00 0.00 50 LYS A CA 13
ATOM 10837 C C . LYS A 1 50 ? -5.189 8.604 6.558 1.00 0.00 50 LYS A C 13
ATOM 10838 O O . LYS A 1 50 ? -5.034 9.121 7.664 1.00 0.00 50 LYS A O 13
ATOM 10857 N N . ARG A 1 51 ? -4.181 8.085 5.862 1.00 0.00 51 ARG A N 13
ATOM 10858 C CA . ARG A 1 51 ? -2.818 8.101 6.383 1.00 0.00 51 ARG A CA 13
ATOM 10859 C C . ARG A 1 51 ? -1.954 9.144 5.677 1.00 0.00 51 ARG A C 13
ATOM 10860 O O . ARG A 1 51 ? -1.018 9.683 6.268 1.00 0.00 51 ARG A O 13
ATOM 10881 N N . CYS A 1 52 ? -2.258 9.418 4.413 1.00 0.00 52 CYS A N 13
ATOM 10882 C CA . CYS A 1 52 ? -1.487 10.390 3.641 1.00 0.00 52 CYS A CA 13
ATOM 10883 C C . CYS A 1 52 ? -2.375 11.499 3.074 1.00 0.00 52 CYS A C 13
ATOM 10884 O O . CYS A 1 52 ? -1.933 12.637 2.922 1.00 0.00 52 CYS A O 13
ATOM 10891 N N . ALA A 1 53 ? -3.620 11.163 2.755 1.00 0.00 53 ALA A N 13
ATOM 10892 C CA . ALA A 1 53 ? -4.550 12.138 2.197 1.00 0.00 53 ALA A CA 13
ATOM 10893 C C . ALA A 1 53 ? -5.273 12.908 3.297 1.00 0.00 53 ALA A C 13
ATOM 10894 O O . ALA A 1 53 ? -5.684 14.050 3.099 1.00 0.00 53 ALA A O 13
ATOM 10901 N N . LYS A 1 54 ? -5.424 12.277 4.457 1.00 0.00 54 LYS A N 13
ATOM 10902 C CA . LYS A 1 54 ? -6.100 12.911 5.584 1.00 0.00 54 LYS A CA 13
ATOM 10903 C C . LYS A 1 54 ? -5.106 13.278 6.681 1.00 0.00 54 LYS A C 13
ATOM 10904 O O . LYS A 1 54 ? -5.306 14.247 7.412 1.00 0.00 54 LYS A O 13
ATOM 10923 N N . ALA A 1 55 ? -4.035 12.498 6.790 1.00 0.00 55 ALA A N 13
ATOM 10924 C CA . ALA A 1 55 ? -3.011 12.744 7.797 1.00 0.00 55 ALA A CA 13
ATOM 10925 C C . ALA A 1 55 ? -2.026 13.810 7.332 1.00 0.00 55 ALA A C 13
ATOM 10926 O O . ALA A 1 55 ? -1.276 13.542 6.370 1.00 0.00 55 ALA A O 13
ATOM 10934 N N . ILE A 1 1 ? 5.388 14.077 4.181 1.00 0.00 1 ILE A N 14
ATOM 10935 C CA . ILE A 1 1 ? 5.521 12.598 4.230 1.00 0.00 1 ILE A CA 14
ATOM 10936 C C . ILE A 1 1 ? 6.582 12.111 3.248 1.00 0.00 1 ILE A C 14
ATOM 10937 O O . ILE A 1 1 ? 6.702 12.632 2.139 1.00 0.00 1 ILE A O 14
ATOM 10955 N N . ASP A 1 2 ? 7.350 11.109 3.663 1.00 0.00 2 ASP A N 14
ATOM 10956 C CA . ASP A 1 2 ? 8.401 10.551 2.820 1.00 0.00 2 ASP A CA 14
ATOM 10957 C C . ASP A 1 2 ? 8.012 9.167 2.309 1.00 0.00 2 ASP A C 14
ATOM 10958 O O . ASP A 1 2 ? 8.284 8.819 1.160 1.00 0.00 2 ASP A O 14
ATOM 10967 N N . THR A 1 3 ? 7.374 8.383 3.171 1.00 0.00 3 THR A N 14
ATOM 10968 C CA . THR A 1 3 ? 6.945 7.035 2.811 1.00 0.00 3 THR A CA 14
ATOM 10969 C C . THR A 1 3 ? 6.031 7.057 1.587 1.00 0.00 3 THR A C 14
ATOM 10970 O O . THR A 1 3 ? 5.963 6.087 0.834 1.00 0.00 3 THR A O 14
ATOM 10981 N N . CYS A 1 4 ? 5.330 8.171 1.400 1.00 0.00 4 CYS A N 14
ATOM 10982 C CA . CYS A 1 4 ? 4.419 8.321 0.270 1.00 0.00 4 CYS A CA 14
ATOM 10983 C C . CYS A 1 4 ? 5.181 8.447 -1.051 1.00 0.00 4 CYS A C 14
ATOM 10984 O O . CYS A 1 4 ? 4.583 8.394 -2.126 1.00 0.00 4 CYS A O 14
ATOM 10991 N N . ARG A 1 5 ? 6.498 8.620 -0.967 1.00 0.00 5 ARG A N 14
ATOM 10992 C CA . ARG A 1 5 ? 7.327 8.759 -2.160 1.00 0.00 5 ARG A CA 14
ATOM 10993 C C . ARG A 1 5 ? 7.901 7.415 -2.604 1.00 0.00 5 ARG A C 14
ATOM 10994 O O . ARG A 1 5 ? 8.272 7.244 -3.765 1.00 0.00 5 ARG A O 14
ATOM 11015 N N . LEU A 1 6 ? 7.976 6.464 -1.676 1.00 0.00 6 LEU A N 14
ATOM 11016 C CA . LEU A 1 6 ? 8.511 5.140 -1.987 1.00 0.00 6 LEU A CA 14
ATOM 11017 C C . LEU A 1 6 ? 7.389 4.112 -2.128 1.00 0.00 6 LEU A C 14
ATOM 11018 O O . LEU A 1 6 ? 6.408 4.148 -1.388 1.00 0.00 6 LEU A O 14
ATOM 11034 N N . PRO A 1 7 ? 7.521 3.179 -3.091 1.00 0.00 7 PRO A N 14
ATOM 11035 C CA . PRO A 1 7 ? 6.517 2.143 -3.331 1.00 0.00 7 PRO A CA 14
ATOM 11036 C C . PRO A 1 7 ? 6.668 0.953 -2.388 1.00 0.00 7 PRO A C 14
ATOM 11037 O O . PRO A 1 7 ? 7.728 0.745 -1.800 1.00 0.00 7 PRO A O 14
ATOM 11048 N N . SER A 1 8 ? 5.599 0.173 -2.251 1.00 0.00 8 SER A N 14
ATOM 11049 C CA . SER A 1 8 ? 5.612 -0.998 -1.381 1.00 0.00 8 SER A CA 14
ATOM 11050 C C . SER A 1 8 ? 5.570 -2.287 -2.198 1.00 0.00 8 SER A C 14
ATOM 11051 O O . SER A 1 8 ? 5.034 -2.312 -3.306 1.00 0.00 8 SER A O 14
ATOM 11059 N N . ASP A 1 9 ? 6.138 -3.354 -1.644 1.00 0.00 9 ASP A N 14
ATOM 11060 C CA . ASP A 1 9 ? 6.164 -4.643 -2.325 1.00 0.00 9 ASP A CA 14
ATOM 11061 C C . ASP A 1 9 ? 5.025 -5.537 -1.844 1.00 0.00 9 ASP A C 14
ATOM 11062 O O . ASP A 1 9 ? 4.658 -5.518 -0.670 1.00 0.00 9 ASP A O 14
ATOM 11071 N N . ARG A 1 10 ? 4.464 -6.315 -2.761 1.00 0.00 10 ARG A N 14
ATOM 11072 C CA . ARG A 1 10 ? 3.368 -7.216 -2.433 1.00 0.00 10 ARG A CA 14
ATOM 11073 C C . ARG A 1 10 ? 3.877 -8.593 -2.021 1.00 0.00 10 ARG A C 14
ATOM 11074 O O . ARG A 1 10 ? 3.086 -9.478 -1.692 1.00 0.00 10 ARG A O 14
ATOM 11095 N N . GLY A 1 11 ? 5.194 -8.775 -2.038 1.00 0.00 11 GLY A N 14
ATOM 11096 C CA . GLY A 1 11 ? 5.766 -10.053 -1.659 1.00 0.00 11 GLY A CA 14
ATOM 11097 C C . GLY A 1 11 ? 5.100 -11.227 -2.352 1.00 0.00 11 GLY A C 14
ATOM 11098 O O . GLY A 1 11 ? 4.076 -11.729 -1.888 1.00 0.00 11 GLY A O 14
ATOM 11102 N N . ARG A 1 12 ? 5.685 -11.673 -3.459 1.00 0.00 12 ARG A N 14
ATOM 11103 C CA . ARG A 1 12 ? 5.141 -12.801 -4.207 1.00 0.00 12 ARG A CA 14
ATOM 11104 C C . ARG A 1 12 ? 5.080 -14.056 -3.336 1.00 0.00 12 ARG A C 14
ATOM 11105 O O . ARG A 1 12 ? 4.378 -15.013 -3.663 1.00 0.00 12 ARG A O 14
ATOM 11126 N N . CYS A 1 13 ? 5.828 -14.042 -2.230 1.00 0.00 13 CYS A N 14
ATOM 11127 C CA . CYS A 1 13 ? 5.878 -15.172 -1.297 1.00 0.00 13 CYS A CA 14
ATOM 11128 C C . CYS A 1 13 ? 4.519 -15.873 -1.172 1.00 0.00 13 CYS A C 14
ATOM 11129 O O . CYS A 1 13 ? 4.249 -16.839 -1.885 1.00 0.00 13 CYS A O 14
ATOM 11136 N N . LYS A 1 14 ? 3.671 -15.390 -0.266 1.00 0.00 14 LYS A N 14
ATOM 11137 C CA . LYS A 1 14 ? 2.354 -15.985 -0.062 1.00 0.00 14 LYS A CA 14
ATOM 11138 C C . LYS A 1 14 ? 1.247 -15.055 -0.553 1.00 0.00 14 LYS A C 14
ATOM 11139 O O . LYS A 1 14 ? 0.227 -14.884 0.115 1.00 0.00 14 LYS A O 14
ATOM 11158 N N . ALA A 1 15 ? 1.452 -14.459 -1.725 1.00 0.00 15 ALA A N 14
ATOM 11159 C CA . ALA A 1 15 ? 0.468 -13.547 -2.305 1.00 0.00 15 ALA A CA 14
ATOM 11160 C C . ALA A 1 15 ? -0.937 -14.142 -2.258 1.00 0.00 15 ALA A C 14
ATOM 11161 O O . ALA A 1 15 ? -1.283 -15.005 -3.065 1.00 0.00 15 ALA A O 14
ATOM 11168 N N . SER A 1 16 ? -1.739 -13.680 -1.303 1.00 0.00 16 SER A N 14
ATOM 11169 C CA . SER A 1 16 ? -3.104 -14.176 -1.150 1.00 0.00 16 SER A CA 14
ATOM 11170 C C . SER A 1 16 ? -4.065 -13.099 -0.636 1.00 0.00 16 SER A C 14
ATOM 11171 O O . SER A 1 16 ? -5.271 -13.177 -0.876 1.00 0.00 16 SER A O 14
ATOM 11179 N N . PHE A 1 17 ? -3.542 -12.102 0.074 1.00 0.00 17 PHE A N 14
ATOM 11180 C CA . PHE A 1 17 ? -4.378 -11.034 0.616 1.00 0.00 17 PHE A CA 14
ATOM 11181 C C . PHE A 1 17 ? -4.176 -9.734 -0.151 1.00 0.00 17 PHE A C 14
ATOM 11182 O O . PHE A 1 17 ? -3.070 -9.197 -0.200 1.00 0.00 17 PHE A O 14
ATOM 11199 N N . GLU A 1 18 ? -5.250 -9.228 -0.746 1.00 0.00 18 GLU A N 14
ATOM 11200 C CA . GLU A 1 18 ? -5.186 -7.987 -1.509 1.00 0.00 18 GLU A CA 14
ATOM 11201 C C . GLU A 1 18 ? -5.000 -6.788 -0.584 1.00 0.00 18 GLU A C 14
ATOM 11202 O O . GLU A 1 18 ? -5.719 -6.634 0.402 1.00 0.00 18 GLU A O 14
ATOM 11214 N N . ARG A 1 19 ? -4.026 -5.943 -0.909 1.00 0.00 19 ARG A N 14
ATOM 11215 C CA . ARG A 1 19 ? -3.743 -4.758 -0.107 1.00 0.00 19 ARG A CA 14
ATOM 11216 C C . ARG A 1 19 ? -3.584 -3.523 -0.991 1.00 0.00 19 ARG A C 14
ATOM 11217 O O . ARG A 1 19 ? -3.614 -3.619 -2.217 1.00 0.00 19 ARG A O 14
ATOM 11238 N N . TRP A 1 20 ? -3.422 -2.363 -0.360 1.00 0.00 20 TRP A N 14
ATOM 11239 C CA . TRP A 1 20 ? -3.268 -1.110 -1.093 1.00 0.00 20 TRP A CA 14
ATOM 11240 C C . TRP A 1 20 ? -1.924 -0.452 -0.797 1.00 0.00 20 TRP A C 14
ATOM 11241 O O . TRP A 1 20 ? -1.251 -0.795 0.171 1.00 0.00 20 TRP A O 14
ATOM 11262 N N . TYR A 1 21 ? -1.543 0.494 -1.650 1.00 0.00 21 TYR A N 14
ATOM 11263 C CA . TYR A 1 21 ? -0.278 1.212 -1.499 1.00 0.00 21 TYR A CA 14
ATOM 11264 C C . TYR A 1 21 ? -0.388 2.602 -2.114 1.00 0.00 21 TYR A C 14
ATOM 11265 O O . TYR A 1 21 ? -1.353 2.902 -2.816 1.00 0.00 21 TYR A O 14
ATOM 11283 N N . PHE A 1 22 ? 0.600 3.449 -1.851 1.00 0.00 22 PHE A N 14
ATOM 11284 C CA . PHE A 1 22 ? 0.594 4.804 -2.391 1.00 0.00 22 PHE A CA 14
ATOM 11285 C C . PHE A 1 22 ? 1.491 4.907 -3.621 1.00 0.00 22 PHE A C 14
ATOM 11286 O O . PHE A 1 22 ? 2.701 5.097 -3.506 1.00 0.00 22 PHE A O 14
ATOM 11303 N N . ASN A 1 23 ? 0.885 4.787 -4.798 1.00 0.00 23 ASN A N 14
ATOM 11304 C CA . ASN A 1 23 ? 1.625 4.870 -6.051 1.00 0.00 23 ASN A CA 14
ATOM 11305 C C . ASN A 1 23 ? 1.812 6.326 -6.471 1.00 0.00 23 ASN A C 14
ATOM 11306 O O . ASN A 1 23 ? 1.305 6.754 -7.508 1.00 0.00 23 ASN A O 14
ATOM 11317 N N . GLY A 1 24 ? 2.541 7.080 -5.656 1.00 0.00 24 GLY A N 14
ATOM 11318 C CA . GLY A 1 24 ? 2.782 8.478 -5.957 1.00 0.00 24 GLY A CA 14
ATOM 11319 C C . GLY A 1 24 ? 1.615 9.366 -5.573 1.00 0.00 24 GLY A C 14
ATOM 11320 O O . GLY A 1 24 ? 1.618 9.980 -4.507 1.00 0.00 24 GLY A O 14
ATOM 11324 N N . ARG A 1 25 ? 0.615 9.436 -6.446 1.00 0.00 25 ARG A N 14
ATOM 11325 C CA . ARG A 1 25 ? -0.563 10.262 -6.194 1.00 0.00 25 ARG A CA 14
ATOM 11326 C C . ARG A 1 25 ? -1.822 9.407 -6.072 1.00 0.00 25 ARG A C 14
ATOM 11327 O O . ARG A 1 25 ? -2.758 9.768 -5.359 1.00 0.00 25 ARG A O 14
ATOM 11348 N N . THR A 1 26 ? -1.842 8.279 -6.775 1.00 0.00 26 THR A N 14
ATOM 11349 C CA . THR A 1 26 ? -2.993 7.383 -6.742 1.00 0.00 26 THR A CA 14
ATOM 11350 C C . THR A 1 26 ? -2.695 6.133 -5.919 1.00 0.00 26 THR A C 14
ATOM 11351 O O . THR A 1 26 ? -1.572 5.631 -5.918 1.00 0.00 26 THR A O 14
ATOM 11362 N N . CYS A 1 27 ? -3.712 5.635 -5.221 1.00 0.00 27 CYS A N 14
ATOM 11363 C CA . CYS A 1 27 ? -3.562 4.445 -4.395 1.00 0.00 27 CYS A CA 14
ATOM 11364 C C . CYS A 1 27 ? -3.896 3.184 -5.189 1.00 0.00 27 CYS A C 14
ATOM 11365 O O . CYS A 1 27 ? -5.058 2.918 -5.497 1.00 0.00 27 CYS A O 14
ATOM 11372 N N . ALA A 1 28 ? -2.863 2.414 -5.515 1.00 0.00 28 ALA A N 14
ATOM 11373 C CA . ALA A 1 28 ? -3.028 1.177 -6.271 1.00 0.00 28 ALA A CA 14
ATOM 11374 C C . ALA A 1 28 ? -3.250 -0.009 -5.332 1.00 0.00 28 ALA A C 14
ATOM 11375 O O . ALA A 1 28 ? -3.242 0.150 -4.111 1.00 0.00 28 ALA A O 14
ATOM 11382 N N . LYS A 1 29 ? -3.476 -1.190 -5.901 1.00 0.00 29 LYS A N 14
ATOM 11383 C CA . LYS A 1 29 ? -3.732 -2.385 -5.102 1.00 0.00 29 LYS A CA 14
ATOM 11384 C C . LYS A 1 29 ? -3.118 -3.633 -5.732 1.00 0.00 29 LYS A C 14
ATOM 11385 O O . LYS A 1 29 ? -2.968 -3.725 -6.950 1.00 0.00 29 LYS A O 14
ATOM 11404 N N . PHE A 1 30 ? -2.764 -4.590 -4.878 1.00 0.00 30 PHE A N 14
ATOM 11405 C CA . PHE A 1 30 ? -2.162 -5.842 -5.317 1.00 0.00 30 PHE A CA 14
ATOM 11406 C C . PHE A 1 30 ? -2.323 -6.915 -4.243 1.00 0.00 30 PHE A C 14
ATOM 11407 O O . PHE A 1 30 ? -2.833 -6.641 -3.157 1.00 0.00 30 PHE A O 14
ATOM 11424 N N . ILE A 1 31 ? -1.890 -8.132 -4.543 1.00 0.00 31 ILE A N 14
ATOM 11425 C CA . ILE A 1 31 ? -1.993 -9.220 -3.583 1.00 0.00 31 ILE A CA 14
ATOM 11426 C C . ILE A 1 31 ? -0.746 -9.275 -2.712 1.00 0.00 31 ILE A C 14
ATOM 11427 O O . ILE A 1 31 ? 0.333 -9.643 -3.175 1.00 0.00 31 ILE A O 14
ATOM 11443 N N . TYR A 1 32 ? -0.905 -8.890 -1.453 1.00 0.00 32 TYR A N 14
ATOM 11444 C CA . TYR A 1 32 ? 0.201 -8.868 -0.507 1.00 0.00 32 TYR A CA 14
ATOM 11445 C C . TYR A 1 32 ? 0.342 -10.209 0.203 1.00 0.00 32 TYR A C 14
ATOM 11446 O O . TYR A 1 32 ? -0.474 -10.566 1.053 1.00 0.00 32 TYR A O 14
ATOM 11464 N N . GLY A 1 33 ? 1.388 -10.944 -0.155 1.00 0.00 33 GLY A N 14
ATOM 11465 C CA . GLY A 1 33 ? 1.631 -12.236 0.454 1.00 0.00 33 GLY A CA 14
ATOM 11466 C C . GLY A 1 33 ? 2.231 -12.112 1.841 1.00 0.00 33 GLY A C 14
ATOM 11467 O O . GLY A 1 33 ? 2.067 -13.000 2.677 1.00 0.00 33 GLY A O 14
ATOM 11471 N N . GLY A 1 34 ? 2.923 -11.002 2.088 1.00 0.00 34 GLY A N 14
ATOM 11472 C CA . GLY A 1 34 ? 3.530 -10.786 3.387 1.00 0.00 34 GLY A CA 14
ATOM 11473 C C . GLY A 1 34 ? 4.946 -10.241 3.307 1.00 0.00 34 GLY A C 14
ATOM 11474 O O . GLY A 1 34 ? 5.548 -9.927 4.334 1.00 0.00 34 GLY A O 14
ATOM 11478 N N . CYS A 1 35 ? 5.487 -10.123 2.095 1.00 0.00 35 CYS A N 14
ATOM 11479 C CA . CYS A 1 35 ? 6.841 -9.606 1.922 1.00 0.00 35 CYS A CA 14
ATOM 11480 C C . CYS A 1 35 ? 6.819 -8.233 1.259 1.00 0.00 35 CYS A C 14
ATOM 11481 O O . CYS A 1 35 ? 7.017 -8.113 0.050 1.00 0.00 35 CYS A O 14
ATOM 11488 N N . GLY A 1 36 ? 6.573 -7.200 2.058 1.00 0.00 36 GLY A N 14
ATOM 11489 C CA . GLY A 1 36 ? 6.525 -5.850 1.527 1.00 0.00 36 GLY A CA 14
ATOM 11490 C C . GLY A 1 36 ? 7.819 -5.096 1.739 1.00 0.00 36 GLY A C 14
ATOM 11491 O O . GLY A 1 36 ? 8.393 -4.558 0.791 1.00 0.00 36 GLY A O 14
ATOM 11495 N N . GLY A 1 37 ? 8.282 -5.055 2.983 1.00 0.00 37 GLY A N 14
ATOM 11496 C CA . GLY A 1 37 ? 9.515 -4.362 3.291 1.00 0.00 37 GLY A CA 14
ATOM 11497 C C . GLY A 1 37 ? 9.436 -2.879 2.993 1.00 0.00 37 GLY A C 14
ATOM 11498 O O . GLY A 1 37 ? 10.366 -2.304 2.426 1.00 0.00 37 GLY A O 14
ATOM 11502 N N . ASN A 1 38 ? 8.325 -2.256 3.372 1.00 0.00 38 ASN A N 14
ATOM 11503 C CA . ASN A 1 38 ? 8.140 -0.830 3.135 1.00 0.00 38 ASN A CA 14
ATOM 11504 C C . ASN A 1 38 ? 6.915 -0.297 3.873 1.00 0.00 38 ASN A C 14
ATOM 11505 O O . ASN A 1 38 ? 5.968 -1.034 4.149 1.00 0.00 38 ASN A O 14
ATOM 11516 N N . GLY A 1 39 ? 6.949 0.994 4.182 1.00 0.00 39 GLY A N 14
ATOM 11517 C CA . GLY A 1 39 ? 5.849 1.637 4.880 1.00 0.00 39 GLY A CA 14
ATOM 11518 C C . GLY A 1 39 ? 4.773 2.151 3.937 1.00 0.00 39 GLY A C 14
ATOM 11519 O O . GLY A 1 39 ? 3.797 2.760 4.375 1.00 0.00 39 GLY A O 14
ATOM 11523 N N . ASN A 1 40 ? 4.963 1.923 2.642 1.00 0.00 40 ASN A N 14
ATOM 11524 C CA . ASN A 1 40 ? 4.017 2.385 1.630 1.00 0.00 40 ASN A CA 14
ATOM 11525 C C . ASN A 1 40 ? 2.917 1.349 1.375 1.00 0.00 40 ASN A C 14
ATOM 11526 O O . ASN A 1 40 ? 2.027 1.571 0.552 1.00 0.00 40 ASN A O 14
ATOM 11537 N N . LYS A 1 41 ? 2.975 0.224 2.086 1.00 0.00 41 LYS A N 14
ATOM 11538 C CA . LYS A 1 41 ? 1.974 -0.828 1.932 1.00 0.00 41 LYS A CA 14
ATOM 11539 C C . LYS A 1 41 ? 0.867 -0.686 2.974 1.00 0.00 41 LYS A C 14
ATOM 11540 O O . LYS A 1 41 ? 1.111 -0.806 4.174 1.00 0.00 41 LYS A O 14
ATOM 11559 N N . PHE A 1 42 ? -0.351 -0.434 2.505 1.00 0.00 42 PHE A N 14
ATOM 11560 C CA . PHE A 1 42 ? -1.499 -0.280 3.392 1.00 0.00 42 PHE A CA 14
ATOM 11561 C C . PHE A 1 42 ? -2.512 -1.401 3.164 1.00 0.00 42 PHE A C 14
ATOM 11562 O O . PHE A 1 42 ? -2.557 -2.000 2.090 1.00 0.00 42 PHE A O 14
ATOM 11579 N N . PRO A 1 43 ? -3.339 -1.707 4.181 1.00 0.00 43 PRO A N 14
ATOM 11580 C CA . PRO A 1 43 ? -4.349 -2.768 4.092 1.00 0.00 43 PRO A CA 14
ATOM 11581 C C . PRO A 1 43 ? -5.485 -2.423 3.133 1.00 0.00 43 PRO A C 14
ATOM 11582 O O . PRO A 1 43 ? -5.764 -3.167 2.192 1.00 0.00 43 PRO A O 14
ATOM 11593 N N . THR A 1 44 ? -6.144 -1.297 3.384 1.00 0.00 44 THR A N 14
ATOM 11594 C CA . THR A 1 44 ? -7.259 -0.859 2.550 1.00 0.00 44 THR A CA 14
ATOM 11595 C C . THR A 1 44 ? -6.948 0.472 1.874 1.00 0.00 44 THR A C 14
ATOM 11596 O O . THR A 1 44 ? -5.959 1.130 2.199 1.00 0.00 44 THR A O 14
ATOM 11607 N N . GLN A 1 45 ? -7.802 0.864 0.933 1.00 0.00 45 GLN A N 14
ATOM 11608 C CA . GLN A 1 45 ? -7.621 2.119 0.214 1.00 0.00 45 GLN A CA 14
ATOM 11609 C C . GLN A 1 45 ? -7.844 3.312 1.139 1.00 0.00 45 GLN A C 14
ATOM 11610 O O . GLN A 1 45 ? -7.275 4.384 0.934 1.00 0.00 45 GLN A O 14
ATOM 11624 N N . GLU A 1 46 ? -8.672 3.116 2.159 1.00 0.00 46 GLU A N 14
ATOM 11625 C CA . GLU A 1 46 ? -8.967 4.175 3.117 1.00 0.00 46 GLU A CA 14
ATOM 11626 C C . GLU A 1 46 ? -7.761 4.447 4.011 1.00 0.00 46 GLU A C 14
ATOM 11627 O O . GLU A 1 46 ? -7.591 5.553 4.522 1.00 0.00 46 GLU A O 14
ATOM 11639 N N . ALA A 1 47 ? -6.928 3.427 4.199 1.00 0.00 47 ALA A N 14
ATOM 11640 C CA . ALA A 1 47 ? -5.740 3.554 5.035 1.00 0.00 47 ALA A CA 14
ATOM 11641 C C . ALA A 1 47 ? -4.711 4.483 4.399 1.00 0.00 47 ALA A C 14
ATOM 11642 O O . ALA A 1 47 ? -4.212 5.405 5.045 1.00 0.00 47 ALA A O 14
ATOM 11649 N N . CYS A 1 48 ? -4.392 4.233 3.133 1.00 0.00 48 CYS A N 14
ATOM 11650 C CA . CYS A 1 48 ? -3.416 5.049 2.418 1.00 0.00 48 CYS A CA 14
ATOM 11651 C C . CYS A 1 48 ? -3.861 6.508 2.357 1.00 0.00 48 CYS A C 14
ATOM 11652 O O . CYS A 1 48 ? -3.055 7.420 2.539 1.00 0.00 48 CYS A O 14
ATOM 11659 N N . MET A 1 49 ? -5.147 6.721 2.098 1.00 0.00 49 MET A N 14
ATOM 11660 C CA . MET A 1 49 ? -5.696 8.071 2.011 1.00 0.00 49 MET A CA 14
ATOM 11661 C C . MET A 1 49 ? -5.869 8.688 3.396 1.00 0.00 49 MET A C 14
ATOM 11662 O O . MET A 1 49 ? -5.876 9.911 3.543 1.00 0.00 49 MET A O 14
ATOM 11676 N N . LYS A 1 50 ? -6.012 7.841 4.408 1.00 0.00 50 LYS A N 14
ATOM 11677 C CA . LYS A 1 50 ? -6.190 8.311 5.778 1.00 0.00 50 LYS A CA 14
ATOM 11678 C C . LYS A 1 50 ? -4.850 8.475 6.494 1.00 0.00 50 LYS A C 14
ATOM 11679 O O . LYS A 1 50 ? -4.783 9.077 7.566 1.00 0.00 50 LYS A O 14
ATOM 11698 N N . ARG A 1 51 ? -3.785 7.933 5.907 1.00 0.00 51 ARG A N 14
ATOM 11699 C CA 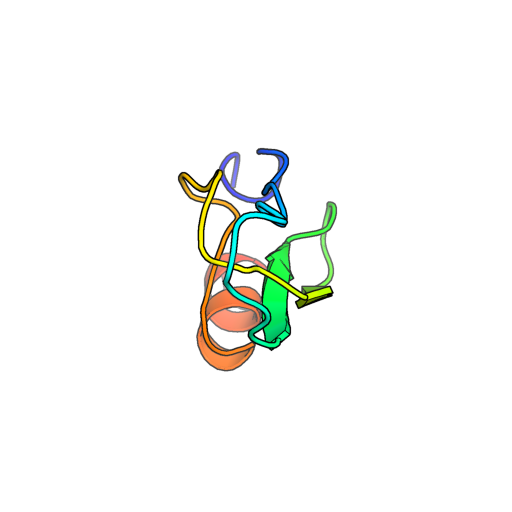. ARG A 1 51 ? -2.458 8.022 6.510 1.00 0.00 51 ARG A CA 14
ATOM 11700 C C . ARG A 1 51 ? -1.542 8.964 5.731 1.00 0.00 51 ARG A C 14
ATOM 11701 O O . ARG A 1 51 ? -0.531 9.429 6.258 1.00 0.00 51 ARG A O 14
ATOM 11722 N N . CYS A 1 52 ? -1.886 9.237 4.475 1.00 0.00 52 CYS A N 14
ATOM 11723 C CA . CYS A 1 52 ? -1.072 10.118 3.641 1.00 0.00 52 CYS A CA 14
ATOM 11724 C C . CYS A 1 52 ? -1.849 11.358 3.207 1.00 0.00 52 CYS A C 14
ATOM 11725 O O . CYS A 1 52 ? -1.280 12.442 3.081 1.00 0.00 52 CYS A O 14
ATOM 11732 N N . ALA A 1 53 ? -3.147 11.196 2.973 1.00 0.00 53 ALA A N 14
ATOM 11733 C CA . ALA A 1 53 ? -3.986 12.309 2.548 1.00 0.00 53 ALA A CA 14
ATOM 11734 C C . ALA A 1 53 ? -4.475 13.116 3.745 1.00 0.00 53 ALA A C 14
ATOM 11735 O O . ALA A 1 53 ? -4.771 14.306 3.623 1.00 0.00 53 ALA A O 14
ATOM 11742 N N . LYS A 1 54 ? -4.557 12.467 4.901 1.00 0.00 54 LYS A N 14
ATOM 11743 C CA . LYS A 1 54 ? -5.010 13.132 6.116 1.00 0.00 54 LYS A CA 14
ATOM 11744 C C . LYS A 1 54 ? -3.826 13.553 6.980 1.00 0.00 54 LYS A C 14
ATOM 11745 O O . LYS A 1 54 ? -3.849 14.610 7.609 1.00 0.00 54 LYS A O 14
ATOM 11764 N N . ALA A 1 55 ? -2.791 12.719 7.007 1.00 0.00 55 ALA A N 14
ATOM 11765 C CA . ALA A 1 55 ? -1.599 13.006 7.794 1.00 0.00 55 ALA A CA 14
ATOM 11766 C C . ALA A 1 55 ? -0.440 13.431 6.899 1.00 0.00 55 ALA A C 14
ATOM 11767 O O . ALA A 1 55 ? -0.407 12.997 5.729 1.00 0.00 55 ALA A O 14
ATOM 11775 N N . ILE A 1 1 ? 5.837 14.332 3.055 1.00 0.00 1 ILE A N 15
ATOM 11776 C CA . ILE A 1 1 ? 5.731 12.856 3.186 1.00 0.00 1 ILE A CA 15
ATOM 11777 C C . ILE A 1 1 ? 6.854 12.156 2.426 1.00 0.00 1 ILE A C 15
ATOM 11778 O O . ILE A 1 1 ? 7.226 12.570 1.328 1.00 0.00 1 ILE A O 15
ATOM 11796 N N . ASP A 1 2 ? 7.388 11.092 3.017 1.00 0.00 2 ASP A N 15
ATOM 11797 C CA . ASP A 1 2 ? 8.467 10.333 2.396 1.00 0.00 2 ASP A CA 15
ATOM 11798 C C . ASP A 1 2 ? 7.977 8.961 1.944 1.00 0.00 2 ASP A C 15
ATOM 11799 O O . ASP A 1 2 ? 8.333 8.486 0.867 1.00 0.00 2 ASP A O 15
ATOM 11808 N N . THR A 1 3 ? 7.156 8.329 2.778 1.00 0.00 3 THR A N 15
ATOM 11809 C CA . THR A 1 3 ? 6.613 7.009 2.470 1.00 0.00 3 THR A CA 15
ATOM 11810 C C . THR A 1 3 ? 5.931 6.999 1.105 1.00 0.00 3 THR A C 15
ATOM 11811 O O . THR A 1 3 ? 6.046 6.035 0.349 1.00 0.00 3 THR A O 15
ATOM 11822 N N . CYS A 1 4 ? 5.220 8.080 0.798 1.00 0.00 4 CYS A N 15
ATOM 11823 C CA . CYS A 1 4 ? 4.517 8.198 -0.474 1.00 0.00 4 CYS A CA 15
ATOM 11824 C C . CYS A 1 4 ? 5.486 8.129 -1.653 1.00 0.00 4 CYS A C 15
ATOM 11825 O O . CYS A 1 4 ? 5.078 7.870 -2.786 1.00 0.00 4 CYS A O 15
ATOM 11832 N N . ARG A 1 5 ? 6.768 8.364 -1.387 1.00 0.00 5 ARG A N 15
ATOM 11833 C CA . ARG A 1 5 ? 7.782 8.328 -2.434 1.00 0.00 5 ARG A CA 15
ATOM 11834 C C . ARG A 1 5 ? 8.367 6.927 -2.585 1.00 0.00 5 ARG A C 15
ATOM 11835 O O . ARG A 1 5 ? 8.659 6.485 -3.695 1.00 0.00 5 ARG A O 15
ATOM 11856 N N . LEU A 1 6 ? 8.533 6.232 -1.464 1.00 0.00 6 LEU A N 15
ATOM 11857 C CA . LEU A 1 6 ? 9.081 4.880 -1.481 1.00 0.00 6 LEU A CA 15
ATOM 11858 C C . LEU A 1 6 ? 7.965 3.843 -1.608 1.00 0.00 6 LEU A C 15
ATOM 11859 O O . LEU A 1 6 ? 7.191 3.639 -0.673 1.00 0.00 6 LEU A O 15
ATOM 11875 N N . PRO A 1 7 ? 7.862 3.171 -2.771 1.00 0.00 7 PRO A N 15
ATOM 11876 C CA . PRO A 1 7 ? 6.829 2.157 -3.005 1.00 0.00 7 PRO A CA 15
ATOM 11877 C C . PRO A 1 7 ? 7.033 0.912 -2.150 1.00 0.00 7 PRO A C 15
ATOM 11878 O O . PRO A 1 7 ? 8.146 0.623 -1.709 1.00 0.00 7 PRO A O 15
ATOM 11889 N N . SER A 1 8 ? 5.949 0.177 -1.919 1.00 0.00 8 SER A N 15
ATOM 11890 C CA . SER A 1 8 ? 6.003 -1.039 -1.116 1.00 0.00 8 SER A CA 15
ATOM 11891 C C . SER A 1 8 ? 5.796 -2.275 -1.986 1.00 0.00 8 SER A C 15
ATOM 11892 O O . SER A 1 8 ? 5.085 -2.224 -2.990 1.00 0.00 8 SER A O 15
ATOM 11900 N N . ASP A 1 9 ? 6.413 -3.384 -1.593 1.00 0.00 9 ASP A N 15
ATOM 11901 C CA . ASP A 1 9 ? 6.283 -4.630 -2.339 1.00 0.00 9 ASP A CA 15
ATOM 11902 C C . ASP A 1 9 ? 5.161 -5.485 -1.761 1.00 0.00 9 ASP A C 15
ATOM 11903 O O . ASP A 1 9 ? 4.934 -5.489 -0.554 1.00 0.00 9 ASP A O 15
ATOM 11912 N N . ARG A 1 10 ? 4.458 -6.203 -2.627 1.00 0.00 10 ARG A N 15
ATOM 11913 C CA . ARG A 1 10 ? 3.363 -7.057 -2.187 1.00 0.00 10 ARG A CA 15
ATOM 11914 C C . ARG A 1 10 ? 3.852 -8.469 -1.873 1.00 0.00 10 ARG A C 15
ATOM 11915 O O . ARG A 1 10 ? 3.069 -9.332 -1.482 1.00 0.00 10 ARG A O 15
ATOM 11936 N N . GLY A 1 11 ? 5.153 -8.699 -2.036 1.00 0.00 11 GLY A N 15
ATOM 11937 C CA . GLY A 1 11 ? 5.712 -10.006 -1.754 1.00 0.00 11 GLY A CA 15
ATOM 11938 C C . GLY A 1 11 ? 5.006 -11.125 -2.492 1.00 0.00 11 GLY A C 15
ATOM 11939 O O . GLY A 1 11 ? 3.928 -11.562 -2.089 1.00 0.00 11 GLY A O 15
ATOM 11943 N N . ARG A 1 12 ? 5.621 -11.605 -3.569 1.00 0.00 12 ARG A N 15
ATOM 11944 C CA . ARG A 1 12 ? 5.047 -12.693 -4.351 1.00 0.00 12 ARG A CA 15
ATOM 11945 C C . ARG A 1 12 ? 5.092 -14.007 -3.570 1.00 0.00 12 ARG A C 15
ATOM 11946 O O . ARG A 1 12 ? 4.487 -15.000 -3.976 1.00 0.00 12 ARG A O 15
ATOM 11967 N N . CYS A 1 13 ? 5.819 -14.002 -2.448 1.00 0.00 13 CYS A N 15
ATOM 11968 C CA . CYS A 1 13 ? 5.959 -15.186 -1.598 1.00 0.00 13 CYS A CA 15
ATOM 11969 C C . CYS A 1 13 ? 4.650 -15.977 -1.501 1.00 0.00 13 CYS A C 15
ATOM 11970 O O . CYS A 1 13 ? 4.459 -16.960 -2.218 1.00 0.00 13 CYS A O 15
ATOM 11977 N N . LYS A 1 14 ? 3.755 -15.549 -0.614 1.00 0.00 14 LYS A N 15
ATOM 11978 C CA . LYS A 1 14 ? 2.474 -16.228 -0.434 1.00 0.00 14 LYS A CA 15
ATOM 11979 C C . LYS A 1 14 ? 1.322 -15.374 -0.956 1.00 0.00 14 LYS A C 15
ATOM 11980 O O . LYS A 1 14 ? 0.318 -15.183 -0.268 1.00 0.00 14 LYS A O 15
ATOM 11999 N N . ALA A 1 15 ? 1.471 -14.863 -2.175 1.00 0.00 15 ALA A N 15
ATOM 12000 C CA . ALA A 1 15 ? 0.443 -14.029 -2.792 1.00 0.00 15 ALA A CA 15
ATOM 12001 C C . ALA A 1 15 ? -0.934 -14.680 -2.695 1.00 0.00 15 ALA A C 15
ATOM 12002 O O . ALA A 1 15 ? -1.254 -15.595 -3.455 1.00 0.00 15 ALA A O 15
ATOM 12009 N N . SER A 1 16 ? -1.746 -14.200 -1.758 1.00 0.00 16 SER A N 15
ATOM 12010 C CA . SER A 1 16 ? -3.090 -14.734 -1.563 1.00 0.00 16 SER A CA 15
ATOM 12011 C C . SER A 1 16 ? -4.005 -13.695 -0.918 1.00 0.00 16 SER A C 15
ATOM 12012 O O . SER A 1 16 ? -4.986 -14.043 -0.259 1.00 0.00 16 SER A O 15
ATOM 12020 N N . PHE A 1 17 ? -3.678 -12.421 -1.110 1.00 0.00 17 PHE A N 15
ATOM 12021 C CA . PHE A 1 17 ? -4.471 -11.332 -0.548 1.00 0.00 17 PHE A CA 15
ATOM 12022 C C . PHE A 1 17 ? -4.268 -10.050 -1.348 1.00 0.00 17 PHE A C 15
ATOM 12023 O O . PHE A 1 17 ? -3.354 -9.958 -2.163 1.00 0.00 17 PHE A O 15
ATOM 12040 N N . GLU A 1 18 ? -5.122 -9.062 -1.103 1.00 0.00 18 GLU A N 15
ATOM 12041 C CA . GLU A 1 18 ? -5.028 -7.783 -1.797 1.00 0.00 18 GLU A CA 15
ATOM 12042 C C . GLU A 1 18 ? -4.835 -6.650 -0.796 1.00 0.00 18 GLU A C 15
ATOM 12043 O O . GLU A 1 18 ? -5.633 -6.484 0.126 1.00 0.00 18 GLU A O 15
ATOM 12055 N N . ARG A 1 19 ? -3.767 -5.877 -0.977 1.00 0.00 19 ARG A N 15
ATOM 12056 C CA . ARG A 1 19 ? -3.469 -4.769 -0.073 1.00 0.00 19 ARG A CA 15
ATOM 12057 C C . ARG A 1 19 ? -3.483 -3.430 -0.805 1.00 0.00 19 ARG A C 15
ATOM 12058 O O . ARG A 1 19 ? -3.553 -3.379 -2.033 1.00 0.00 19 ARG A O 15
ATOM 12079 N N . TRP A 1 20 ? -3.410 -2.349 -0.034 1.00 0.00 20 TRP A N 15
ATOM 12080 C CA . TRP A 1 20 ? -3.410 -1.002 -0.593 1.00 0.00 20 TRP A CA 15
ATOM 12081 C C . TRP A 1 20 ? -2.078 -0.308 -0.321 1.00 0.00 20 TRP A C 15
ATOM 12082 O O . TRP A 1 20 ? -1.443 -0.541 0.707 1.00 0.00 20 TRP A O 15
ATOM 12103 N N . TYR A 1 21 ? -1.656 0.532 -1.258 1.00 0.00 21 TYR A N 15
ATOM 12104 C CA . TYR A 1 21 ? -0.392 1.252 -1.134 1.00 0.00 21 TYR A CA 15
ATOM 12105 C C . TYR A 1 21 ? -0.507 2.643 -1.750 1.00 0.00 21 TYR A C 15
ATOM 12106 O O . TYR A 1 21 ? -1.365 2.882 -2.600 1.00 0.00 21 TYR A O 15
ATOM 12124 N N . PHE A 1 22 ? 0.359 3.555 -1.324 1.00 0.00 22 PHE A N 15
ATOM 12125 C CA . PHE A 1 22 ? 0.341 4.917 -1.849 1.00 0.00 22 PHE A CA 15
ATOM 12126 C C . PHE A 1 22 ? 0.934 4.961 -3.253 1.00 0.00 22 PHE A C 15
ATOM 12127 O O . PHE A 1 22 ? 1.814 4.170 -3.593 1.00 0.00 22 PHE A O 15
ATOM 12144 N N . ASN A 1 23 ? 0.445 5.892 -4.066 1.00 0.00 23 ASN A N 15
ATOM 12145 C CA . ASN A 1 23 ? 0.928 6.043 -5.434 1.00 0.00 23 ASN A CA 15
ATOM 12146 C C . ASN A 1 23 ? 1.124 7.516 -5.779 1.00 0.00 23 ASN A C 15
ATOM 12147 O O . ASN A 1 23 ? 0.462 8.051 -6.670 1.00 0.00 23 ASN A O 15
ATOM 12158 N N . GLY A 1 24 ? 2.037 8.169 -5.068 1.00 0.00 24 GLY A N 15
ATOM 12159 C CA . GLY A 1 24 ? 2.302 9.575 -5.311 1.00 0.00 24 GLY A CA 15
ATOM 12160 C C . GLY A 1 24 ? 1.210 10.470 -4.761 1.00 0.00 24 GLY A C 15
ATOM 12161 O O . GLY A 1 24 ? 1.455 11.286 -3.873 1.00 0.00 24 GLY A O 15
ATOM 12165 N N . ARG A 1 25 ? 0.000 10.316 -5.290 1.00 0.00 25 ARG A N 15
ATOM 12166 C CA . ARG A 1 25 ? -1.137 11.115 -4.846 1.00 0.00 25 ARG A CA 15
ATOM 12167 C C . ARG A 1 25 ? -2.333 10.225 -4.512 1.00 0.00 25 ARG A C 15
ATOM 12168 O O . ARG A 1 25 ? -3.042 10.466 -3.535 1.00 0.00 25 ARG A O 15
ATOM 12189 N N . THR A 1 26 ? -2.550 9.197 -5.327 1.00 0.00 26 THR A N 15
ATOM 12190 C CA . THR A 1 26 ? -3.660 8.275 -5.114 1.00 0.00 26 THR A CA 15
ATOM 12191 C C . THR A 1 26 ? -3.155 6.916 -4.635 1.00 0.00 26 THR A C 15
ATOM 12192 O O . THR A 1 26 ? -1.954 6.650 -4.648 1.00 0.00 26 THR A O 15
ATOM 12203 N N . CYS A 1 27 ? -4.082 6.063 -4.211 1.00 0.00 27 CYS A N 15
ATOM 12204 C CA . CYS A 1 27 ? -3.737 4.733 -3.725 1.00 0.00 27 CYS A CA 15
ATOM 12205 C C . CYS A 1 27 ? -3.732 3.716 -4.864 1.00 0.00 27 CYS A C 15
ATOM 12206 O O . CYS A 1 27 ? -4.101 4.031 -5.994 1.00 0.00 27 CYS A O 15
ATOM 12213 N N . ALA A 1 28 ? -3.302 2.497 -4.553 1.00 0.00 28 ALA A N 15
ATOM 12214 C CA . ALA A 1 28 ? -3.234 1.426 -5.540 1.00 0.00 28 ALA A CA 15
ATOM 12215 C C . ALA A 1 28 ? -3.613 0.082 -4.916 1.00 0.00 28 ALA A C 15
ATOM 12216 O O . ALA A 1 28 ? -3.881 0.002 -3.718 1.00 0.00 28 ALA A O 15
ATOM 12223 N N . LYS A 1 29 ? -3.653 -0.971 -5.734 1.00 0.00 29 LYS A N 15
ATOM 12224 C CA . LYS A 1 29 ? -4.025 -2.299 -5.248 1.00 0.00 29 LYS A CA 15
ATOM 12225 C C . LYS A 1 29 ? -3.228 -3.391 -5.954 1.00 0.00 29 LYS A C 15
ATOM 12226 O O . LYS A 1 29 ? -2.986 -3.321 -7.158 1.00 0.00 29 LYS A O 15
ATOM 12245 N N . PHE A 1 30 ? -2.816 -4.396 -5.187 1.00 0.00 30 PHE A N 15
ATOM 12246 C CA . PHE A 1 30 ? -2.036 -5.502 -5.726 1.00 0.00 30 PHE A CA 15
ATOM 12247 C C . PHE A 1 30 ? -2.191 -6.757 -4.868 1.00 0.00 30 PHE A C 15
ATOM 12248 O O . PHE A 1 30 ? -2.865 -6.731 -3.840 1.00 0.00 30 PHE A O 15
ATOM 12265 N N . ILE A 1 31 ? -1.584 -7.860 -5.303 1.00 0.00 31 ILE A N 15
ATOM 12266 C CA . ILE A 1 31 ? -1.685 -9.115 -4.569 1.00 0.00 31 ILE A CA 15
ATOM 12267 C C . ILE A 1 31 ? -0.576 -9.237 -3.530 1.00 0.00 31 ILE A C 15
ATOM 12268 O O . ILE A 1 31 ? 0.588 -9.446 -3.870 1.00 0.00 31 ILE A O 15
ATOM 12284 N N . TYR A 1 32 ? -0.952 -9.107 -2.262 1.00 0.00 32 TYR A N 15
ATOM 12285 C CA . TYR A 1 32 ? 0.003 -9.197 -1.164 1.00 0.00 32 TYR A CA 15
ATOM 12286 C C . TYR A 1 32 ? 0.146 -10.634 -0.678 1.00 0.00 32 TYR A C 15
ATOM 12287 O O . TYR A 1 32 ? -0.840 -11.293 -0.349 1.00 0.00 32 TYR A O 15
ATOM 12305 N N . GLY A 1 33 ? 1.384 -11.110 -0.639 1.00 0.00 33 GLY A N 15
ATOM 12306 C CA . GLY A 1 33 ? 1.645 -12.465 -0.195 1.00 0.00 33 GLY A CA 15
ATOM 12307 C C . GLY A 1 33 ? 2.154 -12.523 1.232 1.00 0.00 33 GLY A C 15
ATOM 12308 O O . GLY A 1 33 ? 1.986 -13.533 1.916 1.00 0.00 33 GLY A O 15
ATOM 12312 N N . GLY A 1 34 ? 2.778 -11.440 1.685 1.00 0.00 34 GLY A N 15
ATOM 12313 C CA . GLY A 1 34 ? 3.300 -11.402 3.039 1.00 0.00 34 GLY A CA 15
ATOM 12314 C C . GLY A 1 34 ? 4.674 -10.761 3.132 1.00 0.00 34 GLY A C 15
ATOM 12315 O O . GLY A 1 34 ? 5.183 -10.540 4.231 1.00 0.00 34 GLY A O 15
ATOM 12319 N N . CYS A 1 35 ? 5.281 -10.462 1.986 1.00 0.00 35 CYS A N 15
ATOM 12320 C CA . CYS A 1 35 ? 6.602 -9.844 1.969 1.00 0.00 35 CYS A CA 15
ATOM 12321 C C . CYS A 1 35 ? 6.519 -8.400 1.481 1.00 0.00 35 CYS A C 15
ATOM 12322 O O . CYS A 1 35 ? 6.466 -8.141 0.277 1.00 0.00 35 CYS A O 15
ATOM 12329 N N . GLY A 1 36 ? 6.504 -7.463 2.427 1.00 0.00 36 GLY A N 15
ATOM 12330 C CA . GLY A 1 36 ? 6.423 -6.056 2.080 1.00 0.00 36 GLY A CA 15
ATOM 12331 C C . GLY A 1 36 ? 7.774 -5.373 2.101 1.00 0.00 36 GLY A C 15
ATOM 12332 O O . GLY A 1 36 ? 8.264 -4.917 1.065 1.00 0.00 36 GLY A O 15
ATOM 12336 N N . GLY A 1 37 ? 8.376 -5.304 3.283 1.00 0.00 37 GLY A N 15
ATOM 12337 C CA . GLY A 1 37 ? 9.676 -4.675 3.421 1.00 0.00 37 GLY A CA 15
ATOM 12338 C C . GLY A 1 37 ? 9.633 -3.180 3.180 1.00 0.00 37 GLY A C 15
ATOM 12339 O O . GLY A 1 37 ? 10.539 -2.620 2.563 1.00 0.00 37 GLY A O 15
ATOM 12343 N N . ASN A 1 38 ? 8.581 -2.528 3.666 1.00 0.00 38 ASN A N 15
ATOM 12344 C CA . ASN A 1 38 ? 8.438 -1.089 3.495 1.00 0.00 38 ASN A CA 15
ATOM 12345 C C . ASN A 1 38 ? 7.294 -0.541 4.341 1.00 0.00 38 ASN A C 15
ATOM 12346 O O . ASN A 1 38 ? 6.580 -1.290 5.009 1.00 0.00 38 ASN A O 15
ATOM 12357 N N . GLY A 1 39 ? 7.133 0.775 4.301 1.00 0.00 39 GLY A N 15
ATOM 12358 C CA . GLY A 1 39 ? 6.084 1.433 5.057 1.00 0.00 39 GLY A CA 15
ATOM 12359 C C . GLY A 1 39 ? 4.990 1.998 4.168 1.00 0.00 39 GLY A C 15
ATOM 12360 O O . GLY A 1 39 ? 4.056 2.636 4.654 1.00 0.00 39 GLY A O 15
ATOM 12364 N N . ASN A 1 40 ? 5.119 1.788 2.860 1.00 0.00 40 ASN A N 15
ATOM 12365 C CA . ASN A 1 40 ? 4.149 2.306 1.901 1.00 0.00 40 ASN A CA 15
ATOM 12366 C C . ASN A 1 40 ? 2.996 1.324 1.668 1.00 0.00 40 ASN A C 15
ATOM 12367 O O . ASN A 1 40 ? 2.016 1.661 0.999 1.00 0.00 40 ASN A O 15
ATOM 12378 N N . LYS A 1 41 ? 3.101 0.118 2.229 1.00 0.00 41 LYS A N 15
ATOM 12379 C CA . LYS A 1 41 ? 2.048 -0.883 2.079 1.00 0.00 41 LYS A CA 15
ATOM 12380 C C . LYS A 1 41 ? 1.036 -0.781 3.218 1.00 0.00 41 LYS A C 15
ATOM 12381 O O . LYS A 1 41 ? 1.356 -0.294 4.302 1.00 0.00 41 LYS A O 15
ATOM 12400 N N . PHE A 1 42 ? -0.185 -1.250 2.968 1.00 0.00 42 PHE A N 15
ATOM 12401 C CA . PHE A 1 42 ? -1.240 -1.214 3.977 1.00 0.00 42 PHE A CA 15
ATOM 12402 C C . PHE A 1 42 ? -2.358 -2.200 3.636 1.00 0.00 42 PHE A C 15
ATOM 12403 O O . PHE A 1 42 ? -2.494 -2.623 2.488 1.00 0.00 42 PHE A O 15
ATOM 12420 N N . PRO A 1 43 ? -3.168 -2.589 4.639 1.00 0.00 43 PRO A N 15
ATOM 12421 C CA . PRO A 1 43 ? -4.268 -3.540 4.449 1.00 0.00 43 PRO A CA 15
ATOM 12422 C C . PRO A 1 43 ? -5.510 -2.909 3.826 1.00 0.00 43 PRO A C 15
ATOM 12423 O O . PRO A 1 43 ? -6.139 -3.502 2.949 1.00 0.00 43 PRO A O 15
ATOM 12434 N N . THR A 1 44 ? -5.870 -1.714 4.287 1.00 0.00 44 THR A N 15
ATOM 12435 C CA . THR A 1 44 ? -7.048 -1.025 3.773 1.00 0.00 44 THR A CA 15
ATOM 12436 C C . THR A 1 44 ? -6.675 0.299 3.112 1.00 0.00 44 THR A C 15
ATOM 12437 O O . THR A 1 44 ? -5.670 0.921 3.457 1.00 0.00 44 THR A O 15
ATOM 12448 N N . GLN A 1 45 ? -7.500 0.724 2.160 1.00 0.00 45 GLN A N 15
ATOM 12449 C CA . GLN A 1 45 ? -7.270 1.974 1.447 1.00 0.00 45 GLN A CA 15
ATOM 12450 C C . GLN A 1 45 ? -7.549 3.174 2.347 1.00 0.00 45 GLN A C 15
ATOM 12451 O O . GLN A 1 45 ? -7.032 4.267 2.117 1.00 0.00 45 GLN A O 15
ATOM 12465 N N . GLU A 1 46 ? -8.370 2.965 3.371 1.00 0.00 46 GLU A N 15
ATOM 12466 C CA . GLU A 1 46 ? -8.717 4.033 4.302 1.00 0.00 46 GLU A CA 15
ATOM 12467 C C . GLU A 1 46 ? -7.476 4.553 5.018 1.00 0.00 46 GLU A C 15
ATOM 12468 O O . GLU A 1 46 ? -7.404 5.725 5.388 1.00 0.00 46 GLU A O 15
ATOM 12480 N N . ALA A 1 47 ? -6.499 3.672 5.210 1.00 0.00 47 ALA A N 15
ATOM 12481 C CA . ALA A 1 47 ? -5.259 4.042 5.881 1.00 0.00 47 ALA A CA 15
ATOM 12482 C C . ALA A 1 47 ? -4.320 4.778 4.933 1.00 0.00 47 ALA A C 15
ATOM 12483 O O . ALA A 1 47 ? -3.714 5.783 5.301 1.00 0.00 47 ALA A O 15
ATOM 12490 N N . CYS A 1 48 ? -4.202 4.269 3.710 1.00 0.00 48 CYS A N 15
ATOM 12491 C CA . CYS A 1 48 ? -3.330 4.881 2.711 1.00 0.00 48 CYS A CA 15
ATOM 12492 C C . CYS A 1 48 ? -3.842 6.262 2.306 1.00 0.00 48 CYS A C 15
ATOM 12493 O O . CYS A 1 48 ? -3.060 7.191 2.108 1.00 0.00 48 CYS A O 15
ATOM 12500 N N . MET A 1 49 ? -5.157 6.386 2.180 1.00 0.00 49 MET A N 15
ATOM 12501 C CA . MET A 1 49 ? -5.771 7.651 1.793 1.00 0.00 49 MET A CA 15
ATOM 12502 C C . MET A 1 49 ? -5.684 8.673 2.922 1.00 0.00 49 MET A C 15
ATOM 12503 O O . MET A 1 49 ? -5.408 9.848 2.688 1.00 0.00 49 MET A O 15
ATOM 12517 N N . LYS A 1 50 ? -5.927 8.220 4.145 1.00 0.00 50 LYS A N 15
ATOM 12518 C CA . LYS A 1 50 ? -5.883 9.100 5.308 1.00 0.00 50 LYS A CA 15
ATOM 12519 C C . LYS A 1 50 ? -4.446 9.428 5.714 1.00 0.00 50 LYS A C 15
ATOM 12520 O O . LYS A 1 50 ? -4.220 10.241 6.610 1.00 0.00 50 LYS A O 15
ATOM 12539 N N . ARG A 1 51 ? -3.475 8.794 5.064 1.00 0.00 51 ARG A N 15
ATOM 12540 C CA . ARG A 1 51 ? -2.073 9.030 5.388 1.00 0.00 51 ARG A CA 15
ATOM 12541 C C . ARG A 1 51 ? -1.409 9.972 4.385 1.00 0.00 51 ARG A C 15
ATOM 12542 O O . ARG A 1 51 ? -0.515 10.738 4.746 1.00 0.00 51 ARG A O 15
ATOM 12563 N N . CYS A 1 52 ? -1.832 9.906 3.126 1.00 0.00 52 CYS A N 15
ATOM 12564 C CA . CYS A 1 52 ? -1.248 10.754 2.088 1.00 0.00 52 CYS A CA 15
ATOM 12565 C C . CYS A 1 52 ? -2.304 11.562 1.332 1.00 0.00 52 CYS A C 15
ATOM 12566 O O . CYS A 1 52 ? -1.974 12.532 0.650 1.00 0.00 52 CYS A O 15
ATOM 12573 N N . ALA A 1 53 ? -3.568 11.166 1.445 1.00 0.00 53 ALA A N 15
ATOM 12574 C CA . ALA A 1 53 ? -4.644 11.870 0.758 1.00 0.00 53 ALA A CA 15
ATOM 12575 C C . ALA A 1 53 ? -5.328 12.874 1.679 1.00 0.00 53 ALA A C 15
ATOM 12576 O O . ALA A 1 53 ? -5.440 14.055 1.351 1.00 0.00 53 ALA A O 15
ATOM 12583 N N . LYS A 1 54 ? -5.783 12.398 2.833 1.00 0.00 54 LYS A N 15
ATOM 12584 C CA . LYS A 1 54 ? -6.457 13.256 3.799 1.00 0.00 54 LYS A CA 15
ATOM 12585 C C . LYS A 1 54 ? -5.474 14.223 4.453 1.00 0.00 54 LYS A C 15
ATOM 12586 O O . LYS A 1 54 ? -5.849 15.320 4.865 1.00 0.00 54 LYS A O 15
ATOM 12605 N N . ALA A 1 55 ? -4.214 13.810 4.543 1.00 0.00 55 ALA A N 15
ATOM 12606 C CA . ALA A 1 55 ? -3.179 14.642 5.145 1.00 0.00 55 ALA A CA 15
ATOM 12607 C C . ALA A 1 55 ? -2.681 15.697 4.164 1.00 0.00 55 ALA A C 15
ATOM 12608 O O . ALA A 1 55 ? -1.732 16.429 4.514 1.00 0.00 55 ALA A O 15
ATOM 12616 N N . ILE A 1 1 ? 7.538 13.474 4.239 1.00 0.00 1 ILE A N 16
ATOM 12617 C CA . ILE A 1 1 ? 6.899 12.132 4.209 1.00 0.00 1 ILE A CA 16
ATOM 12618 C C . ILE A 1 1 ? 7.650 11.184 3.280 1.00 0.00 1 ILE A C 16
ATOM 12619 O O . ILE A 1 1 ? 7.501 11.247 2.060 1.00 0.00 1 ILE A O 16
ATOM 12637 N N . ASP A 1 2 ? 8.456 10.306 3.867 1.00 0.00 2 ASP A N 16
ATOM 12638 C CA . ASP A 1 2 ? 9.232 9.342 3.093 1.00 0.00 2 ASP A CA 16
ATOM 12639 C C . ASP A 1 2 ? 8.400 8.104 2.774 1.00 0.00 2 ASP A C 16
ATOM 12640 O O . ASP A 1 2 ? 8.620 7.442 1.759 1.00 0.00 2 ASP A O 16
ATOM 12649 N N . THR A 1 3 ? 7.445 7.795 3.646 1.00 0.00 3 THR A N 16
ATOM 12650 C CA . THR A 1 3 ? 6.579 6.635 3.458 1.00 0.00 3 THR A CA 16
ATOM 12651 C C . THR A 1 3 ? 5.838 6.717 2.127 1.00 0.00 3 THR A C 16
ATOM 12652 O O . THR A 1 3 ? 5.851 5.773 1.338 1.00 0.00 3 THR A O 16
ATOM 12663 N N . CYS A 1 4 ? 5.191 7.852 1.887 1.00 0.00 4 CYS A N 16
ATOM 12664 C CA . CYS A 1 4 ? 4.443 8.060 0.652 1.00 0.00 4 CYS A CA 16
ATOM 12665 C C . CYS A 1 4 ? 5.379 8.187 -0.551 1.00 0.00 4 CYS A C 16
ATOM 12666 O O . CYS A 1 4 ? 4.934 8.148 -1.697 1.00 0.00 4 CYS A O 16
ATOM 12673 N N . ARG A 1 5 ? 6.674 8.340 -0.286 1.00 0.00 5 ARG A N 16
ATOM 12674 C CA . ARG A 1 5 ? 7.661 8.473 -1.351 1.00 0.00 5 ARG A CA 16
ATOM 12675 C C . ARG A 1 5 ? 8.201 7.110 -1.771 1.00 0.00 5 ARG A C 16
ATOM 12676 O O . ARG A 1 5 ? 8.579 6.912 -2.926 1.00 0.00 5 ARG A O 16
ATOM 12697 N N . LEU A 1 6 ? 8.237 6.172 -0.828 1.00 0.00 6 LEU A N 16
ATOM 12698 C CA . LEU A 1 6 ? 8.733 4.830 -1.107 1.00 0.00 6 LEU A CA 16
ATOM 12699 C C . LEU A 1 6 ? 7.585 3.888 -1.468 1.00 0.00 6 LEU A C 16
ATOM 12700 O O . LEU A 1 6 ? 6.592 3.806 -0.745 1.00 0.00 6 LEU A O 16
ATOM 12716 N N . PRO A 1 7 ? 7.701 3.162 -2.595 1.00 0.00 7 PRO A N 16
ATOM 12717 C CA . PRO A 1 7 ? 6.662 2.229 -3.041 1.00 0.00 7 PRO A CA 16
ATOM 12718 C C . PRO A 1 7 ? 6.673 0.925 -2.250 1.00 0.00 7 PRO A C 16
ATOM 12719 O O . PRO A 1 7 ? 7.658 0.594 -1.592 1.00 0.00 7 PRO A O 16
ATOM 12730 N N . SER A 1 8 ? 5.568 0.187 -2.321 1.00 0.00 8 SER A N 16
ATOM 12731 C CA . SER A 1 8 ? 5.450 -1.082 -1.613 1.00 0.00 8 SER A CA 16
ATOM 12732 C C . SER A 1 8 ? 5.795 -2.251 -2.530 1.00 0.00 8 SER A C 16
ATOM 12733 O O . SER A 1 8 ? 5.979 -2.074 -3.735 1.00 0.00 8 SER A O 16
ATOM 12741 N N . ASP A 1 9 ? 5.882 -3.445 -1.953 1.00 0.00 9 ASP A N 16
ATOM 12742 C CA . ASP A 1 9 ? 6.207 -4.642 -2.720 1.00 0.00 9 ASP A CA 16
ATOM 12743 C C . ASP A 1 9 ? 5.614 -5.887 -2.066 1.00 0.00 9 ASP A C 16
ATOM 12744 O O . ASP A 1 9 ? 5.720 -6.075 -0.854 1.00 0.00 9 ASP A O 16
ATOM 12753 N N . ARG A 1 10 ? 4.989 -6.734 -2.878 1.00 0.00 10 ARG A N 16
ATOM 12754 C CA . ARG A 1 10 ? 4.379 -7.963 -2.381 1.00 0.00 10 ARG A CA 16
ATOM 12755 C C . ARG A 1 10 ? 5.368 -9.129 -2.407 1.00 0.00 10 ARG A C 16
ATOM 12756 O O . ARG A 1 10 ? 5.027 -10.247 -2.023 1.00 0.00 10 ARG A O 16
ATOM 12777 N N . GLY A 1 11 ? 6.594 -8.861 -2.859 1.00 0.00 11 GLY A N 16
ATOM 12778 C CA . GLY A 1 11 ? 7.612 -9.895 -2.924 1.00 0.00 11 GLY A CA 16
ATOM 12779 C C . GLY A 1 11 ? 7.111 -11.177 -3.563 1.00 0.00 11 GLY A C 16
ATOM 12780 O O . GLY A 1 11 ? 6.125 -11.169 -4.300 1.00 0.00 11 GLY A O 16
ATOM 12784 N N . ARG A 1 12 ? 7.793 -12.282 -3.278 1.00 0.00 12 ARG A N 16
ATOM 12785 C CA . ARG A 1 12 ? 7.416 -13.579 -3.828 1.00 0.00 12 ARG A CA 16
ATOM 12786 C C . ARG A 1 12 ? 6.491 -14.327 -2.872 1.00 0.00 12 ARG A C 16
ATOM 12787 O O . ARG A 1 12 ? 5.437 -14.826 -3.281 1.00 0.00 12 ARG A O 16
ATOM 12808 N N . CYS A 1 13 ? 6.900 -14.393 -1.597 1.00 0.00 13 CYS A N 16
ATOM 12809 C CA . CYS A 1 13 ? 6.130 -15.076 -0.545 1.00 0.00 13 CYS A CA 16
ATOM 12810 C C . CYS A 1 13 ? 4.703 -15.358 -0.999 1.00 0.00 13 CYS A C 16
ATOM 12811 O O . CYS A 1 13 ? 4.017 -14.453 -1.464 1.00 0.00 13 CYS A O 16
ATOM 12818 N N . LYS A 1 14 ? 4.279 -16.621 -0.874 1.00 0.00 14 LYS A N 16
ATOM 12819 C CA . LYS A 1 14 ? 2.938 -17.051 -1.290 1.00 0.00 14 LYS A CA 16
ATOM 12820 C C . LYS A 1 14 ? 1.912 -15.925 -1.187 1.00 0.00 14 LYS A C 16
ATOM 12821 O O . LYS A 1 14 ? 1.083 -15.900 -0.277 1.00 0.00 14 LYS A O 16
ATOM 12840 N N . ALA A 1 15 ? 1.989 -14.989 -2.129 1.00 0.00 15 ALA A N 16
ATOM 12841 C CA . ALA A 1 15 ? 1.084 -13.848 -2.154 1.00 0.00 15 ALA A CA 16
ATOM 12842 C C . ALA A 1 15 ? -0.359 -14.280 -2.385 1.00 0.00 15 ALA A C 16
ATOM 12843 O O . ALA A 1 15 ? -0.667 -14.955 -3.368 1.00 0.00 15 ALA A O 16
ATOM 12850 N N . SER A 1 16 ? -1.241 -13.883 -1.472 1.00 0.00 16 SER A N 16
ATOM 12851 C CA . SER A 1 16 ? -2.656 -14.224 -1.574 1.00 0.00 16 SER A CA 16
ATOM 12852 C C . SER A 1 16 ? -3.514 -13.275 -0.739 1.00 0.00 16 SER A C 16
ATOM 12853 O O . SER A 1 16 ? -4.609 -13.634 -0.306 1.00 0.00 16 SER A O 16
ATOM 12861 N N . PHE A 1 17 ? -3.012 -12.062 -0.517 1.00 0.00 17 PHE A N 16
ATOM 12862 C CA . PHE A 1 17 ? -3.738 -11.065 0.264 1.00 0.00 17 PHE A CA 16
ATOM 12863 C C . PHE A 1 17 ? -3.697 -9.705 -0.424 1.00 0.00 17 PHE A C 16
ATOM 12864 O O . PHE A 1 17 ? -2.686 -9.006 -0.375 1.00 0.00 17 PHE A O 16
ATOM 12881 N N . GLU A 1 18 ? -4.800 -9.337 -1.066 1.00 0.00 18 GLU A N 16
ATOM 12882 C CA . GLU A 1 18 ? -4.886 -8.063 -1.770 1.00 0.00 18 GLU A CA 16
ATOM 12883 C C . GLU A 1 18 ? -4.914 -6.892 -0.792 1.00 0.00 18 GLU A C 16
ATOM 12884 O O . GLU A 1 18 ? -5.521 -6.976 0.276 1.00 0.00 18 GLU A O 16
ATOM 12896 N N . ARG A 1 19 ? -4.254 -5.800 -1.166 1.00 0.00 19 ARG A N 16
ATOM 12897 C CA . ARG A 1 19 ? -4.202 -4.608 -0.326 1.00 0.00 19 ARG A CA 16
ATOM 12898 C C . ARG A 1 19 ? -4.018 -3.349 -1.172 1.00 0.00 19 ARG A C 16
ATOM 12899 O O . ARG A 1 19 ? -3.838 -3.428 -2.387 1.00 0.00 19 ARG A O 16
ATOM 12920 N N . TRP A 1 20 ? -4.067 -2.190 -0.519 1.00 0.00 20 TRP A N 16
ATOM 12921 C CA . TRP A 1 20 ? -3.909 -0.913 -1.211 1.00 0.00 20 TRP A CA 16
ATOM 12922 C C . TRP A 1 20 ? -2.547 -0.291 -0.907 1.00 0.00 20 TRP A C 16
ATOM 12923 O O . TRP A 1 20 ? -1.978 -0.510 0.160 1.00 0.00 20 TRP A O 16
ATOM 12944 N N . TYR A 1 21 ? -2.031 0.482 -1.858 1.00 0.00 21 TYR A N 16
ATOM 12945 C CA . TYR A 1 21 ? -0.733 1.134 -1.700 1.00 0.00 21 TYR A CA 16
ATOM 12946 C C . TYR A 1 21 ? -0.738 2.500 -2.378 1.00 0.00 21 TYR A C 16
ATOM 12947 O O . TYR A 1 21 ? -1.463 2.716 -3.349 1.00 0.00 21 TYR A O 16
ATOM 12965 N N . PHE A 1 22 ? 0.068 3.420 -1.861 1.00 0.00 22 PHE A N 16
ATOM 12966 C CA . PHE A 1 22 ? 0.145 4.763 -2.423 1.00 0.00 22 PHE A CA 16
ATOM 12967 C C . PHE A 1 22 ? 1.093 4.806 -3.616 1.00 0.00 22 PHE A C 16
ATOM 12968 O O . PHE A 1 22 ? 2.291 4.549 -3.482 1.00 0.00 22 PHE A O 16
ATOM 12985 N N . ASN A 1 23 ? 0.549 5.136 -4.783 1.00 0.00 23 ASN A N 16
ATOM 12986 C CA . ASN A 1 23 ? 1.344 5.218 -6.002 1.00 0.00 23 ASN A CA 16
ATOM 12987 C C . ASN A 1 23 ? 1.474 6.665 -6.468 1.00 0.00 23 ASN A C 16
ATOM 12988 O O . ASN A 1 23 ? 0.754 7.106 -7.363 1.00 0.00 23 ASN A O 16
ATOM 12999 N N . GLY A 1 24 ? 2.395 7.397 -5.850 1.00 0.00 24 GLY A N 16
ATOM 13000 C CA . GLY A 1 24 ? 2.603 8.785 -6.212 1.00 0.00 24 GLY A CA 16
ATOM 13001 C C . GLY A 1 24 ? 1.584 9.710 -5.576 1.00 0.00 24 GLY A C 16
ATOM 13002 O O . GLY A 1 24 ? 1.849 10.316 -4.538 1.00 0.00 24 GLY A O 16
ATOM 13006 N N . ARG A 1 25 ? 0.417 9.821 -6.202 1.00 0.00 25 ARG A N 16
ATOM 13007 C CA . ARG A 1 25 ? -0.644 10.684 -5.692 1.00 0.00 25 ARG A CA 16
ATOM 13008 C C . ARG A 1 25 ? -1.935 9.902 -5.459 1.00 0.00 25 ARG A C 16
ATOM 13009 O O . ARG A 1 25 ? -2.740 10.263 -4.601 1.00 0.00 25 ARG A O 16
ATOM 13030 N N . THR A 1 26 ? -2.132 8.834 -6.227 1.00 0.00 26 THR A N 16
ATOM 13031 C CA . THR A 1 26 ? -3.332 8.015 -6.098 1.00 0.00 26 THR A CA 16
ATOM 13032 C C . THR A 1 26 ? -3.008 6.654 -5.487 1.00 0.00 26 THR A C 16
ATOM 13033 O O . THR A 1 26 ? -1.841 6.307 -5.302 1.00 0.00 26 THR A O 16
ATOM 13044 N N . CYS A 1 27 ? -4.051 5.891 -5.179 1.00 0.00 27 CYS A N 16
ATOM 13045 C CA . CYS A 1 27 ? -3.886 4.567 -4.591 1.00 0.00 27 CYS A CA 16
ATOM 13046 C C . CYS A 1 27 ? -3.787 3.501 -5.678 1.00 0.00 27 CYS A C 16
ATOM 13047 O O . CYS A 1 27 ? -3.931 3.793 -6.865 1.00 0.00 27 CYS A O 16
ATOM 13054 N N . ALA A 1 28 ? -3.532 2.266 -5.262 1.00 0.00 28 ALA A N 16
ATOM 13055 C CA . ALA A 1 28 ? -3.403 1.153 -6.195 1.00 0.00 28 ALA A CA 16
ATOM 13056 C C . ALA A 1 28 ? -3.868 -0.156 -5.556 1.00 0.00 28 ALA A C 16
ATOM 13057 O O . ALA A 1 28 ? -4.233 -0.182 -4.380 1.00 0.00 28 ALA A O 16
ATOM 13064 N N . LYS A 1 29 ? -3.873 -1.237 -6.339 1.00 0.00 29 LYS A N 16
ATOM 13065 C CA . LYS A 1 29 ? -4.320 -2.536 -5.838 1.00 0.00 29 LYS A CA 16
ATOM 13066 C C . LYS A 1 29 ? -3.482 -3.682 -6.402 1.00 0.00 29 LYS A C 16
ATOM 13067 O O . LYS A 1 29 ? -3.159 -3.709 -7.589 1.00 0.00 29 LYS A O 16
ATOM 13086 N N . PHE A 1 30 ? -3.141 -4.627 -5.529 1.00 0.00 30 PHE A N 16
ATOM 13087 C CA . PHE A 1 30 ? -2.346 -5.788 -5.914 1.00 0.00 30 PHE A CA 16
ATOM 13088 C C . PHE A 1 30 ? -2.389 -6.853 -4.821 1.00 0.00 30 PHE A C 16
ATOM 13089 O O . PHE A 1 30 ? -2.966 -6.632 -3.757 1.00 0.00 30 PHE A O 16
ATOM 13106 N N . ILE A 1 31 ? -1.784 -8.006 -5.081 1.00 0.00 31 ILE A N 16
ATOM 13107 C CA . ILE A 1 31 ? -1.769 -9.082 -4.105 1.00 0.00 31 ILE A CA 16
ATOM 13108 C C . ILE A 1 31 ? -0.517 -9.006 -3.231 1.00 0.00 31 ILE A C 16
ATOM 13109 O O . ILE A 1 31 ? 0.597 -9.254 -3.691 1.00 0.00 31 ILE A O 16
ATOM 13125 N N . TYR A 1 32 ? -0.711 -8.639 -1.967 1.00 0.00 32 TYR A N 16
ATOM 13126 C CA . TYR A 1 32 ? 0.397 -8.512 -1.029 1.00 0.00 32 TYR A CA 16
ATOM 13127 C C . TYR A 1 32 ? 0.660 -9.827 -0.305 1.00 0.00 32 TYR A C 16
ATOM 13128 O O . TYR A 1 32 ? -0.219 -10.366 0.367 1.00 0.00 32 TYR A O 16
ATOM 13146 N N . GLY A 1 33 ? 1.880 -10.335 -0.446 1.00 0.00 33 GLY A N 16
ATOM 13147 C CA . GLY A 1 33 ? 2.241 -11.581 0.205 1.00 0.00 33 GLY A CA 16
ATOM 13148 C C . GLY A 1 33 ? 2.782 -11.366 1.605 1.00 0.00 33 GLY A C 16
ATOM 13149 O O . GLY A 1 33 ? 2.457 -12.119 2.524 1.00 0.00 33 GLY A O 16
ATOM 13153 N N . GLY A 1 34 ? 3.607 -10.337 1.770 1.00 0.00 34 GLY A N 16
ATOM 13154 C CA . GLY A 1 34 ? 4.175 -10.048 3.074 1.00 0.00 34 GLY A CA 16
ATOM 13155 C C . GLY A 1 34 ? 5.608 -9.553 2.998 1.00 0.00 34 GLY A C 16
ATOM 13156 O O . GLY A 1 34 ? 6.113 -8.952 3.946 1.00 0.00 34 GLY A O 16
ATOM 13160 N N . CYS A 1 35 ? 6.266 -9.805 1.870 1.00 0.00 35 CYS A N 16
ATOM 13161 C CA . CYS A 1 35 ? 7.650 -9.378 1.684 1.00 0.00 35 CYS A CA 16
ATOM 13162 C C . CYS A 1 35 ? 7.744 -8.251 0.659 1.00 0.00 35 CYS A C 16
ATOM 13163 O O . CYS A 1 35 ? 7.439 -8.439 -0.520 1.00 0.00 35 CYS A O 16
ATOM 13170 N N . GLY A 1 36 ? 8.169 -7.078 1.119 1.00 0.00 36 GLY A N 16
ATOM 13171 C CA . GLY A 1 36 ? 8.299 -5.934 0.235 1.00 0.00 36 GLY A CA 16
ATOM 13172 C C . GLY A 1 36 ? 7.512 -4.727 0.715 1.00 0.00 36 GLY A C 16
ATOM 13173 O O . GLY A 1 36 ? 7.614 -3.644 0.137 1.00 0.00 36 GLY A O 16
ATOM 13177 N N . GLY A 1 37 ? 6.725 -4.908 1.773 1.00 0.00 37 GLY A N 16
ATOM 13178 C CA . GLY A 1 37 ? 5.934 -3.813 2.304 1.00 0.00 37 GLY A CA 16
ATOM 13179 C C . GLY A 1 37 ? 6.507 -3.249 3.589 1.00 0.00 37 GLY A C 16
ATOM 13180 O O . GLY A 1 37 ? 7.348 -3.879 4.230 1.00 0.00 37 GLY A O 16
ATOM 13184 N N . ASN A 1 38 ? 6.051 -2.059 3.965 1.00 0.00 38 ASN A N 16
ATOM 13185 C CA . ASN A 1 38 ? 6.524 -1.407 5.182 1.00 0.00 38 ASN A CA 16
ATOM 13186 C C . ASN A 1 38 ? 5.547 -0.324 5.632 1.00 0.00 38 ASN A C 16
ATOM 13187 O O . ASN A 1 38 ? 4.784 -0.517 6.580 1.00 0.00 38 ASN A O 16
ATOM 13198 N N . GLY A 1 39 ? 5.572 0.813 4.943 1.00 0.00 39 GLY A N 16
ATOM 13199 C CA . GLY A 1 39 ? 4.683 1.908 5.282 1.00 0.00 39 GLY A CA 16
ATOM 13200 C C . GLY A 1 39 ? 3.856 2.378 4.098 1.00 0.00 39 GLY A C 16
ATOM 13201 O O . GLY A 1 39 ? 2.957 3.205 4.252 1.00 0.00 39 GLY A O 16
ATOM 13205 N N . ASN A 1 40 ? 4.157 1.851 2.912 1.00 0.00 40 ASN A N 16
ATOM 13206 C CA . ASN A 1 40 ? 3.431 2.225 1.703 1.00 0.00 40 ASN A CA 16
ATOM 13207 C C . ASN A 1 40 ? 2.228 1.313 1.483 1.00 0.00 40 ASN A C 16
ATOM 13208 O O . ASN A 1 40 ? 1.265 1.691 0.815 1.00 0.00 40 ASN A O 16
ATOM 13219 N N . LYS A 1 41 ? 2.287 0.110 2.050 1.00 0.00 41 LYS A N 16
ATOM 13220 C CA . LYS A 1 41 ? 1.201 -0.852 1.915 1.00 0.00 41 LYS A CA 16
ATOM 13221 C C . LYS A 1 41 ? 0.115 -0.596 2.955 1.00 0.00 41 LYS A C 16
ATOM 13222 O O . LYS A 1 41 ? 0.407 -0.267 4.105 1.00 0.00 41 LYS A O 16
ATOM 13241 N N . PHE A 1 42 ? -1.138 -0.748 2.542 1.00 0.00 42 PHE A N 16
ATOM 13242 C CA . PHE A 1 42 ? -2.271 -0.533 3.435 1.00 0.00 42 PHE A CA 16
ATOM 13243 C C . PHE A 1 42 ? -3.374 -1.557 3.164 1.00 0.00 42 PHE A C 16
ATOM 13244 O O . PHE A 1 42 ? -3.708 -1.827 2.011 1.00 0.00 42 PHE A O 16
ATOM 13261 N N . PRO A 1 43 ? -3.954 -2.147 4.226 1.00 0.00 43 PRO A N 16
ATOM 13262 C CA . PRO A 1 43 ? -5.018 -3.148 4.086 1.00 0.00 43 PRO A CA 16
ATOM 13263 C C . PRO A 1 43 ? -6.190 -2.649 3.246 1.00 0.00 43 PRO A C 16
ATOM 13264 O O . PRO A 1 43 ? -6.556 -3.268 2.246 1.00 0.00 43 PRO A O 16
ATOM 13275 N N . THR A 1 44 ? -6.783 -1.533 3.661 1.00 0.00 44 THR A N 16
ATOM 13276 C CA . THR A 1 44 ? -7.920 -0.963 2.947 1.00 0.00 44 THR A CA 16
ATOM 13277 C C . THR A 1 44 ? -7.585 0.410 2.371 1.00 0.00 44 THR A C 16
ATOM 13278 O O . THR A 1 44 ? -6.706 1.112 2.872 1.00 0.00 44 THR A O 16
ATOM 13289 N N . GLN A 1 45 ? -8.299 0.786 1.314 1.00 0.00 45 GLN A N 16
ATOM 13290 C CA . GLN A 1 45 ? -8.088 2.075 0.666 1.00 0.00 45 GLN A CA 16
ATOM 13291 C C . GLN A 1 45 ? -8.380 3.221 1.628 1.00 0.00 45 GLN A C 16
ATOM 13292 O O . GLN A 1 45 ? -7.818 4.309 1.500 1.00 0.00 45 GLN A O 16
ATOM 13306 N N . GLU A 1 46 ? -9.259 2.970 2.596 1.00 0.00 46 GLU A N 16
ATOM 13307 C CA . GLU A 1 46 ? -9.621 3.983 3.583 1.00 0.00 46 GLU A CA 16
ATOM 13308 C C . GLU A 1 46 ? -8.375 4.569 4.236 1.00 0.00 46 GLU A C 16
ATOM 13309 O O . GLU A 1 46 ? -8.298 5.773 4.485 1.00 0.00 46 GLU A O 16
ATOM 13321 N N . ALA A 1 47 ? -7.397 3.710 4.504 1.00 0.00 47 ALA A N 16
ATOM 13322 C CA . ALA A 1 47 ? -6.150 4.141 5.119 1.00 0.00 47 ALA A CA 16
ATOM 13323 C C . ALA A 1 47 ? -5.289 4.900 4.116 1.00 0.00 47 ALA A C 16
ATOM 13324 O O . ALA A 1 47 ? -4.594 5.850 4.472 1.00 0.00 47 ALA A O 16
ATOM 13331 N N . CYS A 1 48 ? -5.346 4.473 2.857 1.00 0.00 48 CYS A N 16
ATOM 13332 C CA . CYS A 1 48 ? -4.576 5.111 1.792 1.00 0.00 48 CYS A CA 16
ATOM 13333 C C . CYS A 1 48 ? -4.853 6.613 1.741 1.00 0.00 48 CYS A C 16
ATOM 13334 O O . CYS A 1 48 ? -3.939 7.431 1.866 1.00 0.00 48 CYS A O 16
ATOM 13341 N N . MET A 1 49 ? -6.123 6.966 1.558 1.00 0.00 49 MET A N 16
ATOM 13342 C CA . MET A 1 49 ? -6.526 8.366 1.490 1.00 0.00 49 MET A CA 16
ATOM 13343 C C . MET A 1 49 ? -6.154 9.105 2.772 1.00 0.00 49 MET A C 16
ATOM 13344 O O . MET A 1 49 ? -5.579 10.192 2.730 1.00 0.00 49 MET A O 16
ATOM 13358 N N . LYS A 1 50 ? -6.485 8.508 3.912 1.00 0.00 50 LYS A N 16
ATOM 13359 C CA . LYS A 1 50 ? -6.185 9.111 5.206 1.00 0.00 50 LYS A CA 16
ATOM 13360 C C . LYS A 1 50 ? -4.678 9.189 5.446 1.00 0.00 50 LYS A C 16
ATOM 13361 O O . LYS A 1 50 ? -4.223 9.894 6.346 1.00 0.00 50 LYS A O 16
ATOM 13380 N N . ARG A 1 51 ? -3.909 8.460 4.641 1.00 0.00 51 ARG A N 16
ATOM 13381 C CA . ARG A 1 51 ? -2.459 8.451 4.776 1.00 0.00 51 ARG A CA 16
ATOM 13382 C C . ARG A 1 51 ? -1.853 9.767 4.297 1.00 0.00 51 ARG A C 16
ATOM 13383 O O . ARG A 1 51 ? -1.248 10.501 5.078 1.00 0.00 51 ARG A O 16
ATOM 13404 N N . CYS A 1 52 ? -2.008 10.057 3.008 1.00 0.00 52 CYS A N 16
ATOM 13405 C CA . CYS A 1 52 ? -1.461 11.286 2.436 1.00 0.00 52 CYS A CA 16
ATOM 13406 C C . CYS A 1 52 ? -2.524 12.101 1.697 1.00 0.00 52 CYS A C 16
ATOM 13407 O O . CYS A 1 52 ? -2.263 13.227 1.273 1.00 0.00 52 CYS A O 16
ATOM 13414 N N . ALA A 1 53 ? -3.719 11.538 1.540 1.00 0.00 53 ALA A N 16
ATOM 13415 C CA . ALA A 1 53 ? -4.799 12.234 0.849 1.00 0.00 53 ALA A CA 16
ATOM 13416 C C . ALA A 1 53 ? -5.588 13.118 1.807 1.00 0.00 53 ALA A C 16
ATOM 13417 O O . ALA A 1 53 ? -6.194 14.109 1.397 1.00 0.00 53 ALA A O 16
ATOM 13424 N N . LYS A 1 54 ? -5.578 12.758 3.087 1.00 0.00 54 LYS A N 16
ATOM 13425 C CA . LYS A 1 54 ? -6.292 13.524 4.100 1.00 0.00 54 LYS A CA 16
ATOM 13426 C C . LYS A 1 54 ? -5.319 14.302 4.981 1.00 0.00 54 LYS A C 16
ATOM 13427 O O . LYS A 1 54 ? -5.646 15.373 5.489 1.00 0.00 54 LYS A O 16
ATOM 13446 N N . ALA A 1 55 ? -4.121 13.753 5.157 1.00 0.00 55 ALA A N 16
ATOM 13447 C CA . ALA A 1 55 ? -3.099 14.395 5.976 1.00 0.00 55 ALA A CA 16
ATOM 13448 C C . ALA A 1 55 ? -2.128 15.194 5.114 1.00 0.00 55 ALA A C 16
ATOM 13449 O O . ALA A 1 55 ? -1.544 14.606 4.179 1.00 0.00 55 ALA A O 16
ATOM 13457 N N . ILE A 1 1 ? 4.411 13.363 2.677 1.00 0.00 1 ILE A N 17
ATOM 13458 C CA . ILE A 1 1 ? 4.787 12.858 1.331 1.00 0.00 1 ILE A CA 17
ATOM 13459 C C . ILE A 1 1 ? 6.170 12.208 1.357 1.00 0.00 1 ILE A C 17
ATOM 13460 O O . ILE A 1 1 ? 6.898 12.230 0.366 1.00 0.00 1 ILE A O 17
ATOM 13478 N N . ASP A 1 2 ? 6.524 11.632 2.501 1.00 0.00 2 ASP A N 17
ATOM 13479 C CA . ASP A 1 2 ? 7.818 10.977 2.658 1.00 0.00 2 ASP A CA 17
ATOM 13480 C C . ASP A 1 2 ? 7.669 9.461 2.604 1.00 0.00 2 ASP A C 17
ATOM 13481 O O . ASP A 1 2 ? 8.411 8.777 1.898 1.00 0.00 2 ASP A O 17
ATOM 13490 N N . THR A 1 3 ? 6.707 8.943 3.358 1.00 0.00 3 THR A N 17
ATOM 13491 C CA . THR A 1 3 ? 6.457 7.507 3.398 1.00 0.00 3 THR A CA 17
ATOM 13492 C C . THR A 1 3 ? 5.445 7.104 2.329 1.00 0.00 3 THR A C 17
ATOM 13493 O O . THR A 1 3 ? 5.403 5.950 1.906 1.00 0.00 3 THR A O 17
ATOM 13504 N N . CYS A 1 4 ? 4.632 8.062 1.898 1.00 0.00 4 CYS A N 17
ATOM 13505 C CA . CYS A 1 4 ? 3.622 7.805 0.879 1.00 0.00 4 CYS A CA 17
ATOM 13506 C C . CYS A 1 4 ? 4.246 7.750 -0.515 1.00 0.00 4 CYS A C 17
ATOM 13507 O O . CYS A 1 4 ? 3.613 7.293 -1.466 1.00 0.00 4 CYS A O 17
ATOM 13514 N N . ARG A 1 5 ? 5.486 8.219 -0.632 1.00 0.00 5 ARG A N 17
ATOM 13515 C CA . ARG A 1 5 ? 6.179 8.220 -1.917 1.00 0.00 5 ARG A CA 17
ATOM 13516 C C . ARG A 1 5 ? 7.051 6.975 -2.091 1.00 0.00 5 ARG A C 17
ATOM 13517 O O . ARG A 1 5 ? 7.710 6.813 -3.118 1.00 0.00 5 ARG A O 17
ATOM 13538 N N . LEU A 1 6 ? 7.056 6.098 -1.089 1.00 0.00 6 LEU A N 17
ATOM 13539 C CA . LEU A 1 6 ? 7.854 4.877 -1.151 1.00 0.00 6 LEU A CA 17
ATOM 13540 C C . LEU A 1 6 ? 7.097 3.764 -1.873 1.00 0.00 6 LEU A C 17
ATOM 13541 O O . LEU A 1 6 ? 5.875 3.667 -1.770 1.00 0.00 6 LEU A O 17
ATOM 13557 N N . PRO A 1 7 ? 7.818 2.906 -2.618 1.00 0.00 7 PRO A N 17
ATOM 13558 C CA . PRO A 1 7 ? 7.217 1.800 -3.357 1.00 0.00 7 PRO A CA 17
ATOM 13559 C C . PRO A 1 7 ? 7.084 0.537 -2.511 1.00 0.00 7 PRO A C 17
ATOM 13560 O O . PRO A 1 7 ? 8.081 -0.099 -2.169 1.00 0.00 7 PRO A O 17
ATOM 13571 N N . SER A 1 8 ? 5.849 0.176 -2.177 1.00 0.00 8 SER A N 17
ATOM 13572 C CA . SER A 1 8 ? 5.593 -1.015 -1.373 1.00 0.00 8 SER A CA 17
ATOM 13573 C C . SER A 1 8 ? 5.533 -2.260 -2.251 1.00 0.00 8 SER A C 17
ATOM 13574 O O . SER A 1 8 ? 4.948 -2.239 -3.333 1.00 0.00 8 SER A O 17
ATOM 13582 N N . ASP A 1 9 ? 6.136 -3.344 -1.775 1.00 0.00 9 ASP A N 17
ATOM 13583 C CA . ASP A 1 9 ? 6.139 -4.597 -2.518 1.00 0.00 9 ASP A CA 17
ATOM 13584 C C . ASP A 1 9 ? 4.992 -5.490 -2.060 1.00 0.00 9 ASP A C 17
ATOM 13585 O O . ASP A 1 9 ? 4.570 -5.430 -0.906 1.00 0.00 9 ASP A O 17
ATOM 13594 N N . ARG A 1 10 ? 4.485 -6.315 -2.967 1.00 0.00 10 ARG A N 17
ATOM 13595 C CA . ARG A 1 10 ? 3.388 -7.212 -2.643 1.00 0.00 10 ARG A CA 17
ATOM 13596 C C . ARG A 1 10 ? 3.902 -8.558 -2.135 1.00 0.00 10 ARG A C 17
ATOM 13597 O O . ARG A 1 10 ? 3.123 -9.396 -1.683 1.00 0.00 10 ARG A O 17
ATOM 13618 N N . GLY A 1 11 ? 5.214 -8.758 -2.201 1.00 0.00 11 GLY A N 17
ATOM 13619 C CA . GLY A 1 11 ? 5.795 -10.000 -1.734 1.00 0.00 11 GLY A CA 17
ATOM 13620 C C . GLY A 1 11 ? 5.212 -11.219 -2.421 1.00 0.00 11 GLY A C 17
ATOM 13621 O O . GLY A 1 11 ? 4.072 -11.602 -2.161 1.00 0.00 11 GLY A O 17
ATOM 13625 N N . ARG A 1 12 ? 6.000 -11.838 -3.291 1.00 0.00 12 ARG A N 17
ATOM 13626 C CA . ARG A 1 12 ? 5.556 -13.029 -4.005 1.00 0.00 12 ARG A CA 17
ATOM 13627 C C . ARG A 1 12 ? 5.483 -14.233 -3.065 1.00 0.00 12 ARG A C 17
ATOM 13628 O O . ARG A 1 12 ? 4.998 -15.298 -3.448 1.00 0.00 12 ARG A O 17
ATOM 13649 N N . CYS A 1 13 ? 5.967 -14.057 -1.834 1.00 0.00 13 CYS A N 17
ATOM 13650 C CA . CYS A 1 13 ? 5.959 -15.126 -0.838 1.00 0.00 13 CYS A CA 17
ATOM 13651 C C . CYS A 1 13 ? 4.612 -15.854 -0.815 1.00 0.00 13 CYS A C 17
ATOM 13652 O O . CYS A 1 13 ? 4.468 -16.925 -1.405 1.00 0.00 13 CYS A O 17
ATOM 13659 N N . LYS A 1 14 ? 3.628 -15.270 -0.136 1.00 0.00 14 LYS A N 17
ATOM 13660 C CA . LYS A 1 14 ? 2.300 -15.867 -0.048 1.00 0.00 14 LYS A CA 17
ATOM 13661 C C . LYS A 1 14 ? 1.283 -15.047 -0.838 1.00 0.00 14 LYS A C 17
ATOM 13662 O O . LYS A 1 14 ? 0.141 -14.879 -0.410 1.00 0.00 14 LYS A O 17
ATOM 13681 N N . ALA A 1 15 ? 1.709 -14.530 -1.991 1.00 0.00 15 ALA A N 17
ATOM 13682 C CA . ALA A 1 15 ? 0.841 -13.717 -2.842 1.00 0.00 15 ALA A CA 17
ATOM 13683 C C . ALA A 1 15 ? -0.559 -14.315 -2.960 1.00 0.00 15 ALA A C 17
ATOM 13684 O O . ALA A 1 15 ? -0.794 -15.214 -3.767 1.00 0.00 15 ALA A O 17
ATOM 13691 N N . SER A 1 16 ? -1.482 -13.807 -2.147 1.00 0.00 16 SER A N 17
ATOM 13692 C CA . SER A 1 16 ? -2.862 -14.290 -2.158 1.00 0.00 16 SER A CA 17
ATOM 13693 C C . SER A 1 16 ? -3.799 -13.353 -1.392 1.00 0.00 16 SER A C 17
ATOM 13694 O O . SER A 1 16 ? -4.891 -13.758 -0.991 1.00 0.00 16 SER A O 17
ATOM 13702 N N . PHE A 1 17 ? -3.382 -12.105 -1.191 1.00 0.00 17 PHE A N 17
ATOM 13703 C CA . PHE A 1 17 ? -4.206 -11.136 -0.475 1.00 0.00 17 PHE A CA 17
ATOM 13704 C C . PHE A 1 17 ? -4.045 -9.742 -1.074 1.00 0.00 17 PHE A C 17
ATOM 13705 O O . PHE A 1 17 ? -2.970 -9.152 -1.010 1.00 0.00 17 PHE A O 17
ATOM 13722 N N . GLU A 1 18 ? -5.120 -9.224 -1.660 1.00 0.00 18 GLU A N 17
ATOM 13723 C CA . GLU A 1 18 ? -5.090 -7.903 -2.276 1.00 0.00 18 GLU A CA 17
ATOM 13724 C C . GLU A 1 18 ? -4.965 -6.805 -1.224 1.00 0.00 18 GLU A C 17
ATOM 13725 O O . GLU A 1 18 ? -5.609 -6.855 -0.177 1.00 0.00 18 GLU A O 17
ATOM 13737 N N . ARG A 1 19 ? -4.127 -5.812 -1.515 1.00 0.00 19 ARG A N 17
ATOM 13738 C CA . ARG A 1 19 ? -3.911 -4.698 -0.598 1.00 0.00 19 ARG A CA 17
ATOM 13739 C C . ARG A 1 19 ? -3.700 -3.394 -1.365 1.00 0.00 19 ARG A C 17
ATOM 13740 O O . ARG A 1 19 ? -3.637 -3.390 -2.595 1.00 0.00 19 ARG A O 17
ATOM 13761 N N . TRP A 1 20 ? -3.593 -2.289 -0.631 1.00 0.00 20 TRP A N 17
ATOM 13762 C CA . TRP A 1 20 ? -3.391 -0.979 -1.244 1.00 0.00 20 TRP A CA 17
ATOM 13763 C C . TRP A 1 20 ? -2.041 -0.387 -0.851 1.00 0.00 20 TRP A C 17
ATOM 13764 O O . TRP A 1 20 ? -1.529 -0.644 0.238 1.00 0.00 20 TRP A O 17
ATOM 13785 N N . TYR A 1 21 ? -1.467 0.400 -1.756 1.00 0.00 21 TYR A N 17
ATOM 13786 C CA . TYR A 1 21 ? -0.170 1.031 -1.524 1.00 0.00 21 TYR A CA 17
ATOM 13787 C C . TYR A 1 21 ? -0.131 2.413 -2.166 1.00 0.00 21 TYR A C 17
ATOM 13788 O O . TYR A 1 21 ? -0.596 2.598 -3.291 1.00 0.00 21 TYR A O 17
ATOM 13806 N N . PHE A 1 22 ? 0.421 3.384 -1.448 1.00 0.00 22 PHE A N 17
ATOM 13807 C CA . PHE A 1 22 ? 0.509 4.748 -1.957 1.00 0.00 22 PHE A CA 17
ATOM 13808 C C . PHE A 1 22 ? 1.570 4.861 -3.046 1.00 0.00 22 PHE A C 17
ATOM 13809 O O . PHE A 1 22 ? 2.768 4.773 -2.774 1.00 0.00 22 PHE A O 17
ATOM 13826 N N . ASN A 1 23 ? 1.121 5.062 -4.281 1.00 0.00 23 ASN A N 17
ATOM 13827 C CA . ASN A 1 23 ? 2.029 5.193 -5.415 1.00 0.00 23 ASN A CA 17
ATOM 13828 C C . ASN A 1 23 ? 2.059 6.630 -5.922 1.00 0.00 23 ASN A C 17
ATOM 13829 O O . ASN A 1 23 ? 1.400 6.966 -6.906 1.00 0.00 23 ASN A O 17
ATOM 13840 N N . GLY A 1 24 ? 2.826 7.476 -5.242 1.00 0.00 24 GLY A N 17
ATOM 13841 C CA . GLY A 1 24 ? 2.928 8.868 -5.637 1.00 0.00 24 GLY A CA 17
ATOM 13842 C C . GLY A 1 24 ? 1.845 9.728 -5.016 1.00 0.00 24 GLY A C 17
ATOM 13843 O O . GLY A 1 24 ? 2.051 10.340 -3.969 1.00 0.00 24 GLY A O 17
ATOM 13847 N N . ARG A 1 25 ? 0.687 9.776 -5.667 1.00 0.00 25 ARG A N 17
ATOM 13848 C CA . ARG A 1 25 ? -0.434 10.572 -5.176 1.00 0.00 25 ARG A CA 17
ATOM 13849 C C . ARG A 1 25 ? -1.737 9.769 -5.170 1.00 0.00 25 ARG A C 17
ATOM 13850 O O . ARG A 1 25 ? -2.787 10.286 -4.788 1.00 0.00 25 ARG A O 17
ATOM 13871 N N . THR A 1 26 ? -1.671 8.508 -5.593 1.00 0.00 26 THR A N 17
ATOM 13872 C CA . THR A 1 26 ? -2.855 7.655 -5.630 1.00 0.00 26 THR A CA 17
ATOM 13873 C C . THR A 1 26 ? -2.571 6.299 -4.992 1.00 0.00 26 THR A C 17
ATOM 13874 O O . THR A 1 26 ? -1.415 5.916 -4.813 1.00 0.00 26 THR A O 17
ATOM 13885 N N . CYS A 1 27 ? -3.633 5.576 -4.649 1.00 0.00 27 CYS A N 17
ATOM 13886 C CA . CYS A 1 27 ? -3.496 4.263 -4.031 1.00 0.00 27 CYS A CA 17
ATOM 13887 C C . CYS A 1 27 ? -3.632 3.154 -5.074 1.00 0.00 27 CYS A C 17
ATOM 13888 O O . CYS A 1 27 ? -4.668 3.019 -5.725 1.00 0.00 27 CYS A O 17
ATOM 13895 N N . ALA A 1 28 ? -2.570 2.369 -5.225 1.00 0.00 28 ALA A N 17
ATOM 13896 C CA . ALA A 1 28 ? -2.543 1.271 -6.186 1.00 0.00 28 ALA A CA 17
ATOM 13897 C C . ALA A 1 28 ? -3.047 -0.029 -5.556 1.00 0.00 28 ALA A C 17
ATOM 13898 O O . ALA A 1 28 ? -3.382 -0.060 -4.371 1.00 0.00 28 ALA A O 17
ATOM 13905 N N . LYS A 1 29 ? -3.128 -1.094 -6.356 1.00 0.00 29 LYS A N 17
ATOM 13906 C CA . LYS A 1 29 ? -3.627 -2.379 -5.865 1.00 0.00 29 LYS A CA 17
ATOM 13907 C C . LYS A 1 29 ? -2.866 -3.555 -6.477 1.00 0.00 29 LYS A C 17
ATOM 13908 O O . LYS A 1 29 ? -2.539 -3.551 -7.664 1.00 0.00 29 LYS A O 17
ATOM 13927 N N . PHE A 1 30 ? -2.592 -4.560 -5.649 1.00 0.00 30 PHE A N 17
ATOM 13928 C CA . PHE A 1 30 ? -1.874 -5.753 -6.086 1.00 0.00 30 PHE A CA 17
ATOM 13929 C C . PHE A 1 30 ? -2.107 -6.909 -5.118 1.00 0.00 30 PHE A C 17
ATOM 13930 O O . PHE A 1 30 ? -2.763 -6.743 -4.090 1.00 0.00 30 PHE A O 17
ATOM 13947 N N . ILE A 1 31 ? -1.569 -8.080 -5.442 1.00 0.00 31 ILE A N 17
ATOM 13948 C CA . ILE A 1 31 ? -1.725 -9.244 -4.580 1.00 0.00 31 ILE A CA 17
ATOM 13949 C C . ILE A 1 31 ? -0.591 -9.294 -3.570 1.00 0.00 31 ILE A C 17
ATOM 13950 O O . ILE A 1 31 ? 0.524 -9.701 -3.893 1.00 0.00 31 ILE A O 17
ATOM 13966 N N . TYR A 1 32 ? -0.884 -8.870 -2.349 1.00 0.00 32 TYR A N 17
ATOM 13967 C CA . TYR A 1 32 ? 0.109 -8.845 -1.289 1.00 0.00 32 TYR A CA 17
ATOM 13968 C C . TYR A 1 32 ? 0.141 -10.169 -0.541 1.00 0.00 32 TYR A C 17
ATOM 13969 O O . TYR A 1 32 ? -0.803 -10.525 0.166 1.00 0.00 32 TYR A O 17
ATOM 13987 N N . GLY A 1 33 ? 1.239 -10.894 -0.710 1.00 0.00 33 GLY A N 17
ATOM 13988 C CA . GLY A 1 33 ? 1.394 -12.172 -0.048 1.00 0.00 33 GLY A CA 17
ATOM 13989 C C . GLY A 1 33 ? 1.808 -12.022 1.402 1.00 0.00 33 GLY A C 17
ATOM 13990 O O . GLY A 1 33 ? 1.517 -12.884 2.232 1.00 0.00 33 GLY A O 17
ATOM 13994 N N . GLY A 1 34 ? 2.486 -10.919 1.710 1.00 0.00 34 GLY A N 17
ATOM 13995 C CA . GLY A 1 34 ? 2.926 -10.677 3.070 1.00 0.00 34 GLY A CA 17
ATOM 13996 C C . GLY A 1 34 ? 4.332 -10.106 3.152 1.00 0.00 34 GLY A C 17
ATOM 13997 O O . GLY A 1 34 ? 4.785 -9.726 4.232 1.00 0.00 34 GLY A O 17
ATOM 14001 N N . CYS A 1 35 ? 5.029 -10.045 2.018 1.00 0.00 35 CYS A N 17
ATOM 14002 C CA . CYS A 1 35 ? 6.390 -9.515 1.993 1.00 0.00 35 CYS A CA 17
ATOM 14003 C C . CYS A 1 35 ? 6.445 -8.177 1.258 1.00 0.00 35 CYS A C 17
ATOM 14004 O O . CYS A 1 35 ? 6.588 -8.133 0.035 1.00 0.00 35 CYS A O 17
ATOM 14011 N N . GLY A 1 36 ? 6.332 -7.086 2.011 1.00 0.00 36 GLY A N 17
ATOM 14012 C CA . GLY A 1 36 ? 6.373 -5.765 1.411 1.00 0.00 36 GLY A CA 17
ATOM 14013 C C . GLY A 1 36 ? 7.707 -5.075 1.611 1.00 0.00 36 GLY A C 17
ATOM 14014 O O . GLY A 1 36 ? 8.357 -4.678 0.644 1.00 0.00 36 GLY A O 17
ATOM 14018 N N . GLY A 1 37 ? 8.117 -4.937 2.867 1.00 0.00 37 GLY A N 17
ATOM 14019 C CA . GLY A 1 37 ? 9.384 -4.299 3.168 1.00 0.00 37 GLY A CA 17
ATOM 14020 C C . GLY A 1 37 ? 9.316 -2.785 3.096 1.00 0.00 37 GLY A C 17
ATOM 14021 O O . GLY A 1 37 ? 10.334 -2.124 2.890 1.00 0.00 37 GLY A O 17
ATOM 14025 N N . ASN A 1 38 ? 8.120 -2.232 3.266 1.00 0.00 38 ASN A N 17
ATOM 14026 C CA . ASN A 1 38 ? 7.939 -0.788 3.219 1.00 0.00 38 ASN A CA 17
ATOM 14027 C C . ASN A 1 38 ? 6.881 -0.340 4.221 1.00 0.00 38 ASN A C 17
ATOM 14028 O O . ASN A 1 38 ? 6.277 -1.162 4.910 1.00 0.00 38 ASN A O 17
ATOM 14039 N N . GLY A 1 39 ? 6.664 0.968 4.296 1.00 0.00 39 GLY A N 17
ATOM 14040 C CA . GLY A 1 39 ? 5.679 1.504 5.217 1.00 0.00 39 GLY A CA 17
ATOM 14041 C C . GLY A 1 39 ? 4.512 2.169 4.508 1.00 0.00 39 GLY A C 17
ATOM 14042 O O . GLY A 1 39 ? 3.598 2.679 5.155 1.00 0.00 39 GLY A O 17
ATOM 14046 N N . ASN A 1 40 ? 4.542 2.168 3.177 1.00 0.00 40 ASN A N 17
ATOM 14047 C CA . ASN A 1 40 ? 3.474 2.782 2.393 1.00 0.00 40 ASN A CA 17
ATOM 14048 C C . ASN A 1 40 ? 2.370 1.776 2.060 1.00 0.00 40 ASN A C 17
ATOM 14049 O O . ASN A 1 40 ? 1.380 2.123 1.418 1.00 0.00 40 ASN A O 17
ATOM 14060 N N . LYS A 1 41 ? 2.541 0.530 2.500 1.00 0.00 41 LYS A N 17
ATOM 14061 C CA . LYS A 1 41 ? 1.552 -0.511 2.245 1.00 0.00 41 LYS A CA 17
ATOM 14062 C C . LYS A 1 41 ? 0.317 -0.313 3.120 1.00 0.00 41 LYS A C 17
ATOM 14063 O O . LYS A 1 41 ? 0.378 0.352 4.154 1.00 0.00 41 LYS A O 17
ATOM 14082 N N . PHE A 1 42 ? -0.802 -0.894 2.698 1.00 0.00 42 PHE A N 17
ATOM 14083 C CA . PHE A 1 42 ? -2.052 -0.782 3.443 1.00 0.00 42 PHE A CA 17
ATOM 14084 C C . PHE A 1 42 ? -3.034 -1.874 3.029 1.00 0.00 42 PHE A C 17
ATOM 14085 O O . PHE A 1 42 ? -3.004 -2.349 1.894 1.00 0.00 42 PHE A O 17
ATOM 14102 N N . PRO A 1 43 ? -3.918 -2.294 3.951 1.00 0.00 43 PRO A N 17
ATOM 14103 C CA . PRO A 1 43 ? -4.907 -3.342 3.678 1.00 0.00 43 PRO A CA 17
ATOM 14104 C C . PRO A 1 43 ? -6.055 -2.855 2.798 1.00 0.00 43 PRO A C 17
ATOM 14105 O O . PRO A 1 43 ? -6.437 -3.524 1.837 1.00 0.00 43 PRO A O 17
ATOM 14116 N N . THR A 1 44 ? -6.606 -1.692 3.133 1.00 0.00 44 THR A N 17
ATOM 14117 C CA . THR A 1 44 ? -7.715 -1.127 2.370 1.00 0.00 44 THR A CA 17
ATOM 14118 C C . THR A 1 44 ? -7.356 0.248 1.816 1.00 0.00 44 THR A C 17
ATOM 14119 O O . THR A 1 44 ? -6.333 0.830 2.181 1.00 0.00 44 THR A O 17
ATOM 14130 N N . GLN A 1 45 ? -8.206 0.763 0.933 1.00 0.00 45 GLN A N 17
ATOM 14131 C CA . GLN A 1 45 ? -7.983 2.071 0.326 1.00 0.00 45 GLN A CA 17
ATOM 14132 C C . GLN A 1 45 ? -8.292 3.189 1.315 1.00 0.00 45 GLN A C 17
ATOM 14133 O O . GLN A 1 45 ? -7.705 4.269 1.251 1.00 0.00 45 GLN A O 17
ATOM 14147 N N . GLU A 1 46 ? -9.215 2.925 2.232 1.00 0.00 46 GLU A N 17
ATOM 14148 C CA . GLU A 1 46 ? -9.599 3.910 3.235 1.00 0.00 46 GLU A CA 17
ATOM 14149 C C . GLU A 1 46 ? -8.440 4.207 4.183 1.00 0.00 46 GLU A C 17
ATOM 14150 O O . GLU A 1 46 ? -8.397 5.264 4.811 1.00 0.00 46 GLU A O 17
ATOM 14162 N N . ALA A 1 47 ? -7.505 3.266 4.283 1.00 0.00 47 ALA A N 17
ATOM 14163 C CA . ALA A 1 47 ? -6.350 3.427 5.158 1.00 0.00 47 ALA A CA 17
ATOM 14164 C C . ALA A 1 47 ? -5.298 4.334 4.527 1.00 0.00 47 ALA A C 17
ATOM 14165 O O . ALA A 1 47 ? -4.849 5.300 5.144 1.00 0.00 47 ALA A O 17
ATOM 14172 N N . CYS A 1 48 ? -4.906 4.019 3.296 1.00 0.00 48 CYS A N 17
ATOM 14173 C CA . CYS A 1 48 ? -3.903 4.812 2.590 1.00 0.00 48 CYS A CA 17
ATOM 14174 C C . CYS A 1 48 ? -4.344 6.267 2.464 1.00 0.00 48 CYS A C 17
ATOM 14175 O O . CYS A 1 48 ? -3.529 7.183 2.566 1.00 0.00 48 CYS A O 17
ATOM 14182 N N . MET A 1 49 ? -5.637 6.473 2.243 1.00 0.00 49 MET A N 17
ATOM 14183 C CA . MET A 1 49 ? -6.181 7.819 2.103 1.00 0.00 49 MET A CA 17
ATOM 14184 C C . MET A 1 49 ? -6.240 8.532 3.452 1.00 0.00 49 MET A C 17
ATOM 14185 O O . MET A 1 49 ? -6.144 9.757 3.522 1.00 0.00 49 MET A O 17
ATOM 14199 N N . LYS A 1 50 ? -6.405 7.760 4.521 1.00 0.00 50 LYS A N 17
ATOM 14200 C CA . LYS A 1 50 ? -6.483 8.324 5.866 1.00 0.00 50 LYS A CA 17
ATOM 14201 C C . LYS A 1 50 ? -5.103 8.418 6.516 1.00 0.00 50 LYS A C 17
ATOM 14202 O O . LYS A 1 50 ? -4.895 9.208 7.436 1.00 0.00 50 LYS A O 17
ATOM 14221 N N . ARG A 1 51 ? -4.164 7.606 6.043 1.00 0.00 51 ARG A N 17
ATOM 14222 C CA . ARG A 1 51 ? -2.817 7.605 6.597 1.00 0.00 51 ARG A CA 17
ATOM 14223 C C . ARG A 1 51 ? -1.869 8.490 5.786 1.00 0.00 51 ARG A C 17
ATOM 14224 O O . ARG A 1 51 ? -0.710 8.668 6.159 1.00 0.00 51 ARG A O 17
ATOM 14245 N N . CYS A 1 52 ? -2.356 9.040 4.677 1.00 0.00 52 CYS A N 17
ATOM 14246 C CA . CYS A 1 52 ? -1.526 9.895 3.833 1.00 0.00 52 CYS A CA 17
ATOM 14247 C C . CYS A 1 52 ? -2.287 11.131 3.355 1.00 0.00 52 CYS A C 17
ATOM 14248 O O . CYS A 1 52 ? -1.724 12.223 3.285 1.00 0.00 52 CYS A O 17
ATOM 14255 N N . ALA A 1 53 ? -3.562 10.955 3.019 1.00 0.00 53 ALA A N 17
ATOM 14256 C CA . ALA A 1 53 ? -4.380 12.063 2.541 1.00 0.00 53 ALA A CA 17
ATOM 14257 C C . ALA A 1 53 ? -5.013 12.823 3.701 1.00 0.00 53 ALA A C 17
ATOM 14258 O O . ALA A 1 53 ? -5.121 14.049 3.666 1.00 0.00 53 ALA A O 17
ATOM 14265 N N . LYS A 1 54 ? -5.434 12.090 4.726 1.00 0.00 54 LYS A N 17
ATOM 14266 C CA . LYS A 1 54 ? -6.058 12.704 5.891 1.00 0.00 54 LYS A CA 17
ATOM 14267 C C . LYS A 1 54 ? -5.010 13.328 6.808 1.00 0.00 54 LYS A C 17
ATOM 14268 O O . LYS A 1 54 ? -5.282 14.310 7.498 1.00 0.00 54 LYS A O 17
ATOM 14287 N N . ALA A 1 55 ? -3.812 12.754 6.810 1.00 0.00 55 ALA A N 17
ATOM 14288 C CA . ALA A 1 55 ? -2.726 13.256 7.643 1.00 0.00 55 ALA A CA 17
ATOM 14289 C C . ALA A 1 55 ? -1.772 14.128 6.833 1.00 0.00 55 ALA A C 17
ATOM 14290 O O . ALA A 1 55 ? -1.910 14.161 5.592 1.00 0.00 55 ALA A O 17
ATOM 14298 N N . ILE A 1 1 ? 6.175 11.867 3.815 1.00 0.00 1 ILE A N 18
ATOM 14299 C CA . ILE A 1 1 ? 6.217 12.249 2.379 1.00 0.00 1 ILE A CA 18
ATOM 14300 C C . ILE A 1 1 ? 7.132 11.316 1.589 1.00 0.00 1 ILE A C 18
ATOM 14301 O O . ILE A 1 1 ? 6.942 11.116 0.390 1.00 0.00 1 ILE A O 18
ATOM 14319 N N . ASP A 1 2 ? 8.121 10.747 2.270 1.00 0.00 2 ASP A N 18
ATOM 14320 C CA . ASP A 1 2 ? 9.063 9.835 1.629 1.00 0.00 2 ASP A CA 18
ATOM 14321 C C . ASP A 1 2 ? 8.516 8.410 1.604 1.00 0.00 2 ASP A C 18
ATOM 14322 O O . ASP A 1 2 ? 8.890 7.607 0.750 1.00 0.00 2 ASP A O 18
ATOM 14331 N N . THR A 1 3 ? 7.629 8.102 2.547 1.00 0.00 3 THR A N 18
ATOM 14332 C CA . THR A 1 3 ? 7.034 6.773 2.630 1.00 0.00 3 THR A CA 18
ATOM 14333 C C . THR A 1 3 ? 5.832 6.656 1.701 1.00 0.00 3 THR A C 18
ATOM 14334 O O . THR A 1 3 ? 5.608 5.614 1.085 1.00 0.00 3 THR A O 18
ATOM 14345 N N . CYS A 1 4 ? 5.060 7.732 1.602 1.00 0.00 4 CYS A N 18
ATOM 14346 C CA . CYS A 1 4 ? 3.881 7.750 0.745 1.00 0.00 4 CYS A CA 18
ATOM 14347 C C . CYS A 1 4 ? 4.265 7.798 -0.734 1.00 0.00 4 CYS A C 18
ATOM 14348 O O . CYS A 1 4 ? 3.403 7.705 -1.608 1.00 0.00 4 CYS A O 18
ATOM 14355 N N . ARG A 1 5 ? 5.559 7.951 -1.014 1.00 0.00 5 ARG A N 18
ATOM 14356 C CA . ARG A 1 5 ? 6.036 8.017 -2.390 1.00 0.00 5 ARG A CA 18
ATOM 14357 C C . ARG A 1 5 ? 6.923 6.821 -2.739 1.00 0.00 5 ARG A C 18
ATOM 14358 O O . ARG A 1 5 ? 7.206 6.578 -3.913 1.00 0.00 5 ARG A O 18
ATOM 14379 N N . LEU A 1 6 ? 7.360 6.072 -1.727 1.00 0.00 6 LEU A N 18
ATOM 14380 C CA . LEU A 1 6 ? 8.212 4.911 -1.964 1.00 0.00 6 LEU A CA 18
ATOM 14381 C C . LEU A 1 6 ? 7.378 3.703 -2.388 1.00 0.00 6 LEU A C 18
ATOM 14382 O O . LEU A 1 6 ? 6.282 3.484 -1.872 1.00 0.00 6 LEU A O 18
ATOM 14398 N N . PRO A 1 7 ? 7.888 2.901 -3.342 1.00 0.00 7 PRO A N 18
ATOM 14399 C CA . PRO A 1 7 ? 7.185 1.717 -3.836 1.00 0.00 7 PRO A CA 18
ATOM 14400 C C . PRO A 1 7 ? 7.346 0.514 -2.911 1.00 0.00 7 PRO A C 18
ATOM 14401 O O . PRO A 1 7 ? 8.463 0.121 -2.575 1.00 0.00 7 PRO A O 18
ATOM 14412 N N . SER A 1 8 ? 6.223 -0.068 -2.505 1.00 0.00 8 SER A N 18
ATOM 14413 C CA . SER A 1 8 ? 6.238 -1.228 -1.621 1.00 0.00 8 SER A CA 18
ATOM 14414 C C . SER A 1 8 ? 6.225 -2.523 -2.430 1.00 0.00 8 SER A C 18
ATOM 14415 O O . SER A 1 8 ? 5.631 -2.587 -3.507 1.00 0.00 8 SER A O 18
ATOM 14423 N N . ASP A 1 9 ? 6.880 -3.555 -1.905 1.00 0.00 9 ASP A N 18
ATOM 14424 C CA . ASP A 1 9 ? 6.939 -4.846 -2.583 1.00 0.00 9 ASP A CA 18
ATOM 14425 C C . ASP A 1 9 ? 5.772 -5.734 -2.158 1.00 0.00 9 ASP A C 18
ATOM 14426 O O . ASP A 1 9 ? 5.271 -5.627 -1.039 1.00 0.00 9 ASP A O 18
ATOM 14435 N N . ARG A 1 10 ? 5.338 -6.601 -3.066 1.00 0.00 10 ARG A N 18
ATOM 14436 C CA . ARG A 1 10 ? 4.221 -7.501 -2.795 1.00 0.00 10 ARG A CA 18
ATOM 14437 C C . ARG A 1 10 ? 4.691 -8.824 -2.199 1.00 0.00 10 ARG A C 18
ATOM 14438 O O . ARG A 1 10 ? 3.909 -9.543 -1.578 1.00 0.00 10 ARG A O 18
ATOM 14459 N N . GLY A 1 11 ? 5.963 -9.150 -2.394 1.00 0.00 11 GLY A N 18
ATOM 14460 C CA . GLY A 1 11 ? 6.489 -10.394 -1.870 1.00 0.00 11 GLY A CA 18
ATOM 14461 C C . GLY A 1 11 ? 5.769 -11.606 -2.425 1.00 0.00 11 GLY A C 18
ATOM 14462 O O . GLY A 1 11 ? 4.607 -11.850 -2.100 1.00 0.00 11 GLY A O 18
ATOM 14466 N N . ARG A 1 12 ? 6.460 -12.372 -3.262 1.00 0.00 12 ARG A N 18
ATOM 14467 C CA . ARG A 1 12 ? 5.877 -13.569 -3.856 1.00 0.00 12 ARG A CA 18
ATOM 14468 C C . ARG A 1 12 ? 5.805 -14.713 -2.844 1.00 0.00 12 ARG A C 18
ATOM 14469 O O . ARG A 1 12 ? 5.283 -15.786 -3.146 1.00 0.00 12 ARG A O 18
ATOM 14490 N N . CYS A 1 13 ? 6.329 -14.479 -1.640 1.00 0.00 13 CYS A N 18
ATOM 14491 C CA . CYS A 1 13 ? 6.321 -15.493 -0.589 1.00 0.00 13 CYS A CA 18
ATOM 14492 C C . CYS A 1 13 ? 4.925 -16.088 -0.408 1.00 0.00 13 CYS A C 18
ATOM 14493 O O . CYS A 1 13 ? 4.668 -17.221 -0.813 1.00 0.00 13 CYS A O 18
ATOM 14500 N N . LYS A 1 14 ? 4.027 -15.318 0.201 1.00 0.00 14 LYS A N 18
ATOM 14501 C CA . LYS A 1 14 ? 2.661 -15.772 0.431 1.00 0.00 14 LYS A CA 18
ATOM 14502 C C . LYS A 1 14 ? 1.674 -15.005 -0.446 1.00 0.00 14 LYS A C 18
ATOM 14503 O O . LYS A 1 14 ? 0.573 -14.673 -0.010 1.00 0.00 14 LYS A O 18
ATOM 14522 N N . ALA A 1 15 ? 2.076 -14.727 -1.684 1.00 0.00 15 ALA A N 18
ATOM 14523 C CA . ALA A 1 15 ? 1.226 -13.997 -2.622 1.00 0.00 15 ALA A CA 18
ATOM 14524 C C . ALA A 1 15 ? -0.179 -14.586 -2.676 1.00 0.00 15 ALA A C 18
ATOM 14525 O O . ALA A 1 15 ? -0.439 -15.531 -3.421 1.00 0.00 15 ALA A O 18
ATOM 14532 N N . SER A 1 16 ? -1.081 -14.021 -1.882 1.00 0.00 16 SER A N 18
ATOM 14533 C CA . SER A 1 16 ? -2.460 -14.490 -1.839 1.00 0.00 16 SER A CA 18
ATOM 14534 C C . SER A 1 16 ? -3.343 -13.535 -1.038 1.00 0.00 16 SER A C 18
ATOM 14535 O O . SER A 1 16 ? -4.297 -13.960 -0.387 1.00 0.00 16 SER A O 18
ATOM 14543 N N . PHE A 1 17 ? -3.021 -12.245 -1.088 1.00 0.00 17 PHE A N 18
ATOM 14544 C CA . PHE A 1 17 ? -3.791 -11.241 -0.362 1.00 0.00 17 PHE A CA 18
ATOM 14545 C C . PHE A 1 17 ? -3.639 -9.863 -1.001 1.00 0.00 17 PHE A C 18
ATOM 14546 O O . PHE A 1 17 ? -2.533 -9.334 -1.102 1.00 0.00 17 PHE A O 18
ATOM 14563 N N . GLU A 1 18 ? -4.759 -9.287 -1.426 1.00 0.00 18 GLU A N 18
ATOM 14564 C CA . GLU A 1 18 ? -4.751 -7.969 -2.051 1.00 0.00 18 GLU A CA 18
ATOM 14565 C C . GLU A 1 18 ? -4.550 -6.874 -1.008 1.00 0.00 18 GLU A C 18
ATOM 14566 O O . GLU A 1 18 ? -5.039 -6.978 0.117 1.00 0.00 18 GLU A O 18
ATOM 14578 N N . ARG A 1 19 ? -3.827 -5.825 -1.387 1.00 0.00 19 ARG A N 18
ATOM 14579 C CA . ARG A 1 19 ? -3.562 -4.713 -0.483 1.00 0.00 19 ARG A CA 18
ATOM 14580 C C . ARG A 1 19 ? -3.446 -3.399 -1.252 1.00 0.00 19 ARG A C 18
ATOM 14581 O O . ARG A 1 19 ? -3.254 -3.396 -2.468 1.00 0.00 19 ARG A O 18
ATOM 14602 N N . TRP A 1 20 ? -3.566 -2.287 -0.534 1.00 0.00 20 TRP A N 18
ATOM 14603 C CA . TRP A 1 20 ? -3.477 -0.966 -1.145 1.00 0.00 20 TRP A CA 18
ATOM 14604 C C . TRP A 1 20 ? -2.131 -0.312 -0.840 1.00 0.00 20 TRP A C 18
ATOM 14605 O O . TRP A 1 20 ? -1.559 -0.520 0.228 1.00 0.00 20 TRP A O 18
ATOM 14626 N N . TYR A 1 21 ? -1.631 0.471 -1.789 1.00 0.00 21 TYR A N 18
ATOM 14627 C CA . TYR A 1 21 ? -0.347 1.151 -1.629 1.00 0.00 21 TYR A CA 18
ATOM 14628 C C . TYR A 1 21 ? -0.406 2.556 -2.216 1.00 0.00 21 TYR A C 18
ATOM 14629 O O . TYR A 1 21 ? -1.190 2.826 -3.126 1.00 0.00 21 TYR A O 18
ATOM 14647 N N . PHE A 1 22 ? 0.425 3.450 -1.692 1.00 0.00 22 PHE A N 18
ATOM 14648 C CA . PHE A 1 22 ? 0.460 4.828 -2.168 1.00 0.00 22 PHE A CA 18
ATOM 14649 C C . PHE A 1 22 ? 1.443 4.982 -3.324 1.00 0.00 22 PHE A C 18
ATOM 14650 O O . PHE A 1 22 ? 2.638 4.727 -3.173 1.00 0.00 22 PHE A O 18
ATOM 14667 N N . ASN A 1 23 ? 0.933 5.403 -4.477 1.00 0.00 23 ASN A N 18
ATOM 14668 C CA . ASN A 1 23 ? 1.768 5.592 -5.658 1.00 0.00 23 ASN A CA 18
ATOM 14669 C C . ASN A 1 23 ? 1.695 7.033 -6.152 1.00 0.00 23 ASN A C 18
ATOM 14670 O O . ASN A 1 23 ? 0.837 7.381 -6.965 1.00 0.00 23 ASN A O 18
ATOM 14681 N N . GLY A 1 24 ? 2.601 7.867 -5.654 1.00 0.00 24 GLY A N 18
ATOM 14682 C CA . GLY A 1 24 ? 2.630 9.261 -6.052 1.00 0.00 24 GLY A CA 18
ATOM 14683 C C . GLY A 1 24 ? 1.627 10.103 -5.291 1.00 0.00 24 GLY A C 18
ATOM 14684 O O . GLY A 1 24 ? 1.964 10.727 -4.285 1.00 0.00 24 GLY A O 18
ATOM 14688 N N . ARG A 1 25 ? 0.392 10.122 -5.775 1.00 0.00 25 ARG A N 18
ATOM 14689 C CA . ARG A 1 25 ? -0.668 10.899 -5.139 1.00 0.00 25 ARG A CA 18
ATOM 14690 C C . ARG A 1 25 ? -1.924 10.057 -4.912 1.00 0.00 25 ARG A C 18
ATOM 14691 O O . ARG A 1 25 ? -2.738 10.371 -4.044 1.00 0.00 25 ARG A O 18
ATOM 14712 N N . THR A 1 26 ? -2.081 8.991 -5.693 1.00 0.00 26 THR A N 18
ATOM 14713 C CA . THR A 1 26 ? -3.243 8.118 -5.566 1.00 0.00 26 THR A CA 18
ATOM 14714 C C . THR A 1 26 ? -2.839 6.741 -5.053 1.00 0.00 26 THR A C 18
ATOM 14715 O O . THR A 1 26 ? -1.653 6.444 -4.910 1.00 0.00 26 THR A O 18
ATOM 14726 N N . CYS A 1 27 ? -3.833 5.906 -4.777 1.00 0.00 27 CYS A N 18
ATOM 14727 C CA . CYS A 1 27 ? -3.582 4.559 -4.279 1.00 0.00 27 CYS A CA 18
ATOM 14728 C C . CYS A 1 27 ? -3.574 3.545 -5.419 1.00 0.00 27 CYS A C 18
ATOM 14729 O O . CYS A 1 27 ? -3.843 3.886 -6.571 1.00 0.00 27 CYS A O 18
ATOM 14736 N N . ALA A 1 28 ? -3.252 2.302 -5.086 1.00 0.00 28 ALA A N 18
ATOM 14737 C CA . ALA A 1 28 ? -3.189 1.230 -6.074 1.00 0.00 28 ALA A CA 18
ATOM 14738 C C . ALA A 1 28 ? -3.556 -0.116 -5.447 1.00 0.00 28 ALA A C 18
ATOM 14739 O O . ALA A 1 28 ? -3.811 -0.198 -4.246 1.00 0.00 28 ALA A O 18
ATOM 14746 N N . LYS A 1 29 ? -3.601 -1.168 -6.266 1.00 0.00 29 LYS A N 18
ATOM 14747 C CA . LYS A 1 29 ? -3.960 -2.498 -5.778 1.00 0.00 29 LYS A CA 18
ATOM 14748 C C . LYS A 1 29 ? -3.120 -3.583 -6.445 1.00 0.00 29 LYS A C 18
ATOM 14749 O O . LYS A 1 29 ? -2.883 -3.549 -7.653 1.00 0.00 29 LYS A O 18
ATOM 14768 N N . PHE A 1 30 ? -2.669 -4.543 -5.643 1.00 0.00 30 PHE A N 18
ATOM 14769 C CA . PHE A 1 30 ? -1.846 -5.641 -6.139 1.00 0.00 30 PHE A CA 18
ATOM 14770 C C . PHE A 1 30 ? -1.975 -6.871 -5.247 1.00 0.00 30 PHE A C 18
ATOM 14771 O O . PHE A 1 30 ? -2.642 -6.830 -4.212 1.00 0.00 30 PHE A O 18
ATOM 14788 N N . ILE A 1 31 ? -1.336 -7.965 -5.646 1.00 0.00 31 ILE A N 18
ATOM 14789 C CA . ILE A 1 31 ? -1.381 -9.192 -4.867 1.00 0.00 31 ILE A CA 18
ATOM 14790 C C . ILE A 1 31 ? -0.241 -9.212 -3.858 1.00 0.00 31 ILE A C 18
ATOM 14791 O O . ILE A 1 31 ? 0.886 -9.578 -4.188 1.00 0.00 31 ILE A O 18
ATOM 14807 N N . TYR A 1 32 ? -0.540 -8.798 -2.632 1.00 0.00 32 TYR A N 18
ATOM 14808 C CA . TYR A 1 32 ? 0.462 -8.744 -1.575 1.00 0.00 32 TYR A CA 18
ATOM 14809 C C . TYR A 1 32 ? 0.534 -10.064 -0.816 1.00 0.00 32 TYR A C 18
ATOM 14810 O O . TYR A 1 32 ? -0.445 -10.504 -0.213 1.00 0.00 32 TYR A O 18
ATOM 14828 N N . GLY A 1 33 ? 1.705 -10.690 -0.857 1.00 0.00 33 GLY A N 18
ATOM 14829 C CA . GLY A 1 33 ? 1.898 -11.955 -0.176 1.00 0.00 33 GLY A CA 18
ATOM 14830 C C . GLY A 1 33 ? 2.349 -11.786 1.262 1.00 0.00 33 GLY A C 18
ATOM 14831 O O . GLY A 1 33 ? 1.873 -12.490 2.153 1.00 0.00 33 GLY A O 18
ATOM 14835 N N . GLY A 1 34 ? 3.266 -10.850 1.495 1.00 0.00 34 GLY A N 18
ATOM 14836 C CA . GLY A 1 34 ? 3.754 -10.619 2.843 1.00 0.00 34 GLY A CA 18
ATOM 14837 C C . GLY A 1 34 ? 5.205 -10.169 2.895 1.00 0.00 34 GLY A C 18
ATOM 14838 O O . GLY A 1 34 ? 5.694 -9.775 3.953 1.00 0.00 34 GLY A O 18
ATOM 14842 N N . CYS A 1 35 ? 5.902 -10.228 1.762 1.00 0.00 35 CYS A N 18
ATOM 14843 C CA . CYS A 1 35 ? 7.303 -9.820 1.714 1.00 0.00 35 CYS A CA 18
ATOM 14844 C C . CYS A 1 35 ? 7.472 -8.517 0.934 1.00 0.00 35 CYS A C 18
ATOM 14845 O O . CYS A 1 35 ? 7.442 -8.505 -0.297 1.00 0.00 35 CYS A O 18
ATOM 14852 N N . GLY A 1 36 ? 7.648 -7.420 1.663 1.00 0.00 36 GLY A N 18
ATOM 14853 C CA . GLY A 1 36 ? 7.819 -6.128 1.028 1.00 0.00 36 GLY A CA 18
ATOM 14854 C C . GLY A 1 36 ? 6.866 -5.081 1.571 1.00 0.00 36 GLY A C 18
ATOM 14855 O O . GLY A 1 36 ? 6.281 -4.310 0.810 1.00 0.00 36 GLY A O 18
ATOM 14859 N N . GLY A 1 37 ? 6.707 -5.054 2.890 1.00 0.00 37 GLY A N 18
ATOM 14860 C CA . GLY A 1 37 ? 5.817 -4.091 3.509 1.00 0.00 37 GLY A CA 18
ATOM 14861 C C . GLY A 1 37 ? 6.511 -3.254 4.566 1.00 0.00 37 GLY A C 18
ATOM 14862 O O . GLY A 1 37 ? 6.974 -3.779 5.578 1.00 0.00 37 GLY A O 18
ATOM 14866 N N . ASN A 1 38 ? 6.583 -1.948 4.331 1.00 0.00 38 ASN A N 18
ATOM 14867 C CA . ASN A 1 38 ? 7.227 -1.035 5.271 1.00 0.00 38 ASN A CA 18
ATOM 14868 C C . ASN A 1 38 ? 6.252 0.046 5.735 1.00 0.00 38 ASN A C 18
ATOM 14869 O O . ASN A 1 38 ? 5.641 -0.074 6.797 1.00 0.00 38 ASN A O 18
ATOM 14880 N N . GLY A 1 39 ? 6.109 1.102 4.939 1.00 0.00 39 GLY A N 18
ATOM 14881 C CA . GLY A 1 39 ? 5.205 2.182 5.297 1.00 0.00 39 GLY A CA 18
ATOM 14882 C C . GLY A 1 39 ? 4.337 2.641 4.138 1.00 0.00 39 GLY A C 18
ATOM 14883 O O . GLY A 1 39 ? 3.524 3.552 4.292 1.00 0.00 39 GLY A O 18
ATOM 14887 N N . ASN A 1 40 ? 4.505 2.016 2.975 1.00 0.00 40 ASN A N 18
ATOM 14888 C CA . ASN A 1 40 ? 3.728 2.378 1.797 1.00 0.00 40 ASN A CA 18
ATOM 14889 C C . ASN A 1 40 ? 2.552 1.425 1.604 1.00 0.00 40 ASN A C 18
ATOM 14890 O O . ASN A 1 40 ? 1.508 1.810 1.076 1.00 0.00 40 ASN A O 18
ATOM 14901 N N . LYS A 1 41 ? 2.728 0.179 2.033 1.00 0.00 41 LYS A N 18
ATOM 14902 C CA . LYS A 1 41 ? 1.681 -0.829 1.905 1.00 0.00 41 LYS A CA 18
ATOM 14903 C C . LYS A 1 41 ? 0.525 -0.544 2.860 1.00 0.00 41 LYS A C 18
ATOM 14904 O O . LYS A 1 41 ? 0.692 0.142 3.868 1.00 0.00 41 LYS A O 18
ATOM 14923 N N . PHE A 1 42 ? -0.647 -1.077 2.531 1.00 0.00 42 PHE A N 18
ATOM 14924 C CA . PHE A 1 42 ? -1.838 -0.888 3.352 1.00 0.00 42 PHE A CA 18
ATOM 14925 C C . PHE A 1 42 ? -2.859 -1.991 3.081 1.00 0.00 42 PHE A C 18
ATOM 14926 O O . PHE A 1 42 ? -2.953 -2.496 1.964 1.00 0.00 42 PHE A O 18
ATOM 14943 N N . PRO A 1 43 ? -3.635 -2.386 4.105 1.00 0.00 43 PRO A N 18
ATOM 14944 C CA . PRO A 1 43 ? -4.643 -3.440 3.968 1.00 0.00 43 PRO A CA 18
ATOM 14945 C C . PRO A 1 43 ? -5.885 -2.975 3.213 1.00 0.00 43 PRO A C 18
ATOM 14946 O O . PRO A 1 43 ? -6.378 -3.671 2.324 1.00 0.00 43 PRO A O 18
ATOM 14957 N N . THR A 1 44 ? -6.392 -1.799 3.571 1.00 0.00 44 THR A N 18
ATOM 14958 C CA . THR A 1 44 ? -7.580 -1.254 2.925 1.00 0.00 44 THR A CA 18
ATOM 14959 C C . THR A 1 44 ? -7.319 0.146 2.378 1.00 0.00 44 THR A C 18
ATOM 14960 O O . THR A 1 44 ? -6.345 0.800 2.751 1.00 0.00 44 THR A O 18
ATOM 14971 N N . GLN A 1 45 ? -8.200 0.599 1.491 1.00 0.00 45 GLN A N 18
ATOM 14972 C CA . GLN A 1 45 ? -8.072 1.921 0.890 1.00 0.00 45 GLN A CA 18
ATOM 14973 C C . GLN A 1 45 ? -8.383 3.014 1.907 1.00 0.00 45 GLN A C 18
ATOM 14974 O O . GLN A 1 45 ? -7.856 4.123 1.820 1.00 0.00 45 GLN A O 18
ATOM 14988 N N . GLU A 1 46 ? -9.242 2.696 2.871 1.00 0.00 46 GLU A N 18
ATOM 14989 C CA . GLU A 1 46 ? -9.620 3.655 3.904 1.00 0.00 46 GLU A CA 18
ATOM 14990 C C . GLU A 1 46 ? -8.386 4.183 4.629 1.00 0.00 46 GLU A C 18
ATOM 14991 O O . GLU A 1 46 ? -8.282 5.377 4.908 1.00 0.00 46 GLU A O 18
ATOM 15003 N N . ALA A 1 47 ? -7.450 3.287 4.924 1.00 0.00 47 ALA A N 18
ATOM 15004 C CA . ALA A 1 47 ? -6.221 3.666 5.609 1.00 0.00 47 ALA A CA 18
ATOM 15005 C C . ALA A 1 47 ? -5.283 4.414 4.669 1.00 0.00 47 ALA A C 18
ATOM 15006 O O . ALA A 1 47 ? -4.471 5.231 5.105 1.00 0.00 47 ALA A O 18
ATOM 15013 N N . CYS A 1 48 ? -5.402 4.130 3.375 1.00 0.00 48 CYS A N 18
ATOM 15014 C CA . CYS A 1 48 ? -4.567 4.774 2.366 1.00 0.00 48 CYS A CA 18
ATOM 15015 C C . CYS A 1 48 ? -4.684 6.294 2.449 1.00 0.00 48 CYS A C 18
ATOM 15016 O O . CYS A 1 48 ? -3.681 6.999 2.573 1.00 0.00 48 CYS A O 18
ATOM 15023 N N . MET A 1 49 ? -5.914 6.794 2.380 1.00 0.00 49 MET A N 18
ATOM 15024 C CA . MET A 1 49 ? -6.159 8.230 2.445 1.00 0.00 49 MET A CA 18
ATOM 15025 C C . MET A 1 49 ? -6.223 8.714 3.891 1.00 0.00 49 MET A C 18
ATOM 15026 O O . MET A 1 49 ? -5.908 9.865 4.184 1.00 0.00 49 MET A O 18
ATOM 15040 N N . LYS A 1 50 ? -6.636 7.831 4.793 1.00 0.00 50 LYS A N 18
ATOM 15041 C CA . LYS A 1 50 ? -6.741 8.179 6.206 1.00 0.00 50 LYS A CA 18
ATOM 15042 C C . LYS A 1 50 ? -5.362 8.335 6.847 1.00 0.00 50 LYS A C 18
ATOM 15043 O O . LYS A 1 50 ? -5.241 8.850 7.959 1.00 0.00 50 LYS A O 18
ATOM 15062 N N . ARG A 1 51 ? -4.322 7.885 6.151 1.00 0.00 51 ARG A N 18
ATOM 15063 C CA . ARG A 1 51 ? -2.965 7.976 6.677 1.00 0.00 51 ARG A CA 18
ATOM 15064 C C . ARG A 1 51 ? -2.185 9.122 6.034 1.00 0.00 51 ARG A C 18
ATOM 15065 O O . ARG A 1 51 ? -1.409 9.803 6.704 1.00 0.00 51 ARG A O 18
ATOM 15086 N N . CYS A 1 52 ? -2.378 9.323 4.734 1.00 0.00 52 CYS A N 18
ATOM 15087 C CA . CYS A 1 52 ? -1.672 10.382 4.017 1.00 0.00 52 CYS A CA 18
ATOM 15088 C C . CYS A 1 52 ? -2.607 11.525 3.628 1.00 0.00 52 CYS A C 18
ATOM 15089 O O . CYS A 1 52 ? -2.189 12.680 3.556 1.00 0.00 52 CYS A O 18
ATOM 15096 N N . ALA A 1 53 ? -3.870 11.202 3.375 1.00 0.00 53 ALA A N 18
ATOM 15097 C CA . ALA A 1 53 ? -4.852 12.210 2.991 1.00 0.00 53 ALA A CA 18
ATOM 15098 C C . ALA A 1 53 ? -5.482 12.864 4.216 1.00 0.00 53 ALA A C 18
ATOM 15099 O O . ALA A 1 53 ? -5.938 14.006 4.154 1.00 0.00 53 ALA A O 18
ATOM 15106 N N . LYS A 1 54 ? -5.504 12.137 5.328 1.00 0.00 54 LYS A N 18
ATOM 15107 C CA . LYS A 1 54 ? -6.080 12.654 6.564 1.00 0.00 54 LYS A CA 18
ATOM 15108 C C . LYS A 1 54 ? -4.988 13.118 7.522 1.00 0.00 54 LYS A C 18
ATOM 15109 O O . LYS A 1 54 ? -4.933 14.290 7.896 1.00 0.00 54 LYS A O 18
ATOM 15128 N N . ALA A 1 55 ? -4.121 12.191 7.917 1.00 0.00 55 ALA A N 18
ATOM 15129 C CA . ALA A 1 55 ? -3.030 12.506 8.833 1.00 0.00 55 ALA A CA 18
ATOM 15130 C C . ALA A 1 55 ? -2.113 13.575 8.247 1.00 0.00 55 ALA A C 18
ATOM 15131 O O . ALA A 1 55 ? -2.385 14.032 7.118 1.00 0.00 55 ALA A O 18
ATOM 15139 N N . ILE A 1 1 ? 4.211 12.890 2.471 1.00 0.00 1 ILE A N 19
ATOM 15140 C CA . ILE A 1 1 ? 4.894 12.679 1.169 1.00 0.00 1 ILE A CA 19
ATOM 15141 C C . ILE A 1 1 ? 6.074 11.720 1.311 1.00 0.00 1 ILE A C 19
ATOM 15142 O O . ILE A 1 1 ? 6.507 11.107 0.335 1.00 0.00 1 ILE A O 19
ATOM 15160 N N . ASP A 1 2 ? 6.593 11.595 2.530 1.00 0.00 2 ASP A N 19
ATOM 15161 C CA . ASP A 1 2 ? 7.722 10.709 2.793 1.00 0.00 2 ASP A CA 19
ATOM 15162 C C . ASP A 1 2 ? 7.411 9.282 2.347 1.00 0.00 2 ASP A C 19
ATOM 15163 O O . ASP A 1 2 ? 7.839 8.848 1.279 1.00 0.00 2 ASP A O 19
ATOM 15172 N N . THR A 1 3 ? 6.661 8.558 3.173 1.00 0.00 3 THR A N 19
ATOM 15173 C CA . THR A 1 3 ? 6.290 7.179 2.867 1.00 0.00 3 THR A CA 19
ATOM 15174 C C . THR A 1 3 ? 5.673 7.065 1.475 1.00 0.00 3 THR A C 19
ATOM 15175 O O . THR A 1 3 ? 5.733 6.009 0.843 1.00 0.00 3 THR A O 19
ATOM 15186 N N . CYS A 1 4 ? 5.080 8.157 1.005 1.00 0.00 4 CYS A N 19
ATOM 15187 C CA . CYS A 1 4 ? 4.448 8.179 -0.310 1.00 0.00 4 CYS A CA 19
ATOM 15188 C C . CYS A 1 4 ? 5.481 8.073 -1.435 1.00 0.00 4 CYS A C 19
ATOM 15189 O O . CYS A 1 4 ? 5.121 7.897 -2.599 1.00 0.00 4 CYS A O 19
ATOM 15196 N N . ARG A 1 5 ? 6.763 8.186 -1.090 1.00 0.00 5 ARG A N 19
ATOM 15197 C CA . ARG A 1 5 ? 7.826 8.107 -2.088 1.00 0.00 5 ARG A CA 19
ATOM 15198 C C . ARG A 1 5 ? 8.350 6.679 -2.237 1.00 0.00 5 ARG A C 19
ATOM 15199 O O . ARG A 1 5 ? 8.790 6.284 -3.316 1.00 0.00 5 ARG A O 19
ATOM 15220 N N . LEU A 1 6 ? 8.303 5.908 -1.153 1.00 0.00 6 LEU A N 19
ATOM 15221 C CA . LEU A 1 6 ? 8.780 4.528 -1.187 1.00 0.00 6 LEU A CA 19
ATOM 15222 C C . LEU A 1 6 ? 7.641 3.561 -1.510 1.00 0.00 6 LEU A C 19
ATOM 15223 O O . LEU A 1 6 ? 6.694 3.429 -0.736 1.00 0.00 6 LEU A O 19
ATOM 15239 N N . PRO A 1 7 ? 7.718 2.866 -2.661 1.00 0.00 7 PRO A N 19
ATOM 15240 C CA . PRO A 1 7 ? 6.689 1.909 -3.072 1.00 0.00 7 PRO A CA 19
ATOM 15241 C C . PRO A 1 7 ? 6.752 0.615 -2.269 1.00 0.00 7 PRO A C 19
ATOM 15242 O O . PRO A 1 7 ? 7.803 0.254 -1.738 1.00 0.00 7 PRO A O 19
ATOM 15253 N N . SER A 1 8 ? 5.622 -0.079 -2.183 1.00 0.00 8 SER A N 19
ATOM 15254 C CA . SER A 1 8 ? 5.553 -1.334 -1.442 1.00 0.00 8 SER A CA 19
ATOM 15255 C C . SER A 1 8 ? 5.584 -2.530 -2.387 1.00 0.00 8 SER A C 19
ATOM 15256 O O . SER A 1 8 ? 4.923 -2.532 -3.426 1.00 0.00 8 SER A O 19
ATOM 15264 N N . ASP A 1 9 ? 6.352 -3.551 -2.017 1.00 0.00 9 ASP A N 19
ATOM 15265 C CA . ASP A 1 9 ? 6.464 -4.756 -2.829 1.00 0.00 9 ASP A CA 19
ATOM 15266 C C . ASP A 1 9 ? 5.401 -5.773 -2.424 1.00 0.00 9 ASP A C 19
ATOM 15267 O O . ASP A 1 9 ? 4.965 -5.804 -1.274 1.00 0.00 9 ASP A O 19
ATOM 15276 N N . ARG A 1 10 ? 4.978 -6.593 -3.379 1.00 0.00 10 ARG A N 19
ATOM 15277 C CA . ARG A 1 10 ? 3.955 -7.599 -3.123 1.00 0.00 10 ARG A CA 19
ATOM 15278 C C . ARG A 1 10 ? 4.554 -8.897 -2.589 1.00 0.00 10 ARG A C 19
ATOM 15279 O O . ARG A 1 10 ? 3.845 -9.719 -2.010 1.00 0.00 10 ARG A O 19
ATOM 15300 N N . GLY A 1 11 ? 5.854 -9.083 -2.785 1.00 0.00 11 GLY A N 19
ATOM 15301 C CA . GLY A 1 11 ? 6.501 -10.292 -2.312 1.00 0.00 11 GLY A CA 19
ATOM 15302 C C . GLY A 1 11 ? 5.857 -11.548 -2.866 1.00 0.00 11 GLY A C 19
ATOM 15303 O O . GLY A 1 11 ? 4.800 -11.972 -2.398 1.00 0.00 11 GLY A O 19
ATOM 15307 N N . ARG A 1 12 ? 6.496 -12.148 -3.865 1.00 0.00 12 ARG A N 19
ATOM 15308 C CA . ARG A 1 12 ? 5.981 -13.364 -4.483 1.00 0.00 12 ARG A CA 19
ATOM 15309 C C . ARG A 1 12 ? 5.880 -14.503 -3.468 1.00 0.00 12 ARG A C 19
ATOM 15310 O O . ARG A 1 12 ? 5.200 -15.500 -3.712 1.00 0.00 12 ARG A O 19
ATOM 15331 N N . CYS A 1 13 ? 6.569 -14.349 -2.334 1.00 0.00 13 CYS A N 19
ATOM 15332 C CA . CYS A 1 13 ? 6.574 -15.362 -1.274 1.00 0.00 13 CYS A CA 19
ATOM 15333 C C . CYS A 1 13 ? 5.216 -16.062 -1.136 1.00 0.00 13 CYS A C 19
ATOM 15334 O O . CYS A 1 13 ? 4.989 -17.106 -1.749 1.00 0.00 13 CYS A O 19
ATOM 15341 N N . LYS A 1 14 ? 4.322 -15.496 -0.327 1.00 0.00 14 LYS A N 19
ATOM 15342 C CA . LYS A 1 14 ? 3.004 -16.088 -0.117 1.00 0.00 14 LYS A CA 19
ATOM 15343 C C . LYS A 1 14 ? 1.904 -15.242 -0.756 1.00 0.00 14 LYS A C 19
ATOM 15344 O O . LYS A 1 14 ? 0.983 -14.789 -0.075 1.00 0.00 14 LYS A O 19
ATOM 15363 N N . ALA A 1 15 ? 2.001 -15.037 -2.065 1.00 0.00 15 ALA A N 19
ATOM 15364 C CA . ALA A 1 15 ? 1.006 -14.251 -2.789 1.00 0.00 15 ALA A CA 19
ATOM 15365 C C . ALA A 1 15 ? -0.386 -14.854 -2.636 1.00 0.00 15 ALA A C 19
ATOM 15366 O O . ALA A 1 15 ? -0.734 -15.814 -3.325 1.00 0.00 15 ALA A O 19
ATOM 15373 N N . SER A 1 16 ? -1.180 -14.290 -1.729 1.00 0.00 16 SER A N 19
ATOM 15374 C CA . SER A 1 16 ? -2.533 -14.785 -1.494 1.00 0.00 16 SER A CA 19
ATOM 15375 C C . SER A 1 16 ? -3.389 -13.757 -0.756 1.00 0.00 16 SER A C 19
ATOM 15376 O O . SER A 1 16 ? -4.329 -14.117 -0.047 1.00 0.00 16 SER A O 19
ATOM 15384 N N . PHE A 1 17 ? -3.068 -12.478 -0.927 1.00 0.00 17 PHE A N 19
ATOM 15385 C CA . PHE A 1 17 ? -3.820 -11.409 -0.276 1.00 0.00 17 PHE A CA 19
ATOM 15386 C C . PHE A 1 17 ? -3.783 -10.134 -1.111 1.00 0.00 17 PHE A C 19
ATOM 15387 O O . PHE A 1 17 ? -3.032 -10.038 -2.079 1.00 0.00 17 PHE A O 19
ATOM 15404 N N . GLU A 1 18 ? -4.599 -9.157 -0.727 1.00 0.00 18 GLU A N 19
ATOM 15405 C CA . GLU A 1 18 ? -4.658 -7.884 -1.440 1.00 0.00 18 GLU A CA 19
ATOM 15406 C C . GLU A 1 18 ? -4.409 -6.722 -0.484 1.00 0.00 18 GLU A C 19
ATOM 15407 O O . GLU A 1 18 ? -4.844 -6.751 0.667 1.00 0.00 18 GLU A O 19
ATOM 15419 N N . ARG A 1 19 ? -3.703 -5.702 -0.963 1.00 0.00 19 ARG A N 19
ATOM 15420 C CA . ARG A 1 19 ? -3.398 -4.537 -0.138 1.00 0.00 19 ARG A CA 19
ATOM 15421 C C . ARG A 1 19 ? -3.423 -3.252 -0.960 1.00 0.00 19 ARG A C 19
ATOM 15422 O O . ARG A 1 19 ? -3.210 -3.272 -2.171 1.00 0.00 19 ARG A O 19
ATOM 15443 N N . TRP A 1 20 ? -3.678 -2.134 -0.285 1.00 0.00 20 TRP A N 19
ATOM 15444 C CA . TRP A 1 20 ? -3.725 -0.832 -0.945 1.00 0.00 20 TRP A CA 19
ATOM 15445 C C . TRP A 1 20 ? -2.430 -0.064 -0.701 1.00 0.00 20 TRP A C 19
ATOM 15446 O O . TRP A 1 20 ? -1.775 -0.244 0.323 1.00 0.00 20 TRP A O 19
ATOM 15467 N N . TYR A 1 21 ? -2.060 0.780 -1.657 1.00 0.00 21 TYR A N 19
ATOM 15468 C CA . TYR A 1 21 ? -0.833 1.566 -1.554 1.00 0.00 21 TYR A CA 19
ATOM 15469 C C . TYR A 1 21 ? -1.010 2.923 -2.226 1.00 0.00 21 TYR A C 19
ATOM 15470 O O . TYR A 1 21 ? -1.731 3.045 -3.215 1.00 0.00 21 TYR A O 19
ATOM 15488 N N . PHE A 1 22 ? -0.347 3.941 -1.687 1.00 0.00 22 PHE A N 19
ATOM 15489 C CA . PHE A 1 22 ? -0.439 5.286 -2.250 1.00 0.00 22 PHE A CA 19
ATOM 15490 C C . PHE A 1 22 ? 0.805 5.620 -3.064 1.00 0.00 22 PHE A C 19
ATOM 15491 O O . PHE A 1 22 ? 1.911 5.691 -2.531 1.00 0.00 22 PHE A O 19
ATOM 15508 N N . ASN A 1 23 ? 0.613 5.824 -4.363 1.00 0.00 23 ASN A N 19
ATOM 15509 C CA . ASN A 1 23 ? 1.716 6.151 -5.257 1.00 0.00 23 ASN A CA 19
ATOM 15510 C C . ASN A 1 23 ? 1.749 7.648 -5.550 1.00 0.00 23 ASN A C 19
ATOM 15511 O O . ASN A 1 23 ? 1.087 8.126 -6.472 1.00 0.00 23 ASN A O 19
ATOM 15522 N N . GLY A 1 24 ? 2.520 8.384 -4.755 1.00 0.00 24 GLY A N 19
ATOM 15523 C CA . GLY A 1 24 ? 2.625 9.821 -4.940 1.00 0.00 24 GLY A CA 19
ATOM 15524 C C . GLY A 1 24 ? 1.458 10.574 -4.332 1.00 0.00 24 GLY A C 19
ATOM 15525 O O . GLY A 1 24 ? 1.650 11.557 -3.615 1.00 0.00 24 GLY A O 19
ATOM 15529 N N . ARG A 1 25 ? 0.246 10.113 -4.619 1.00 0.00 25 ARG A N 19
ATOM 15530 C CA . ARG A 1 25 ? -0.960 10.745 -4.100 1.00 0.00 25 ARG A CA 19
ATOM 15531 C C . ARG A 1 25 ? -2.190 9.883 -4.375 1.00 0.00 25 ARG A C 19
ATOM 15532 O O . ARG A 1 25 ? -3.138 9.872 -3.591 1.00 0.00 25 ARG A O 19
ATOM 15553 N N . THR A 1 26 ? -2.169 9.161 -5.493 1.00 0.00 26 THR A N 19
ATOM 15554 C CA . THR A 1 26 ? -3.285 8.299 -5.866 1.00 0.00 26 THR A CA 19
ATOM 15555 C C . THR A 1 26 ? -3.171 6.938 -5.188 1.00 0.00 26 THR A C 19
ATOM 15556 O O . THR A 1 26 ? -2.098 6.552 -4.725 1.00 0.00 26 THR A O 19
ATOM 15567 N N . CYS A 1 27 ? -4.286 6.214 -5.132 1.00 0.00 27 CYS A N 19
ATOM 15568 C CA . CYS A 1 27 ? -4.309 4.896 -4.510 1.00 0.00 27 CYS A CA 19
ATOM 15569 C C . CYS A 1 27 ? -4.251 3.795 -5.564 1.00 0.00 27 CYS A C 19
ATOM 15570 O O . CYS A 1 27 ? -4.635 4.000 -6.716 1.00 0.00 27 CYS A O 19
ATOM 15577 N N . ALA A 1 28 ? -3.762 2.628 -5.160 1.00 0.00 28 ALA A N 19
ATOM 15578 C CA . ALA A 1 28 ? -3.644 1.489 -6.063 1.00 0.00 28 ALA A CA 19
ATOM 15579 C C . ALA A 1 28 ? -3.935 0.180 -5.330 1.00 0.00 28 ALA A C 19
ATOM 15580 O O . ALA A 1 28 ? -4.177 0.181 -4.123 1.00 0.00 28 ALA A O 19
ATOM 15587 N N . LYS A 1 29 ? -3.930 -0.933 -6.061 1.00 0.00 29 LYS A N 19
ATOM 15588 C CA . LYS A 1 29 ? -4.218 -2.233 -5.463 1.00 0.00 29 LYS A CA 19
ATOM 15589 C C . LYS A 1 29 ? -3.469 -3.357 -6.173 1.00 0.00 29 LYS A C 19
ATOM 15590 O O . LYS A 1 29 ? -3.272 -3.319 -7.388 1.00 0.00 29 LYS A O 19
ATOM 15609 N N . PHE A 1 30 ? -3.058 -4.358 -5.400 1.00 0.00 30 PHE A N 19
ATOM 15610 C CA . PHE A 1 30 ? -2.332 -5.501 -5.941 1.00 0.00 30 PHE A CA 19
ATOM 15611 C C . PHE A 1 30 ? -2.410 -6.693 -4.996 1.00 0.00 30 PHE A C 19
ATOM 15612 O O . PHE A 1 30 ? -2.965 -6.593 -3.901 1.00 0.00 30 PHE A O 19
ATOM 15629 N N . ILE A 1 31 ? -1.855 -7.822 -5.420 1.00 0.00 31 ILE A N 19
ATOM 15630 C CA . ILE A 1 31 ? -1.867 -9.022 -4.600 1.00 0.00 31 ILE A CA 19
ATOM 15631 C C . ILE A 1 31 ? -0.634 -9.064 -3.706 1.00 0.00 31 ILE A C 19
ATOM 15632 O O . ILE A 1 31 ? 0.473 -9.327 -4.172 1.00 0.00 31 ILE A O 19
ATOM 15648 N N . TYR A 1 32 ? -0.833 -8.791 -2.421 1.00 0.00 32 TYR A N 19
ATOM 15649 C CA . TYR A 1 32 ? 0.264 -8.784 -1.462 1.00 0.00 32 TYR A CA 19
ATOM 15650 C C . TYR A 1 32 ? 0.470 -10.167 -0.855 1.00 0.00 32 TYR A C 19
ATOM 15651 O O . TYR A 1 32 ? -0.439 -10.736 -0.251 1.00 0.00 32 TYR A O 19
ATOM 15669 N N . GLY A 1 33 ? 1.674 -10.700 -1.024 1.00 0.00 33 GLY A N 19
ATOM 15670 C CA . GLY A 1 33 ? 1.987 -12.010 -0.490 1.00 0.00 33 GLY A CA 19
ATOM 15671 C C . GLY A 1 33 ? 2.485 -11.950 0.941 1.00 0.00 33 GLY A C 19
ATOM 15672 O O . GLY A 1 33 ? 2.132 -12.796 1.763 1.00 0.00 33 GLY A O 19
ATOM 15676 N N . GLY A 1 34 ? 3.305 -10.947 1.243 1.00 0.00 34 GLY A N 19
ATOM 15677 C CA . GLY A 1 34 ? 3.832 -10.805 2.587 1.00 0.00 34 GLY A CA 19
ATOM 15678 C C . GLY A 1 34 ? 5.202 -10.152 2.625 1.00 0.00 34 GLY A C 19
ATOM 15679 O O . GLY A 1 34 ? 5.638 -9.681 3.676 1.00 0.00 34 GLY A O 19
ATOM 15683 N N . CYS A 1 35 ? 5.887 -10.123 1.486 1.00 0.00 35 CYS A N 19
ATOM 15684 C CA . CYS A 1 35 ? 7.216 -9.523 1.415 1.00 0.00 35 CYS A CA 19
ATOM 15685 C C . CYS A 1 35 ? 7.188 -8.227 0.611 1.00 0.00 35 CYS A C 19
ATOM 15686 O O . CYS A 1 35 ? 6.951 -8.236 -0.598 1.00 0.00 35 CYS A O 19
ATOM 15693 N N . GLY A 1 36 ? 7.436 -7.112 1.291 1.00 0.00 36 GLY A N 19
ATOM 15694 C CA . GLY A 1 36 ? 7.437 -5.823 0.625 1.00 0.00 36 GLY A CA 19
ATOM 15695 C C . GLY A 1 36 ? 6.401 -4.873 1.193 1.00 0.00 36 GLY A C 19
ATOM 15696 O O . GLY A 1 36 ? 5.771 -4.119 0.452 1.00 0.00 36 GLY A O 19
ATOM 15700 N N . GLY A 1 37 ? 6.221 -4.911 2.508 1.00 0.00 37 GLY A N 19
ATOM 15701 C CA . GLY A 1 37 ? 5.252 -4.041 3.147 1.00 0.00 37 GLY A CA 19
ATOM 15702 C C . GLY A 1 37 ? 5.837 -3.273 4.316 1.00 0.00 37 GLY A C 19
ATOM 15703 O O . GLY A 1 37 ? 6.089 -3.842 5.378 1.00 0.00 37 GLY A O 19
ATOM 15707 N N . ASN A 1 38 ? 6.050 -1.975 4.121 1.00 0.00 38 ASN A N 19
ATOM 15708 C CA . ASN A 1 38 ? 6.605 -1.126 5.171 1.00 0.00 38 ASN A CA 19
ATOM 15709 C C . ASN A 1 38 ? 5.559 -0.127 5.663 1.00 0.00 38 ASN A C 19
ATOM 15710 O O . ASN A 1 38 ? 4.885 -0.368 6.665 1.00 0.00 38 ASN A O 19
ATOM 15721 N N . GLY A 1 39 ? 5.425 0.993 4.957 1.00 0.00 39 GLY A N 19
ATOM 15722 C CA . GLY A 1 39 ? 4.455 2.000 5.347 1.00 0.00 39 GLY A CA 19
ATOM 15723 C C . GLY A 1 39 ? 3.676 2.563 4.171 1.00 0.00 39 GLY A C 19
ATOM 15724 O O . GLY A 1 39 ? 2.822 3.431 4.350 1.00 0.00 39 GLY A O 19
ATOM 15728 N N . ASN A 1 40 ? 3.970 2.077 2.967 1.00 0.00 40 ASN A N 19
ATOM 15729 C CA . ASN A 1 40 ? 3.290 2.548 1.766 1.00 0.00 40 ASN A CA 19
ATOM 15730 C C . ASN A 1 40 ? 2.042 1.720 1.475 1.00 0.00 40 ASN A C 19
ATOM 15731 O O . ASN A 1 40 ? 1.111 2.193 0.822 1.00 0.00 40 ASN A O 19
ATOM 15742 N N . LYS A 1 41 ? 2.028 0.480 1.957 1.00 0.00 41 LYS A N 19
ATOM 15743 C CA . LYS A 1 41 ? 0.892 -0.408 1.739 1.00 0.00 41 LYS A CA 19
ATOM 15744 C C . LYS A 1 41 ? -0.030 -0.435 2.956 1.00 0.00 41 LYS A C 19
ATOM 15745 O O . LYS A 1 41 ? 0.369 -0.059 4.059 1.00 0.00 41 LYS A O 19
ATOM 15764 N N . PHE A 1 42 ? -1.263 -0.884 2.745 1.00 0.00 42 PHE A N 19
ATOM 15765 C CA . PHE A 1 42 ? -2.247 -0.964 3.817 1.00 0.00 42 PHE A CA 19
ATOM 15766 C C . PHE A 1 42 ? -3.313 -2.009 3.494 1.00 0.00 42 PHE A C 19
ATOM 15767 O O . PHE A 1 42 ? -3.551 -2.324 2.327 1.00 0.00 42 PHE A O 19
ATOM 15784 N N . PRO A 1 43 ? -3.970 -2.566 4.527 1.00 0.00 43 PRO A N 19
ATOM 15785 C CA . PRO A 1 43 ? -5.010 -3.584 4.346 1.00 0.00 43 PRO A CA 19
ATOM 15786 C C . PRO A 1 43 ? -6.313 -3.007 3.802 1.00 0.00 43 PRO A C 19
ATOM 15787 O O . PRO A 1 43 ? -7.114 -3.722 3.200 1.00 0.00 43 PRO A O 19
ATOM 15798 N N . THR A 1 44 ? -6.528 -1.713 4.021 1.00 0.00 44 THR A N 19
ATOM 15799 C CA . THR A 1 44 ? -7.743 -1.055 3.553 1.00 0.00 44 THR A CA 19
ATOM 15800 C C . THR A 1 44 ? -7.424 0.252 2.833 1.00 0.00 44 THR A C 19
ATOM 15801 O O . THR A 1 44 ? -6.490 0.965 3.200 1.00 0.00 44 THR A O 19
ATOM 15812 N N . GLN A 1 45 ? -8.215 0.561 1.809 1.00 0.00 45 GLN A N 19
ATOM 15813 C CA . GLN A 1 45 ? -8.025 1.784 1.038 1.00 0.00 45 GLN A CA 19
ATOM 15814 C C . GLN A 1 45 ? -8.279 3.015 1.903 1.00 0.00 45 GLN A C 19
ATOM 15815 O O . GLN A 1 45 ? -7.750 4.093 1.634 1.00 0.00 45 GLN A O 19
ATOM 15829 N N . GLU A 1 46 ? -9.090 2.847 2.945 1.00 0.00 46 GLU A N 19
ATOM 15830 C CA . GLU A 1 46 ? -9.410 3.944 3.850 1.00 0.00 46 GLU A CA 19
ATOM 15831 C C . GLU A 1 46 ? -8.139 4.560 4.424 1.00 0.00 46 GLU A C 19
ATOM 15832 O O . GLU A 1 46 ? -8.060 5.772 4.629 1.00 0.00 46 GLU A O 19
ATOM 15844 N N . ALA A 1 47 ? -7.143 3.716 4.674 1.00 0.00 47 ALA A N 19
ATOM 15845 C CA . ALA A 1 47 ? -5.872 4.175 5.217 1.00 0.00 47 ALA A CA 19
ATOM 15846 C C . ALA A 1 47 ? -5.005 4.784 4.122 1.00 0.00 47 ALA A C 19
ATOM 15847 O O . ALA A 1 47 ? -4.215 5.694 4.374 1.00 0.00 47 ALA A O 19
ATOM 15854 N N . CYS A 1 48 ? -5.161 4.278 2.902 1.00 0.00 48 CYS A N 19
ATOM 15855 C CA . CYS A 1 48 ? -4.397 4.771 1.761 1.00 0.00 48 CYS A CA 19
ATOM 15856 C C . CYS A 1 48 ? -4.555 6.282 1.611 1.00 0.00 48 CYS A C 19
ATOM 15857 O O . CYS A 1 48 ? -3.575 7.005 1.425 1.00 0.00 48 CYS A O 19
ATOM 15864 N N . MET A 1 49 ? -5.796 6.750 1.692 1.00 0.00 49 MET A N 19
ATOM 15865 C CA . MET A 1 49 ? -6.088 8.173 1.563 1.00 0.00 49 MET A CA 19
ATOM 15866 C C . MET A 1 49 ? -5.898 8.896 2.893 1.00 0.00 49 MET A C 19
ATOM 15867 O O . MET A 1 49 ? -5.453 10.042 2.932 1.00 0.00 49 MET A O 19
ATOM 15881 N N . LYS A 1 50 ? -6.245 8.220 3.981 1.00 0.00 50 LYS A N 19
ATOM 15882 C CA . LYS A 1 50 ? -6.121 8.800 5.314 1.00 0.00 50 LYS A CA 19
ATOM 15883 C C . LYS A 1 50 ? -4.663 9.092 5.671 1.00 0.00 50 LYS A C 19
ATOM 15884 O O . LYS A 1 50 ? -4.388 9.801 6.639 1.00 0.00 50 LYS A O 19
ATOM 15903 N N . ARG A 1 51 ? -3.730 8.536 4.903 1.00 0.00 51 ARG A N 19
ATOM 15904 C CA . ARG A 1 51 ? -2.311 8.740 5.173 1.00 0.00 51 ARG A CA 19
ATOM 15905 C C . ARG A 1 51 ? -1.689 9.784 4.244 1.00 0.00 51 ARG A C 19
ATOM 15906 O O . ARG A 1 51 ? -0.961 10.667 4.697 1.00 0.00 51 ARG A O 19
ATOM 15927 N N . CYS A 1 52 ? -1.956 9.671 2.945 1.00 0.00 52 CYS A N 19
ATOM 15928 C CA . CYS A 1 52 ? -1.389 10.605 1.973 1.00 0.00 52 CYS A CA 19
ATOM 15929 C C . CYS A 1 52 ? -2.444 11.543 1.390 1.00 0.00 52 CYS A C 19
ATOM 15930 O O . CYS A 1 52 ? -2.117 12.635 0.926 1.00 0.00 52 CYS A O 19
ATOM 15937 N N . ALA A 1 53 ? -3.703 11.120 1.407 1.00 0.00 53 ALA A N 19
ATOM 15938 C CA . ALA A 1 53 ? -4.783 11.940 0.867 1.00 0.00 53 ALA A CA 19
ATOM 15939 C C . ALA A 1 53 ? -5.336 12.900 1.916 1.00 0.00 53 ALA A C 19
ATOM 15940 O O . ALA A 1 53 ? -5.957 13.908 1.580 1.00 0.00 53 ALA A O 19
ATOM 15947 N N . LYS A 1 54 ? -5.108 12.587 3.188 1.00 0.00 54 LYS A N 19
ATOM 15948 C CA . LYS A 1 54 ? -5.587 13.431 4.276 1.00 0.00 54 LYS A CA 19
ATOM 15949 C C . LYS A 1 54 ? -4.439 14.215 4.906 1.00 0.00 54 LYS A C 19
ATOM 15950 O O . LYS A 1 54 ? -4.576 15.401 5.207 1.00 0.00 54 LYS A O 19
ATOM 15969 N N . ALA A 1 55 ? -3.309 13.544 5.102 1.00 0.00 55 ALA A N 19
ATOM 15970 C CA . ALA A 1 55 ? -2.138 14.178 5.696 1.00 0.00 55 ALA A CA 19
ATOM 15971 C C . ALA A 1 55 ? -1.675 15.367 4.861 1.00 0.00 55 ALA A C 19
ATOM 15972 O O . ALA A 1 55 ? -1.383 16.426 5.454 1.00 0.00 55 ALA A O 19
ATOM 15980 N N . ILE A 1 1 ? 7.843 13.739 4.092 1.00 0.00 1 ILE A N 20
ATOM 15981 C CA . ILE A 1 1 ? 7.480 12.306 4.231 1.00 0.00 1 ILE A CA 20
ATOM 15982 C C . ILE A 1 1 ? 8.029 11.491 3.060 1.00 0.00 1 ILE A C 20
ATOM 15983 O O . ILE A 1 1 ? 7.796 11.823 1.898 1.00 0.00 1 ILE A O 20
ATOM 16001 N N . ASP A 1 2 ? 8.769 10.429 3.373 1.00 0.00 2 ASP A N 20
ATOM 16002 C CA . ASP A 1 2 ? 9.359 9.579 2.343 1.00 0.00 2 ASP A CA 20
ATOM 16003 C C . ASP A 1 2 ? 8.510 8.336 2.092 1.00 0.00 2 ASP A C 20
ATOM 16004 O O . ASP A 1 2 ? 8.477 7.811 0.980 1.00 0.00 2 ASP A O 20
ATOM 16013 N N . THR A 1 3 ? 7.828 7.867 3.132 1.00 0.00 3 THR A N 20
ATOM 16014 C CA . THR A 1 3 ? 6.982 6.681 3.026 1.00 0.00 3 THR A CA 20
ATOM 16015 C C . THR A 1 3 ? 6.033 6.779 1.832 1.00 0.00 3 THR A C 20
ATOM 16016 O O . THR A 1 3 ? 5.882 5.825 1.068 1.00 0.00 3 THR A O 20
ATOM 16027 N N . CYS A 1 4 ? 5.397 7.936 1.675 1.00 0.00 4 CYS A N 20
ATOM 16028 C CA . CYS A 1 4 ? 4.464 8.152 0.573 1.00 0.00 4 CYS A CA 20
ATOM 16029 C C . CYS A 1 4 ? 5.195 8.280 -0.764 1.00 0.00 4 CYS A C 20
ATOM 16030 O O . CYS A 1 4 ? 4.565 8.333 -1.820 1.00 0.00 4 CYS A O 20
ATOM 16037 N N . ARG A 1 5 ? 6.525 8.331 -0.719 1.00 0.00 5 ARG A N 20
ATOM 16038 C CA . ARG A 1 5 ? 7.325 8.455 -1.932 1.00 0.00 5 ARG A CA 20
ATOM 16039 C C . ARG A 1 5 ? 7.931 7.112 -2.336 1.00 0.00 5 ARG A C 20
ATOM 16040 O O . ARG A 1 5 ? 8.272 6.904 -3.501 1.00 0.00 5 ARG A O 20
ATOM 16061 N N . LEU A 1 6 ? 8.066 6.203 -1.373 1.00 0.00 6 LEU A N 20
ATOM 16062 C CA . LEU A 1 6 ? 8.636 4.888 -1.646 1.00 0.00 6 LEU A CA 20
ATOM 16063 C C . LEU A 1 6 ? 7.545 3.891 -2.039 1.00 0.00 6 LEU A C 20
ATOM 16064 O O . LEU A 1 6 ? 6.538 3.757 -1.343 1.00 0.00 6 LEU A O 20
ATOM 16080 N N . PRO A 1 7 ? 7.729 3.173 -3.163 1.00 0.00 7 PRO A N 20
ATOM 16081 C CA . PRO A 1 7 ? 6.752 2.187 -3.636 1.00 0.00 7 PRO A CA 20
ATOM 16082 C C . PRO A 1 7 ? 6.741 0.928 -2.778 1.00 0.00 7 PRO A C 20
ATOM 16083 O O . PRO A 1 7 ? 7.794 0.387 -2.439 1.00 0.00 7 PRO A O 20
ATOM 16094 N N . SER A 1 8 ? 5.545 0.465 -2.428 1.00 0.00 8 SER A N 20
ATOM 16095 C CA . SER A 1 8 ? 5.400 -0.731 -1.607 1.00 0.00 8 SER A CA 20
ATOM 16096 C C . SER A 1 8 ? 5.336 -1.985 -2.473 1.00 0.00 8 SER A C 20
ATOM 16097 O O . SER A 1 8 ? 4.552 -2.060 -3.418 1.00 0.00 8 SER A O 20
ATOM 16105 N N . ASP A 1 9 ? 6.163 -2.971 -2.138 1.00 0.00 9 ASP A N 20
ATOM 16106 C CA . ASP A 1 9 ? 6.196 -4.225 -2.878 1.00 0.00 9 ASP A CA 20
ATOM 16107 C C . ASP A 1 9 ? 5.221 -5.227 -2.271 1.00 0.00 9 ASP A C 20
ATOM 16108 O O . ASP A 1 9 ? 5.094 -5.320 -1.051 1.00 0.00 9 ASP A O 20
ATOM 16117 N N . ARG A 1 10 ? 4.527 -5.970 -3.125 1.00 0.00 10 ARG A N 20
ATOM 16118 C CA . ARG A 1 10 ? 3.561 -6.955 -2.660 1.00 0.00 10 ARG A CA 20
ATOM 16119 C C . ARG A 1 10 ? 4.208 -8.324 -2.455 1.00 0.00 10 ARG A C 20
ATOM 16120 O O . ARG A 1 10 ? 3.590 -9.231 -1.896 1.00 0.00 10 ARG A O 20
ATOM 16141 N N . GLY A 1 11 ? 5.456 -8.466 -2.897 1.00 0.00 11 GLY A N 20
ATOM 16142 C CA . GLY A 1 11 ? 6.162 -9.724 -2.741 1.00 0.00 11 GLY A CA 20
ATOM 16143 C C . GLY A 1 11 ? 5.444 -10.896 -3.382 1.00 0.00 11 GLY A C 20
ATOM 16144 O O . GLY A 1 11 ? 4.229 -10.863 -3.576 1.00 0.00 11 GLY A O 20
ATOM 16148 N N . ARG A 1 12 ? 6.202 -11.939 -3.703 1.00 0.00 12 ARG A N 20
ATOM 16149 C CA . ARG A 1 12 ? 5.640 -13.137 -4.317 1.00 0.00 12 ARG A CA 20
ATOM 16150 C C . ARG A 1 12 ? 5.670 -14.314 -3.340 1.00 0.00 12 ARG A C 20
ATOM 16151 O O . ARG A 1 12 ? 5.098 -15.369 -3.611 1.00 0.00 12 ARG A O 20
ATOM 16172 N N . CYS A 1 13 ? 6.351 -14.126 -2.207 1.00 0.00 13 CYS A N 20
ATOM 16173 C CA . CYS A 1 13 ? 6.468 -15.171 -1.187 1.00 0.00 13 CYS A CA 20
ATOM 16174 C C . CYS A 1 13 ? 5.132 -15.880 -0.949 1.00 0.00 13 CYS A C 20
ATOM 16175 O O . CYS A 1 13 ? 4.890 -16.956 -1.495 1.00 0.00 13 CYS A O 20
ATOM 16182 N N . LYS A 1 14 ? 4.271 -15.278 -0.133 1.00 0.00 14 LYS A N 20
ATOM 16183 C CA . LYS A 1 14 ? 2.970 -15.861 0.168 1.00 0.00 14 LYS A CA 20
ATOM 16184 C C . LYS A 1 14 ? 1.846 -15.052 -0.473 1.00 0.00 14 LYS A C 20
ATOM 16185 O O . LYS A 1 14 ? 0.872 -14.690 0.186 1.00 0.00 14 LYS A O 20
ATOM 16204 N N . ALA A 1 15 ? 1.989 -14.772 -1.765 1.00 0.00 15 ALA A N 20
ATOM 16205 C CA . ALA A 1 15 ? 0.986 -14.006 -2.495 1.00 0.00 15 ALA A CA 20
ATOM 16206 C C . ALA A 1 15 ? -0.381 -14.679 -2.420 1.00 0.00 15 ALA A C 20
ATOM 16207 O O . ALA A 1 15 ? -0.663 -15.620 -3.160 1.00 0.00 15 ALA A O 20
ATOM 16214 N N . SER A 1 16 ? -1.226 -14.188 -1.518 1.00 0.00 16 SER A N 20
ATOM 16215 C CA . SER A 1 16 ? -2.564 -14.740 -1.344 1.00 0.00 16 SER A CA 20
ATOM 16216 C C . SER A 1 16 ? -3.489 -13.727 -0.677 1.00 0.00 16 SER A C 20
ATOM 16217 O O . SER A 1 16 ? -4.437 -14.098 0.017 1.00 0.00 16 SER A O 20
ATOM 16225 N N . PHE A 1 17 ? -3.209 -12.444 -0.892 1.00 0.00 17 PHE A N 20
ATOM 16226 C CA . PHE A 1 17 ? -4.016 -11.378 -0.312 1.00 0.00 17 PHE A CA 20
ATOM 16227 C C . PHE A 1 17 ? -3.909 -10.105 -1.145 1.00 0.00 17 PHE A C 20
ATOM 16228 O O . PHE A 1 17 ? -2.982 -9.947 -1.936 1.00 0.00 17 PHE A O 20
ATOM 16245 N N . GLU A 1 18 ? -4.865 -9.201 -0.961 1.00 0.00 18 GLU A N 20
ATOM 16246 C CA . GLU A 1 18 ? -4.875 -7.940 -1.693 1.00 0.00 18 GLU A CA 20
ATOM 16247 C C . GLU A 1 18 ? -4.706 -6.765 -0.738 1.00 0.00 18 GLU A C 20
ATOM 16248 O O . GLU A 1 18 ? -5.319 -6.727 0.328 1.00 0.00 18 GLU A O 20
ATOM 16260 N N . ARG A 1 19 ? -3.866 -5.808 -1.122 1.00 0.00 19 ARG A N 20
ATOM 16261 C CA . ARG A 1 19 ? -3.617 -4.639 -0.289 1.00 0.00 19 ARG A CA 20
ATOM 16262 C C . ARG A 1 19 ? -3.592 -3.361 -1.121 1.00 0.00 19 ARG A C 20
ATOM 16263 O O . ARG A 1 19 ? -3.554 -3.407 -2.351 1.00 0.00 19 ARG A O 20
ATOM 16284 N N . TRP A 1 20 ? -3.612 -2.221 -0.436 1.00 0.00 20 TRP A N 20
ATOM 16285 C CA . TRP A 1 20 ? -3.589 -0.923 -1.101 1.00 0.00 20 TRP A CA 20
ATOM 16286 C C . TRP A 1 20 ? -2.259 -0.214 -0.860 1.00 0.00 20 TRP A C 20
ATOM 16287 O O . TRP A 1 20 ? -1.634 -0.383 0.185 1.00 0.00 20 TRP A O 20
ATOM 16308 N N . TYR A 1 21 ? -1.833 0.573 -1.839 1.00 0.00 21 TYR A N 20
ATOM 16309 C CA . TYR A 1 21 ? -0.574 1.307 -1.747 1.00 0.00 21 TYR A CA 20
ATOM 16310 C C . TYR A 1 21 ? -0.704 2.664 -2.428 1.00 0.00 21 TYR A C 20
ATOM 16311 O O . TYR A 1 21 ? -1.038 2.746 -3.610 1.00 0.00 21 TYR A O 20
ATOM 16329 N N . PHE A 1 22 ? -0.445 3.729 -1.677 1.00 0.00 22 PHE A N 20
ATOM 16330 C CA . PHE A 1 22 ? -0.544 5.082 -2.222 1.00 0.00 22 PHE A CA 20
ATOM 16331 C C . PHE A 1 22 ? 0.696 5.439 -3.033 1.00 0.00 22 PHE A C 20
ATOM 16332 O O . PHE A 1 22 ? 1.796 5.553 -2.492 1.00 0.00 22 PHE A O 20
ATOM 16349 N N . ASN A 1 23 ? 0.507 5.618 -4.338 1.00 0.00 23 ASN A N 20
ATOM 16350 C CA . ASN A 1 23 ? 1.605 5.968 -5.232 1.00 0.00 23 ASN A CA 20
ATOM 16351 C C . ASN A 1 23 ? 1.735 7.482 -5.362 1.00 0.00 23 ASN A C 20
ATOM 16352 O O . ASN A 1 23 ? 1.316 8.068 -6.361 1.00 0.00 23 ASN A O 20
ATOM 16363 N N . GLY A 1 24 ? 2.317 8.109 -4.347 1.00 0.00 24 GLY A N 20
ATOM 16364 C CA . GLY A 1 24 ? 2.493 9.549 -4.366 1.00 0.00 24 GLY A CA 20
ATOM 16365 C C . GLY A 1 24 ? 1.212 10.296 -4.050 1.00 0.00 24 GLY A C 20
ATOM 16366 O O . GLY A 1 24 ? 1.131 11.005 -3.048 1.00 0.00 24 GLY A O 20
ATOM 16370 N N . ARG A 1 25 ? 0.211 10.141 -4.911 1.00 0.00 25 ARG A N 20
ATOM 16371 C CA . ARG A 1 25 ? -1.069 10.814 -4.719 1.00 0.00 25 ARG A CA 20
ATOM 16372 C C . ARG A 1 25 ? -2.243 9.869 -4.976 1.00 0.00 25 ARG A C 20
ATOM 16373 O O . ARG A 1 25 ? -3.274 9.955 -4.310 1.00 0.00 25 ARG A O 20
ATOM 16394 N N . THR A 1 26 ? -2.085 8.974 -5.946 1.00 0.00 26 THR A N 20
ATOM 16395 C CA . THR A 1 26 ? -3.141 8.026 -6.285 1.00 0.00 26 THR A CA 20
ATOM 16396 C C . THR A 1 26 ? -2.900 6.672 -5.624 1.00 0.00 26 THR A C 20
ATOM 16397 O O . THR A 1 26 ? -1.757 6.273 -5.404 1.00 0.00 26 THR A O 20
ATOM 16408 N N . CYS A 1 27 ? -3.986 5.970 -5.314 1.00 0.00 27 CYS A N 20
ATOM 16409 C CA . CYS A 1 27 ? -3.894 4.660 -4.682 1.00 0.00 27 CYS A CA 20
ATOM 16410 C C . CYS A 1 27 ? -3.829 3.557 -5.735 1.00 0.00 27 CYS A C 20
ATOM 16411 O O . CYS A 1 27 ? -4.030 3.807 -6.923 1.00 0.00 27 CYS A O 20
ATOM 16418 N N . ALA A 1 28 ? -3.534 2.339 -5.291 1.00 0.00 28 ALA A N 20
ATOM 16419 C CA . ALA A 1 28 ? -3.428 1.200 -6.194 1.00 0.00 28 ALA A CA 20
ATOM 16420 C C . ALA A 1 28 ? -3.790 -0.103 -5.481 1.00 0.00 28 ALA A C 20
ATOM 16421 O O . ALA A 1 28 ? -4.072 -0.103 -4.283 1.00 0.00 28 ALA A O 20
ATOM 16428 N N . LYS A 1 29 ? -3.797 -1.209 -6.223 1.00 0.00 29 LYS A N 20
ATOM 16429 C CA . LYS A 1 29 ? -4.147 -2.508 -5.652 1.00 0.00 29 LYS A CA 20
ATOM 16430 C C . LYS A 1 29 ? -3.357 -3.632 -6.313 1.00 0.00 29 LYS A C 20
ATOM 16431 O O . LYS A 1 29 ? -3.119 -3.612 -7.522 1.00 0.00 29 LYS A O 20
ATOM 16450 N N . PHE A 1 30 ? -2.948 -4.608 -5.510 1.00 0.00 30 PHE A N 20
ATOM 16451 C CA . PHE A 1 30 ? -2.175 -5.738 -6.010 1.00 0.00 30 PHE A CA 20
ATOM 16452 C C . PHE A 1 30 ? -2.222 -6.912 -5.032 1.00 0.00 30 PHE A C 20
ATOM 16453 O O . PHE A 1 30 ? -2.818 -6.810 -3.959 1.00 0.00 30 PHE A O 20
ATOM 16470 N N . ILE A 1 31 ? -1.613 -8.035 -5.410 1.00 0.00 31 ILE A N 20
ATOM 16471 C CA . ILE A 1 31 ? -1.619 -9.220 -4.561 1.00 0.00 31 ILE A CA 20
ATOM 16472 C C . ILE A 1 31 ? -0.433 -9.222 -3.601 1.00 0.00 31 ILE A C 20
ATOM 16473 O O . ILE A 1 31 ? 0.694 -9.525 -3.988 1.00 0.00 31 ILE A O 20
ATOM 16489 N N . TYR A 1 32 ? -0.708 -8.882 -2.344 1.00 0.00 32 TYR A N 20
ATOM 16490 C CA . TYR A 1 32 ? 0.319 -8.836 -1.309 1.00 0.00 32 TYR A CA 20
ATOM 16491 C C . TYR A 1 32 ? 0.457 -10.186 -0.615 1.00 0.00 32 TYR A C 20
ATOM 16492 O O . TYR A 1 32 ? -0.532 -10.777 -0.178 1.00 0.00 32 TYR A O 20
ATOM 16510 N N . GLY A 1 33 ? 1.692 -10.668 -0.521 1.00 0.00 33 GLY A N 20
ATOM 16511 C CA . GLY A 1 33 ? 1.946 -11.944 0.117 1.00 0.00 33 GLY A CA 20
ATOM 16512 C C . GLY A 1 33 ? 2.632 -11.798 1.462 1.00 0.00 33 GLY A C 20
ATOM 16513 O O . GLY A 1 33 ? 2.401 -12.594 2.372 1.00 0.00 33 GLY A O 20
ATOM 16517 N N . GLY A 1 34 ? 3.476 -10.777 1.591 1.00 0.00 34 GLY A N 20
ATOM 16518 C CA . GLY A 1 34 ? 4.178 -10.556 2.843 1.00 0.00 34 GLY A CA 20
ATOM 16519 C C . GLY A 1 34 ? 5.545 -9.918 2.662 1.00 0.00 34 GLY A C 20
ATOM 16520 O O . GLY A 1 34 ? 6.138 -9.437 3.627 1.00 0.00 34 GLY A O 20
ATOM 16524 N N . CYS A 1 35 ? 6.053 -9.916 1.432 1.00 0.00 35 CYS A N 20
ATOM 16525 C CA . CYS A 1 35 ? 7.361 -9.334 1.153 1.00 0.00 35 CYS A CA 20
ATOM 16526 C C . CYS A 1 35 ? 7.231 -8.011 0.401 1.00 0.00 35 CYS A C 20
ATOM 16527 O O . CYS A 1 35 ? 6.793 -7.977 -0.750 1.00 0.00 35 CYS A O 20
ATOM 16534 N N . GLY A 1 36 ? 7.621 -6.923 1.060 1.00 0.00 36 GLY A N 20
ATOM 16535 C CA . GLY A 1 36 ? 7.546 -5.612 0.441 1.00 0.00 36 GLY A CA 20
ATOM 16536 C C . GLY A 1 36 ? 6.564 -4.686 1.137 1.00 0.00 36 GLY A C 20
ATOM 16537 O O . GLY A 1 36 ? 6.107 -3.706 0.550 1.00 0.00 36 GLY A O 20
ATOM 16541 N N . GLY A 1 37 ? 6.241 -4.993 2.390 1.00 0.00 37 GLY A N 20
ATOM 16542 C CA . GLY A 1 37 ? 5.312 -4.168 3.138 1.00 0.00 37 GLY A CA 20
ATOM 16543 C C . GLY A 1 37 ? 5.995 -3.367 4.228 1.00 0.00 37 GLY A C 20
ATOM 16544 O O . GLY A 1 37 ? 6.372 -3.912 5.265 1.00 0.00 37 GLY A O 20
ATOM 16548 N N . ASN A 1 38 ? 6.159 -2.068 3.992 1.00 0.00 38 ASN A N 20
ATOM 16549 C CA . ASN A 1 38 ? 6.804 -1.191 4.964 1.00 0.00 38 ASN A CA 20
ATOM 16550 C C . ASN A 1 38 ? 5.816 -0.165 5.516 1.00 0.00 38 ASN A C 20
ATOM 16551 O O . ASN A 1 38 ? 5.231 -0.368 6.580 1.00 0.00 38 ASN A O 20
ATOM 16562 N N . GLY A 1 39 ? 5.634 0.939 4.795 1.00 0.00 39 GLY A N 20
ATOM 16563 C CA . GLY A 1 39 ? 4.716 1.971 5.245 1.00 0.00 39 GLY A CA 20
ATOM 16564 C C . GLY A 1 39 ? 3.875 2.557 4.123 1.00 0.00 39 GLY A C 20
ATOM 16565 O O . GLY A 1 39 ? 3.059 3.446 4.360 1.00 0.00 39 GLY A O 20
ATOM 16569 N N . ASN A 1 40 ? 4.070 2.068 2.901 1.00 0.00 40 ASN A N 20
ATOM 16570 C CA . ASN A 1 40 ? 3.319 2.565 1.753 1.00 0.00 40 ASN A CA 20
ATOM 16571 C C . ASN A 1 40 ? 2.076 1.716 1.495 1.00 0.00 40 ASN A C 20
ATOM 16572 O O . ASN A 1 40 ? 1.107 2.185 0.895 1.00 0.00 40 ASN A O 20
ATOM 16583 N N . LYS A 1 41 ? 2.110 0.464 1.945 1.00 0.00 41 LYS A N 20
ATOM 16584 C CA . LYS A 1 41 ? 0.985 -0.445 1.757 1.00 0.00 41 LYS A CA 20
ATOM 16585 C C . LYS A 1 41 ? -0.032 -0.302 2.885 1.00 0.00 41 LYS A C 20
ATOM 16586 O O . LYS A 1 41 ? 0.261 0.283 3.928 1.00 0.00 41 LYS A O 20
ATOM 16605 N N . PHE A 1 42 ? -1.228 -0.840 2.667 1.00 0.00 42 PHE A N 20
ATOM 16606 C CA . PHE A 1 42 ? -2.291 -0.775 3.664 1.00 0.00 42 PHE A CA 20
ATOM 16607 C C . PHE A 1 42 ? -3.404 -1.772 3.337 1.00 0.00 42 PHE A C 20
ATOM 16608 O O . PHE A 1 42 ? -3.766 -1.947 2.173 1.00 0.00 42 PHE A O 20
ATOM 16625 N N . PRO A 1 43 ? -3.958 -2.449 4.359 1.00 0.00 43 PRO A N 20
ATOM 16626 C CA . PRO A 1 43 ? -5.027 -3.436 4.167 1.00 0.00 43 PRO A CA 20
ATOM 16627 C C . PRO A 1 43 ? -6.272 -2.845 3.511 1.00 0.00 43 PRO A C 20
ATOM 16628 O O . PRO A 1 43 ? -6.845 -3.441 2.598 1.00 0.00 43 PRO A O 20
ATOM 16639 N N . THR A 1 44 ? -6.698 -1.678 3.987 1.00 0.00 44 THR A N 20
ATOM 16640 C CA . THR A 1 44 ? -7.887 -1.024 3.448 1.00 0.00 44 THR A CA 20
ATOM 16641 C C . THR A 1 44 ? -7.537 0.276 2.732 1.00 0.00 44 THR A C 20
ATOM 16642 O O . THR A 1 44 ? -6.594 0.975 3.108 1.00 0.00 44 THR A O 20
ATOM 16653 N N . GLN A 1 45 ? -8.312 0.596 1.700 1.00 0.00 45 GLN A N 20
ATOM 16654 C CA . GLN A 1 45 ? -8.099 1.815 0.928 1.00 0.00 45 GLN A CA 20
ATOM 16655 C C . GLN A 1 45 ? -8.314 3.051 1.796 1.00 0.00 45 GLN A C 20
ATOM 16656 O O . GLN A 1 45 ? -7.743 4.110 1.536 1.00 0.00 45 GLN A O 20
ATOM 16670 N N . GLU A 1 46 ? -9.139 2.907 2.831 1.00 0.00 46 GLU A N 20
ATOM 16671 C CA . GLU A 1 46 ? -9.426 4.014 3.738 1.00 0.00 46 GLU A CA 20
ATOM 16672 C C . GLU A 1 46 ? -8.138 4.569 4.334 1.00 0.00 46 GLU A C 20
ATOM 16673 O O . GLU A 1 46 ? -7.963 5.783 4.440 1.00 0.00 46 GLU A O 20
ATOM 16685 N N . ALA A 1 47 ? -7.236 3.671 4.715 1.00 0.00 47 ALA A N 20
ATOM 16686 C CA . ALA A 1 47 ? -5.958 4.068 5.292 1.00 0.00 47 ALA A CA 20
ATOM 16687 C C . ALA A 1 47 ? -5.044 4.668 4.228 1.00 0.00 47 ALA A C 20
ATOM 16688 O O . ALA A 1 47 ? -4.169 5.478 4.531 1.00 0.00 47 ALA A O 20
ATOM 16695 N N . CYS A 1 48 ? -5.255 4.258 2.981 1.00 0.00 48 CYS A N 20
ATOM 16696 C CA . CYS A 1 48 ? -4.451 4.744 1.865 1.00 0.00 48 CYS A CA 20
ATOM 16697 C C . CYS A 1 48 ? -4.745 6.214 1.565 1.00 0.00 48 CYS A C 20
ATOM 16698 O O . CYS A 1 48 ? -3.8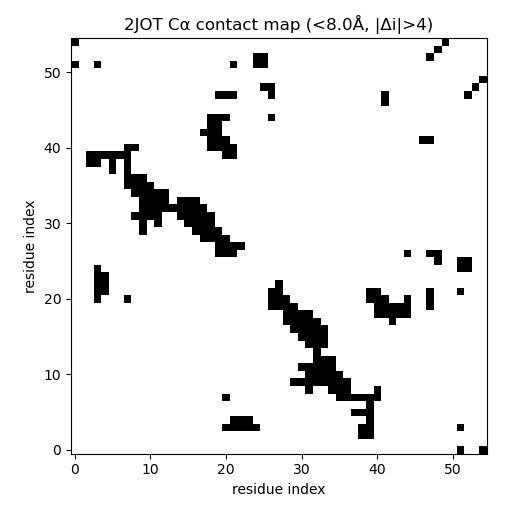80 6.941 1.077 1.00 0.00 48 CYS A O 20
ATOM 16705 N N . MET A 1 49 ? -5.971 6.645 1.845 1.00 0.00 49 MET A N 20
ATOM 16706 C CA . MET A 1 49 ? -6.372 8.024 1.588 1.00 0.00 49 MET A CA 20
ATOM 16707 C C . MET A 1 49 ? -6.083 8.929 2.784 1.00 0.00 49 MET A C 20
ATOM 16708 O O . MET A 1 49 ? -5.509 10.007 2.634 1.00 0.00 49 MET A O 20
ATOM 16722 N N . LYS A 1 50 ? -6.494 8.495 3.969 1.00 0.00 50 LYS A N 20
ATOM 16723 C CA . LYS A 1 50 ? -6.286 9.281 5.182 1.00 0.00 50 LYS A CA 20
ATOM 16724 C C . LYS A 1 50 ? -4.805 9.381 5.552 1.00 0.00 50 LYS A C 20
ATOM 16725 O O . LYS A 1 50 ? -4.439 10.132 6.457 1.00 0.00 50 LYS A O 20
ATOM 16744 N N . ARG A 1 51 ? -3.954 8.624 4.863 1.00 0.00 51 ARG A N 20
ATOM 16745 C CA . ARG A 1 51 ? -2.524 8.643 5.148 1.00 0.00 51 ARG A CA 20
ATOM 16746 C C . ARG A 1 51 ? -1.753 9.459 4.113 1.00 0.00 51 ARG A C 20
ATOM 16747 O O . ARG A 1 51 ? -0.908 10.282 4.469 1.00 0.00 51 ARG A O 20
ATOM 16768 N N . CYS A 1 52 ? -2.032 9.222 2.836 1.00 0.00 52 CYS A N 20
ATOM 16769 C CA . CYS A 1 52 ? -1.342 9.933 1.763 1.00 0.00 52 CYS A CA 20
ATOM 16770 C C . CYS A 1 52 ? -2.206 11.049 1.179 1.00 0.00 52 CYS A C 20
ATOM 16771 O O . CYS A 1 52 ? -1.687 12.049 0.681 1.00 0.00 52 CYS A O 20
ATOM 16778 N N . ALA A 1 53 ? -3.522 10.877 1.236 1.00 0.00 53 ALA A N 20
ATOM 16779 C CA . ALA A 1 53 ? -4.443 11.877 0.706 1.00 0.00 53 ALA A CA 20
ATOM 16780 C C . ALA A 1 53 ? -4.745 12.954 1.742 1.00 0.00 53 ALA A C 20
ATOM 16781 O O . ALA A 1 53 ? -5.063 14.091 1.394 1.00 0.00 53 ALA A O 20
ATOM 16788 N N . LYS A 1 54 ? -4.644 12.592 3.017 1.00 0.00 54 LYS A N 20
ATOM 16789 C CA . LYS A 1 54 ? -4.907 13.532 4.100 1.00 0.00 54 LYS A CA 20
ATOM 16790 C C . LYS A 1 54 ? -3.610 14.158 4.603 1.00 0.00 54 LYS A C 20
ATOM 16791 O O . LYS A 1 54 ? -3.454 15.379 4.589 1.00 0.00 54 LYS A O 20
ATOM 16810 N N . ALA A 1 55 ? -2.684 13.315 5.045 1.00 0.00 55 ALA A N 20
ATOM 16811 C CA . ALA A 1 55 ? -1.401 13.786 5.553 1.00 0.00 55 ALA A CA 20
ATOM 16812 C C . ALA A 1 55 ? -0.379 13.912 4.429 1.00 0.00 55 ALA A C 20
ATOM 16813 O O . ALA A 1 55 ? 0.593 14.678 4.598 1.00 0.00 55 ALA A O 20
#

Sequence (55 aa):
IDTCRLPSDRGRCKASFERWYFNGRTCAKFIYGGCGGNGNKFPTQEACMKRCAKAIDTCRLPSDRGRCKASFERWYFNGRTCAKFIYGGCGGNGNKFPTQEACMKRCAKAIDTCRLPSDRGRCKASFERWYFNGRTCAKFIYGGCGGNGNKFPTQEACMKRCAKAIDTCRLPSDRGRCKASFERWYFNGRTCAKFIYGGCGGNGNKFPTQEACMKRCAKAIDTCRLPSDRGRCKASFERWYFNGRTCAKFIYGGCGGNGNKFPTQEACMKRCAKAIDTCRLPSDRGRCKASFERWYFNGRTCAKFIYGGCGGNGNKFPTQEACMKRCAKAIDTCRLPSDRGRCKASFERWYFNGRTCAKFIYGGCGGNGNKFPTQEACMKRCAKAIDTCRLPSDRGRCKASFERWYFNGRTCAKFIYGGCGGNGNKFPTQEACMKRCAKAIDTCRLPSDRGRCKASFERWYFNGRTCAKFIYGGCGGNGNKFPTQEACMKRCAKAIDTCRLPSDRGRCKASFERWYFNGRTCAKFIYGGCGGNGNKFPTQEACMKRCAKAIDTCRLPSDRGRCKASFERWYFNGRTCAKFIYGGCGGNGNKFPTQEACMKRCAKAIDTCRLPSDRGRCKASFERWYFNGRTCAKFIYGGCGGNGNKFPTQEACMKRCAKAIDTCRLPSDRGRCKASFERWYFNGRTCAKFIYGGCGGNGNKFPTQEACMKRCAKAIDTCRLPSDRGRCKASFERWYFNGRTCAKFIYGGCGGNGNKFPTQEACMKRCAKAIDTCRLPSDRGRCKASFERWYFNGRTCAKFIYGGCGGNGNKFPTQEACMKRCAKAIDTCRLPSDRGRCKASFERWYFNGRTCAKFIYGGCGGNGNKFPTQEACMKRCAKAIDTCRLPSDRGRCKASFERWYFNGRTCAKFIYGGCGGNGNKFPTQEACMKRCAKAIDTCRLPSDRGRCKASFERWYFNGRTCAKFIYGGCGGNGNKFPTQEACMKRCAKAIDTCRLPSDRGRCKASFERWYFNGRTCAKFIYGGCGGNGNKFPTQEACMKRCAKAIDTCRLPSDRGRCKASFERWYFNGRTCAKFIYGGCGGNGNKFPTQEACMKRCAKA

Nearest PDB structures (foldseek):
  2jot-assembly1_A  TM=9.245E-01  e=1.014E-08  Cyriopagopus schmidti
  8aj7-assembly2_B  TM=8.183E-01  e=1.159E-03  Amblyomma sculptum
  3wny-assembly8_I  TM=8.375E-01  e=3.227E-03  Bo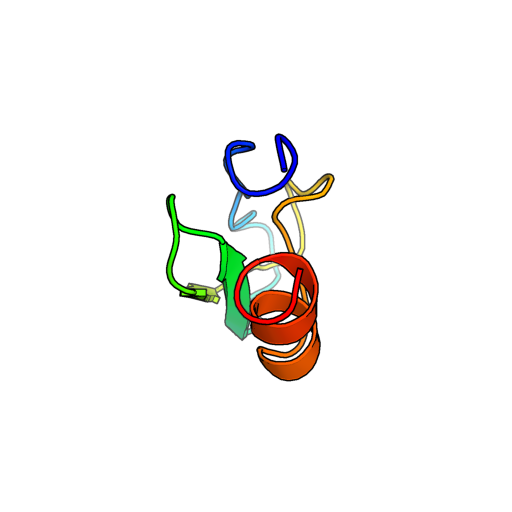s taurus
  2ca7-assembly1_A  TM=8.274E-01  e=3.668E-03  Conus striatus
  3auh-assembly3_E  TM=8.420E-01  e=5.741E-03  Bos taurus